Protein AF-0000000087762242 (afdb_homodimer)

Nearest PDB structures (foldseek):
  6hnb-assembly1_B  TM=9.708E-01  e=1.599E-65  Candida albicans WO-1
  6s8w-assembly1_A  TM=9.277E-01  e=1.936E-55  Aspergillus fumigatus Af293
  6hnd-assembly1_A  TM=8.837E-01  e=4.507E-43  Candida albicans SC5314
  6hnv-assembly1_B  TM=8.895E-01  e=2.159E-42  Candida albicans
  6t8p-assembly1_A  TM=8.926E-01  e=1.477E-37  Homo sapiens

Radius of gyration: 29.46 Å; Cα contacts (8 Å, |Δi|>4): 2025; chains: 2; bounding box: 65×84×78 Å

InterPro domains:
  IPR004839 Aminotransferase, class I/classII, large domain [PF00155] (101-464)
  IPR015421 Pyridoxal phosphate-dependent transferase, major domain [G3DSA:3.40.640.10] (1-477)
  IPR015424 Pyridoxal phosphate-dependent transferase [SSF53383] (8-473)
  IPR050859 Class-I pyridoxal-phosphate-dependent aminotransferase-like [PTHR42790] (6-476)

Solvent-accessible surface area (backbone atoms only — not comparable to full-atom values): 48885 Å² total; per-residue (Å²): 127,83,76,41,61,47,54,90,62,69,89,50,48,9,68,40,38,68,51,56,69,85,58,66,69,60,65,54,49,72,48,62,75,37,88,72,31,41,54,24,55,54,84,40,77,45,54,53,53,32,56,61,51,30,40,36,38,34,27,66,24,65,78,37,90,84,50,64,68,58,76,64,83,45,75,79,30,42,32,80,43,77,43,35,26,72,65,63,88,86,48,78,58,52,25,46,49,53,34,29,30,85,66,54,38,47,46,58,63,65,49,46,52,53,52,51,52,50,43,49,75,74,43,44,58,57,30,66,50,52,46,72,30,47,28,42,18,48,52,25,46,48,45,52,49,46,46,38,44,45,50,70,73,39,44,31,35,28,43,30,58,28,51,48,60,62,53,51,42,41,43,25,56,43,34,45,61,45,56,33,60,55,58,77,46,31,72,39,47,70,59,45,50,54,51,61,73,66,56,76,74,82,74,46,53,37,36,47,42,43,53,41,16,16,53,50,59,3,16,44,50,50,58,68,50,50,52,49,43,51,51,47,30,66,75,69,63,30,33,39,36,42,46,38,58,28,58,68,36,43,38,65,84,86,64,57,78,87,72,61,69,88,87,80,74,48,63,73,58,47,63,69,68,54,77,75,53,67,52,38,67,29,61,43,44,48,34,39,36,31,34,38,37,38,71,74,42,30,43,11,42,27,43,18,33,40,38,31,28,44,77,65,48,51,49,50,41,62,49,28,59,37,26,53,33,43,58,34,14,53,38,50,30,54,52,33,41,51,46,66,72,40,34,71,66,28,49,43,37,51,43,51,51,48,17,53,52,50,32,53,35,45,49,50,42,50,54,32,42,68,71,33,45,60,66,93,45,36,50,70,63,84,46,46,18,37,44,31,36,31,41,39,33,46,38,73,69,30,88,46,28,56,86,73,33,69,58,35,27,68,56,50,42,51,50,50,41,50,49,23,50,75,65,26,16,36,54,34,58,36,71,73,25,45,44,71,60,99,74,64,82,75,58,46,62,32,41,36,26,36,31,44,40,52,54,52,69,70,51,42,41,51,28,36,44,46,44,18,50,46,50,29,60,72,50,70,102,127,83,77,41,62,48,53,91,61,70,89,51,48,10,68,41,39,69,50,56,67,83,59,68,70,60,66,55,52,73,47,63,76,36,89,70,32,41,53,25,54,53,83,39,78,45,55,53,52,32,55,60,50,32,39,35,38,35,28,65,24,64,79,39,89,84,50,66,68,58,75,65,83,46,74,77,30,42,32,80,42,77,42,34,26,71,65,62,88,85,48,79,59,52,25,46,48,54,32,29,29,84,67,55,39,46,45,57,64,64,49,45,52,53,52,51,52,50,43,48,74,75,44,41,58,56,30,66,52,52,46,72,30,48,29,44,18,49,51,25,45,48,46,53,47,47,47,37,44,43,49,70,72,39,43,31,34,28,43,30,58,29,49,47,60,63,53,51,43,41,41,25,56,43,36,45,62,43,56,34,61,55,60,77,46,30,71,39,48,68,60,45,51,53,53,59,74,66,56,79,74,84,75,47,53,36,36,47,41,42,54,41,16,15,52,49,59,3,17,45,50,50,58,68,50,49,53,50,42,50,50,48,30,66,75,70,64,32,33,39,37,41,46,37,58,26,58,68,36,44,37,64,83,89,64,58,80,88,72,61,68,87,86,78,75,48,62,72,58,47,63,70,67,53,77,75,51,68,52,38,67,27,63,43,44,46,35,41,36,32,32,38,36,38,74,73,41,31,44,11,44,28,42,18,32,40,37,31,28,44,75,65,49,51,49,51,42,61,49,28,59,38,26,53,32,42,56,34,13,54,36,50,29,53,53,34,40,51,45,66,73,40,34,73,66,28,49,43,37,50,44,51,50,47,16,52,54,50,33,53,35,45,49,50,43,50,53,29,41,69,71,34,45,59,67,91,46,37,51,69,64,84,47,47,19,37,42,32,36,31,40,40,32,47,38,73,69,29,90,46,27,55,85,74,34,68,60,34,27,67,56,49,42,52,50,51,41,50,50,24,48,77,65,26,16,36,56,34,56,36,72,72,24,46,43,72,59,99,75,64,80,76,56,47,62,34,40,36,28,36,32,43,40,52,52,53,67,69,53,42,41,54,27,38,43,47,45,19,51,44,52,30,60,73,49,71,102

Foldseek 3Di:
DPFFAFAPQLVQFDPLLVPQDDDPVVVVVVCVPPPVDDDPRDPWDQLVPPPDFKDKDKAFAPLQVVFHPDDDPDPNGIDIFMAGQDDDPPDLFDHCRRLVIQDAAQADPSLQVQVVVLCCLQQNFRHDQKGKGKFLAVLRVLLLVCNGGHAAPAEAEEAQFADLSSVVSQVVRNYAYDHAYADLQGGDLVSVLVCQVPDPDDGHAEYEYAQALGVFSLHHHALVSLLSNLVVCVVNVHAYEHEYAWQLLFADDADDPVPDDDDPDALVNSSVPGGHDNSSVDSNQRYKYKYACCNLPNVVLSIIMIMTGPVSVVSSSSVSCPPVSHRRSVSSSVVSSVCVSCDPRNSSSSSVSSRVVQNVLLNLLVVLCVVQADPVFWDWDRRRIDWKTKIKGQQVLAPCCCPPVVVAQVSVLVVLQVLLVVLPAHWAWSCSRGSDDPDDDHDRITMTMDGSPPDDSVVSNVRSNSSSVSVCVRSVD/DPFFAFAPQLVQWDPLLVPQDDDPVVVVVVCVPPPVDDDPDDPWDQLVPPPDFKDKDKAFAPLQVVFHPDDDPDPNGIDIFMAGQDDDPPDLFDHCRRLVIQDAAQADPSLQVQVVVLCCLQQNFRHDQKGKGKFLAVLRVLLLVCNGRHAAPAEAEEAQFADLSSVVSQVVRNYAYDHAYADLQGGDLVSVLVCQVPDDDDGHAEYEYAQALGVFSLHHHALVSLLSNLVVCVVNVHAYEHEYAWQLLFADDADDPVPDDDDPDALVNSSVPGGHDNSSVDSNQRYKYKYACCNLPNVVLSIIMIMTGPVSVVSSSSVSCPPVSHRRSVSSSVVSSVCVSCDPRNSSSSSVSSRVVQNVLLNLLVVLCVVQADPVFWDWDRRRIDWKTKIKGQQVLAPCCCPPVVVAQVSVLVVLQVLLVVLPAHWAWSCSRGSDDPDDDHDRITMTMDGSPPDDSVVSNVRSNSSSVSVCVRSVD

Organism: Geotrichum candidum (NCBI:txid1173061)

Secondary structure (DSSP, 8-state):
---PPPP--GGG--HHHHH----HHHHHGGGTT-TTSEE-------GGG-SEEEEEEEEE-TT-TT-SSS---SGGGEEEEEEESS--TT-SS--HHHHTS---TT--HHHHHHHHHHHHHHT--SSTTEEEEEES-HHHHHHHHHHHH--TT-EEEEESB--HHHHHHHHHTT-EEEEEPEETTEE-HHHHHHHHHT--SSPP-EEEE--SS-TTT-----HHHHHHHHHHHHHHT-EEEEE-TTTT-B-PPP--GGG-------HHHHHHHSPPPHHHH-SSS-EEEEEESTTTT-GGG--EEEEEEHHHHHHHHHHHHTTT-SS-HHHHHHHHHHHHHHHHHHHHHHHHHHHHHHHHHHHHHHHHHHHHS-TTTEEE---SBSSEEEEEEEGGGSTTTTTTTTT-HHHHHHHHHHHHHHTTEE-EEGGGGB---TT----SEEEEEEESSSS-HHHHHHHHHHHHHHHHHHTT-/---PPPP--GGG--HHHHH----HHHHHGGGTT-TTSEE-------GGG-SEEEEEEEEE-TT-TT-SSS---SGGGEEEEEEESS--TT-SS--HHHHTS---TT--HHHHHHHHHHHHHHT--SSTTEEEEEES-HHHHHHHHHHHH--TT-EEEEESB--HHHHHHHHHTT-EEEEEPEETTEE-HHHHHHHHHT--SSPP-EEEE--SS-TTT-----HHHHHHHHHHHHHHT-EEEEE-TTTT-B-PPP--GGG-------HHHHHHHSPPPHHHH-SSS-EEEEEESTTTT-GGG--EEEEEEHHHHHHHHHHHHTTT-SS-HHHHHHHHHHHHHHHHHHHHHHHHHHHHHHHHHHHHHHHHHHHHS-TTTEEE---SBSSEEEEEEEGGGSTTTTTTTTT-HHHHHHHHHHHHHHTTEE-EEGGGGB---TT----SEEEEEEESSSS-HHHHHHHHHHHHHHHHHHTT-

Sequence (954 aa):
MTQLYAKDLSHHLSIEAKSRTAEQIKAAFKHFKDPNIVSLGGGLPTPDLFPFNSIEVSSLAPPFKNGIDVLPQSDEDLLKITIDKYTHPDSTDLPLSVSLQYGPSFGHPQIIQFIKEHNKIIHNPKYEDWDVILSVGNTQAWDATLRTFTNRGDTILAEQFTFSSSAECARAHGLTVAPVLTDLEGIIPEALDKQLENWEGPMPKLLYTIPTGQNPTGGTLSEERRRAVYKLAQKYDFIIVEDEPYYFLQMDEYVEKSDRTPDNLDKHSFIKTLVSSYISLDTEGRVVRLDSFSKVLAPGARLGWIVGQKNLLEKYLKQHDVTIQIASGFAQSIVNGLLQRWGQEGYLNWLLELRRTYTNKRNAALDAVEAYVPKEIAEWIPPTAGMFFWIKIDASKHADFVSKYDSDPEKLELDIYQAGIDHGVLMIPGHWFLVKEKNHPKGTSMFFRGTFASVTEDKLQVGLKLFGEVLRKQFNLMTQLYAKDLSHHLSIEAKSRTAEQIKAAFKHFKDPNIVSLGGGLPTPDLFPFNSIEVSSLAPPFKNGIDVLPQSDEDLLKITIDKYTHPDSTDLPLSVSLQYGPSFGHPQIIQFIKEHNKIIHNPKYEDWDVILSVGNTQAWDATLRTFTNRGDTILAEQFTFSSSAECARAHGLTVAPVLTDLEGIIPEALDKQLENWEGPMPKLLYTIPTGQNPTGGTLSEERRRAVYKLAQKYDFIIVEDEPYYFLQMDEYVEKSDRTPDNLDKHSFIKTLVSSYISLDTEGRVVRLDSFSKVLAPGARLGWIVGQKNLLEKYLKQHDVTIQIASGFAQSIVNGLLQRWGQEGYLNWLLELRRTYTNKRNAALDAVEAYVPKEIAEWIPPTAGMFFWIKIDASKHADFVSKYDSDPEKLELDIYQAGIDHGVLMIPGHWFLVKEKNHPKGTSMFFRGTFASVTEDKLQVGLKLFGEVLRKQFNL

Structure (mmCIF, N/CA/C/O backbone):
data_AF-0000000087762242-model_v1
#
loop_
_entity.id
_entity.type
_entity.pdbx_description
1 polymer 'aromatic-amino-acid transaminase'
#
loop_
_atom_site.group_PDB
_atom_site.id
_atom_site.type_symbol
_atom_site.label_atom_id
_atom_site.label_alt_id
_atom_site.label_comp_id
_atom_site.label_asym_id
_atom_site.label_entity_id
_atom_site.label_seq_id
_atom_site.pdbx_PDB_ins_code
_atom_site.Cartn_x
_atom_site.Cartn_y
_atom_site.Cartn_z
_atom_site.occupancy
_atom_site.B_iso_or_equiv
_atom_site.auth_seq_id
_atom_site.auth_comp_id
_atom_site.auth_asym_id
_atom_site.auth_atom_id
_atom_site.pdbx_PDB_model_num
ATOM 1 N N . MET A 1 1 ? -5.105 29.266 -27.531 1 39.66 1 MET A N 1
ATOM 2 C CA . MET A 1 1 ? -3.676 29.297 -27.25 1 39.66 1 MET A CA 1
ATOM 3 C C . MET A 1 1 ? -3.09 27.891 -27.25 1 39.66 1 MET A C 1
ATOM 5 O O . MET A 1 1 ? -3.744 26.938 -26.828 1 39.66 1 MET A O 1
ATOM 9 N N . THR A 1 2 ? -2.166 27.5 -27.969 1 48.62 2 THR A N 1
ATOM 10 C CA . THR A 1 2 ? -1.574 26.219 -28.312 1 48.62 2 THR A CA 1
ATOM 11 C C . THR A 1 2 ? -1.174 25.453 -27.047 1 48.62 2 THR A C 1
ATOM 13 O O . THR A 1 2 ? -0.433 25.969 -26.219 1 48.62 2 THR A O 1
ATOM 16 N N . GLN A 1 3 ? -2.023 24.5 -26.578 1 60.44 3 GLN A N 1
ATOM 17 C CA . GLN A 1 3 ? -1.876 23.719 -25.344 1 60.44 3 GLN A CA 1
ATOM 18 C C . GLN A 1 3 ? -0.438 23.25 -25.172 1 60.44 3 GLN A C 1
ATOM 20 O O . GLN A 1 3 ? 0.127 22.609 -26.062 1 60.44 3 GLN A O 1
ATOM 25 N N . LEU A 1 4 ? 0.467 23.922 -24.344 1 82.94 4 LEU A N 1
ATOM 26 C CA . LEU A 1 4 ? 1.866 23.656 -24.031 1 82.94 4 LEU A CA 1
ATOM 27 C C . LEU A 1 4 ? 2.025 22.281 -23.375 1 82.94 4 LEU A C 1
ATOM 29 O O . LEU A 1 4 ? 1.168 21.859 -22.609 1 82.94 4 LEU A O 1
ATOM 33 N N . TYR A 1 5 ? 2.852 21.453 -24.062 1 92 5 TYR A N 1
ATOM 34 C CA . TYR A 1 5 ? 3.26 20.188 -23.5 1 92 5 TYR A CA 1
ATOM 35 C C . TYR A 1 5 ? 4.352 20.375 -22.453 1 92 5 TYR A C 1
ATOM 37 O O . TYR A 1 5 ? 5.082 21.375 -22.484 1 92 5 TYR A O 1
ATOM 45 N N . ALA A 1 6 ? 4.355 19.516 -21.469 1 95.44 6 ALA A N 1
ATOM 46 C CA . ALA A 1 6 ? 5.379 19.547 -20.422 1 95.44 6 ALA A CA 1
ATOM 47 C C . ALA A 1 6 ? 6.773 19.359 -21.016 1 95.44 6 ALA A C 1
ATOM 49 O O . ALA A 1 6 ? 6.934 18.75 -22.062 1 95.44 6 ALA A O 1
ATOM 50 N N . LYS A 1 7 ? 7.727 19.938 -20.391 1 96.31 7 LYS A N 1
ATOM 51 C CA . LYS A 1 7 ? 9.133 19.766 -20.734 1 96.31 7 LYS A CA 1
ATOM 52 C C . LYS A 1 7 ? 9.578 18.328 -20.484 1 96.31 7 LYS A C 1
ATOM 54 O O . LYS A 1 7 ? 9.086 17.672 -19.562 1 96.31 7 LYS A O 1
ATOM 59 N N . ASP A 1 8 ? 10.453 17.781 -21.359 1 96.56 8 ASP A N 1
ATOM 60 C CA . ASP A 1 8 ? 11.062 16.484 -21.094 1 96.56 8 ASP A CA 1
ATOM 61 C C . ASP A 1 8 ? 12.023 16.562 -19.906 1 96.56 8 ASP A C 1
ATOM 63 O O . ASP A 1 8 ? 13.055 17.234 -19.984 1 96.56 8 ASP A O 1
ATOM 67 N N . LEU A 1 9 ? 11.688 15.938 -18.812 1 97.38 9 LEU A N 1
ATOM 68 C CA . LEU A 1 9 ? 12.5 15.969 -17.609 1 97.38 9 LEU A CA 1
ATOM 69 C C . LEU A 1 9 ? 13.039 14.578 -17.281 1 97.38 9 LEU A C 1
ATOM 71 O O . LEU A 1 9 ? 13.352 14.281 -16.125 1 97.38 9 LEU A O 1
ATOM 75 N N . SER A 1 10 ? 13.172 13.68 -18.281 1 95.81 10 SER A N 1
ATOM 76 C CA . SER A 1 10 ? 13.562 12.289 -18.094 1 95.81 10 SER A CA 1
ATOM 77 C C . SER A 1 10 ? 15 12.172 -17.609 1 95.81 10 SER A C 1
ATOM 79 O O . SER A 1 10 ? 15.414 11.125 -17.109 1 95.81 10 SER A O 1
ATOM 81 N N . HIS A 1 11 ? 15.836 13.227 -17.797 1 96 11 HIS A N 1
ATOM 82 C CA . HIS A 1 11 ? 17.219 13.211 -17.312 1 96 11 HIS A CA 1
ATOM 83 C C . HIS A 1 11 ? 17.266 13.18 -15.797 1 96 11 HIS A C 1
ATOM 85 O O . HIS A 1 11 ? 18.328 12.898 -15.211 1 96 11 HIS A O 1
ATOM 91 N N . HIS A 1 12 ? 16.141 13.414 -15.086 1 96.56 12 HIS A N 1
ATOM 92 C CA . HIS A 1 12 ? 16.078 13.398 -13.633 1 96.56 12 HIS A CA 1
ATOM 93 C C . HIS A 1 12 ? 15.758 12 -13.109 1 96.56 12 HIS A C 1
ATOM 95 O O . HIS A 1 12 ? 15.852 11.75 -11.906 1 96.56 12 HIS A O 1
ATOM 101 N N . LEU A 1 13 ? 15.43 11.047 -13.953 1 97.81 13 LEU A N 1
ATOM 102 C CA . LEU A 1 13 ? 14.992 9.727 -13.516 1 97.81 13 LEU A CA 1
ATOM 103 C C . LEU A 1 13 ? 16.141 8.961 -12.875 1 97.81 13 LEU A C 1
ATOM 105 O O . LEU A 1 13 ? 17.281 9.039 -13.336 1 97.81 13 LEU A O 1
ATOM 109 N N . SER A 1 14 ? 15.852 8.211 -11.867 1 98.12 14 SER A N 1
ATOM 110 C CA . SER A 1 14 ? 16.828 7.375 -11.164 1 98.12 14 SER A CA 1
ATOM 111 C C . SER A 1 14 ? 17.203 6.156 -11.992 1 98.12 14 SER A C 1
ATOM 113 O O . SER A 1 14 ? 16.547 5.836 -12.977 1 98.12 14 SER A O 1
ATOM 115 N N . ILE A 1 15 ? 18.234 5.48 -11.562 1 96.88 15 ILE A N 1
ATOM 116 C CA . ILE A 1 15 ? 18.656 4.23 -12.18 1 96.88 15 ILE A CA 1
ATOM 117 C C . ILE A 1 15 ? 17.547 3.188 -12.055 1 96.88 15 ILE A C 1
ATOM 119 O O . ILE A 1 15 ? 17.266 2.459 -13 1 96.88 15 ILE A O 1
ATOM 123 N N . GLU A 1 16 ? 16.938 3.137 -10.891 1 95.81 16 GLU A N 1
ATOM 124 C CA . GLU A 1 16 ? 15.844 2.197 -10.672 1 95.81 16 GLU A CA 1
ATOM 125 C C . GLU A 1 16 ? 14.703 2.441 -11.656 1 95.81 16 GLU A C 1
ATOM 127 O O . GLU A 1 16 ? 14.195 1.503 -12.273 1 95.81 16 GLU A O 1
ATOM 132 N N . ALA A 1 17 ? 14.273 3.705 -11.812 1 95 17 ALA A N 1
ATOM 133 C CA . ALA A 1 17 ? 13.164 4.055 -12.695 1 95 17 ALA A CA 1
ATOM 134 C C . ALA A 1 17 ? 13.492 3.699 -14.148 1 95 17 ALA A C 1
ATOM 136 O O . ALA A 1 17 ? 12.641 3.188 -14.875 1 95 17 ALA A O 1
ATOM 137 N N . LYS A 1 18 ? 14.688 3.928 -14.508 1 94.31 18 LYS A N 1
ATOM 138 C CA . LYS A 1 18 ? 15.117 3.639 -15.867 1 94.31 18 LYS A CA 1
ATOM 139 C C . LYS A 1 18 ? 15.203 2.135 -16.109 1 94.31 18 LYS A C 1
ATOM 141 O O . LYS A 1 18 ? 15.117 1.681 -17.266 1 94.31 18 LYS A O 1
ATOM 146 N N . SER A 1 19 ? 15.375 1.37 -15.055 1 91.56 19 SER A N 1
ATOM 147 C CA . SER A 1 19 ? 15.539 -0.076 -15.164 1 91.56 19 SER A CA 1
ATOM 148 C C . SER A 1 19 ? 14.195 -0.773 -15.344 1 91.56 19 SER A C 1
ATOM 150 O O . SER A 1 19 ? 14.141 -1.946 -15.719 1 91.56 19 SER A O 1
ATOM 152 N N . ARG A 1 20 ? 13.148 -0.083 -15.086 1 88.06 20 ARG A N 1
ATOM 153 C CA . ARG A 1 20 ? 11.828 -0.692 -15.18 1 88.06 20 ARG A CA 1
ATOM 154 C C . ARG A 1 20 ? 11.336 -0.724 -16.625 1 88.06 20 ARG A C 1
ATOM 156 O O . ARG A 1 20 ? 11.383 0.293 -17.312 1 88.06 20 ARG A O 1
ATOM 163 N N . THR A 1 21 ? 11.125 -1.906 -17.047 1 78.5 21 THR A N 1
ATOM 164 C CA . THR A 1 21 ? 10.633 -2.104 -18.406 1 78.5 21 THR A CA 1
ATOM 165 C C . THR A 1 21 ? 9.211 -2.664 -18.391 1 78.5 21 THR A C 1
ATOM 167 O O . THR A 1 21 ? 8.703 -3.062 -17.344 1 78.5 21 THR A O 1
ATOM 170 N N . ALA A 1 22 ? 8.609 -2.494 -19.516 1 68.81 22 ALA A N 1
ATOM 171 C CA . ALA A 1 22 ? 7.27 -3.072 -19.625 1 68.81 22 ALA A CA 1
ATOM 172 C C . ALA A 1 22 ? 7.328 -4.598 -19.594 1 68.81 22 ALA A C 1
ATOM 174 O O . ALA A 1 22 ? 8.242 -5.203 -20.156 1 68.81 22 ALA A O 1
ATOM 175 N N . GLU A 1 23 ? 6.457 -5.109 -18.734 1 66.81 23 GLU A N 1
ATOM 176 C CA . GLU A 1 23 ? 6.336 -6.562 -18.672 1 66.81 23 GLU A CA 1
ATOM 177 C C . GLU A 1 23 ? 5.711 -7.117 -19.938 1 66.81 23 GLU A C 1
ATOM 179 O O . GLU A 1 23 ? 4.719 -6.582 -20.438 1 66.81 23 GLU A O 1
ATOM 184 N N . GLN A 1 24 ? 6.355 -8.047 -20.453 1 67.19 24 GLN A N 1
ATOM 185 C CA . GLN A 1 24 ? 5.875 -8.664 -21.688 1 67.19 24 GLN A CA 1
ATOM 186 C C . GLN A 1 24 ? 4.461 -9.219 -21.516 1 67.19 24 GLN A C 1
ATOM 188 O O . GLN A 1 24 ? 3.625 -9.094 -22.406 1 67.19 24 GLN A O 1
ATOM 193 N N . ILE A 1 25 ? 4.285 -9.805 -20.359 1 74.62 25 ILE A N 1
ATOM 194 C CA . ILE A 1 25 ? 2.998 -10.453 -20.125 1 74.62 25 ILE A CA 1
ATOM 195 C C . ILE A 1 25 ? 1.88 -9.414 -20.188 1 74.62 25 ILE A C 1
ATOM 197 O O . ILE A 1 25 ? 0.76 -9.727 -20.609 1 74.62 25 ILE A O 1
ATOM 201 N N . LYS A 1 26 ? 2.182 -8.281 -19.828 1 69.06 26 LYS A N 1
ATOM 202 C CA . LYS A 1 26 ? 1.168 -7.234 -19.844 1 69.06 26 LYS A CA 1
ATOM 203 C C . LYS A 1 26 ? 0.734 -6.902 -21.266 1 69.06 26 LYS A C 1
ATOM 205 O O . LYS A 1 26 ? -0.398 -6.469 -21.484 1 69.06 26 LYS A O 1
ATOM 210 N N . ALA A 1 27 ? 1.636 -7.234 -22.156 1 68.44 27 ALA A N 1
ATOM 211 C CA . ALA A 1 27 ? 1.285 -7.047 -23.562 1 68.44 27 ALA A CA 1
ATOM 212 C C . ALA A 1 27 ? 0.138 -7.965 -23.969 1 68.44 27 ALA A C 1
ATOM 214 O O . ALA A 1 27 ? -0.629 -7.648 -24.875 1 68.44 27 ALA A O 1
ATOM 215 N N . ALA A 1 28 ? 0.074 -9.039 -23.219 1 77.88 28 ALA A N 1
ATOM 216 C CA . ALA A 1 28 ? -0.969 -10.016 -23.516 1 77.88 28 ALA A CA 1
ATOM 217 C C . ALA A 1 28 ? -2.32 -9.57 -22.969 1 77.88 28 ALA A C 1
ATOM 219 O O . ALA A 1 28 ? -3.365 -10.07 -23.391 1 77.88 28 ALA A O 1
ATOM 220 N N . PHE A 1 29 ? -2.299 -8.57 -22.141 1 72.88 29 PHE A N 1
ATOM 221 C CA . PHE A 1 29 ? -3.504 -8.164 -21.438 1 72.88 29 PHE A CA 1
ATOM 222 C C . PHE A 1 29 ? -4.504 -7.52 -22.375 1 72.88 29 PHE A C 1
ATOM 224 O O . PHE A 1 29 ? -5.715 -7.582 -22.156 1 72.88 29 PHE A O 1
ATOM 231 N N . LYS A 1 30 ? -3.953 -6.969 -23.469 1 74.94 30 LYS A N 1
ATOM 232 C CA . LYS A 1 30 ? -4.844 -6.316 -24.422 1 74.94 30 LYS A CA 1
ATOM 233 C C . LYS A 1 30 ? -5.836 -7.312 -25.016 1 74.94 30 LYS A C 1
ATOM 235 O O . LYS A 1 30 ? -6.93 -6.926 -25.438 1 74.94 30 LYS A O 1
ATOM 240 N N . HIS A 1 31 ? -5.52 -8.562 -24.891 1 79.19 31 HIS A N 1
ATOM 241 C CA . HIS A 1 31 ? -6.359 -9.594 -25.484 1 79.19 31 HIS A CA 1
ATOM 242 C C . HIS A 1 31 ? -7.332 -10.172 -24.469 1 79.19 31 HIS A C 1
ATOM 244 O O . HIS A 1 31 ? -8.266 -10.891 -24.844 1 79.19 31 HIS A O 1
ATOM 250 N N . PHE A 1 32 ? -7.141 -9.828 -23.25 1 75.81 32 PHE A N 1
ATOM 251 C CA . PHE A 1 32 ? -7.949 -10.43 -22.203 1 75.81 32 PHE A CA 1
ATOM 252 C C . PHE A 1 32 ? -9.398 -9.969 -22.297 1 75.81 32 PHE A C 1
ATOM 254 O O . PHE A 1 32 ? -10.312 -10.695 -21.906 1 75.81 32 PHE A O 1
ATOM 261 N N . LYS A 1 33 ? -9.633 -8.836 -22.969 1 75.31 33 LYS A N 1
ATOM 262 C CA . LYS A 1 33 ? -10.984 -8.273 -23 1 75.31 33 LYS A CA 1
ATOM 263 C C . LYS A 1 33 ? -11.625 -8.461 -24.375 1 75.31 33 LYS A C 1
ATOM 265 O O . LYS A 1 33 ? -12.773 -8.07 -24.594 1 75.31 33 LYS A O 1
ATOM 270 N N . ASP A 1 34 ? -10.852 -9.125 -25.266 1 85.38 34 ASP A N 1
ATOM 271 C CA . ASP A 1 34 ? -11.398 -9.375 -26.594 1 85.38 34 ASP A CA 1
ATOM 272 C C . ASP A 1 34 ? -12.453 -10.484 -26.547 1 85.38 34 ASP A C 1
ATOM 274 O O . ASP A 1 34 ? -12.133 -11.633 -26.219 1 85.38 34 ASP A O 1
ATOM 278 N N . PRO A 1 35 ? -13.719 -10.195 -26.891 1 86.31 35 PRO A N 1
ATOM 279 C CA . PRO A 1 35 ? -14.789 -11.188 -26.766 1 86.31 35 PRO A CA 1
ATOM 280 C C . PRO A 1 35 ? -14.617 -12.352 -27.75 1 86.31 35 PRO A C 1
ATOM 282 O O . PRO A 1 35 ? -15.273 -13.383 -27.594 1 86.31 35 PRO A O 1
ATOM 285 N N . ASN A 1 36 ? -13.742 -12.148 -28.656 1 90.44 36 ASN A N 1
ATOM 286 C CA . ASN A 1 36 ? -13.539 -13.18 -29.672 1 90.44 36 ASN A CA 1
ATOM 287 C C . ASN A 1 36 ? -12.438 -14.148 -29.266 1 90.44 36 ASN A C 1
ATOM 289 O O . ASN A 1 36 ? -12.188 -15.133 -29.969 1 90.44 36 ASN A O 1
ATOM 293 N N . ILE A 1 37 ? -11.883 -13.922 -28.219 1 93.19 37 ILE A N 1
ATOM 294 C CA . ILE A 1 37 ? -10.758 -14.742 -27.766 1 93.19 37 ILE A CA 1
ATOM 295 C C . ILE A 1 37 ? -11.078 -15.367 -26.422 1 93.19 37 ILE A C 1
ATOM 297 O O . ILE A 1 37 ? -11.492 -14.672 -25.484 1 93.19 37 ILE A O 1
ATOM 301 N N . VAL A 1 38 ? -10.984 -16.688 -26.344 1 93.56 38 VAL A N 1
ATOM 302 C CA . VAL A 1 38 ? -11 -17.344 -25.047 1 93.56 38 VAL A CA 1
ATOM 303 C C . VAL A 1 38 ? -9.641 -17.188 -24.359 1 93.56 38 VAL A C 1
ATOM 305 O O . VAL A 1 38 ? -8.672 -17.844 -24.734 1 93.56 38 VAL A O 1
ATOM 308 N N . SER A 1 39 ? -9.625 -16.359 -23.359 1 90.88 39 SER A N 1
ATOM 309 C CA . SER A 1 39 ? -8.367 -16.078 -22.688 1 90.88 39 SER A CA 1
ATOM 310 C C . SER A 1 39 ? -8.102 -17.062 -21.562 1 90.88 39 SER A C 1
ATOM 312 O O . SER A 1 39 ? -8.812 -17.062 -20.547 1 90.88 39 SER A O 1
ATOM 314 N N . LEU A 1 40 ? -7.074 -17.828 -21.688 1 92 40 LEU A N 1
ATOM 315 C CA . LEU A 1 40 ? -6.645 -18.766 -20.656 1 92 40 LEU A CA 1
ATOM 316 C C . LEU A 1 40 ? -5.324 -18.312 -20.031 1 92 40 LEU A C 1
ATOM 318 O O . LEU A 1 40 ? -4.598 -19.125 -19.453 1 92 40 LEU A O 1
ATOM 322 N N . GLY A 1 41 ? -5.051 -17.016 -20.172 1 87.44 41 GLY A N 1
ATOM 323 C CA . GLY A 1 41 ? -3.727 -16.562 -19.797 1 87.44 41 GLY A CA 1
ATOM 324 C C . GLY A 1 41 ? -3.695 -15.922 -18.422 1 87.44 41 GLY A C 1
ATOM 325 O O . GLY A 1 41 ? -2.633 -15.812 -17.797 1 87.44 41 GLY A O 1
ATOM 326 N N . GLY A 1 42 ? -4.754 -15.445 -17.891 1 81.88 42 GLY A N 1
ATOM 327 C CA . GLY A 1 42 ? -4.723 -14.664 -16.656 1 81.88 42 GLY A CA 1
ATOM 328 C C . GLY A 1 42 ? -5.137 -15.461 -15.438 1 81.88 42 GLY A C 1
ATOM 329 O O . GLY A 1 42 ? -6.18 -16.109 -15.438 1 81.88 42 GLY A O 1
ATOM 330 N N . GLY A 1 43 ? -4.32 -15.578 -14.469 1 84.38 43 GLY A N 1
ATOM 331 C CA . GLY A 1 43 ? -4.609 -16.25 -13.211 1 84.38 43 GLY A CA 1
ATOM 332 C C . GLY A 1 43 ? -5.453 -15.414 -12.266 1 84.38 43 GLY A C 1
ATOM 333 O O . GLY A 1 43 ? -5.031 -15.102 -11.148 1 84.38 43 GLY A O 1
ATOM 334 N N . LEU A 1 44 ? -6.695 -15.125 -12.672 1 89.75 44 LEU A N 1
ATOM 335 C CA . LEU A 1 44 ? -7.609 -14.289 -11.906 1 89.75 44 LEU A CA 1
ATOM 336 C C . LEU A 1 44 ? -8.766 -15.117 -11.352 1 89.75 44 LEU A C 1
ATOM 338 O O . LEU A 1 44 ? -9.461 -15.797 -12.102 1 89.75 44 LEU A O 1
ATOM 342 N N . PRO A 1 45 ? -8.977 -15.008 -10.055 1 92.56 45 PRO A N 1
ATOM 343 C CA . PRO A 1 45 ? -10.195 -15.648 -9.547 1 92.56 45 PRO A CA 1
ATOM 344 C C . PRO A 1 45 ? -11.469 -15.016 -10.102 1 92.56 45 PRO A C 1
ATOM 346 O O . PRO A 1 45 ? -11.523 -13.797 -10.289 1 92.56 45 PRO A O 1
ATOM 349 N N . THR A 1 46 ? -12.445 -15.852 -10.359 1 92 46 THR A N 1
ATOM 350 C CA . THR A 1 46 ? -13.711 -15.281 -10.805 1 92 46 THR A C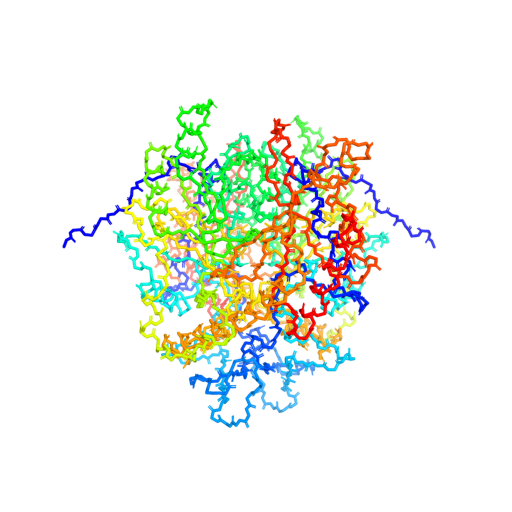A 1
ATOM 351 C C . THR A 1 46 ? -14.398 -14.531 -9.664 1 92 46 THR A C 1
ATOM 353 O O . THR A 1 46 ? -14.359 -14.969 -8.516 1 92 46 THR A O 1
ATOM 356 N N . PRO A 1 47 ? -15.07 -13.453 -9.969 1 93.31 47 PRO A N 1
ATOM 357 C CA . PRO A 1 47 ? -15.711 -12.648 -8.93 1 93.31 47 PRO A CA 1
ATOM 358 C C . PRO A 1 47 ? -16.75 -13.438 -8.133 1 93.31 47 PRO A C 1
ATOM 360 O O . PRO A 1 47 ? -17.031 -13.094 -6.98 1 93.31 47 PRO A O 1
ATOM 363 N N . ASP A 1 48 ? -17.297 -14.484 -8.727 1 92.69 48 ASP A N 1
ATOM 364 C CA . ASP A 1 48 ? -18.26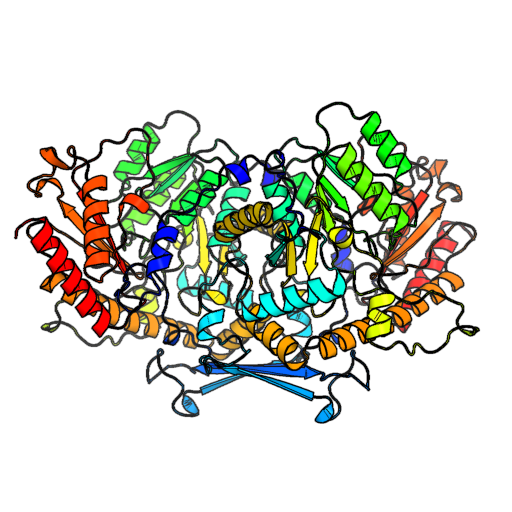6 -15.312 -8.023 1 92.69 48 ASP A CA 1
ATOM 365 C C . ASP A 1 48 ? -17.672 -15.922 -6.762 1 92.69 48 ASP A C 1
ATOM 367 O O . ASP A 1 48 ? -18.391 -16.281 -5.832 1 92.69 48 ASP A O 1
ATOM 371 N N . LEU A 1 49 ? -16.375 -16.031 -6.711 1 94.19 49 LEU A N 1
ATOM 372 C CA . LEU A 1 49 ? -15.688 -16.656 -5.586 1 94.19 49 LEU A CA 1
ATOM 373 C C . LEU A 1 49 ? -15.281 -15.617 -4.547 1 94.19 49 LEU A C 1
ATOM 375 O O . LEU A 1 49 ? -14.57 -15.93 -3.59 1 94.19 49 LEU A O 1
ATOM 379 N N . PHE A 1 50 ? -15.648 -14.344 -4.73 1 96.44 50 PHE A N 1
ATOM 380 C CA . PHE A 1 50 ? -15.5 -13.344 -3.68 1 96.44 50 PHE A CA 1
ATOM 381 C C . PHE A 1 50 ? -16.641 -13.453 -2.668 1 96.44 50 PHE A C 1
ATOM 383 O O . PHE A 1 50 ? -17.812 -13.391 -3.035 1 96.44 50 PHE A O 1
ATOM 390 N N . PRO A 1 51 ? -16.359 -13.555 -1.45 1 97 51 PRO A N 1
ATOM 391 C CA . PRO A 1 51 ? -17.438 -13.836 -0.487 1 97 51 PRO A CA 1
ATOM 392 C C . PRO A 1 51 ? -18.281 -12.602 -0.178 1 97 51 PRO A C 1
ATOM 394 O O . PRO A 1 51 ? -19.266 -12.695 0.56 1 97 51 PRO A O 1
ATOM 397 N N . PHE A 1 52 ? -18 -11.438 -0.665 1 97.38 52 PHE A N 1
ATOM 398 C CA . PHE A 1 52 ? -18.672 -10.18 -0.376 1 97.38 52 PHE A CA 1
ATOM 399 C C . PHE A 1 52 ? -19.75 -9.891 -1.415 1 97.38 52 PHE A C 1
ATOM 401 O O . PHE A 1 52 ? -19.438 -9.625 -2.58 1 97.38 52 PHE A O 1
ATOM 408 N N . ASN A 1 53 ? -21.016 -9.828 -0.984 1 96.38 53 ASN A N 1
ATOM 409 C CA . ASN A 1 53 ? -22.125 -9.656 -1.91 1 96.38 53 ASN A CA 1
ATOM 410 C C . ASN A 1 53 ? -22.516 -8.188 -2.051 1 96.38 53 ASN A C 1
ATOM 412 O O . ASN A 1 53 ? -23 -7.766 -3.105 1 96.38 53 ASN A O 1
ATOM 416 N N . SER A 1 54 ? -22.453 -7.457 -0.99 1 96.81 54 SER A N 1
ATOM 417 C CA . SER A 1 54 ? -22.734 -6.023 -1.018 1 96.81 54 SER A CA 1
ATOM 418 C C . SER A 1 54 ? -22.172 -5.324 0.214 1 96.81 54 SER A C 1
ATOM 420 O O . SER A 1 54 ? -21.891 -5.969 1.226 1 96.81 54 SER A O 1
ATOM 422 N N . ILE A 1 55 ? -21.984 -4.051 0.119 1 97.88 55 ILE A N 1
ATOM 423 C CA . ILE A 1 55 ? -21.594 -3.172 1.217 1 97.88 55 ILE A CA 1
ATOM 424 C C . ILE A 1 55 ? -22.531 -1.966 1.27 1 97.88 55 ILE A C 1
ATOM 426 O O . ILE A 1 55 ? -22.797 -1.327 0.246 1 97.88 55 ILE A O 1
ATOM 430 N N . GLU A 1 56 ? -23.047 -1.68 2.396 1 98.19 56 GLU A N 1
ATOM 431 C CA . GLU A 1 56 ? -23.812 -0.465 2.637 1 98.19 56 GLU A CA 1
ATOM 432 C C . GLU A 1 56 ? -23.078 0.483 3.576 1 98.19 56 GLU A C 1
ATOM 434 O O . GLU A 1 56 ? -22.641 0.081 4.66 1 98.19 56 GLU A O 1
ATOM 439 N N . VAL A 1 57 ? -22.953 1.719 3.174 1 97.94 57 VAL A N 1
ATOM 440 C CA . VAL A 1 57 ? -22.25 2.729 3.947 1 97.94 57 VAL A CA 1
ATOM 441 C C . VAL A 1 57 ? -23.219 3.803 4.418 1 97.94 57 VAL A C 1
ATOM 443 O O . VAL A 1 57 ? -24.016 4.312 3.633 1 97.94 57 VAL A O 1
ATOM 446 N N . SER A 1 58 ? -23.172 4.133 5.707 1 97.44 58 SER A N 1
ATOM 447 C CA . SER A 1 58 ? -23.891 5.266 6.277 1 97.44 58 SER A CA 1
ATOM 448 C C . SER A 1 58 ? -22.953 6.445 6.523 1 97.44 58 SER A C 1
ATOM 450 O O . SER A 1 58 ? -21.922 6.297 7.164 1 97.44 58 SER A O 1
ATOM 452 N N . SER A 1 59 ? -23.328 7.629 6.016 1 96.88 59 SER A N 1
ATOM 453 C CA . SER A 1 59 ? -22.516 8.836 6.148 1 96.88 59 SER A CA 1
ATOM 454 C C . SER A 1 59 ? -23.391 10.078 6.277 1 96.88 59 SER A C 1
ATOM 456 O O . SER A 1 59 ? -24.609 9.992 6.203 1 96.88 59 SER A O 1
ATOM 458 N N . LEU A 1 60 ? -22.719 11.18 6.527 1 94.5 60 LEU A N 1
ATOM 459 C CA . LEU A 1 60 ? -23.422 12.469 6.516 1 94.5 60 LEU A CA 1
ATOM 460 C C . LEU A 1 60 ? -23.75 12.891 5.09 1 94.5 60 LEU A C 1
ATOM 462 O O . LEU A 1 60 ? -22.984 12.625 4.16 1 94.5 60 LEU A O 1
ATOM 466 N N . ALA A 1 61 ? -24.844 13.609 4.977 1 95.94 61 ALA A N 1
ATOM 467 C CA . ALA A 1 61 ? -25.281 14.141 3.689 1 95.94 61 ALA A CA 1
ATOM 468 C C . ALA A 1 61 ? -25.047 15.648 3.613 1 95.94 61 ALA A C 1
ATOM 470 O O . ALA A 1 61 ? -25.234 16.359 4.602 1 95.94 61 ALA A O 1
ATOM 471 N N . PRO A 1 62 ? -24.516 16.078 2.465 1 94.12 62 PRO A N 1
ATOM 472 C CA . PRO A 1 62 ? -24.453 17.531 2.287 1 94.12 62 PRO A CA 1
ATOM 473 C C . PRO A 1 62 ? -25.828 18.203 2.41 1 94.12 62 PRO A C 1
ATOM 475 O O . PRO A 1 62 ? -26.859 17.562 2.176 1 94.12 62 PRO A O 1
ATOM 478 N N . PRO A 1 63 ? -25.984 19.516 2.727 1 92.88 63 PRO A N 1
ATOM 479 C CA . PRO A 1 63 ? -24.875 20.438 2.848 1 92.88 63 PRO A CA 1
ATOM 480 C C . PRO A 1 63 ? -24.297 20.5 4.262 1 92.88 63 PRO A C 1
ATOM 482 O O . PRO A 1 63 ? -23.609 21.469 4.617 1 92.88 63 PRO A O 1
ATOM 485 N N . PHE A 1 64 ? -24.672 19.547 5.195 1 94.12 64 PHE A N 1
ATOM 486 C CA . PHE A 1 64 ? -24.109 19.438 6.539 1 94.12 64 PHE A CA 1
ATOM 487 C C . PHE A 1 64 ? -24.578 20.594 7.41 1 94.12 64 PHE A C 1
ATOM 489 O O . PHE A 1 64 ? -23.766 21.25 8.07 1 94.12 64 PHE A O 1
ATOM 496 N N . LYS A 1 65 ? -25.812 20.875 7.406 1 88.25 65 LYS A N 1
ATOM 497 C CA . LYS A 1 65 ? -26.406 22.031 8.055 1 88.25 65 LYS A CA 1
ATOM 498 C C . LYS A 1 65 ? -26.125 22.031 9.547 1 88.25 65 LYS A C 1
ATOM 500 O O . LYS A 1 65 ? -26 23.109 10.164 1 88.25 65 LYS A O 1
ATOM 505 N N . ASN A 1 66 ? -25.953 20.859 10.094 1 88.94 66 ASN A N 1
ATOM 506 C CA . ASN A 1 66 ? -25.766 20.75 11.531 1 88.94 66 ASN A CA 1
ATOM 507 C C . ASN A 1 66 ? -24.281 20.562 11.883 1 88.94 66 ASN A C 1
ATOM 509 O O . ASN A 1 66 ? -23.953 20.188 13.016 1 88.94 66 ASN A O 1
ATOM 513 N N . GLY A 1 67 ? -23.406 20.719 10.945 1 90.25 67 GLY A N 1
ATOM 514 C CA . GLY A 1 67 ? -21.984 20.516 11.18 1 90.25 67 GLY A CA 1
ATOM 515 C C . GLY A 1 67 ? -21.484 19.172 10.695 1 90.25 67 GLY A C 1
ATOM 516 O O . GLY A 1 67 ? -22.281 18.344 10.227 1 90.25 67 GLY A O 1
ATOM 517 N N . ILE A 1 68 ? -20.188 18.906 10.836 1 93.75 68 ILE A N 1
ATOM 518 C CA . ILE A 1 68 ? -19.609 17.703 10.242 1 93.75 68 ILE A CA 1
ATOM 519 C C . ILE A 1 68 ? -18.984 16.828 11.336 1 93.75 68 ILE A C 1
ATOM 521 O O . ILE A 1 68 ? -18.484 15.742 11.055 1 93.75 68 ILE A O 1
ATOM 525 N N . ASP A 1 69 ? -18.984 17.281 12.578 1 90.69 69 ASP A N 1
ATOM 526 C CA . ASP A 1 69 ? -18.438 16.516 13.695 1 90.69 69 ASP A CA 1
ATOM 527 C C . ASP A 1 69 ? -19.547 15.906 14.547 1 90.69 69 ASP A C 1
ATOM 529 O O . ASP A 1 69 ? -19.391 15.789 15.766 1 90.69 69 ASP A O 1
ATOM 533 N N . VAL A 1 70 ? -20.734 15.648 13.953 1 87.25 70 VAL A N 1
ATOM 534 C CA . VAL A 1 70 ? -21.891 15.078 14.633 1 87.25 70 VAL A CA 1
ATOM 535 C C . VAL A 1 70 ? -22.406 13.867 13.859 1 87.25 70 VAL A C 1
ATOM 537 O O . VAL A 1 70 ? -22.094 13.703 12.68 1 87.25 70 VAL A O 1
ATOM 540 N N . LEU A 1 71 ? -23.094 13.023 14.539 1 87.69 71 LEU A N 1
ATOM 541 C CA . LEU A 1 71 ? -23.812 11.953 13.867 1 87.69 71 LEU A CA 1
ATOM 542 C C . LEU A 1 71 ? -25.094 12.477 13.203 1 87.69 71 LEU A C 1
ATOM 544 O O . LEU A 1 71 ? -25.641 13.5 13.633 1 87.69 71 LEU A O 1
ATOM 548 N N . PRO A 1 72 ? -25.5 11.719 12.148 1 89.62 72 PRO A N 1
ATOM 549 C CA . PRO A 1 72 ? -26.766 12.148 11.562 1 89.62 72 PRO A CA 1
ATOM 550 C C . PRO A 1 72 ? -27.906 12.188 12.57 1 89.62 72 PRO A C 1
ATOM 552 O O . PRO A 1 72 ? -28.078 11.242 13.344 1 89.62 72 PRO A O 1
ATOM 555 N N . GLN A 1 73 ? -28.641 13.234 12.547 1 88.94 73 GLN A N 1
ATOM 556 C CA . GLN A 1 73 ? -29.688 13.453 13.539 1 88.94 73 GLN A CA 1
ATOM 557 C C . GLN A 1 73 ? -31.078 13.195 12.945 1 88.94 73 GLN A C 1
ATOM 559 O O . GLN A 1 73 ? -32.062 13.055 13.68 1 88.94 73 GLN A O 1
ATOM 564 N N . SER A 1 74 ? -31.172 13.273 11.664 1 90.81 74 SER A N 1
ATOM 565 C CA . SER A 1 74 ? -32.406 13.016 10.938 1 90.81 74 SER A CA 1
ATOM 566 C C . SER A 1 74 ? -32.156 12.266 9.633 1 90.81 74 SER A C 1
ATOM 568 O O . SER A 1 74 ? -30.984 12.086 9.242 1 90.81 74 SER A O 1
ATOM 570 N N . ASP A 1 75 ? -33.156 11.852 8.977 1 91.31 75 ASP A N 1
ATOM 571 C CA . ASP A 1 75 ? -33.031 11.156 7.699 1 91.31 75 ASP A CA 1
ATOM 572 C C . ASP A 1 75 ? -32.438 12.07 6.629 1 91.31 75 ASP A C 1
ATOM 574 O O . ASP A 1 75 ? -31.734 11.609 5.727 1 91.31 75 ASP A O 1
ATOM 578 N N . GLU A 1 76 ? -32.719 13.312 6.816 1 90.81 76 GLU A N 1
ATOM 579 C CA . GLU A 1 76 ? -32.219 14.289 5.848 1 90.81 76 GLU A CA 1
ATOM 580 C C . GLU A 1 76 ? -30.703 14.469 5.961 1 90.81 76 GLU A C 1
ATOM 582 O O . GLU A 1 76 ? -30.047 14.828 4.984 1 90.81 76 GLU A O 1
ATOM 587 N N . ASP A 1 77 ? -30.188 14.117 7.109 1 92.62 77 ASP A N 1
ATOM 588 C CA . ASP A 1 77 ? -28.75 14.258 7.371 1 92.62 77 ASP A CA 1
ATOM 589 C C . ASP A 1 77 ? -28 12.969 7.047 1 92.62 77 ASP A C 1
ATOM 591 O O . ASP A 1 77 ? -26.781 12.93 7.121 1 92.62 77 ASP A O 1
ATOM 595 N N . LEU A 1 78 ? -28.812 12.055 6.738 1 95 78 LEU A N 1
ATOM 596 C CA . LEU A 1 78 ? -28.234 10.727 6.551 1 95 78 LEU A CA 1
ATOM 597 C C . LEU A 1 78 ? -28.125 10.391 5.07 1 95 78 LEU A C 1
ATOM 599 O O . LEU A 1 78 ? -29.078 10.594 4.309 1 95 78 LEU A O 1
ATOM 603 N N . LEU A 1 79 ? -26.953 9.969 4.684 1 96.94 79 LEU A N 1
ATOM 604 C CA . LEU A 1 79 ? -26.719 9.422 3.355 1 96.94 79 LEU A CA 1
ATOM 605 C C . LEU A 1 79 ? -26.438 7.922 3.426 1 96.94 79 LEU A C 1
ATOM 607 O O . LEU A 1 79 ? -25.578 7.477 4.191 1 96.94 79 LEU A O 1
ATOM 611 N N . LYS A 1 80 ? -27.172 7.109 2.682 1 96.5 80 LYS A N 1
ATOM 612 C CA . LYS A 1 80 ? -26.953 5.668 2.562 1 96.5 80 LYS A CA 1
ATOM 613 C C . LYS A 1 80 ? -26.438 5.305 1.172 1 96.5 80 LYS A C 1
ATOM 615 O O . LYS A 1 80 ? -27.047 5.676 0.166 1 96.5 80 LYS A O 1
ATOM 620 N N . ILE A 1 81 ? -25.359 4.621 1.121 1 96.38 81 ILE A N 1
ATOM 621 C CA . ILE A 1 81 ? -24.719 4.203 -0.126 1 96.38 81 ILE A CA 1
ATOM 622 C C . ILE A 1 81 ? -24.656 2.678 -0.189 1 96.38 81 ILE A C 1
ATOM 624 O O . ILE A 1 81 ? -24.109 2.033 0.707 1 96.38 81 ILE A O 1
ATOM 628 N N . THR A 1 82 ? -25.188 2.107 -1.187 1 96.5 82 THR A N 1
ATOM 629 C CA . THR A 1 82 ? -25.109 0.664 -1.378 1 96.5 82 THR A CA 1
ATOM 630 C C . THR A 1 82 ? -24.234 0.328 -2.584 1 96.5 82 THR A C 1
ATOM 632 O O . THR A 1 82 ? -24.453 0.84 -3.682 1 96.5 82 THR A O 1
ATOM 635 N N . ILE A 1 83 ? -23.281 -0.462 -2.385 1 97.19 83 ILE A N 1
ATOM 636 C CA . ILE A 1 83 ? -22.406 -0.972 -3.43 1 97.19 83 ILE A CA 1
ATOM 637 C C . ILE A 1 83 ? -22.609 -2.475 -3.596 1 97.19 83 ILE A C 1
ATOM 639 O O . ILE A 1 83 ? -22.266 -3.26 -2.713 1 97.19 83 ILE A O 1
ATOM 643 N N . ASP A 1 84 ? -23.047 -2.875 -4.73 1 96.5 84 ASP A N 1
ATOM 644 C CA . ASP A 1 84 ? -23.328 -4.281 -4.996 1 96.5 84 ASP A CA 1
ATOM 645 C C . ASP A 1 84 ? -22.156 -4.961 -5.688 1 96.5 84 ASP A C 1
ATOM 647 O O . ASP A 1 84 ? -21.312 -4.297 -6.301 1 96.5 84 ASP A O 1
ATOM 651 N N . LYS A 1 85 ? -22.109 -6.262 -5.551 1 96.31 85 LYS A N 1
ATOM 652 C CA . LYS A 1 85 ? -21.078 -7.039 -6.238 1 96.31 85 LYS A CA 1
ATOM 653 C C . LYS A 1 85 ? -21.172 -6.844 -7.75 1 96.31 85 LYS A C 1
ATOM 655 O O . LYS A 1 85 ? -20.141 -6.715 -8.422 1 96.31 85 LYS A O 1
ATOM 660 N N . TYR A 1 86 ? -22.359 -6.859 -8.133 1 93.81 86 TYR A N 1
ATOM 661 C CA . TYR A 1 86 ? -22.609 -6.664 -9.555 1 93.81 86 TYR A CA 1
ATOM 662 C C . TYR A 1 86 ? -23.562 -5.492 -9.789 1 93.81 86 TYR A C 1
ATOM 664 O O . TYR A 1 86 ? -24.516 -5.289 -9.031 1 93.81 86 TYR A O 1
ATOM 672 N N . THR A 1 87 ? -23.141 -4.574 -10.555 1 86.44 87 THR A N 1
ATOM 673 C CA . THR A 1 87 ? -24.016 -3.432 -10.82 1 86.44 87 THR A CA 1
ATOM 674 C C . THR A 1 87 ? -24.266 -3.289 -12.32 1 86.44 87 THR A C 1
ATOM 676 O O . THR A 1 87 ? -23.656 -3.998 -13.133 1 86.44 87 THR A O 1
ATOM 679 N N . HIS A 1 88 ? -25.234 -2.361 -12.508 1 81.88 88 HIS A N 1
ATOM 680 C CA . HIS A 1 88 ? -25.531 -2.02 -13.891 1 81.88 88 HIS A CA 1
ATOM 681 C C . HIS A 1 88 ? -24.391 -1.254 -14.531 1 81.88 88 HIS A C 1
ATOM 683 O O . HIS A 1 88 ? -23.719 -0.465 -13.867 1 81.88 88 HIS A O 1
ATOM 689 N N . PRO A 1 89 ? -24.203 -1.547 -15.758 1 73.81 89 PRO A N 1
ATOM 690 C CA . PRO A 1 89 ? -23.094 -0.941 -16.5 1 73.81 89 PRO A CA 1
ATOM 691 C C . PRO A 1 89 ? -23.094 0.583 -16.406 1 73.81 89 PRO A C 1
ATOM 693 O O . PRO A 1 89 ? -22.031 1.207 -16.453 1 73.81 89 PRO A O 1
ATOM 696 N N . ASP A 1 90 ? -24.219 1.184 -16.234 1 80.88 90 ASP A N 1
ATOM 697 C CA . ASP A 1 90 ? -24.297 2.641 -16.25 1 80.88 90 ASP A CA 1
ATOM 698 C C . ASP A 1 90 ? -24.172 3.219 -14.844 1 80.88 90 ASP A C 1
ATOM 700 O O . ASP A 1 90 ? -24.312 4.426 -14.648 1 80.88 90 ASP A O 1
ATOM 704 N N . SER A 1 91 ? -23.766 2.434 -14.016 1 87.19 91 SER A N 1
ATOM 705 C CA . SER A 1 91 ? -23.672 2.889 -12.633 1 87.19 91 SER A CA 1
ATOM 706 C C . SER A 1 91 ? -22.391 3.67 -12.391 1 87.19 91 SER A C 1
ATOM 708 O O . SER A 1 91 ? -21.344 3.346 -12.961 1 87.19 91 SER A O 1
ATOM 710 N N . THR A 1 92 ? -22.438 4.738 -11.625 1 92.31 92 THR A N 1
ATOM 711 C CA . THR A 1 92 ? -21.266 5.477 -11.203 1 92.31 92 THR A CA 1
ATOM 712 C C . THR A 1 92 ? -20.562 4.754 -10.055 1 92.31 92 THR A C 1
ATOM 714 O O . THR A 1 92 ? -19.422 5.082 -9.719 1 92.31 92 THR A O 1
ATOM 717 N N . ASP A 1 93 ? -21.234 3.795 -9.555 1 95.56 93 ASP A N 1
ATOM 718 C CA . ASP A 1 93 ? -20.625 2.986 -8.508 1 95.56 93 ASP A CA 1
ATOM 719 C C . ASP A 1 93 ? -19.547 2.061 -9.086 1 95.56 93 ASP A C 1
ATOM 721 O O . ASP A 1 93 ? -19.641 1.649 -10.242 1 95.56 93 ASP A O 1
ATOM 725 N N . LEU A 1 94 ? -18.562 1.865 -8.367 1 96.94 94 LEU A N 1
ATOM 726 C CA . LEU A 1 94 ? -17.562 0.835 -8.633 1 96.94 94 LEU A CA 1
ATOM 727 C C . LEU A 1 94 ? -17.969 -0.485 -7.977 1 96.94 94 LEU A C 1
ATOM 729 O O . LEU A 1 94 ? -17.812 -0.654 -6.766 1 96.94 94 LEU A O 1
ATOM 733 N N . PRO A 1 95 ? -18.5 -1.419 -8.758 1 97.5 95 PRO A N 1
ATOM 734 C CA . PRO A 1 95 ? -19 -2.656 -8.148 1 97.5 95 PRO A CA 1
ATOM 735 C C . PRO A 1 95 ? -17.875 -3.5 -7.535 1 97.5 95 PRO A C 1
ATOM 737 O O . PRO A 1 95 ? -16.734 -3.422 -7.977 1 97.5 95 PRO A O 1
ATOM 740 N N . LEU A 1 96 ? -18.234 -4.344 -6.535 1 97.38 96 LEU A N 1
ATOM 741 C CA . LEU A 1 96 ? -17.25 -5.137 -5.805 1 97.38 96 LEU A CA 1
ATOM 742 C C . LEU A 1 96 ? -16.594 -6.164 -6.723 1 97.38 96 LEU A C 1
ATOM 744 O O . LEU A 1 96 ? -15.43 -6.512 -6.535 1 97.38 96 LEU A O 1
ATOM 748 N N . SER A 1 97 ? -17.281 -6.707 -7.816 1 96 97 SER A N 1
ATOM 749 C CA . SER A 1 97 ? -16.719 -7.656 -8.766 1 96 97 SER A CA 1
ATOM 750 C C . SER A 1 97 ? -15.539 -7.051 -9.523 1 96 97 SER A C 1
ATOM 752 O O . SER A 1 97 ? -14.648 -7.77 -9.977 1 96 97 SER A O 1
ATOM 754 N N . VAL A 1 98 ? -15.484 -5.727 -9.586 1 95.44 98 VAL A N 1
ATOM 755 C CA . VAL A 1 98 ? -14.438 -5.016 -10.32 1 95.44 98 VAL A CA 1
ATOM 756 C C . VAL A 1 98 ? -13.375 -4.52 -9.344 1 95.44 98 VAL A C 1
ATOM 758 O O . VAL A 1 98 ? -12.18 -4.762 -9.547 1 95.44 98 VAL A O 1
ATOM 761 N N . SER A 1 99 ? -13.828 -3.881 -8.258 1 97.38 99 SER A N 1
ATOM 762 C CA . SER A 1 99 ? -12.875 -3.26 -7.344 1 97.38 99 SER A CA 1
ATOM 763 C C . SER A 1 99 ? -12.078 -4.309 -6.582 1 97.38 99 SER A C 1
ATOM 765 O O . SER A 1 99 ? -10.93 -4.07 -6.203 1 97.38 99 SER A O 1
ATOM 767 N N . LEU A 1 100 ? -12.672 -5.457 -6.316 1 97.75 100 LEU A N 1
ATOM 768 C CA . LEU A 1 100 ? -11.992 -6.484 -5.535 1 97.75 100 LEU A CA 1
ATOM 769 C C . LEU A 1 100 ? -11.219 -7.43 -6.445 1 97.75 100 LEU A C 1
ATOM 771 O O . LEU A 1 100 ? -10.664 -8.43 -5.977 1 97.75 100 LEU A O 1
ATOM 775 N N . GLN A 1 101 ? -11.148 -7.141 -7.73 1 95 101 GLN A N 1
ATOM 776 C CA . GLN A 1 101 ? -10.266 -7.809 -8.68 1 95 101 GLN A CA 1
ATOM 777 C C . GLN A 1 101 ? -8.984 -7.004 -8.898 1 95 101 GLN A C 1
ATOM 779 O O . GLN A 1 101 ? -8.875 -5.867 -8.438 1 95 101 GLN A O 1
ATOM 784 N N . TYR A 1 102 ? -8.031 -7.637 -9.578 1 90.38 102 TYR A N 1
ATOM 785 C CA . TYR A 1 102 ? -6.895 -6.859 -10.055 1 90.38 102 TYR A CA 1
ATOM 786 C C . TYR A 1 102 ? -7.355 -5.734 -10.977 1 90.38 102 TYR A C 1
ATOM 788 O O . TYR A 1 102 ? -8.289 -5.914 -11.766 1 90.38 102 TYR A O 1
ATOM 796 N N . GLY A 1 103 ? -6.867 -4.547 -10.836 1 88.12 103 GLY A N 1
ATOM 797 C CA . GLY A 1 103 ? -7.262 -3.385 -11.617 1 88.12 103 GLY A CA 1
ATOM 798 C C . GLY A 1 103 ? -6.082 -2.549 -12.078 1 88.12 103 GLY A C 1
ATOM 799 O O . GLY A 1 103 ? -4.926 -2.918 -11.852 1 88.12 103 GLY A O 1
ATOM 800 N N . PRO A 1 104 ? -6.402 -1.553 -12.75 1 91.25 104 PRO A N 1
ATOM 801 C CA . PRO A 1 104 ? -5.324 -0.671 -13.211 1 91.25 104 PRO A CA 1
ATOM 802 C C . PRO A 1 104 ? -4.598 0.014 -12.055 1 91.25 104 PRO A C 1
ATOM 804 O O . PRO A 1 104 ? -5.238 0.558 -11.148 1 91.25 104 PRO A O 1
ATOM 807 N N . SER A 1 105 ? -3.309 0.105 -12.18 1 91.88 105 SER A N 1
ATOM 808 C CA . SER A 1 105 ? -2.486 0.637 -11.102 1 91.88 105 SER A CA 1
ATOM 809 C C . SER A 1 105 ? -2.758 2.121 -10.875 1 91.88 105 SER A C 1
ATOM 811 O O . SER A 1 105 ? -2.496 2.65 -9.797 1 91.88 105 SER A O 1
ATOM 813 N N . PHE A 1 106 ? -3.252 2.822 -11.906 1 95.62 106 PHE A N 1
ATOM 814 C CA . PHE A 1 106 ? -3.52 4.246 -11.742 1 95.62 106 PHE A CA 1
ATOM 815 C C . PHE A 1 106 ? -4.824 4.465 -10.984 1 95.62 106 PHE A C 1
ATOM 817 O O . PHE A 1 106 ? -5.137 5.59 -10.586 1 95.62 106 PHE A O 1
ATOM 824 N N . GLY A 1 107 ? -5.605 3.43 -10.688 1 96.81 107 GLY A N 1
ATOM 825 C CA . GLY A 1 107 ? -6.906 3.527 -10.039 1 96.81 107 GLY A CA 1
ATOM 826 C C . GLY A 1 107 ? -8.062 3.275 -10.984 1 96.81 107 GLY A C 1
ATOM 827 O O . GLY A 1 107 ? -7.906 3.367 -12.203 1 96.81 107 GLY A O 1
ATOM 828 N N . HIS A 1 108 ? -9.227 2.902 -10.469 1 96.69 108 HIS A N 1
ATOM 829 C CA . HIS A 1 108 ? -10.391 2.656 -11.305 1 96.69 108 HIS A CA 1
ATOM 830 C C . HIS A 1 108 ? -10.938 3.957 -11.891 1 96.69 108 HIS A C 1
ATOM 832 O O . HIS A 1 108 ? -10.906 5 -11.227 1 96.69 108 HIS A O 1
ATOM 838 N N . PRO A 1 109 ? -11.43 3.947 -13.047 1 95.25 109 PRO A N 1
ATOM 839 C CA . PRO A 1 109 ? -11.812 5.16 -13.781 1 95.25 109 PRO A CA 1
ATOM 840 C C . PRO A 1 109 ? -12.836 6.008 -13.039 1 95.25 109 PRO A C 1
ATOM 842 O O . PRO A 1 109 ? -12.781 7.238 -13.094 1 95.25 109 PRO A O 1
ATOM 845 N N . GLN A 1 110 ? -13.773 5.391 -12.344 1 95.25 110 GLN A N 1
ATOM 846 C CA . GLN A 1 110 ? -14.828 6.133 -11.664 1 95.25 110 GLN A CA 1
ATOM 847 C C . GLN A 1 110 ? -14.25 7.125 -10.664 1 95.25 110 GLN A C 1
ATOM 849 O O . GLN A 1 110 ? -14.602 8.305 -10.672 1 95.25 110 GLN A O 1
ATOM 854 N N . ILE A 1 111 ? -13.328 6.695 -9.859 1 97.44 111 ILE A N 1
ATOM 855 C CA . ILE A 1 111 ? -12.766 7.559 -8.82 1 97.44 111 ILE A CA 1
ATOM 856 C C . ILE A 1 111 ? -11.742 8.508 -9.438 1 97.44 111 ILE A C 1
ATOM 858 O O . ILE A 1 111 ? -11.641 9.664 -9.031 1 97.44 111 ILE A O 1
ATOM 862 N N . ILE A 1 112 ? -10.984 8.07 -10.438 1 97.88 112 ILE A N 1
ATOM 863 C CA . ILE A 1 112 ? -9.984 8.891 -11.102 1 97.88 112 ILE A CA 1
ATOM 864 C C . ILE A 1 112 ? -10.656 10.07 -11.797 1 97.88 112 ILE A C 1
ATOM 866 O O . ILE A 1 112 ? -10.156 11.195 -11.75 1 97.88 112 ILE A O 1
ATOM 870 N N . GLN A 1 113 ? -11.773 9.797 -12.398 1 97.5 113 GLN A N 1
ATOM 871 C CA . GLN A 1 113 ? -12.484 10.859 -13.094 1 97.5 113 GLN A CA 1
ATOM 872 C C . GLN A 1 113 ? -12.945 11.938 -12.117 1 97.5 113 GLN A C 1
ATOM 874 O O . GLN A 1 113 ? -12.859 13.133 -12.414 1 97.5 113 GLN A O 1
ATOM 879 N N . PHE A 1 114 ? -13.445 11.523 -11 1 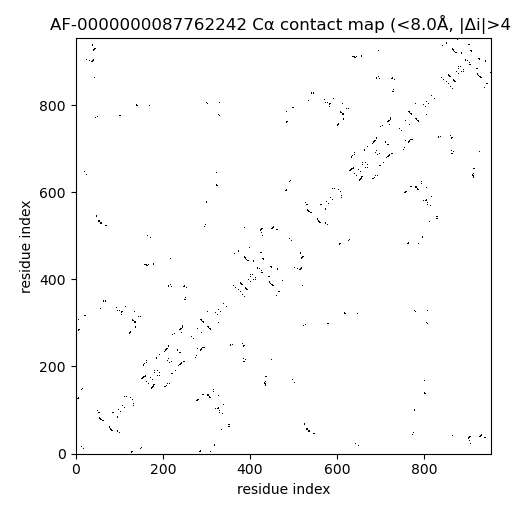98.38 114 PHE A N 1
ATOM 880 C CA . PHE A 1 114 ? -13.844 12.484 -9.977 1 98.38 114 PHE A CA 1
ATOM 881 C C . PHE A 1 114 ? -12.664 13.344 -9.547 1 98.38 114 PHE A C 1
ATOM 883 O O . PHE A 1 114 ? -12.781 14.57 -9.445 1 98.38 114 PHE A O 1
ATOM 890 N N . ILE A 1 115 ? -11.516 12.734 -9.281 1 98.56 115 ILE A N 1
ATOM 891 C CA . ILE A 1 115 ? -10.328 13.414 -8.773 1 98.56 115 ILE A CA 1
ATOM 892 C C . ILE A 1 115 ? -9.766 14.344 -9.844 1 98.56 115 ILE A C 1
ATOM 894 O O . ILE A 1 115 ? -9.336 15.461 -9.547 1 98.56 115 ILE A O 1
ATOM 898 N N . LYS A 1 116 ? -9.766 13.891 -11.086 1 98.31 116 LYS A N 1
ATOM 899 C CA . LYS A 1 116 ? -9.289 14.727 -12.188 1 98.31 116 LYS A CA 1
ATOM 900 C C . LYS A 1 116 ? -10.148 15.984 -12.32 1 98.31 116 LYS A C 1
ATOM 902 O O . LYS A 1 116 ? -9.617 17.094 -12.5 1 98.31 116 LYS A O 1
ATOM 907 N N . GLU A 1 117 ? -11.438 15.805 -12.258 1 98.38 117 GLU A N 1
ATOM 908 C CA . GLU A 1 117 ? -12.336 16.953 -12.312 1 98.38 117 GLU A CA 1
ATOM 909 C C . GLU A 1 117 ? -12.078 17.906 -11.156 1 98.38 117 GLU A C 1
ATOM 911 O O . GLU A 1 117 ? -12.031 19.125 -11.344 1 98.38 117 GLU A O 1
ATOM 916 N N . HIS A 1 118 ? -11.922 17.344 -10 1 98.38 118 HIS A N 1
ATOM 917 C CA . HIS A 1 118 ? -11.641 18.156 -8.828 1 98.38 118 HIS A CA 1
ATOM 918 C C . HIS A 1 118 ? -10.352 18.953 -9.016 1 98.38 118 HIS A C 1
ATOM 920 O O . HIS A 1 118 ? -10.289 20.141 -8.656 1 98.38 118 HIS A O 1
ATOM 926 N N . ASN A 1 119 ? -9.312 18.328 -9.531 1 98.12 119 ASN A N 1
ATOM 927 C CA . ASN A 1 119 ? -8.031 18.984 -9.758 1 98.12 119 ASN A CA 1
ATOM 928 C C . ASN A 1 119 ? -8.148 20.109 -10.781 1 98.12 119 ASN A C 1
ATOM 930 O O . ASN A 1 119 ? -7.484 21.141 -10.656 1 98.12 119 ASN A O 1
ATOM 934 N N . LYS A 1 120 ? -8.977 19.953 -11.758 1 97.5 120 LYS A N 1
ATOM 935 C CA . LYS A 1 120 ? -9.219 21 -12.742 1 97.5 120 LYS A CA 1
ATOM 936 C C . LYS A 1 120 ? -9.891 22.203 -12.094 1 97.5 120 LYS A C 1
ATOM 938 O O . LYS A 1 120 ? -9.523 23.359 -12.367 1 97.5 120 LYS A O 1
ATOM 943 N N . ILE A 1 121 ? -10.828 21.938 -11.242 1 97.31 121 ILE A N 1
ATOM 944 C CA . ILE A 1 121 ? -11.586 22.984 -10.578 1 97.31 121 ILE A CA 1
ATOM 945 C C . ILE A 1 121 ? -10.664 23.781 -9.641 1 97.31 121 ILE A C 1
ATOM 947 O O . ILE A 1 121 ? -10.703 25 -9.617 1 97.31 121 ILE A O 1
ATOM 951 N N . ILE A 1 122 ? -9.789 23.078 -8.938 1 97.88 122 ILE A N 1
ATOM 952 C CA . ILE A 1 122 ? -9.039 23.688 -7.844 1 97.88 122 ILE A CA 1
ATOM 953 C C . ILE A 1 122 ? -7.707 24.219 -8.367 1 97.88 122 ILE A C 1
ATOM 955 O O . ILE A 1 122 ? -7.289 25.328 -8 1 97.88 122 ILE A O 1
ATOM 959 N N . HIS A 1 123 ? -6.988 23.453 -9.18 1 97.56 123 HIS A N 1
ATOM 960 C CA . HIS A 1 123 ? -5.602 23.766 -9.508 1 97.56 123 HIS A CA 1
ATOM 961 C C . HIS A 1 123 ? -5.453 24.156 -10.977 1 97.56 123 HIS A C 1
ATOM 963 O O . HIS A 1 123 ? -4.641 25.016 -11.312 1 97.56 123 HIS A O 1
ATOM 969 N N . ASN A 1 124 ? -6.109 23.469 -11.891 1 95.12 124 ASN A N 1
ATOM 970 C CA . ASN A 1 124 ? -6.094 23.734 -13.328 1 95.12 124 ASN A CA 1
ATOM 971 C C . ASN A 1 124 ? -4.672 23.844 -13.859 1 95.12 124 ASN A C 1
ATOM 973 O O . ASN A 1 124 ? -4.262 24.906 -14.32 1 95.12 124 ASN A O 1
ATOM 977 N N . PRO A 1 125 ? -3.91 22.719 -13.891 1 93.94 125 PRO A N 1
ATOM 978 C CA . PRO A 1 125 ? -2.527 22.734 -14.367 1 93.94 125 PRO A CA 1
ATOM 979 C C . PRO A 1 125 ? -2.389 23.422 -15.727 1 93.94 125 PRO A C 1
ATOM 981 O O . PRO A 1 125 ? -3.328 23.422 -16.531 1 93.94 125 PRO A O 1
ATOM 984 N N . LYS A 1 126 ? -1.19 24.016 -16.156 1 96.19 126 LYS A N 1
ATOM 985 C CA . LYS A 1 126 ? -1.014 24.922 -17.281 1 96.19 126 LYS A CA 1
ATOM 986 C C . LYS A 1 126 ? -0.447 24.203 -18.5 1 96.19 126 LYS A C 1
ATOM 988 O O . LYS A 1 126 ? -0.055 24.828 -19.484 1 96.19 126 LYS A O 1
ATOM 993 N N . TYR A 1 127 ? -0.269 22.938 -18.484 1 96.06 127 TYR A N 1
ATOM 994 C CA . TYR A 1 127 ? 0.16 22.109 -19.594 1 96.06 127 TYR A CA 1
ATOM 995 C C . TYR A 1 127 ? -0.831 20.969 -19.859 1 96.06 127 TYR A C 1
ATOM 997 O O . TYR A 1 127 ? -1.503 20.516 -18.938 1 96.06 127 TYR A O 1
ATOM 1005 N N . GLU A 1 128 ? -0.951 20.484 -21 1 95.56 128 GLU A N 1
ATOM 1006 C CA . GLU A 1 128 ? -2.035 19.625 -21.469 1 95.56 128 GLU A CA 1
ATOM 1007 C C . GLU A 1 128 ? -1.867 18.203 -20.969 1 95.56 128 GLU A C 1
ATOM 1009 O O . GLU A 1 128 ? -2.848 17.547 -20.609 1 95.56 128 GLU A O 1
ATOM 1014 N N . ASP A 1 129 ? -0.665 17.719 -20.922 1 97.62 129 ASP A N 1
ATOM 1015 C CA . ASP A 1 129 ? -0.433 16.297 -20.672 1 97.62 129 ASP A CA 1
ATOM 1016 C C . ASP A 1 129 ? -0.168 16.031 -19.203 1 97.62 129 ASP A C 1
ATOM 1018 O O . ASP A 1 129 ? 0.771 15.305 -18.844 1 97.62 129 ASP A O 1
ATOM 1022 N N . TRP A 1 130 ? -0.946 16.688 -18.391 1 97.94 130 TRP A N 1
ATOM 1023 C CA . TRP A 1 130 ? -0.942 16.297 -16.984 1 97.94 130 TRP A CA 1
ATOM 1024 C C . TRP A 1 130 ? -1.896 15.141 -16.734 1 97.94 130 TRP A C 1
ATOM 1026 O O . TRP A 1 130 ? -2.77 14.859 -17.562 1 97.94 130 TRP A O 1
ATOM 1036 N N . ASP A 1 131 ? -1.703 14.383 -15.625 1 98.31 131 ASP A N 1
ATOM 1037 C CA . ASP A 1 131 ? -2.574 13.266 -15.281 1 98.31 131 ASP A CA 1
ATOM 1038 C C . ASP A 1 131 ? -2.574 13.023 -13.773 1 98.31 131 ASP A C 1
ATOM 1040 O O . ASP A 1 131 ? -1.97 13.789 -13.016 1 98.31 131 ASP A O 1
ATOM 1044 N N . VAL A 1 132 ? -3.41 12.086 -13.383 1 98.38 132 VAL A N 1
ATOM 1045 C CA . VAL A 1 132 ? -3.561 11.703 -11.984 1 98.38 132 VAL A CA 1
ATOM 1046 C C . VAL A 1 132 ? -3.432 10.188 -11.844 1 98.38 132 VAL A C 1
ATOM 1048 O O . VAL A 1 132 ? -3.955 9.438 -12.672 1 98.38 132 VAL A O 1
ATOM 1051 N N . ILE A 1 133 ? -2.662 9.734 -10.836 1 98.44 133 ILE A N 1
ATOM 1052 C CA . ILE A 1 133 ? -2.67 8.328 -10.469 1 98.44 133 ILE A CA 1
ATOM 1053 C C . ILE A 1 133 ? -2.941 8.18 -8.969 1 98.44 133 ILE A C 1
ATOM 1055 O O . ILE A 1 133 ? -2.559 9.047 -8.18 1 98.44 133 ILE A O 1
ATOM 1059 N N . LEU A 1 134 ? -3.602 7.137 -8.555 1 98.31 134 LEU A N 1
ATOM 1060 C CA . LEU A 1 134 ? -3.885 6.887 -7.141 1 98.31 134 LEU A CA 1
ATOM 1061 C C . LEU A 1 134 ? -2.635 6.41 -6.41 1 98.31 134 LEU A C 1
ATOM 1063 O O . LEU A 1 134 ? -1.713 5.875 -7.031 1 98.31 134 LEU A O 1
ATOM 1067 N N . SER A 1 135 ? -2.592 6.668 -5.18 1 98.12 135 SER A N 1
ATOM 1068 C CA . SER A 1 135 ? -1.564 6.18 -4.262 1 98.12 135 SER A CA 1
ATOM 1069 C C . SER A 1 135 ? -2.176 5.676 -2.963 1 98.12 135 SER A C 1
ATOM 1071 O O . SER A 1 135 ? -3.391 5.758 -2.768 1 98.12 135 SER A O 1
ATOM 1073 N N . VAL A 1 136 ? -1.354 5.07 -2.115 1 97.69 136 VAL A N 1
ATOM 1074 C CA . VAL A 1 136 ? -1.801 4.602 -0.808 1 97.69 136 VAL A CA 1
ATOM 1075 C C . VAL A 1 136 ? -1.42 5.621 0.263 1 97.69 136 VAL A C 1
ATOM 1077 O O . VAL A 1 136 ? -0.834 5.266 1.288 1 97.69 136 VAL A O 1
ATOM 1080 N N . GLY A 1 137 ? -1.603 6.918 -0.082 1 97.38 137 GLY A N 1
ATOM 1081 C CA . GLY A 1 137 ? -1.27 8.008 0.818 1 97.38 137 GLY A CA 1
ATOM 1082 C C . GLY A 1 137 ? 0.043 8.688 0.473 1 97.38 137 GLY A C 1
ATOM 1083 O O . GLY A 1 137 ? 0.867 8.125 -0.25 1 97.38 137 GLY A O 1
ATOM 1084 N N . ASN A 1 138 ? 0.238 9.828 1.086 1 98.12 138 ASN A N 1
ATOM 1085 C CA . ASN A 1 138 ? 1.39 10.648 0.725 1 98.12 138 ASN A CA 1
ATOM 1086 C C . ASN A 1 138 ? 2.697 10.008 1.185 1 98.12 138 ASN A C 1
ATOM 1088 O O . ASN A 1 138 ? 3.744 10.219 0.569 1 98.12 138 ASN A O 1
ATOM 1092 N N . THR A 1 139 ? 2.652 9.258 2.291 1 97.12 139 THR A N 1
ATOM 1093 C CA . THR A 1 139 ? 3.863 8.578 2.73 1 97.12 139 THR A CA 1
ATOM 1094 C C . THR A 1 139 ? 4.367 7.621 1.65 1 97.12 139 THR A C 1
ATOM 1096 O O . THR A 1 139 ? 5.551 7.641 1.303 1 97.12 139 THR A O 1
ATOM 1099 N N . GLN A 1 140 ? 3.459 6.832 1.104 1 98.25 140 GLN A N 1
ATOM 1100 C CA . GLN A 1 140 ? 3.822 5.922 0.021 1 98.25 140 GLN A CA 1
ATOM 1101 C C . GLN A 1 140 ? 4.219 6.691 -1.234 1 98.25 140 GLN A C 1
ATOM 1103 O O . GLN A 1 140 ? 5.18 6.328 -1.916 1 98.25 140 GLN A O 1
ATOM 1108 N N . ALA A 1 141 ? 3.494 7.711 -1.565 1 98.69 141 ALA A N 1
ATOM 1109 C CA . ALA A 1 141 ? 3.783 8.531 -2.74 1 98.69 141 ALA A CA 1
ATOM 1110 C C . ALA A 1 141 ? 5.172 9.156 -2.645 1 98.69 141 ALA A C 1
ATOM 1112 O O . ALA A 1 141 ? 5.871 9.281 -3.652 1 98.69 141 ALA A O 1
ATOM 1113 N N . TRP A 1 142 ? 5.559 9.57 -1.432 1 98.81 142 TRP A N 1
ATOM 1114 C CA . TRP A 1 142 ? 6.875 10.148 -1.212 1 98.81 142 TRP A CA 1
ATOM 1115 C C . TRP A 1 142 ? 7.973 9.117 -1.433 1 98.81 142 TRP A C 1
ATOM 1117 O O . TRP A 1 142 ? 8.961 9.383 -2.125 1 98.81 142 TRP A O 1
ATOM 1127 N N . ASP A 1 143 ? 7.84 7.969 -0.904 1 98.44 143 ASP A N 1
ATOM 1128 C CA . ASP A 1 143 ? 8.789 6.883 -1.153 1 98.44 143 ASP A CA 1
ATOM 1129 C C . ASP A 1 143 ? 8.906 6.59 -2.646 1 98.44 143 ASP A C 1
ATOM 1131 O O . ASP A 1 143 ? 10.008 6.422 -3.166 1 98.44 143 ASP A O 1
ATOM 1135 N N . ALA A 1 144 ? 7.75 6.477 -3.312 1 98.56 144 ALA A N 1
ATOM 1136 C CA . ALA A 1 144 ? 7.727 6.242 -4.754 1 98.56 144 ALA A CA 1
ATOM 1137 C C . ALA A 1 144 ? 8.461 7.355 -5.504 1 98.56 144 ALA A C 1
ATOM 1139 O O . ALA A 1 144 ? 9.148 7.098 -6.492 1 98.56 144 ALA A O 1
ATOM 1140 N N . THR A 1 145 ? 8.289 8.578 -5.035 1 98.88 145 THR A N 1
ATOM 1141 C CA . THR A 1 145 ? 8.93 9.727 -5.66 1 98.88 145 THR A CA 1
ATOM 1142 C C . THR A 1 145 ? 10.453 9.625 -5.535 1 98.88 145 THR A C 1
ATOM 1144 O O . THR A 1 145 ? 11.172 9.82 -6.516 1 98.88 145 THR A O 1
ATOM 1147 N N . LEU A 1 146 ? 10.93 9.32 -4.336 1 98.69 146 LEU A N 1
ATOM 1148 C CA . LEU A 1 146 ? 12.367 9.18 -4.129 1 98.69 146 LEU A CA 1
ATOM 1149 C C . LEU A 1 146 ? 12.945 8.102 -5.035 1 98.69 146 LEU A C 1
ATOM 1151 O O . LEU A 1 146 ? 13.969 8.312 -5.691 1 98.69 146 LEU A O 1
ATOM 1155 N N . ARG A 1 147 ? 12.266 7.02 -5.137 1 98.06 147 ARG A N 1
ATOM 1156 C CA . ARG A 1 147 ? 12.734 5.898 -5.945 1 98.06 147 ARG A CA 1
ATOM 1157 C C . ARG A 1 147 ? 12.711 6.25 -7.43 1 98.06 147 ARG A C 1
ATOM 1159 O O . ARG A 1 147 ? 13.523 5.754 -8.211 1 98.06 147 ARG A O 1
ATOM 1166 N N . THR A 1 148 ? 11.844 7.062 -7.859 1 98.38 148 THR A N 1
ATOM 1167 C CA . THR A 1 148 ? 11.68 7.465 -9.258 1 98.38 148 THR A CA 1
ATOM 1168 C C . THR A 1 148 ? 12.789 8.422 -9.672 1 98.38 148 THR A C 1
ATOM 1170 O O . THR A 1 148 ? 13.25 8.391 -10.812 1 98.38 148 THR A O 1
ATOM 1173 N N . PHE A 1 149 ? 13.336 9.25 -8.711 1 98.62 149 PHE A N 1
ATOM 1174 C CA . PHE A 1 149 ? 14.141 10.375 -9.172 1 98.62 149 PHE A CA 1
ATOM 1175 C C . PHE A 1 149 ? 15.547 10.312 -8.578 1 98.62 149 PHE A C 1
ATOM 1177 O O . PHE A 1 149 ? 16.453 11.008 -9.039 1 98.62 149 PHE A O 1
ATOM 1184 N N . THR A 1 150 ? 15.766 9.516 -7.52 1 98.31 150 THR A N 1
ATOM 1185 C CA . THR A 1 150 ? 17.047 9.664 -6.824 1 98.31 150 THR A CA 1
ATOM 1186 C C . THR A 1 150 ? 17.781 8.328 -6.766 1 98.31 150 THR A C 1
ATOM 1188 O O . THR A 1 150 ? 17.172 7.27 -6.93 1 98.31 150 THR A O 1
ATOM 1191 N N . ASN A 1 151 ? 19.062 8.391 -6.648 1 97.5 151 ASN A N 1
ATOM 1192 C CA . ASN A 1 151 ? 20 7.309 -6.363 1 97.5 151 ASN A CA 1
ATOM 1193 C C . ASN A 1 151 ? 20.719 7.52 -5.039 1 97.5 151 ASN A C 1
ATOM 1195 O O . ASN A 1 151 ? 20.844 8.656 -4.574 1 97.5 151 ASN A O 1
ATOM 1199 N N . ARG A 1 152 ? 21.125 6.363 -4.395 1 96.62 152 ARG A N 1
ATOM 1200 C CA . ARG A 1 152 ? 21.953 6.504 -3.209 1 96.62 152 ARG A CA 1
ATOM 1201 C C . ARG A 1 152 ? 23.141 7.434 -3.477 1 96.62 152 ARG A C 1
ATOM 1203 O O . ARG A 1 152 ? 23.812 7.312 -4.5 1 96.62 152 ARG A O 1
ATOM 1210 N N . GLY A 1 153 ? 23.344 8.438 -2.561 1 96.62 153 GLY A N 1
ATOM 1211 C CA . GLY A 1 153 ? 24.422 9.398 -2.723 1 96.62 153 GLY A CA 1
ATOM 1212 C C . GLY A 1 153 ? 23.938 10.75 -3.215 1 96.62 153 GLY A C 1
ATOM 1213 O O . GLY A 1 153 ? 24.656 11.75 -3.088 1 96.62 153 GLY A O 1
ATOM 1214 N N . ASP A 1 154 ? 22.719 10.828 -3.77 1 97.88 154 ASP A N 1
ATOM 1215 C CA . ASP A 1 154 ? 22.172 12.094 -4.246 1 97.88 154 ASP A CA 1
ATOM 1216 C C . ASP A 1 154 ? 21.797 13.008 -3.08 1 97.88 154 ASP A C 1
ATOM 1218 O O . ASP A 1 154 ? 21.703 12.562 -1.937 1 97.88 154 ASP A O 1
ATOM 1222 N N . THR A 1 155 ? 21.656 14.32 -3.365 1 97.44 155 THR A N 1
ATOM 1223 C CA . THR A 1 155 ? 21.188 15.312 -2.41 1 97.44 155 THR A CA 1
ATOM 1224 C C . THR A 1 155 ? 19.812 15.844 -2.811 1 97.44 155 THR A C 1
ATOM 1226 O O . THR A 1 155 ? 19.547 16.047 -3.994 1 97.44 155 THR A O 1
ATOM 1229 N N . ILE A 1 156 ? 18.953 16 -1.842 1 98.38 156 ILE A N 1
ATOM 1230 C CA . ILE A 1 156 ? 17.672 16.688 -2.051 1 98.38 156 ILE A CA 1
ATOM 1231 C C . ILE A 1 156 ? 17.547 17.859 -1.078 1 98.38 156 ILE A C 1
ATOM 1233 O O . ILE A 1 156 ? 18.297 17.938 -0.097 1 98.38 156 ILE A O 1
ATOM 1237 N N . LEU A 1 157 ? 16.656 18.797 -1.416 1 98.44 157 LEU A N 1
ATOM 1238 C CA . LEU A 1 157 ? 16.359 19.938 -0.555 1 98.44 157 LEU A CA 1
ATOM 1239 C C . LEU A 1 157 ? 15.086 19.703 0.238 1 98.44 157 LEU A C 1
ATOM 1241 O O . LEU A 1 157 ? 14.141 19.078 -0.264 1 98.44 157 LEU A O 1
ATOM 1245 N N . ALA A 1 158 ? 15.039 20.156 1.462 1 98.12 158 ALA A N 1
ATOM 1246 C CA . ALA A 1 158 ? 13.828 20.25 2.275 1 98.12 158 ALA A CA 1
ATOM 1247 C C . ALA A 1 158 ? 13.898 21.453 3.221 1 98.12 158 ALA A C 1
ATOM 1249 O O . ALA A 1 158 ? 14.977 21.953 3.518 1 98.12 158 ALA A O 1
ATOM 1250 N N . GLU A 1 159 ? 12.766 21.906 3.645 1 97.31 159 GLU A N 1
ATOM 1251 C CA . GLU A 1 159 ? 12.75 22.969 4.645 1 97.31 159 GLU A CA 1
ATOM 1252 C C . GLU A 1 159 ? 13.586 22.594 5.867 1 97.31 159 GLU A C 1
ATOM 1254 O O . GLU A 1 159 ? 13.617 21.422 6.266 1 97.31 159 GLU A O 1
ATOM 1259 N N . GLN A 1 160 ? 14.203 23.578 6.523 1 94.06 160 GLN A N 1
ATOM 1260 C CA . GLN A 1 160 ? 15.086 23.359 7.66 1 94.06 160 GLN A CA 1
ATOM 1261 C C . GLN A 1 160 ? 14.391 22.562 8.758 1 94.06 160 GLN A C 1
ATOM 1263 O O . GLN A 1 160 ? 15.016 21.734 9.422 1 94.06 160 GLN A O 1
ATOM 1268 N N . PHE A 1 161 ? 13.133 22.891 9.023 1 94.88 161 PHE A N 1
ATOM 1269 C CA . PHE A 1 161 ? 12.234 22.047 9.812 1 94.88 161 PHE A CA 1
ATOM 1270 C C . PHE A 1 161 ? 11.211 21.359 8.922 1 94.88 161 PHE A C 1
ATOM 1272 O O . PHE A 1 161 ? 10.453 22.031 8.211 1 94.88 161 PHE A O 1
ATOM 1279 N N . THR A 1 162 ? 11.266 20.047 8.883 1 95.69 162 THR A N 1
ATOM 1280 C CA . THR A 1 162 ? 10.359 19.359 7.973 1 95.69 162 THR A CA 1
ATOM 1281 C C . THR A 1 162 ? 9.727 18.141 8.656 1 95.69 162 THR A C 1
ATOM 1283 O O . THR A 1 162 ? 10.023 17.844 9.812 1 95.69 162 THR A O 1
ATOM 1286 N N . PHE A 1 163 ? 8.781 17.562 8.008 1 95.06 163 PHE A N 1
ATOM 1287 C CA . PHE A 1 163 ? 8.133 16.359 8.508 1 95.06 163 PHE A CA 1
ATOM 1288 C C . PHE A 1 163 ? 9.164 15.25 8.727 1 95.06 163 PHE A C 1
ATOM 1290 O O . PHE A 1 163 ? 9.797 14.781 7.781 1 95.06 163 PHE A O 1
ATOM 1297 N N . SER A 1 164 ? 9.289 14.789 9.875 1 90.75 164 SER A N 1
ATOM 1298 C CA . SER A 1 164 ? 10.398 13.938 10.289 1 90.75 164 SER A CA 1
ATOM 1299 C C . SER A 1 164 ? 10.406 12.625 9.516 1 90.75 164 SER A C 1
ATOM 1301 O O . SER A 1 164 ? 11.469 12.141 9.109 1 90.75 164 SER A O 1
ATOM 1303 N N . SER A 1 165 ? 9.25 12.023 9.258 1 91.19 165 SER A N 1
ATOM 1304 C CA . SER A 1 165 ? 9.18 10.742 8.578 1 91.19 165 SER A CA 1
ATOM 1305 C C . SER A 1 165 ? 9.648 10.852 7.129 1 91.19 165 SER A C 1
ATOM 1307 O O . SER A 1 165 ? 10.211 9.906 6.578 1 91.19 165 SER A O 1
ATOM 1309 N N . SER A 1 166 ? 9.375 11.984 6.496 1 95.25 166 SER A N 1
ATOM 1310 C CA . SER A 1 166 ? 9.852 12.172 5.129 1 95.25 166 SER A CA 1
ATOM 1311 C C . SER A 1 166 ? 11.375 12.211 5.078 1 95.25 166 SER A C 1
ATOM 1313 O O . SER A 1 166 ? 11.984 11.648 4.16 1 95.25 166 SER A O 1
ATOM 1315 N N . ALA A 1 167 ? 12.008 12.867 6.066 1 93.31 167 ALA A N 1
ATOM 1316 C CA . ALA A 1 167 ? 13.469 12.906 6.141 1 93.31 167 ALA A CA 1
ATOM 1317 C C . ALA A 1 167 ? 14.039 11.523 6.43 1 93.31 167 ALA A C 1
ATOM 1319 O O . ALA A 1 167 ? 15.07 11.141 5.875 1 93.31 167 ALA A O 1
ATOM 1320 N N . GLU A 1 168 ? 13.383 10.836 7.316 1 90.88 168 GLU A N 1
ATOM 1321 C CA . GLU A 1 168 ? 13.812 9.484 7.633 1 90.88 168 GLU A CA 1
ATOM 1322 C C . GLU A 1 168 ? 13.766 8.586 6.402 1 90.88 168 GLU A C 1
ATOM 1324 O O . GLU A 1 168 ? 14.672 7.785 6.168 1 90.88 168 GLU A O 1
ATOM 1329 N N . CYS A 1 169 ? 12.727 8.688 5.652 1 94.88 169 CYS A N 1
ATOM 1330 C CA . CYS A 1 169 ? 12.602 7.918 4.418 1 94.88 169 CYS A CA 1
ATOM 1331 C C . CYS A 1 169 ? 13.742 8.227 3.465 1 94.88 169 CYS A C 1
ATOM 1333 O O . CYS A 1 169 ? 14.352 7.316 2.9 1 94.88 169 CYS A O 1
ATOM 1335 N N . ALA A 1 170 ? 14.07 9.477 3.314 1 96 170 ALA A N 1
ATOM 1336 C CA . ALA A 1 170 ? 15.148 9.898 2.42 1 96 170 ALA A CA 1
ATOM 1337 C C . ALA A 1 170 ? 16.5 9.352 2.887 1 96 170 ALA A C 1
ATOM 1339 O O . ALA A 1 170 ? 17.297 8.875 2.078 1 96 170 ALA A O 1
ATOM 1340 N N . ARG A 1 171 ? 16.75 9.406 4.168 1 93.12 171 ARG A N 1
ATOM 1341 C CA . ARG A 1 171 ? 18.016 8.93 4.719 1 93.12 171 ARG A CA 1
ATOM 1342 C C . ARG A 1 171 ? 18.172 7.43 4.504 1 93.12 171 ARG A C 1
ATOM 1344 O O . ARG A 1 171 ? 19.281 6.953 4.215 1 93.12 171 ARG A O 1
ATOM 1351 N N . ALA A 1 172 ? 17.109 6.754 4.648 1 93.38 172 ALA A N 1
ATOM 1352 C CA . ALA A 1 172 ? 17.156 5.309 4.445 1 93.38 172 ALA A CA 1
ATOM 1353 C C . ALA A 1 172 ? 17.516 4.973 2.996 1 93.38 172 ALA A C 1
ATOM 1355 O O . ALA A 1 172 ? 18.141 3.949 2.727 1 93.38 172 ALA A O 1
ATOM 1356 N N . HIS A 1 173 ? 17.141 5.816 2.078 1 96.19 173 HIS A N 1
ATOM 1357 C CA . HIS A 1 173 ? 17.484 5.656 0.669 1 96.19 173 HIS A CA 1
ATOM 1358 C C . HIS A 1 173 ? 18.938 6.062 0.402 1 96.19 173 HIS A C 1
ATOM 1360 O O . HIS A 1 173 ? 19.422 5.945 -0.726 1 96.19 173 HIS A O 1
ATOM 1366 N N . GLY A 1 174 ? 19.656 6.574 1.475 1 96.25 174 GLY A N 1
ATOM 1367 C CA . GLY A 1 174 ? 21.047 6.977 1.342 1 96.25 174 GLY A CA 1
ATOM 1368 C C . GLY A 1 174 ? 21.219 8.383 0.796 1 96.25 174 GLY A C 1
ATOM 1369 O O . GLY A 1 174 ? 22.25 8.711 0.204 1 96.25 174 GLY A O 1
ATOM 1370 N N . LEU A 1 175 ? 20.203 9.219 0.981 1 97 175 LEU A N 1
ATOM 1371 C CA . LEU A 1 175 ? 20.234 10.586 0.456 1 97 175 LEU A CA 1
ATOM 1372 C C . LEU A 1 175 ? 20.719 11.562 1.52 1 97 175 LEU A C 1
ATOM 1374 O O . LEU A 1 175 ? 20.5 11.352 2.713 1 97 175 LEU A O 1
ATOM 1378 N N . THR A 1 176 ? 21.391 12.578 1.062 1 95.81 176 THR A N 1
ATOM 1379 C CA . THR A 1 176 ? 21.641 13.75 1.896 1 95.81 176 THR A CA 1
ATOM 1380 C C . THR A 1 176 ? 20.5 14.75 1.777 1 95.81 176 THR A C 1
ATOM 1382 O O . THR A 1 176 ? 20.094 15.117 0.669 1 95.81 176 THR A O 1
ATOM 1385 N N . VAL A 1 177 ? 19.938 15.156 2.863 1 96.5 177 VAL A N 1
ATOM 1386 C CA . VAL A 1 177 ? 18.906 16.188 2.873 1 96.5 177 VAL A CA 1
ATOM 1387 C C . VAL A 1 177 ? 19.516 17.531 3.27 1 96.5 177 VAL A C 1
ATOM 1389 O O . VAL A 1 177 ? 19.938 17.719 4.41 1 96.5 177 VAL A O 1
ATOM 1392 N N . ALA A 1 178 ? 19.594 18.438 2.35 1 96.62 178 ALA A N 1
ATOM 1393 C CA . ALA A 1 178 ? 20.109 19.766 2.604 1 96.62 178 ALA A CA 1
ATOM 1394 C C . ALA A 1 178 ? 19.016 20.719 3.059 1 96.62 178 ALA A C 1
ATOM 1396 O O . ALA A 1 178 ? 17.984 20.844 2.396 1 96.62 178 ALA A O 1
ATOM 1397 N N . PRO A 1 179 ? 19.188 21.406 4.141 1 96.38 179 PRO A N 1
ATOM 1398 C CA . PRO A 1 179 ? 18.141 22.297 4.668 1 96.38 179 PRO A CA 1
ATOM 1399 C C . PRO A 1 179 ? 18.016 23.609 3.879 1 96.38 179 PRO A C 1
ATOM 1401 O O . PRO A 1 179 ? 19.031 24.188 3.494 1 96.38 179 PRO A O 1
ATOM 1404 N N . VAL A 1 180 ? 16.828 23.938 3.607 1 96.94 180 VAL A N 1
ATOM 1405 C CA . VAL A 1 180 ? 16.5 25.234 3.045 1 96.94 180 VAL A CA 1
ATOM 1406 C C . VAL A 1 180 ? 16.031 26.172 4.152 1 96.94 180 VAL A C 1
ATOM 1408 O O . VAL A 1 180 ? 15.133 25.828 4.926 1 96.94 180 VAL A O 1
ATOM 1411 N N . LEU A 1 181 ? 16.547 27.344 4.207 1 94.75 181 LEU A N 1
ATOM 1412 C CA . LEU A 1 181 ? 16.219 28.297 5.266 1 94.75 181 LEU A CA 1
ATOM 1413 C C . LEU A 1 181 ? 14.766 28.734 5.176 1 94.75 181 LEU A C 1
ATOM 1415 O O . LEU A 1 181 ? 14.258 28.984 4.082 1 94.75 181 LEU A O 1
ATOM 1419 N N . THR A 1 182 ? 14.18 28.734 6.336 1 93.31 182 THR A N 1
ATOM 1420 C CA . THR A 1 182 ? 12.781 29.141 6.43 1 93.31 182 THR A CA 1
ATOM 1421 C C . THR A 1 182 ? 12.602 30.203 7.512 1 93.31 182 THR A C 1
ATOM 1423 O O . THR A 1 182 ? 13.43 30.312 8.414 1 93.31 182 THR A O 1
ATOM 1426 N N . ASP A 1 183 ? 11.648 31.016 7.371 1 89.88 183 ASP A N 1
ATOM 1427 C CA . ASP A 1 183 ? 11.102 31.797 8.477 1 89.88 183 ASP A CA 1
ATOM 1428 C C . ASP A 1 183 ? 9.711 31.312 8.859 1 89.88 183 ASP A C 1
ATOM 1430 O O . ASP A 1 183 ? 9.344 30.172 8.578 1 89.88 183 ASP A O 1
ATOM 1434 N N . LEU A 1 184 ? 8.938 32.062 9.555 1 85.44 184 LEU A N 1
ATOM 1435 C CA . LEU A 1 184 ? 7.641 31.625 10.062 1 85.44 184 LEU A CA 1
ATOM 1436 C C . LEU A 1 184 ? 6.633 31.469 8.93 1 85.44 184 LEU A C 1
ATOM 1438 O O . LEU A 1 184 ? 5.582 30.844 9.102 1 85.44 184 LEU A O 1
ATOM 1442 N N . GLU A 1 185 ? 6.961 32 7.766 1 89.5 185 GLU A N 1
ATOM 1443 C CA . GLU A 1 185 ? 6.047 31.906 6.633 1 89.5 185 GLU A CA 1
ATOM 1444 C C . GLU A 1 185 ? 6.496 30.844 5.637 1 89.5 185 GLU A C 1
ATOM 1446 O O . GLU A 1 185 ? 5.828 30.609 4.629 1 89.5 185 GLU A O 1
ATOM 1451 N N . GLY A 1 186 ? 7.645 30.266 5.852 1 93.38 186 GLY A N 1
ATOM 1452 C CA . GLY A 1 186 ? 8.125 29.188 5 1 93.38 186 GLY A CA 1
ATOM 1453 C C . GLY A 1 186 ? 9.445 29.5 4.324 1 93.38 186 GLY A C 1
ATOM 1454 O O . GLY A 1 186 ? 10.266 30.234 4.875 1 93.38 186 GLY A O 1
ATOM 1455 N N . ILE A 1 187 ? 9.742 28.984 3.209 1 97.75 187 ILE A N 1
ATOM 1456 C CA . ILE A 1 187 ? 11 29.047 2.477 1 97.75 187 ILE A CA 1
ATOM 1457 C C . ILE A 1 187 ? 11.32 30.5 2.133 1 97.75 187 ILE A C 1
ATOM 1459 O O . ILE A 1 187 ? 10.445 31.25 1.699 1 97.75 187 ILE A O 1
ATOM 1463 N N . ILE A 1 188 ? 12.539 30.906 2.385 1 97.88 188 ILE A N 1
ATOM 1464 C CA . ILE A 1 188 ? 13.039 32.219 1.96 1 97.88 188 ILE A CA 1
ATOM 1465 C C . ILE A 1 188 ? 13.703 32.094 0.587 1 97.88 188 ILE A C 1
ATOM 1467 O O . ILE A 1 188 ? 14.828 31.594 0.474 1 97.88 188 ILE A O 1
ATOM 1471 N N . PRO A 1 189 ? 13.031 32.562 -0.458 1 98.5 189 PRO A N 1
ATOM 1472 C CA . PRO A 1 189 ? 13.523 32.344 -1.818 1 98.5 189 PRO A CA 1
ATOM 1473 C C . PRO A 1 189 ? 14.914 32.906 -2.051 1 98.5 189 PRO A C 1
ATOM 1475 O O . PRO A 1 189 ? 15.742 32.281 -2.709 1 98.5 189 PRO A O 1
ATOM 1478 N N . GLU A 1 190 ? 15.211 34.094 -1.446 1 98.44 190 GLU A N 1
ATOM 1479 C CA . GLU A 1 190 ? 16.516 34.719 -1.632 1 98.44 190 GLU A CA 1
ATOM 1480 C C . GLU A 1 190 ? 17.625 33.875 -1.022 1 98.44 190 GLU A C 1
ATOM 1482 O O . GLU A 1 190 ? 18.703 33.75 -1.603 1 98.44 190 GLU A O 1
ATOM 1487 N N . ALA A 1 191 ? 17.344 33.344 0.077 1 97.88 191 ALA A N 1
ATOM 1488 C CA . ALA A 1 191 ? 18.328 32.469 0.729 1 97.88 191 ALA A CA 1
ATOM 1489 C C . ALA A 1 191 ? 18.547 31.188 -0.077 1 97.88 191 ALA A C 1
ATOM 1491 O O . ALA A 1 191 ? 19.672 30.703 -0.18 1 97.88 191 ALA A O 1
ATOM 1492 N N . LEU A 1 192 ? 17.484 30.656 -0.654 1 98.5 192 LEU A N 1
ATOM 1493 C CA . LEU A 1 192 ? 17.594 29.484 -1.498 1 98.5 192 LEU A CA 1
ATOM 1494 C C . LEU A 1 192 ? 18.422 29.766 -2.748 1 98.5 192 LEU A C 1
ATOM 1496 O O . LEU A 1 192 ? 19.266 28.969 -3.145 1 98.5 192 LEU A O 1
ATOM 1500 N N . ASP A 1 193 ? 18.188 30.906 -3.35 1 98.69 193 ASP A N 1
ATOM 1501 C CA . ASP A 1 193 ? 18.953 31.297 -4.527 1 98.69 193 ASP A CA 1
ATOM 1502 C C . ASP A 1 193 ? 20.438 31.359 -4.211 1 98.69 193 ASP A C 1
ATOM 1504 O O . ASP A 1 193 ? 21.266 30.812 -4.957 1 98.69 193 ASP A O 1
ATOM 1508 N N . LYS A 1 194 ? 20.766 31.984 -3.092 1 98.38 194 LYS A N 1
ATOM 1509 C CA . LYS A 1 194 ? 22.156 32.094 -2.672 1 98.38 194 LYS A CA 1
ATOM 1510 C C . LYS A 1 194 ? 22.766 30.734 -2.408 1 98.38 194 LYS A C 1
ATOM 1512 O O . LYS A 1 194 ? 23.906 30.469 -2.773 1 98.38 194 LYS A O 1
ATOM 1517 N N . GLN A 1 195 ? 22.031 29.891 -1.759 1 97.5 195 GLN A N 1
ATOM 1518 C CA . GLN A 1 195 ? 22.469 28.531 -1.466 1 97.5 195 GLN A CA 1
ATOM 1519 C C . GLN A 1 195 ? 22.797 27.766 -2.746 1 97.5 195 GLN A C 1
ATOM 1521 O O . GLN A 1 195 ? 23.828 27.109 -2.836 1 97.5 195 GLN A O 1
ATOM 1526 N N . LEU A 1 196 ? 21.953 27.891 -3.742 1 98.38 196 LEU A N 1
ATOM 1527 C CA . LEU A 1 196 ? 22.109 27.141 -4.988 1 98.38 196 LEU A CA 1
ATOM 1528 C C . LEU A 1 196 ? 23.203 27.766 -5.855 1 98.38 196 LEU A C 1
ATOM 1530 O O . LEU A 1 196 ? 23.906 27.047 -6.562 1 98.38 196 LEU A O 1
ATOM 1534 N N . GLU A 1 197 ? 23.312 29.062 -5.816 1 97.94 197 GLU A N 1
ATOM 1535 C CA . GLU A 1 197 ? 24.375 29.75 -6.547 1 97.94 197 GLU A CA 1
ATOM 1536 C C . GLU A 1 197 ? 25.75 29.297 -6.07 1 97.94 197 GLU A C 1
ATOM 1538 O O . GLU A 1 197 ? 26.688 29.188 -6.867 1 97.94 197 GLU A O 1
ATOM 1543 N N . ASN A 1 198 ? 25.875 28.953 -4.871 1 97.56 198 ASN A N 1
ATOM 1544 C CA . ASN A 1 198 ? 27.156 28.594 -4.27 1 97.56 198 ASN A CA 1
ATOM 1545 C C . ASN A 1 198 ? 27.281 27.094 -4.082 1 97.56 198 ASN A C 1
ATOM 1547 O O . ASN A 1 198 ? 28.156 26.625 -3.355 1 97.56 198 ASN A O 1
ATOM 1551 N N . TRP A 1 199 ? 26.422 26.391 -4.691 1 97 199 TRP A N 1
ATOM 1552 C CA . TRP A 1 199 ? 26.391 24.953 -4.496 1 97 199 TRP A CA 1
ATOM 1553 C C . TRP A 1 199 ? 27.641 24.297 -5.094 1 97 199 TRP A C 1
ATOM 1555 O O . TRP A 1 199 ? 28.047 24.625 -6.215 1 97 199 TRP A O 1
ATOM 1565 N N . GLU A 1 200 ? 28.266 23.422 -4.344 1 95.88 200 GLU A N 1
ATOM 1566 C CA . GLU A 1 200 ? 29.406 22.641 -4.828 1 95.88 200 GLU A CA 1
ATOM 1567 C C . GLU A 1 200 ? 29.016 21.188 -5.074 1 95.88 200 GLU A C 1
ATOM 1569 O O . GLU A 1 200 ? 28.359 20.562 -4.234 1 95.88 200 GLU A O 1
ATOM 1574 N N . GLY A 1 201 ? 29.375 20.672 -6.168 1 95.06 201 GLY A N 1
ATOM 1575 C CA . GLY A 1 201 ? 29.031 19.297 -6.504 1 95.06 201 GLY A CA 1
ATOM 1576 C C . GLY A 1 201 ? 27.766 19.188 -7.32 1 95.06 201 GLY A C 1
ATOM 1577 O O . GLY A 1 201 ? 27.312 20.156 -7.91 1 95.06 201 GLY A O 1
ATOM 1578 N N . PRO A 1 202 ? 27.234 17.984 -7.41 1 96.06 202 PRO A N 1
ATOM 1579 C CA . PRO A 1 202 ? 26 17.797 -8.172 1 96.06 202 PRO A CA 1
ATOM 1580 C C . PRO A 1 202 ? 24.812 18.531 -7.555 1 96.06 202 PRO A C 1
ATOM 1582 O O . PRO A 1 202 ? 24.625 18.484 -6.336 1 96.06 202 PRO A O 1
ATOM 1585 N N . MET A 1 203 ? 24.094 19.203 -8.352 1 97.25 203 MET A N 1
ATOM 1586 C CA . MET A 1 203 ? 22.922 19.969 -7.906 1 97.25 203 MET A CA 1
ATOM 1587 C C . MET A 1 203 ? 21.875 19.047 -7.289 1 97.25 203 MET A C 1
ATOM 1589 O O . MET A 1 203 ? 21.703 17.906 -7.727 1 97.25 203 MET A O 1
ATOM 1593 N N . PRO A 1 204 ? 21.125 19.531 -6.254 1 97.69 204 PRO A N 1
ATOM 1594 C CA . PRO A 1 204 ? 20 18.75 -5.727 1 97.69 204 PRO A CA 1
ATOM 1595 C C . PRO A 1 204 ? 18.938 18.469 -6.773 1 97.69 204 PRO A C 1
ATOM 1597 O O . PRO A 1 204 ? 18.625 19.328 -7.598 1 97.69 204 PRO A O 1
ATOM 1600 N N . LYS A 1 205 ? 18.328 17.359 -6.699 1 96.12 205 LYS A N 1
ATOM 1601 C CA . LYS A 1 205 ? 17.391 16.906 -7.73 1 96.12 205 LYS A CA 1
ATOM 1602 C C . LYS A 1 205 ? 15.969 17.328 -7.402 1 96.12 205 LYS A C 1
ATOM 1604 O O . LYS A 1 205 ? 15.141 17.5 -8.305 1 96.12 205 LYS A O 1
ATOM 1609 N N . LEU A 1 206 ? 15.68 17.344 -6.148 1 98.69 206 LEU A N 1
ATOM 1610 C CA . LEU A 1 206 ? 14.312 17.562 -5.68 1 98.69 206 LEU A CA 1
ATOM 1611 C C . LEU A 1 206 ? 14.289 18.625 -4.586 1 98.69 206 LEU A C 1
ATOM 1613 O O . LEU A 1 206 ? 15.242 18.766 -3.822 1 98.69 206 LEU A O 1
ATOM 1617 N N . LEU A 1 207 ? 13.258 19.375 -4.535 1 98.88 207 LEU A N 1
ATOM 1618 C CA . LEU A 1 207 ? 12.828 20.109 -3.354 1 98.88 207 LEU A CA 1
ATOM 1619 C C . LEU A 1 207 ? 11.555 19.516 -2.768 1 98.88 207 LEU A C 1
ATOM 1621 O O . LEU A 1 207 ? 10.5 19.547 -3.402 1 98.88 207 LEU A O 1
ATOM 1625 N N . TYR A 1 208 ? 11.672 18.906 -1.641 1 98.81 208 TYR A N 1
ATOM 1626 C CA . TYR A 1 208 ? 10.5 18.5 -0.869 1 98.81 208 TYR A CA 1
ATOM 1627 C C . TYR A 1 208 ? 9.969 19.656 -0.028 1 98.81 208 TYR A C 1
ATOM 1629 O O . TYR A 1 208 ? 10.703 20.219 0.79 1 98.81 208 TYR A O 1
ATOM 1637 N N . THR A 1 209 ? 8.672 20.016 -0.178 1 98.69 209 THR A N 1
ATOM 1638 C CA . THR A 1 209 ? 8.109 21.125 0.577 1 98.69 209 THR A CA 1
ATOM 1639 C C . THR A 1 209 ? 6.656 20.844 0.947 1 98.69 209 THR A C 1
ATOM 1641 O O . THR A 1 209 ? 5.938 20.188 0.2 1 98.69 209 THR A O 1
ATOM 1644 N N . ILE A 1 210 ? 6.262 21.234 2.1 1 98.31 210 ILE A N 1
ATOM 1645 C CA . ILE A 1 210 ? 4.875 21.312 2.551 1 98.31 210 ILE A CA 1
ATOM 1646 C C . ILE A 1 210 ? 4.426 22.766 2.572 1 98.31 210 ILE A C 1
ATOM 1648 O O . ILE A 1 210 ? 4.438 23.422 3.625 1 98.31 210 ILE A O 1
ATOM 1652 N N . PRO A 1 211 ? 3.936 23.25 1.473 1 98.12 211 PRO A N 1
ATOM 1653 C CA . PRO A 1 211 ? 3.852 24.703 1.322 1 98.12 211 PRO A CA 1
ATOM 1654 C C . PRO A 1 211 ? 2.627 25.297 2.014 1 98.12 211 PRO A C 1
ATOM 1656 O O . PRO A 1 211 ? 2.529 26.516 2.162 1 98.12 211 PRO A O 1
ATOM 1659 N N . THR A 1 212 ? 1.637 24.5 2.395 1 98 212 THR A N 1
ATOM 1660 C CA . THR A 1 212 ? 0.427 24.984 3.053 1 98 212 THR A CA 1
ATOM 1661 C C . THR A 1 212 ? 0.234 24.297 4.402 1 98 212 THR A C 1
ATOM 1663 O O . THR A 1 212 ? 0.035 23.078 4.461 1 98 212 THR A O 1
ATOM 1666 N N . GLY A 1 213 ? 0.258 25.109 5.492 1 96.44 213 GLY A N 1
ATOM 1667 C CA . GLY A 1 213 ? 0.138 24.5 6.805 1 96.44 213 GLY A CA 1
ATOM 1668 C C . GLY A 1 213 ? 1.274 23.547 7.125 1 96.44 213 GLY A C 1
ATOM 1669 O O . GLY A 1 213 ? 1.041 22.406 7.555 1 96.44 213 GLY A O 1
ATOM 1670 N N . GLN A 1 214 ? 2.41 24.031 7 1 97 214 GLN A N 1
ATOM 1671 C CA . GLN A 1 214 ? 3.633 23.25 7.02 1 97 214 GLN A CA 1
ATOM 1672 C C . GLN A 1 214 ? 3.785 22.5 8.344 1 97 214 GLN A C 1
ATOM 1674 O O . GLN A 1 214 ? 3.529 23.062 9.406 1 97 214 GLN A O 1
ATOM 1679 N N . ASN A 1 215 ? 4.004 21.203 8.312 1 95.56 215 ASN A N 1
ATOM 1680 C CA . ASN A 1 215 ? 4.422 20.406 9.461 1 95.56 215 ASN A CA 1
ATOM 1681 C C . ASN A 1 215 ? 5.941 20.391 9.602 1 95.56 215 ASN A C 1
ATOM 1683 O O . ASN A 1 215 ? 6.645 19.828 8.758 1 95.56 215 ASN A O 1
ATOM 1687 N N . PRO A 1 216 ? 6.473 21.016 10.586 1 95.12 216 PRO A N 1
ATOM 1688 C CA . PRO A 1 216 ? 5.855 21.266 11.891 1 95.12 216 PRO A CA 1
ATOM 1689 C C . PRO A 1 216 ? 5.484 22.734 12.109 1 95.12 216 PRO A C 1
ATOM 1691 O O . PRO A 1 216 ? 4.812 23.062 13.086 1 95.12 216 PRO A O 1
ATOM 1694 N N . THR A 1 217 ? 5.793 23.672 11.266 1 94.62 217 THR A N 1
ATOM 1695 C CA . THR A 1 217 ? 5.879 25.094 11.625 1 94.62 217 THR A CA 1
ATOM 1696 C C . THR A 1 217 ? 4.512 25.75 11.531 1 94.62 217 THR A C 1
ATOM 1698 O O . THR A 1 217 ? 4.309 26.844 12.07 1 94.62 217 THR A O 1
ATOM 1701 N N . GLY A 1 218 ? 3.617 25.094 10.766 1 94.06 218 GLY A N 1
ATOM 1702 C CA . GLY A 1 218 ? 2.312 25.703 10.562 1 94.06 218 GLY A CA 1
ATOM 1703 C C . GLY A 1 218 ? 2.328 26.828 9.539 1 94.06 218 GLY A C 1
ATOM 1704 O O . GLY A 1 218 ? 1.279 27.375 9.203 1 94.06 218 GLY A O 1
ATOM 1705 N N . GLY A 1 219 ? 3.434 27.094 8.984 1 93.75 219 GLY A N 1
ATOM 1706 C CA . GLY A 1 219 ? 3.58 28.172 8.023 1 93.75 219 GLY A CA 1
ATOM 1707 C C . GLY A 1 219 ? 2.965 27.859 6.672 1 93.75 219 GLY A C 1
ATOM 1708 O O . GLY A 1 219 ? 2.881 26.703 6.277 1 93.75 219 GLY A O 1
ATOM 1709 N N . THR A 1 220 ? 2.502 28.891 5.938 1 96.69 220 THR A N 1
ATOM 1710 C CA . THR A 1 220 ? 1.986 28.797 4.574 1 96.69 220 THR A CA 1
ATOM 1711 C C . THR A 1 220 ? 2.732 29.766 3.654 1 96.69 220 THR A C 1
ATOM 1713 O O . THR A 1 220 ? 2.812 30.969 3.934 1 96.69 220 THR A O 1
ATOM 1716 N N . LEU A 1 221 ? 3.266 29.234 2.639 1 97.31 221 LEU A N 1
ATOM 1717 C CA . LEU A 1 221 ? 3.959 30.078 1.662 1 97.31 221 LEU A CA 1
ATOM 1718 C C . LEU A 1 221 ? 2.969 30.938 0.889 1 97.31 221 LEU A C 1
ATOM 1720 O O . LEU A 1 221 ? 1.94 30.438 0.42 1 97.31 221 LEU A O 1
ATOM 1724 N N . SER A 1 222 ? 3.312 32.219 0.768 1 96.75 222 SER A N 1
ATOM 1725 C CA . SER A 1 222 ? 2.496 33.125 -0.06 1 96.75 222 SER A CA 1
ATOM 1726 C C . SER A 1 222 ? 2.652 32.781 -1.541 1 96.75 222 SER A C 1
ATOM 1728 O O . SER A 1 222 ? 3.596 32.094 -1.932 1 96.75 222 SER A O 1
ATOM 1730 N N . GLU A 1 223 ? 1.726 33.219 -2.342 1 97.31 223 GLU A N 1
ATOM 1731 C CA . GLU A 1 223 ? 1.815 33.031 -3.785 1 97.31 223 GLU A CA 1
ATOM 1732 C C . GLU A 1 223 ? 3.107 33.625 -4.344 1 97.31 223 GLU A C 1
ATOM 1734 O O . GLU A 1 223 ? 3.732 33.062 -5.23 1 97.31 223 GLU A O 1
ATOM 1739 N N . GLU A 1 224 ? 3.473 34.812 -3.836 1 98 224 GLU A N 1
ATOM 1740 C CA . GLU A 1 224 ? 4.688 35.469 -4.289 1 98 224 GLU A CA 1
ATOM 1741 C C . GLU A 1 224 ? 5.922 34.625 -4.035 1 98 224 GLU A C 1
ATOM 1743 O O . GLU A 1 224 ? 6.762 34.438 -4.922 1 98 224 GLU A O 1
ATOM 1748 N N . ARG A 1 225 ? 6.02 34.062 -2.873 1 98.12 225 ARG A N 1
ATOM 1749 C CA . ARG A 1 225 ? 7.16 33.219 -2.543 1 98.12 225 ARG A CA 1
ATOM 1750 C C . ARG A 1 225 ? 7.137 31.938 -3.365 1 98.12 225 ARG A C 1
ATOM 1752 O O . ARG A 1 225 ? 8.188 31.438 -3.783 1 98.12 225 ARG A O 1
ATOM 1759 N N . ARG A 1 226 ? 5.934 31.359 -3.613 1 98.62 226 ARG A N 1
ATOM 1760 C CA . ARG A 1 226 ? 5.816 30.172 -4.441 1 98.62 226 ARG A CA 1
ATOM 1761 C C . ARG A 1 226 ? 6.328 30.438 -5.855 1 98.62 226 ARG A C 1
ATOM 1763 O O . ARG A 1 226 ? 7.059 29.609 -6.418 1 98.62 226 ARG A O 1
ATOM 1770 N N . ARG A 1 227 ? 5.965 31.547 -6.41 1 98.62 227 ARG A N 1
ATOM 1771 C CA . ARG A 1 227 ? 6.426 31.922 -7.746 1 98.62 227 ARG A CA 1
ATOM 1772 C C . ARG A 1 227 ? 7.941 32.062 -7.781 1 98.62 227 ARG A C 1
ATOM 1774 O O . ARG A 1 227 ? 8.594 31.641 -8.734 1 98.62 227 ARG A O 1
ATOM 1781 N N . ALA A 1 228 ? 8.469 32.688 -6.734 1 98.81 228 ALA A N 1
ATOM 1782 C CA . ALA A 1 228 ? 9.914 32.906 -6.66 1 98.81 228 ALA A CA 1
ATOM 1783 C C . ALA A 1 228 ? 10.648 31.562 -6.59 1 98.81 228 ALA A C 1
ATOM 1785 O O . ALA A 1 228 ? 11.656 31.359 -7.277 1 98.81 228 ALA A O 1
ATOM 1786 N N . VAL A 1 229 ? 10.172 30.625 -5.781 1 98.81 229 VAL A N 1
ATOM 1787 C CA . VAL A 1 229 ? 10.789 29.312 -5.637 1 98.81 229 VAL A CA 1
ATOM 1788 C C . VAL A 1 229 ? 10.664 28.531 -6.945 1 98.81 229 VAL A C 1
ATOM 1790 O O . VAL A 1 229 ? 11.602 27.844 -7.355 1 98.81 229 VAL A O 1
ATOM 1793 N N . TYR A 1 230 ? 9.492 28.609 -7.617 1 98.81 230 TYR A N 1
ATOM 1794 C CA . TYR A 1 230 ? 9.289 27.938 -8.891 1 98.81 230 TYR A CA 1
ATOM 1795 C C . TYR A 1 230 ? 10.289 28.422 -9.93 1 98.81 230 TYR A C 1
ATOM 1797 O O . TYR A 1 230 ? 10.836 27.625 -10.695 1 98.81 230 TYR A O 1
ATOM 1805 N N . LYS A 1 231 ? 10.539 29.75 -9.93 1 98.81 231 LYS A N 1
ATOM 1806 C CA . LYS A 1 231 ? 11.523 30.312 -10.852 1 98.81 231 LYS A CA 1
ATOM 1807 C C . LYS A 1 231 ? 12.922 29.766 -10.578 1 98.81 231 LYS A C 1
ATOM 1809 O O . LYS A 1 231 ? 13.703 29.547 -11.508 1 98.81 231 LYS A O 1
ATOM 1814 N N . LEU A 1 232 ? 13.25 29.578 -9.328 1 98.88 232 LEU A N 1
ATOM 1815 C CA . LEU A 1 232 ? 14.531 28.984 -8.969 1 98.88 232 LEU A CA 1
ATOM 1816 C C . LEU A 1 232 ? 14.609 27.531 -9.445 1 98.88 232 LEU A C 1
ATOM 1818 O O . LEU A 1 232 ? 15.672 27.062 -9.859 1 98.88 232 LEU A O 1
ATOM 1822 N N . ALA A 1 233 ? 13.469 26.781 -9.359 1 98.81 233 ALA A N 1
ATOM 1823 C CA . ALA A 1 233 ? 13.438 25.422 -9.867 1 98.81 233 ALA A CA 1
ATOM 1824 C C . ALA A 1 233 ? 13.734 25.375 -11.367 1 98.81 233 ALA A C 1
ATOM 1826 O O . ALA A 1 233 ? 14.422 24.469 -11.844 1 98.81 233 ALA A O 1
ATOM 1827 N N . GLN A 1 234 ? 13.234 26.359 -12.102 1 98.25 234 GLN A N 1
ATOM 1828 C CA . GLN A 1 234 ? 13.516 26.469 -13.531 1 98.25 234 GLN A CA 1
ATOM 1829 C C . GLN A 1 234 ? 14.984 26.812 -13.773 1 98.25 234 GLN A C 1
ATOM 1831 O O . GLN A 1 234 ? 15.633 26.219 -14.633 1 98.25 234 GLN A O 1
ATOM 1836 N N . LYS A 1 235 ? 15.477 27.766 -13 1 98.56 235 LYS A N 1
ATOM 1837 C CA . LYS A 1 235 ? 16.828 28.281 -13.172 1 98.56 235 LYS A CA 1
ATOM 1838 C C . LYS A 1 235 ? 17.859 27.188 -12.875 1 98.56 235 LYS A C 1
ATOM 1840 O O . LYS A 1 235 ? 18.844 27.047 -13.617 1 98.56 235 LYS A O 1
ATOM 1845 N N . TYR A 1 236 ? 17.625 26.391 -11.836 1 98.5 236 TYR A N 1
ATOM 1846 C CA . TYR A 1 236 ? 18.656 25.469 -11.367 1 98.5 236 TYR A CA 1
ATOM 1847 C C . TYR A 1 236 ? 18.266 24.031 -11.711 1 98.5 236 TYR A C 1
ATOM 1849 O O . TYR A 1 236 ? 18.984 23.094 -11.344 1 98.5 236 TYR A O 1
ATOM 1857 N N . ASP A 1 237 ? 17.125 23.781 -12.297 1 98.25 237 ASP A N 1
ATOM 1858 C CA . ASP A 1 237 ? 16.672 22.531 -12.898 1 98.25 237 ASP A CA 1
ATOM 1859 C C . ASP A 1 237 ? 16.453 21.453 -11.836 1 98.25 237 ASP A C 1
ATOM 1861 O O . ASP A 1 237 ? 17.016 20.359 -11.93 1 98.25 237 ASP A O 1
ATOM 1865 N N . PHE A 1 238 ? 15.633 21.688 -10.891 1 98.56 238 PHE A N 1
ATOM 1866 C CA . PHE A 1 238 ? 15.203 20.672 -9.945 1 98.56 238 PHE A CA 1
ATOM 1867 C C . PHE A 1 238 ? 13.688 20.516 -9.977 1 98.56 238 PHE A C 1
ATOM 1869 O O . PHE A 1 238 ? 12.977 21.359 -10.531 1 98.56 238 PHE A O 1
ATOM 1876 N N . ILE A 1 239 ? 13.172 19.406 -9.516 1 98.81 239 ILE A N 1
ATOM 1877 C CA . ILE A 1 239 ? 11.75 19.078 -9.438 1 98.81 239 ILE A CA 1
ATOM 1878 C C . ILE A 1 239 ? 11.195 19.484 -8.078 1 98.81 239 ILE A C 1
ATOM 1880 O O . ILE A 1 239 ? 11.844 19.266 -7.047 1 98.81 239 ILE A O 1
ATOM 1884 N N . ILE A 1 240 ? 10.055 20.141 -8.062 1 98.94 240 ILE A N 1
ATOM 1885 C CA . ILE A 1 240 ? 9.375 20.484 -6.812 1 98.94 240 ILE A CA 1
ATOM 1886 C C . ILE A 1 240 ? 8.391 19.375 -6.453 1 98.94 240 ILE A C 1
ATOM 1888 O O . ILE A 1 240 ? 7.5 19.047 -7.242 1 98.94 240 ILE A O 1
ATOM 1892 N N . VAL A 1 241 ? 8.555 18.734 -5.336 1 98.94 241 VAL A N 1
ATOM 1893 C CA . VAL A 1 241 ? 7.566 17.828 -4.758 1 98.94 241 VAL A CA 1
ATOM 1894 C C . VAL A 1 241 ? 6.707 18.578 -3.746 1 98.94 241 VAL A C 1
ATOM 1896 O O . VAL A 1 241 ? 7.164 18.891 -2.645 1 98.94 241 VAL A O 1
ATOM 1899 N N . GLU A 1 242 ? 5.508 18.844 -4.152 1 98.56 242 GLU A N 1
ATOM 1900 C CA . GLU A 1 242 ? 4.535 19.578 -3.35 1 98.56 242 GLU A CA 1
ATOM 1901 C C . GLU A 1 242 ? 3.684 18.625 -2.512 1 98.56 242 GLU A C 1
ATOM 1903 O O . GLU A 1 242 ? 2.688 18.094 -2.998 1 98.56 242 GLU A O 1
ATOM 1908 N N . ASP A 1 243 ? 4.016 18.391 -1.233 1 98.69 243 ASP A N 1
ATOM 1909 C CA . ASP A 1 243 ? 3.299 17.516 -0.313 1 98.69 243 ASP A CA 1
ATOM 1910 C C . ASP A 1 243 ? 2.162 18.25 0.385 1 98.69 243 ASP A C 1
ATOM 1912 O O . ASP A 1 243 ? 2.402 19.078 1.27 1 98.69 243 ASP A O 1
ATOM 1916 N N . GLU A 1 244 ? 0.912 17.891 0.027 1 98.38 244 GLU A N 1
ATOM 1917 C CA . GLU A 1 244 ? -0.184 18.766 0.417 1 98.38 244 GLU A CA 1
ATOM 1918 C C . GLU A 1 244 ? -1.308 18 1.092 1 98.38 244 GLU A C 1
ATOM 1920 O O . GLU A 1 244 ? -2.447 18 0.621 1 98.38 244 GLU A O 1
ATOM 1925 N N . PRO A 1 245 ? -1.024 17.359 2.271 1 96.94 245 PRO A N 1
ATOM 1926 C CA . PRO A 1 245 ? -2.125 16.719 2.998 1 96.94 245 PRO A CA 1
ATOM 1927 C C . PRO A 1 245 ? -3.035 17.734 3.693 1 96.94 245 PRO A C 1
ATOM 1929 O O . PRO A 1 245 ? -4.172 17.406 4.047 1 96.94 245 PRO A O 1
ATOM 1932 N N . TYR A 1 246 ? -2.588 19.047 3.846 1 97.75 246 TYR A N 1
ATOM 1933 C CA . TYR A 1 246 ? -3.303 20.047 4.645 1 97.75 246 TYR A CA 1
ATOM 1934 C C . TYR A 1 246 ? -3.914 21.125 3.76 1 97.75 246 TYR A C 1
ATOM 1936 O O . TYR A 1 246 ? -4.477 22.094 4.258 1 97.75 246 TYR A O 1
ATOM 1944 N N . TYR A 1 247 ? -3.848 21 2.473 1 98.31 247 TYR A N 1
ATOM 1945 C CA . TYR A 1 247 ? -4.156 22.078 1.545 1 98.31 247 TYR A CA 1
ATOM 1946 C C . TYR A 1 247 ? -5.555 22.641 1.798 1 98.31 247 TYR A C 1
ATOM 1948 O O . TYR A 1 247 ? -5.762 23.859 1.776 1 98.31 247 TYR A O 1
ATOM 1956 N N . PHE A 1 248 ? -6.473 21.828 2.125 1 97.75 248 PHE A N 1
ATOM 1957 C CA . PHE A 1 248 ? -7.863 22.25 2.221 1 97.75 248 PHE A CA 1
ATOM 1958 C C . PHE A 1 248 ? -8.203 22.656 3.65 1 97.75 248 PHE A C 1
ATOM 1960 O O . PHE A 1 248 ? -9.328 23.094 3.926 1 97.75 248 PHE A O 1
ATOM 1967 N N . LEU A 1 249 ? -7.242 22.516 4.531 1 97.5 249 LEU A N 1
ATOM 1968 C CA . LEU A 1 249 ? -7.449 22.953 5.906 1 97.5 249 LEU A CA 1
ATOM 1969 C C . LEU A 1 249 ? -7.004 24.406 6.086 1 97.5 249 LEU A C 1
ATOM 1971 O O . LEU A 1 249 ? -6.277 24.719 7.027 1 97.5 249 LEU A O 1
ATOM 1975 N N . GLN A 1 250 ? -7.246 25.203 5.109 1 97.06 250 GLN A N 1
ATOM 1976 C CA . GLN A 1 250 ? -6.98 26.641 5.191 1 97.06 250 GLN A CA 1
ATOM 1977 C C . GLN A 1 250 ? -8.055 27.359 6.008 1 97.06 250 GLN A C 1
ATOM 1979 O O . GLN A 1 250 ? -9.25 27.062 5.871 1 97.06 250 GLN A O 1
ATOM 1984 N N . MET A 1 251 ? -7.664 28.281 6.836 1 95.44 251 MET A N 1
ATOM 1985 C CA . MET A 1 251 ? -8.531 28.859 7.855 1 95.44 251 MET A CA 1
ATOM 1986 C C . MET A 1 251 ? -8.641 30.359 7.684 1 95.44 251 MET A C 1
ATOM 1988 O O . MET A 1 251 ? -7.836 30.969 6.984 1 95.44 251 MET A O 1
ATOM 1992 N N . ASP A 1 252 ? -9.578 30.906 8.375 1 91.31 252 ASP A N 1
ATOM 1993 C CA . ASP A 1 252 ? -9.758 32.344 8.391 1 91.31 252 ASP A CA 1
ATOM 1994 C C . ASP A 1 252 ? -8.625 33.031 9.156 1 91.31 252 ASP A C 1
ATOM 1996 O O . ASP A 1 252 ? -7.953 32.406 9.977 1 91.31 252 ASP A O 1
ATOM 2000 N N . GLU A 1 253 ? -8.516 34.281 8.867 1 92.12 253 GLU A N 1
ATOM 2001 C CA . GLU A 1 253 ? -7.523 35.062 9.609 1 92.12 253 GLU A CA 1
ATOM 2002 C C . GLU A 1 253 ? -7.82 35.062 11.102 1 92.12 253 GLU A C 1
ATOM 2004 O O . GLU A 1 253 ? -8.977 35.156 11.516 1 92.12 253 GLU A O 1
ATOM 2009 N N . TYR A 1 254 ? -6.836 34.875 11.859 1 95.19 254 TYR A N 1
ATOM 2010 C CA . TYR A 1 254 ? -6.988 34.906 13.312 1 95.19 254 TYR A CA 1
ATOM 2011 C C . TYR A 1 254 ? -7.156 36.344 13.789 1 95.19 254 TYR A C 1
ATOM 2013 O O . TYR A 1 254 ? -6.332 37.219 13.484 1 95.19 254 TYR A O 1
ATOM 2021 N N . VAL A 1 255 ? -8.227 36.625 14.5 1 93.56 255 VAL A N 1
ATOM 2022 C CA . VAL A 1 255 ? -8.492 37.906 15.109 1 93.56 255 VAL A CA 1
ATOM 2023 C C . VAL A 1 255 ? -8.961 37.719 16.547 1 93.56 255 VAL A C 1
ATOM 2025 O O . VAL A 1 255 ? -9.352 36.625 16.938 1 93.56 255 VAL A O 1
ATOM 2028 N N . GLU A 1 256 ? -8.875 38.781 17.234 1 89.19 256 GLU A N 1
ATOM 2029 C CA . GLU A 1 256 ? -9.344 38.688 18.609 1 89.19 256 GLU A CA 1
ATOM 2030 C C . GLU A 1 256 ? -10.812 38.281 18.688 1 89.19 256 GLU A C 1
ATOM 2032 O O . GLU A 1 256 ? -11.578 38.531 17.75 1 89.19 256 GLU A O 1
ATOM 2037 N N . LYS A 1 257 ? -11.211 37.594 19.781 1 86.5 257 LYS A N 1
ATOM 2038 C CA . LYS A 1 257 ? -12.547 37.031 19.969 1 86.5 257 LYS A CA 1
ATOM 2039 C C . LYS A 1 257 ? -13.625 38.094 19.719 1 86.5 257 LYS A C 1
ATOM 2041 O O . LYS A 1 257 ? -14.695 37.781 19.203 1 86.5 257 LYS A O 1
ATOM 2046 N N . SER A 1 258 ? -13.336 39.25 20.219 1 88.56 258 SER A N 1
ATOM 2047 C CA . SER A 1 258 ? -14.32 40.312 20.141 1 88.56 258 SER A CA 1
ATOM 2048 C C . SER A 1 258 ? -14.531 40.781 18.703 1 88.56 258 SER A C 1
ATOM 2050 O O . SER A 1 258 ? -15.57 41.344 18.375 1 88.56 258 SER A O 1
ATOM 2052 N N . ASP A 1 259 ? -13.648 40.531 17.844 1 90.69 259 ASP A N 1
ATOM 2053 C CA . ASP A 1 259 ? -13.672 41.062 16.484 1 90.69 259 ASP A CA 1
ATOM 2054 C C . ASP A 1 259 ? -14.102 39.969 15.5 1 90.69 259 ASP A C 1
ATOM 2056 O O . ASP A 1 259 ? -14.195 40.188 14.297 1 90.69 259 ASP A O 1
ATOM 2060 N N . ARG A 1 260 ? -14.32 38.781 16.062 1 91.38 260 ARG A N 1
ATOM 2061 C CA . ARG A 1 260 ? -14.641 37.656 15.203 1 91.38 260 ARG A CA 1
ATOM 2062 C C . ARG A 1 260 ? -16.078 37.75 14.695 1 91.38 260 ARG A C 1
ATOM 2064 O O . ARG A 1 260 ? -16.984 38.094 15.438 1 91.38 260 ARG A O 1
ATOM 2071 N N . THR A 1 261 ? -16.188 37.531 13.352 1 85.56 261 THR A N 1
ATOM 2072 C CA . THR A 1 261 ? -17.5 37.5 12.719 1 85.56 261 THR A CA 1
ATOM 2073 C C . THR A 1 261 ? -17.781 36.094 12.148 1 85.56 261 THR A C 1
ATOM 2075 O O . THR A 1 261 ? -16.859 35.375 11.781 1 85.56 261 THR A O 1
ATOM 2078 N N . PRO A 1 262 ? -19.078 35.812 12.133 1 79.69 262 PRO A N 1
ATOM 2079 C CA . PRO A 1 262 ? -19.406 34.5 11.562 1 79.69 262 PRO A CA 1
ATOM 2080 C C . PRO A 1 262 ? -18.969 34.375 10.102 1 79.69 262 PRO A C 1
ATOM 2082 O O . PRO A 1 262 ? -19.062 35.344 9.336 1 79.69 262 PRO A O 1
ATOM 2085 N N . ASP A 1 263 ? -18.453 33.219 9.797 1 79.75 263 ASP A N 1
ATOM 2086 C CA . ASP A 1 263 ? -18.062 32.938 8.422 1 79.75 263 ASP A CA 1
ATOM 2087 C C . ASP A 1 263 ? -19.281 32.625 7.559 1 79.75 263 ASP A C 1
ATOM 2089 O O . ASP A 1 263 ? -20.016 31.672 7.855 1 79.75 263 ASP A O 1
ATOM 2093 N N . ASN A 1 264 ? -19.5 33.344 6.484 1 82 264 ASN A N 1
ATOM 2094 C CA . ASN A 1 264 ? -20.625 33.125 5.586 1 82 264 ASN A CA 1
ATOM 2095 C C . ASN A 1 264 ? -20.156 32.812 4.172 1 82 264 ASN A C 1
ATOM 2097 O O . ASN A 1 264 ? -20.875 33.094 3.201 1 82 264 ASN A O 1
ATOM 2101 N N . LEU A 1 265 ? -19.078 32.281 4.109 1 87.19 265 LEU A N 1
ATOM 2102 C CA . LEU A 1 265 ? -18.5 31.969 2.809 1 87.19 265 LEU A CA 1
ATOM 2103 C C . LEU A 1 265 ? -19.297 30.859 2.121 1 87.19 265 LEU A C 1
ATOM 2105 O O . LEU A 1 265 ? -19.672 29.875 2.756 1 87.19 265 LEU A O 1
ATOM 2109 N N . ASP A 1 266 ? -19.594 31.062 0.875 1 87.94 266 ASP A N 1
ATOM 2110 C CA . ASP A 1 266 ? -20.141 29.984 0.073 1 87.94 266 ASP A CA 1
ATOM 2111 C C . ASP A 1 266 ? -19.047 29.219 -0.649 1 87.94 266 ASP A C 1
ATOM 2113 O O . ASP A 1 266 ? -17.875 29.609 -0.617 1 87.94 266 ASP A O 1
ATOM 2117 N N . LYS A 1 267 ? -19.406 28.172 -1.297 1 83.94 267 LYS A N 1
ATOM 2118 C CA . LYS A 1 267 ? -18.438 27.266 -1.914 1 83.94 267 LYS A CA 1
ATOM 2119 C C . LYS A 1 267 ? -17.625 27.969 -2.996 1 83.94 267 LYS A C 1
ATOM 2121 O O . LYS A 1 267 ? -16.438 27.703 -3.162 1 83.94 267 LYS A O 1
ATOM 2126 N N . HIS A 1 268 ? -18.234 28.781 -3.793 1 87.75 268 HIS A N 1
ATOM 2127 C CA . HIS A 1 268 ? -17.531 29.484 -4.863 1 87.75 268 HIS A CA 1
ATOM 2128 C C . HIS A 1 268 ? -16.516 30.453 -4.301 1 87.75 268 HIS A C 1
ATOM 2130 O O . HIS A 1 268 ? -15.398 30.562 -4.824 1 87.75 268 HIS A O 1
ATOM 2136 N N . SER A 1 269 ? -16.938 31.141 -3.318 1 91.56 269 SER A N 1
ATOM 2137 C CA . SER A 1 269 ? -16.031 32.062 -2.652 1 91.56 269 SER A CA 1
ATOM 2138 C C . SER A 1 269 ? -14.93 31.312 -1.916 1 91.56 269 SER A C 1
ATOM 2140 O O . SER A 1 269 ? -13.789 31.797 -1.83 1 91.56 269 SER A O 1
ATOM 2142 N N . PHE A 1 270 ? -15.266 30.203 -1.416 1 93.44 270 PHE A N 1
ATOM 2143 C CA . PHE A 1 270 ? -14.305 29.359 -0.727 1 93.44 270 PHE A CA 1
ATOM 2144 C C . PHE A 1 270 ? -13.125 29.016 -1.638 1 93.44 270 PHE A C 1
ATOM 2146 O O . PHE A 1 270 ? -11.969 29.188 -1.254 1 93.44 270 PHE A O 1
ATOM 2153 N N . ILE A 1 271 ? -13.406 28.594 -2.895 1 95.25 271 ILE A N 1
ATOM 2154 C CA . ILE A 1 271 ? -12.375 28.219 -3.852 1 95.25 271 ILE A CA 1
ATOM 2155 C C . ILE A 1 271 ? -11.438 29.391 -4.098 1 95.25 271 ILE A C 1
ATOM 2157 O O . ILE A 1 271 ? -10.219 29.219 -4.191 1 95.25 271 ILE A O 1
ATOM 2161 N N . LYS A 1 272 ? -11.961 30.609 -4.082 1 94.25 272 LYS A N 1
ATOM 2162 C CA . LYS A 1 272 ? -11.195 31.812 -4.387 1 94.25 272 LYS A CA 1
ATOM 2163 C C . LYS A 1 272 ? -10.273 32.188 -3.227 1 94.25 272 LYS A C 1
ATOM 2165 O O . LYS A 1 272 ? -9.297 32.906 -3.41 1 94.25 272 LYS A O 1
ATOM 2170 N N . THR A 1 273 ? -10.586 31.703 -2.061 1 94.88 273 THR A N 1
ATOM 2171 C CA . THR A 1 273 ? -9.781 32.031 -0.892 1 94.88 273 THR A CA 1
ATOM 2172 C C . THR A 1 273 ? -8.562 31.141 -0.79 1 94.88 273 THR A C 1
ATOM 2174 O O . THR A 1 273 ? -7.621 31.438 -0.05 1 94.88 273 THR A O 1
ATOM 2177 N N . LEU A 1 274 ? -8.562 30.016 -1.486 1 96.75 274 LEU A N 1
ATOM 2178 C CA . LEU A 1 274 ? -7.461 29.062 -1.399 1 96.75 274 LEU A CA 1
ATOM 2179 C C . LEU A 1 274 ? -6.188 29.641 -2.004 1 96.75 274 LEU A C 1
ATOM 2181 O O . LEU A 1 274 ? -6.238 30.312 -3.037 1 96.75 274 LEU A O 1
ATOM 2185 N N . VAL A 1 275 ? -5.078 29.453 -1.321 1 96.5 275 VAL A N 1
ATOM 2186 C CA . VAL A 1 275 ? -3.789 29.906 -1.838 1 96.5 275 VAL A CA 1
ATOM 2187 C C . VAL A 1 275 ? -3.436 29.125 -3.1 1 96.5 275 VAL A C 1
ATOM 2189 O O . VAL A 1 275 ? -3.805 27.953 -3.234 1 96.5 275 VAL A O 1
ATOM 2192 N N . SER A 1 276 ? -2.717 29.734 -4.035 1 96.31 276 SER A N 1
ATOM 2193 C CA . SER A 1 276 ? -2.283 29.062 -5.25 1 96.31 276 SER A CA 1
ATOM 2194 C C . SER A 1 276 ? -1.353 27.891 -4.93 1 96.31 276 SER A C 1
ATOM 2196 O O . SER A 1 276 ? -0.546 27.969 -4 1 96.31 276 SER A O 1
ATOM 2198 N N . SER A 1 277 ? -1.496 26.844 -5.703 1 98.31 277 SER A N 1
ATOM 2199 C CA . SER A 1 277 ? -0.597 25.703 -5.551 1 98.31 277 SER A CA 1
ATOM 2200 C C . SER A 1 277 ? 0.578 25.797 -6.516 1 98.31 277 SER A C 1
ATOM 2202 O O . SER A 1 277 ? 0.535 26.562 -7.484 1 98.31 277 SER A O 1
ATOM 2204 N N . TYR A 1 278 ? 1.725 25.094 -6.262 1 98.75 278 TYR A N 1
ATOM 2205 C CA . TYR A 1 278 ? 2.816 25 -7.223 1 98.75 278 TYR A CA 1
ATOM 2206 C C . TYR A 1 278 ? 2.34 24.406 -8.539 1 98.75 278 TYR A C 1
ATOM 2208 O O . TYR A 1 278 ? 2.742 24.844 -9.617 1 98.75 278 TYR A O 1
ATOM 2216 N N . ILE A 1 279 ? 1.472 23.359 -8.477 1 98.56 279 ILE A N 1
ATOM 2217 C CA . ILE A 1 279 ? 1.012 22.656 -9.672 1 98.56 279 ILE A CA 1
ATOM 2218 C C . ILE A 1 279 ? 0.191 23.625 -10.539 1 98.56 279 ILE A C 1
ATOM 2220 O O . ILE A 1 279 ? 0.203 23.516 -11.766 1 98.56 279 ILE A O 1
ATOM 2224 N N . SER A 1 280 ? -0.504 24.594 -9.945 1 97.69 280 SER A N 1
ATOM 2225 C CA . SER A 1 280 ? -1.274 25.578 -10.695 1 97.69 280 SER A CA 1
ATOM 2226 C C . SER A 1 280 ? -0.36 26.578 -11.383 1 97.69 280 SER A C 1
ATOM 2228 O O . SER A 1 280 ? -0.759 27.219 -12.359 1 97.69 280 SER A O 1
ATOM 2230 N N . LEU A 1 281 ? 0.902 26.766 -10.883 1 97.56 281 LEU A N 1
ATOM 2231 C CA . LEU A 1 281 ? 1.876 27.703 -11.438 1 97.56 281 LEU A CA 1
ATOM 2232 C C . LEU A 1 281 ? 2.744 27.016 -12.492 1 97.56 281 LEU A C 1
ATOM 2234 O O . LEU A 1 281 ? 3.422 27.688 -13.273 1 97.56 281 LEU A O 1
ATOM 2238 N N . ASP A 1 282 ? 2.73 25.719 -12.516 1 98 282 ASP A N 1
ATOM 2239 C CA . ASP A 1 282 ? 3.691 24.906 -13.25 1 98 282 ASP A CA 1
ATOM 2240 C C . ASP A 1 282 ? 3.434 24.969 -14.75 1 98 282 ASP A C 1
ATOM 2242 O O . ASP A 1 282 ? 2.4 24.484 -15.234 1 98 282 ASP A O 1
ATOM 2246 N N . THR A 1 283 ? 4.375 25.516 -15.477 1 97 283 THR A N 1
ATOM 2247 C CA . THR A 1 283 ? 4.242 25.625 -16.922 1 97 283 THR A CA 1
ATOM 2248 C C . THR A 1 283 ? 5.129 24.609 -17.625 1 97 283 THR A C 1
ATOM 2250 O O . THR A 1 283 ? 4.996 24.391 -18.828 1 97 283 THR A O 1
ATOM 2253 N N . GLU A 1 284 ? 6 23.906 -16.891 1 97.56 284 GLU A N 1
ATOM 2254 C CA . GLU A 1 284 ? 6.992 23.031 -17.531 1 97.56 284 GLU A CA 1
ATOM 2255 C C . GLU A 1 284 ? 6.762 21.578 -17.156 1 97.56 284 GLU A C 1
ATOM 2257 O O . GLU A 1 284 ? 7.426 20.688 -17.688 1 97.56 284 GLU A O 1
ATOM 2262 N N . GLY A 1 285 ? 5.902 21.297 -16.266 1 98 285 GLY A N 1
ATOM 2263 C CA . GLY A 1 285 ? 5.684 19.938 -15.805 1 98 285 GLY A CA 1
ATOM 2264 C C . GLY A 1 285 ? 6.742 19.469 -14.828 1 98 285 GLY A C 1
ATOM 2265 O O . GLY A 1 285 ? 7.117 18.281 -14.828 1 98 285 GLY A O 1
ATOM 2266 N N . ARG A 1 286 ? 7.305 20.422 -13.984 1 98.25 286 ARG A N 1
ATOM 2267 C CA . ARG A 1 286 ? 8.391 20.031 -13.086 1 98.25 286 ARG A CA 1
ATOM 2268 C C . ARG A 1 286 ? 7.898 19.953 -11.641 1 98.25 286 ARG A C 1
ATOM 2270 O O . ARG A 1 286 ? 8.695 19.781 -10.719 1 98.25 286 ARG A O 1
ATOM 2277 N N . VAL A 1 287 ? 6.551 20.031 -11.414 1 98.88 287 VAL A N 1
ATOM 2278 C CA . VAL A 1 287 ? 5.953 19.859 -10.094 1 98.88 287 VAL A CA 1
ATOM 2279 C C . VAL A 1 287 ? 5.262 18.5 -10 1 98.88 287 VAL A C 1
ATOM 2281 O O . VAL A 1 287 ? 4.504 18.125 -10.898 1 98.88 287 VAL A O 1
ATOM 2284 N N . VAL A 1 288 ? 5.559 17.734 -9.008 1 98.88 288 VAL A N 1
ATOM 2285 C CA . VAL A 1 288 ? 4.82 16.547 -8.594 1 98.88 288 VAL A CA 1
ATOM 2286 C C . VAL A 1 288 ? 4.035 16.844 -7.316 1 98.88 288 VAL A C 1
ATOM 2288 O O . VAL A 1 288 ? 4.625 17.109 -6.266 1 98.88 288 VAL A O 1
ATOM 2291 N N . ARG A 1 289 ? 2.754 16.812 -7.422 1 98.88 289 ARG A N 1
ATOM 2292 C CA . ARG A 1 289 ? 1.916 17.109 -6.27 1 98.88 289 ARG A CA 1
ATOM 2293 C C . ARG A 1 289 ? 1.39 15.844 -5.617 1 98.88 289 ARG A C 1
ATOM 2295 O O . ARG A 1 289 ? 0.909 14.938 -6.309 1 98.88 289 ARG A O 1
ATOM 2302 N N . LEU A 1 290 ? 1.513 15.758 -4.34 1 98.88 290 LEU A N 1
ATOM 2303 C CA . LEU A 1 290 ? 0.994 14.656 -3.535 1 98.88 290 LEU A CA 1
ATOM 2304 C C . LEU A 1 290 ? -0.206 15.102 -2.707 1 98.88 290 LEU A C 1
ATOM 2306 O O . LEU A 1 290 ? -0.079 15.969 -1.842 1 98.88 290 LEU A O 1
ATOM 2310 N N . ASP A 1 291 ? -1.373 14.547 -3.012 1 98.56 291 ASP A N 1
ATOM 2311 C CA . ASP A 1 291 ? -2.6 14.805 -2.262 1 98.56 291 ASP A CA 1
ATOM 2312 C C . ASP A 1 291 ? -3.115 13.523 -1.604 1 98.56 291 ASP A C 1
ATOM 2314 O O . ASP A 1 291 ? -2.682 12.422 -1.95 1 98.56 291 ASP A O 1
ATOM 2318 N N . SER A 1 292 ? -3.994 13.711 -0.616 1 97.44 292 SER A N 1
ATOM 2319 C CA . SER A 1 292 ? -4.508 12.562 0.118 1 97.44 292 SER A CA 1
ATOM 2320 C C . SER A 1 292 ? -5.855 12.867 0.759 1 97.44 292 SER A C 1
ATOM 2322 O O . SER A 1 292 ? -6.156 14.023 1.061 1 97.44 292 SER A O 1
ATOM 2324 N N . PHE A 1 293 ? -6.676 11.875 0.971 1 98.31 293 PHE A N 1
ATOM 2325 C CA . PHE A 1 293 ? -7.918 11.984 1.724 1 98.31 293 PHE A CA 1
ATOM 2326 C C . PHE A 1 293 ? -7.66 11.852 3.219 1 98.31 293 PHE A C 1
ATOM 2328 O O . PHE A 1 293 ? -8.594 11.906 4.023 1 98.31 293 PHE A O 1
ATOM 2335 N N . SER A 1 294 ? -6.445 11.766 3.682 1 97.25 294 SER A N 1
ATOM 2336 C CA . SER A 1 294 ? -6.086 11.43 5.055 1 97.25 294 SER A CA 1
ATOM 2337 C C . SER A 1 294 ? -6.586 12.492 6.031 1 97.25 294 SER A C 1
ATOM 2339 O O . SER A 1 294 ? -7.016 12.164 7.141 1 97.25 294 SER A O 1
ATOM 2341 N N . LYS A 1 295 ? -6.488 13.766 5.59 1 97.31 295 LYS A N 1
ATOM 2342 C CA . LYS A 1 295 ? -6.809 14.836 6.527 1 97.31 295 LYS A CA 1
ATOM 2343 C C . LYS A 1 295 ? -8.172 15.453 6.215 1 97.31 295 LYS A C 1
ATOM 2345 O O . LYS A 1 295 ? -8.68 16.266 6.984 1 97.31 295 LYS A O 1
ATOM 2350 N N . VAL A 1 296 ? -8.773 14.984 5.121 1 97.75 296 VAL A N 1
ATOM 2351 C CA . VAL A 1 296 ? -10.047 15.594 4.75 1 97.75 296 VAL A CA 1
ATOM 2352 C C . VAL A 1 296 ? -11.164 14.562 4.887 1 97.75 296 VAL A C 1
ATOM 2354 O O . VAL A 1 296 ? -12.336 14.93 4.996 1 97.75 296 VAL A O 1
ATOM 2357 N N . LEU A 1 297 ? -10.875 13.258 4.82 1 97.94 297 LEU A N 1
ATOM 2358 C CA . LEU A 1 297 ? -11.859 12.203 5.07 1 97.94 297 LEU A CA 1
ATOM 2359 C C . LEU A 1 297 ? -11.43 11.328 6.246 1 97.94 297 LEU A C 1
ATOM 2361 O O . LEU A 1 297 ? -12.055 11.352 7.305 1 97.94 297 LEU A O 1
ATOM 2365 N N . ALA A 1 298 ? -10.32 10.555 6.059 1 97.81 298 ALA A N 1
ATOM 2366 C CA . ALA A 1 298 ? -9.812 9.695 7.125 1 97.81 298 ALA A CA 1
ATOM 2367 C C . ALA A 1 298 ? -8.438 9.133 6.77 1 97.81 298 ALA A C 1
ATOM 2369 O O . ALA A 1 298 ? -8.242 8.602 5.676 1 97.81 298 ALA A O 1
ATOM 2370 N N . PRO A 1 299 ? -7.508 9.227 7.73 1 96.69 299 PRO A N 1
ATOM 2371 C CA . PRO A 1 299 ? -6.152 8.75 7.453 1 96.69 299 PRO A CA 1
ATOM 2372 C C . PRO A 1 299 ? -6.105 7.266 7.117 1 96.69 299 PRO A C 1
ATOM 2374 O O . PRO A 1 299 ? -5.359 6.852 6.223 1 96.69 299 PRO A O 1
ATOM 2377 N N . GLY A 1 300 ? -6.918 6.438 7.727 1 97.31 300 GLY A N 1
ATOM 2378 C CA . GLY A 1 300 ? -6.879 4.992 7.578 1 97.31 300 GLY A CA 1
ATOM 2379 C C . GLY A 1 300 ? -7.457 4.508 6.262 1 97.31 300 GLY A C 1
ATOM 2380 O O . GLY A 1 300 ? -7.332 3.332 5.918 1 97.31 300 GLY A O 1
ATOM 2381 N N . ALA A 1 301 ? -8.094 5.406 5.504 1 97.62 301 ALA A N 1
ATOM 2382 C CA . ALA A 1 301 ? -8.562 5.012 4.18 1 97.62 301 ALA A CA 1
ATOM 2383 C C . ALA A 1 301 ? -7.398 4.617 3.275 1 97.62 301 ALA A C 1
ATOM 2385 O O . ALA A 1 301 ? -7.562 3.803 2.363 1 97.62 301 ALA A O 1
ATOM 2386 N N . ARG A 1 302 ? -6.203 5.223 3.551 1 97.81 302 ARG A N 1
ATOM 2387 C CA . ARG A 1 302 ? -4.98 4.992 2.783 1 97.81 302 ARG A CA 1
ATOM 2388 C C . ARG A 1 302 ? -5.223 5.219 1.294 1 97.81 302 ARG A C 1
ATOM 2390 O O . ARG A 1 302 ? -4.863 4.375 0.467 1 97.81 302 ARG A O 1
ATOM 2397 N N . LEU A 1 303 ? -5.832 6.34 0.972 1 98.19 303 LEU A N 1
ATOM 2398 C CA . LEU A 1 303 ? -6.133 6.723 -0.402 1 98.19 303 LEU A CA 1
ATOM 2399 C C . LEU A 1 303 ? -5.66 8.148 -0.684 1 98.19 303 LEU A C 1
ATOM 2401 O O . LEU A 1 303 ? -6.086 9.094 -0.015 1 98.19 303 LEU A O 1
ATOM 2405 N N . GLY A 1 304 ? -4.727 8.281 -1.543 1 98.25 304 GLY A N 1
ATOM 2406 C CA . GLY A 1 304 ? -4.219 9.547 -2.049 1 98.25 304 GLY A CA 1
ATOM 2407 C C . GLY A 1 304 ? -3.977 9.539 -3.545 1 98.25 304 GLY A C 1
ATOM 2408 O O . GLY A 1 304 ? -4.395 8.609 -4.242 1 98.25 304 GLY A O 1
ATOM 2409 N N . TRP A 1 305 ? -3.398 10.594 -4.07 1 98.81 305 TRP A N 1
ATOM 2410 C CA . TRP A 1 305 ? -3.119 10.617 -5.504 1 98.81 305 TRP A CA 1
ATOM 2411 C C . TRP A 1 305 ? -1.953 11.547 -5.816 1 98.81 305 TRP A C 1
ATOM 2413 O O . TRP A 1 305 ? -1.592 12.398 -4.996 1 98.81 305 TRP A O 1
ATOM 2423 N N . ILE A 1 306 ? -1.314 11.289 -6.91 1 98.88 306 ILE A N 1
ATOM 2424 C CA . ILE A 1 306 ? -0.192 12.055 -7.438 1 98.88 306 ILE A CA 1
ATOM 2425 C C . ILE A 1 306 ? -0.613 12.766 -8.719 1 98.88 306 ILE A C 1
ATOM 2427 O O . ILE A 1 306 ? -1.225 12.164 -9.602 1 98.88 306 ILE A O 1
ATOM 2431 N N . VAL A 1 307 ? -0.382 14.039 -8.805 1 98.81 307 VAL A N 1
ATOM 2432 C CA . VAL A 1 307 ? -0.61 14.82 -10.016 1 98.81 307 VAL A CA 1
ATOM 2433 C C . VAL A 1 307 ? 0.728 15.242 -10.617 1 98.81 307 VAL A C 1
ATOM 2435 O O . VAL A 1 307 ? 1.643 15.648 -9.891 1 98.81 307 VAL A O 1
ATOM 2438 N N . GLY A 1 308 ? 0.934 15.156 -11.867 1 98.62 308 GLY A N 1
ATOM 2439 C CA . GLY A 1 308 ? 2.133 15.555 -12.594 1 98.62 308 GLY A CA 1
ATOM 2440 C C . GLY A 1 308 ? 2.045 15.289 -14.086 1 98.62 308 GLY A C 1
ATOM 2441 O O . GLY A 1 308 ? 0.979 14.945 -14.594 1 98.62 308 GLY A O 1
ATOM 2442 N N . GLN A 1 309 ? 3.137 15.523 -14.805 1 98.31 309 GLN A N 1
ATOM 2443 C CA . GLN A 1 309 ? 3.133 15.258 -16.234 1 98.31 309 GLN A CA 1
ATOM 2444 C C . GLN A 1 309 ? 3.053 13.758 -16.516 1 98.31 309 GLN A C 1
ATOM 2446 O O . GLN A 1 309 ? 3.621 12.953 -15.781 1 98.31 309 GLN A O 1
ATOM 2451 N N . LYS A 1 310 ? 2.41 13.359 -17.531 1 97.69 310 LYS A N 1
ATOM 2452 C CA . LYS A 1 310 ? 2.088 11.977 -17.875 1 97.69 310 LYS A CA 1
ATOM 2453 C C . LYS A 1 310 ? 3.352 11.133 -18 1 97.69 310 LYS A C 1
ATOM 2455 O O . LYS A 1 310 ? 3.381 9.984 -17.562 1 97.69 310 LYS A O 1
ATOM 2460 N N . ASN A 1 311 ? 4.383 11.664 -18.562 1 96.44 311 ASN A N 1
ATOM 2461 C CA . ASN A 1 311 ? 5.609 10.914 -18.812 1 96.44 311 ASN A CA 1
ATOM 2462 C C . ASN A 1 311 ? 6.277 10.484 -17.516 1 96.44 311 ASN A C 1
ATOM 2464 O O . ASN A 1 311 ? 6.773 9.359 -17.406 1 96.44 311 ASN A O 1
ATOM 2468 N N . LEU A 1 312 ? 6.297 11.375 -16.562 1 97.5 312 LEU A N 1
ATOM 2469 C CA . LEU A 1 312 ? 6.875 11.031 -15.266 1 97.5 312 LEU A CA 1
ATOM 2470 C C . LEU A 1 312 ? 5.98 10.047 -14.516 1 97.5 312 LEU A C 1
ATOM 2472 O O . LEU A 1 312 ? 6.477 9.125 -13.875 1 97.5 312 LEU A O 1
ATOM 2476 N N . LEU A 1 313 ? 4.652 10.234 -14.625 1 98.06 313 LEU A N 1
ATOM 2477 C CA . LEU A 1 313 ? 3.709 9.375 -13.922 1 98.06 313 LEU A CA 1
ATOM 2478 C C . LEU A 1 313 ? 3.771 7.949 -14.453 1 98.06 313 LEU A C 1
ATOM 2480 O O . LEU A 1 313 ? 3.516 6.996 -13.711 1 98.06 313 LEU A O 1
ATOM 2484 N N . GLU A 1 314 ? 4.137 7.75 -15.688 1 96.25 314 GLU A N 1
ATOM 2485 C CA . GLU A 1 314 ? 4.289 6.414 -16.25 1 96.25 314 GLU A CA 1
ATOM 2486 C C . GLU A 1 314 ? 5.328 5.605 -15.477 1 96.25 314 GLU A C 1
ATOM 2488 O O . GLU A 1 314 ? 5.184 4.391 -15.312 1 96.25 314 GLU A O 1
ATOM 2493 N N . LYS A 1 315 ? 6.348 6.281 -14.992 1 96.69 315 LYS A N 1
ATOM 2494 C CA . LYS A 1 315 ? 7.379 5.613 -14.203 1 96.69 315 LYS A CA 1
ATOM 2495 C C . LYS A 1 315 ? 6.848 5.199 -12.836 1 96.69 315 LYS A C 1
ATOM 2497 O O . LYS A 1 315 ? 7.199 4.137 -12.32 1 96.69 315 LYS A O 1
ATOM 2502 N N . TYR A 1 316 ? 5.98 6.055 -12.305 1 97.44 316 TYR A N 1
ATOM 2503 C CA . TYR A 1 316 ? 5.316 5.684 -11.055 1 97.44 316 TYR A CA 1
ATOM 2504 C C . TYR A 1 316 ? 4.465 4.434 -11.25 1 97.44 316 TYR A C 1
ATOM 2506 O O . TYR A 1 316 ? 4.441 3.553 -10.383 1 97.44 316 TYR A O 1
ATOM 2514 N N . LEU A 1 317 ? 3.762 4.398 -12.359 1 95.75 317 LEU A N 1
ATOM 2515 C CA . LEU A 1 317 ? 2.852 3.289 -12.617 1 95.75 317 LEU A CA 1
ATOM 2516 C C . LEU A 1 317 ? 3.617 1.976 -12.734 1 95.75 317 LEU A C 1
ATOM 2518 O O . LEU A 1 317 ? 3.178 0.949 -12.211 1 95.75 317 LEU A O 1
ATOM 2522 N N . LYS A 1 318 ? 4.707 1.995 -13.414 1 94.12 318 LYS A N 1
ATOM 2523 C CA . LYS A 1 318 ? 5.543 0.802 -13.523 1 94.12 318 LYS A CA 1
ATOM 2524 C C . LYS A 1 318 ? 6.035 0.348 -12.156 1 94.12 318 LYS A C 1
ATOM 2526 O O . LYS A 1 318 ? 6.141 -0.852 -11.891 1 94.12 318 LYS A O 1
ATOM 2531 N N . GLN A 1 319 ? 6.355 1.289 -11.305 1 95.56 319 GLN A N 1
ATOM 2532 C CA . GLN A 1 319 ? 6.762 0.974 -9.938 1 95.56 319 GLN A CA 1
ATOM 2533 C C . GLN A 1 319 ? 5.605 0.378 -9.141 1 95.56 319 GLN A C 1
ATOM 2535 O O . GLN A 1 319 ? 5.773 -0.625 -8.445 1 95.56 319 GLN A O 1
ATOM 2540 N N . HIS A 1 320 ? 4.414 1.018 -9.227 1 95.56 320 HIS A N 1
ATOM 2541 C CA . HIS A 1 320 ? 3.236 0.542 -8.508 1 95.56 320 HIS A CA 1
ATOM 2542 C C . HIS A 1 320 ? 2.902 -0.896 -8.891 1 95.56 320 HIS A C 1
ATOM 2544 O O . HIS A 1 320 ? 2.545 -1.705 -8.031 1 95.56 320 HIS A O 1
ATOM 2550 N N . ASP A 1 321 ? 3.096 -1.242 -10.102 1 92.5 321 ASP A N 1
ATOM 2551 C CA . ASP A 1 321 ? 2.744 -2.561 -10.617 1 92.5 321 ASP A CA 1
ATOM 2552 C C . ASP A 1 321 ? 3.484 -3.662 -9.867 1 92.5 321 ASP A C 1
ATOM 2554 O O . ASP A 1 321 ? 2.971 -4.773 -9.719 1 92.5 321 ASP A O 1
ATOM 2558 N N . VAL A 1 322 ? 4.645 -3.361 -9.336 1 93.06 322 VAL A N 1
ATOM 2559 C CA . VAL A 1 322 ? 5.465 -4.414 -8.742 1 93.06 322 VAL A CA 1
ATOM 2560 C C . VAL A 1 322 ? 5.691 -4.121 -7.262 1 93.06 322 VAL A C 1
ATOM 2562 O O . VAL A 1 322 ? 6.582 -4.703 -6.637 1 93.06 322 VAL A O 1
ATOM 2565 N N . THR A 1 323 ? 4.973 -3.176 -6.684 1 94.75 323 THR A N 1
ATOM 2566 C CA . THR A 1 323 ? 5.062 -2.852 -5.266 1 94.75 323 THR A CA 1
ATOM 2567 C C . THR A 1 323 ? 3.684 -2.879 -4.613 1 94.75 323 THR A C 1
ATOM 2569 O O . THR A 1 323 ? 3.199 -3.939 -4.215 1 94.75 323 THR A O 1
ATOM 2572 N N . ILE A 1 324 ? 2.881 -1.815 -4.883 1 95.5 324 ILE A N 1
ATOM 2573 C CA . ILE A 1 324 ? 1.591 -1.767 -4.203 1 95.5 324 ILE A CA 1
ATOM 2574 C C . ILE A 1 324 ? 0.496 -2.275 -5.137 1 95.5 324 ILE A C 1
ATOM 2576 O O . ILE A 1 324 ? -0.63 -2.529 -4.703 1 95.5 324 ILE A O 1
ATOM 2580 N N . GLN A 1 325 ? 0.786 -2.463 -6.387 1 94.12 325 GLN A N 1
ATOM 2581 C CA . GLN A 1 325 ? -0.172 -2.812 -7.43 1 94.12 325 GLN A CA 1
ATOM 2582 C C . GLN A 1 325 ? -1.25 -1.74 -7.566 1 94.12 325 GLN A C 1
ATOM 2584 O O . GLN A 1 325 ? -1.146 -0.854 -8.414 1 94.12 325 GLN A O 1
ATOM 2589 N N . ILE A 1 326 ? -2.137 -1.685 -6.637 1 93.38 326 ILE A N 1
ATOM 2590 C CA . ILE A 1 326 ? -3.236 -0.724 -6.641 1 93.38 326 ILE A CA 1
ATOM 2591 C C . ILE A 1 326 ? -3.715 -0.479 -5.215 1 93.38 326 ILE A C 1
ATOM 2593 O O . ILE A 1 326 ? -3.516 -1.319 -4.332 1 93.38 326 ILE A O 1
ATOM 2597 N N . ALA A 1 327 ? -4.305 0.689 -4.965 1 96.56 327 ALA A N 1
ATOM 2598 C CA . ALA A 1 327 ? -4.93 0.953 -3.672 1 96.56 327 ALA A CA 1
ATOM 2599 C C . ALA A 1 327 ? -6.086 -0.012 -3.412 1 96.56 327 ALA A C 1
ATOM 2601 O O . ALA A 1 327 ? -6.691 -0.529 -4.352 1 96.56 327 ALA A O 1
ATOM 2602 N N . SER A 1 328 ? -6.422 -0.251 -2.156 1 98.12 328 SER A N 1
ATOM 2603 C CA . SER A 1 328 ? -7.449 -1.2 -1.744 1 98.12 328 SER A CA 1
ATOM 2604 C C . SER A 1 328 ? -8.75 -0.979 -2.516 1 98.12 328 SER A C 1
ATOM 2606 O O . SER A 1 328 ? -9.258 0.142 -2.574 1 98.12 328 SER A O 1
ATOM 2608 N N . GLY A 1 329 ? -9.266 -2.096 -3.072 1 98.5 329 GLY A N 1
ATOM 2609 C CA . GLY A 1 329 ? -10.523 -2.027 -3.795 1 98.5 329 GLY A CA 1
ATOM 2610 C C . GLY A 1 329 ? -11.695 -1.625 -2.916 1 98.5 329 GLY A C 1
ATOM 2611 O O . GLY A 1 329 ? -12.602 -0.919 -3.363 1 98.5 329 GLY A O 1
ATOM 2612 N N . PHE A 1 330 ? -11.727 -2.045 -1.598 1 98.62 330 PHE A N 1
ATOM 2613 C CA . PHE A 1 330 ? -12.75 -1.613 -0.656 1 98.62 330 PHE A CA 1
ATOM 2614 C C . PHE A 1 330 ? -12.742 -0.097 -0.504 1 98.62 330 PHE A C 1
ATOM 2616 O O . PHE A 1 330 ? -13.789 0.544 -0.571 1 98.62 330 PHE A O 1
ATOM 2623 N N . ALA A 1 331 ? -11.539 0.465 -0.297 1 98.62 331 ALA A N 1
ATOM 2624 C CA . ALA A 1 331 ? -11.398 1.906 -0.107 1 98.62 331 ALA A CA 1
ATOM 2625 C C . ALA A 1 331 ? -11.875 2.67 -1.342 1 98.62 331 ALA A C 1
ATOM 2627 O O . ALA A 1 331 ? -12.586 3.67 -1.226 1 98.62 331 ALA A O 1
ATOM 2628 N N . GLN A 1 332 ? -11.484 2.172 -2.529 1 98.62 332 GLN A N 1
ATOM 2629 C CA . GLN A 1 332 ? -11.875 2.848 -3.762 1 98.62 332 GLN A CA 1
ATOM 2630 C C . GLN A 1 332 ? -13.391 2.826 -3.945 1 98.62 332 GLN A C 1
ATOM 2632 O O . GLN A 1 332 ? -13.992 3.848 -4.277 1 98.62 332 GLN A O 1
ATOM 2637 N N . SER A 1 333 ? -14.039 1.655 -3.715 1 98.44 333 SER A N 1
ATOM 2638 C CA . SER A 1 333 ? -15.484 1.526 -3.889 1 98.44 333 SER A CA 1
ATOM 2639 C C . SER A 1 333 ? -16.234 2.404 -2.898 1 98.44 333 SER A C 1
ATOM 2641 O O . SER A 1 333 ? -17.188 3.105 -3.275 1 98.44 333 SER A O 1
ATOM 2643 N N . ILE A 1 334 ? -15.828 2.414 -1.658 1 98.69 334 ILE A N 1
ATOM 2644 C CA . ILE A 1 334 ? -16.531 3.111 -0.586 1 98.69 334 ILE A CA 1
ATOM 2645 C C . ILE A 1 334 ? -16.359 4.617 -0.754 1 98.69 334 ILE A C 1
ATOM 2647 O O . ILE A 1 334 ? -17.344 5.367 -0.73 1 98.69 334 ILE A O 1
ATOM 2651 N N . VAL A 1 335 ? -15.117 5.121 -0.969 1 98.75 335 VAL A N 1
ATOM 2652 C CA . VAL A 1 335 ? -14.852 6.547 -1.112 1 98.75 335 VAL A CA 1
ATOM 2653 C C . VAL A 1 335 ? -15.477 7.062 -2.406 1 98.75 335 VAL A C 1
ATOM 2655 O O . VAL A 1 335 ? -16.062 8.148 -2.43 1 98.75 335 VAL A O 1
ATOM 2658 N N . ASN A 1 336 ? -15.352 6.258 -3.5 1 98.56 336 ASN A N 1
ATOM 2659 C CA . ASN A 1 336 ? -16.031 6.641 -4.734 1 98.56 336 ASN A CA 1
ATOM 2660 C C . ASN A 1 336 ? -17.531 6.773 -4.527 1 98.56 336 ASN A C 1
ATOM 2662 O O . ASN A 1 336 ? -18.156 7.727 -5.004 1 98.56 336 ASN A O 1
ATOM 2666 N N . GLY A 1 337 ? -18.141 5.762 -3.896 1 98.25 337 GLY A N 1
ATOM 2667 C CA . GLY A 1 337 ? -19.578 5.82 -3.621 1 98.25 337 GLY A CA 1
ATOM 2668 C C . GLY A 1 337 ? -19.984 7.086 -2.896 1 98.25 337 GLY A C 1
ATOM 2669 O O . GLY A 1 337 ? -20.984 7.711 -3.254 1 98.25 337 GLY A O 1
ATOM 2670 N N . LEU A 1 338 ? -19.203 7.465 -1.891 1 98.44 338 LEU A N 1
ATOM 2671 C CA . LEU A 1 338 ? -19.453 8.68 -1.125 1 98.44 338 LEU A CA 1
ATOM 2672 C C . LEU A 1 338 ? -19.344 9.914 -2.018 1 98.44 338 LEU A C 1
ATOM 2674 O O . LEU A 1 338 ? -20.266 10.742 -2.041 1 98.44 338 LEU A O 1
ATOM 2678 N N . LEU A 1 339 ? -18.281 10.055 -2.76 1 98.5 339 LEU A N 1
ATOM 2679 C CA . LEU A 1 339 ? -17.984 11.234 -3.566 1 98.5 339 LEU A CA 1
ATOM 2680 C C . LEU A 1 339 ? -19.016 11.398 -4.684 1 98.5 339 LEU A C 1
ATOM 2682 O O . LEU A 1 339 ? -19.422 12.516 -4.992 1 98.5 339 LEU A O 1
ATOM 2686 N N . GLN A 1 340 ? -19.406 10.273 -5.277 1 97.81 340 GLN A N 1
ATOM 2687 C CA . GLN A 1 340 ? -20.375 10.336 -6.379 1 97.81 340 GLN A CA 1
ATOM 2688 C C . GLN A 1 340 ? -21.734 10.805 -5.895 1 97.81 340 GLN A C 1
ATOM 2690 O O . GLN A 1 340 ? -22.453 11.5 -6.617 1 97.81 340 GLN A O 1
ATOM 2695 N N . ARG A 1 341 ? -22.125 10.438 -4.699 1 97.56 341 ARG A N 1
ATOM 2696 C CA . ARG A 1 341 ? -23.391 10.898 -4.145 1 97.56 341 ARG A CA 1
ATOM 2697 C C . ARG A 1 341 ? -23.312 12.367 -3.73 1 97.56 341 ARG A C 1
ATOM 2699 O O . ARG A 1 341 ? -24.297 13.102 -3.832 1 97.56 341 ARG A O 1
ATOM 2706 N N . TRP A 1 342 ? -22.141 12.75 -3.152 1 97.62 342 TRP A N 1
ATOM 2707 C CA . TRP A 1 342 ? -21.938 14.141 -2.777 1 97.62 342 TRP A CA 1
ATOM 2708 C C . TRP A 1 342 ? -21.844 15.031 -4.016 1 97.62 342 TRP A C 1
ATOM 2710 O O . TRP A 1 342 ? -22.359 16.156 -4.027 1 97.62 342 TRP A O 1
ATOM 2720 N N . GLY A 1 343 ? -21.234 14.477 -5.105 1 97.38 343 GLY A N 1
ATOM 2721 C CA . GLY A 1 343 ? -20.828 15.312 -6.219 1 97.38 343 GLY A CA 1
ATOM 2722 C C . GLY A 1 343 ? -19.75 16.312 -5.848 1 97.38 343 GLY A C 1
ATOM 2723 O O . GLY A 1 343 ? -19.344 16.391 -4.684 1 97.38 343 GLY A O 1
ATOM 2724 N N . GLN A 1 344 ? -19.281 17.062 -6.832 1 97.38 344 GLN A N 1
ATOM 2725 C CA . GLN A 1 344 ? -18.266 18.062 -6.574 1 97.38 344 GLN A CA 1
ATOM 2726 C C . GLN A 1 344 ? -18.766 19.109 -5.582 1 97.38 344 GLN A C 1
ATOM 2728 O O . GLN A 1 344 ? -18.031 19.547 -4.699 1 97.38 344 GLN A O 1
ATOM 2733 N N . GLU A 1 345 ? -20.016 19.5 -5.719 1 96.75 345 GLU A N 1
ATOM 2734 C CA . GLU A 1 345 ? -20.594 20.516 -4.852 1 96.75 345 GLU A CA 1
ATOM 2735 C C . GLU A 1 345 ? -20.641 20.062 -3.4 1 96.75 345 GLU A C 1
ATOM 2737 O O . GLU A 1 345 ? -20.281 20.812 -2.49 1 96.75 345 GLU A O 1
ATOM 2742 N N . GLY A 1 346 ? -21.188 18.844 -3.201 1 96.81 346 GLY A N 1
ATOM 2743 C CA . GLY A 1 346 ? -21.234 18.297 -1.855 1 96.81 346 GLY A CA 1
ATOM 2744 C C . GLY A 1 346 ? -19.859 18.141 -1.226 1 96.81 346 GLY A C 1
ATOM 2745 O O . GLY A 1 346 ? -19.688 18.391 -0.031 1 96.81 346 GLY A O 1
ATOM 2746 N N . TYR A 1 347 ? -18.875 17.734 -1.992 1 97.88 347 TYR A N 1
ATOM 2747 C CA . TYR A 1 347 ? -17.5 17.594 -1.495 1 97.88 347 TYR A CA 1
ATOM 2748 C C . TYR A 1 347 ? -16.938 18.953 -1.104 1 97.88 347 TYR A C 1
ATOM 2750 O O . TYR A 1 347 ? -16.281 19.078 -0.062 1 97.88 347 TYR A O 1
ATOM 2758 N N . LEU A 1 348 ? -17.203 19.969 -1.902 1 97.25 348 LEU A N 1
ATOM 2759 C CA . LEU A 1 348 ? -16.766 21.328 -1.583 1 97.25 348 LEU A CA 1
ATOM 2760 C C . LEU A 1 348 ? -17.422 21.828 -0.309 1 97.25 348 LEU A C 1
ATOM 2762 O O . LEU A 1 348 ? -16.797 22.531 0.49 1 97.25 348 LEU A O 1
ATOM 2766 N N . ASN A 1 349 ? -18.688 21.484 -0.1 1 96.31 349 ASN A N 1
ATOM 2767 C CA . ASN A 1 349 ? -19.344 21.828 1.15 1 96.31 349 ASN A CA 1
ATOM 2768 C C . ASN A 1 349 ? -18.672 21.172 2.35 1 96.31 349 ASN A C 1
ATOM 2770 O O . ASN A 1 349 ? -18.531 21.797 3.406 1 96.31 349 ASN A O 1
ATOM 2774 N N . TRP A 1 350 ? -18.297 19.938 2.184 1 97.25 350 TRP A N 1
ATOM 2775 C CA . TRP A 1 350 ? -17.578 19.234 3.238 1 97.25 350 TRP A CA 1
ATOM 2776 C C . TRP A 1 350 ? -16.281 19.938 3.576 1 97.25 350 TRP A C 1
ATOM 2778 O O . TRP A 1 350 ? -15.969 20.172 4.75 1 97.25 350 TRP A O 1
ATOM 2788 N N . LEU A 1 351 ? -15.516 20.312 2.576 1 97.38 351 LEU A N 1
ATOM 2789 C CA . LEU A 1 351 ? -14.242 21 2.764 1 97.38 351 LEU A CA 1
ATOM 2790 C C . LEU A 1 351 ? -14.453 22.359 3.436 1 97.38 351 LEU A C 1
ATOM 2792 O O . LEU A 1 351 ? -13.641 22.766 4.27 1 97.38 351 LEU A O 1
ATOM 2796 N N . LEU A 1 352 ? -15.5 23.031 3.078 1 96.12 352 LEU A N 1
ATOM 2797 C CA . LEU A 1 352 ? -15.836 24.312 3.693 1 96.12 352 LEU A CA 1
ATOM 2798 C C . LEU A 1 352 ? -16.125 24.141 5.18 1 96.12 352 LEU A C 1
ATOM 2800 O O . LEU A 1 352 ? -15.688 24.953 6 1 96.12 352 LEU A O 1
ATOM 2804 N N . GLU A 1 353 ? -16.859 23.125 5.516 1 95.44 353 GLU A N 1
ATOM 2805 C CA . GLU A 1 353 ? -17.156 22.875 6.922 1 95.44 353 GLU A CA 1
ATOM 2806 C C . GLU A 1 353 ? -15.898 22.484 7.691 1 95.44 353 GLU A C 1
ATOM 2808 O O . GLU A 1 353 ? -15.758 22.812 8.875 1 95.44 353 GLU A O 1
ATOM 2813 N N . LEU A 1 354 ? -15.023 21.734 7.047 1 96.25 354 LEU A N 1
ATOM 2814 C CA . LEU A 1 354 ? -13.734 21.438 7.668 1 96.25 354 LEU A CA 1
ATOM 2815 C C . LEU A 1 354 ? -12.984 22.719 7.992 1 96.25 354 LEU A C 1
ATOM 2817 O O . LEU A 1 354 ? -12.398 22.859 9.07 1 96.25 354 LEU A O 1
ATOM 2821 N N . ARG A 1 355 ? -12.961 23.656 7.031 1 95.44 355 ARG A N 1
ATOM 2822 C CA . ARG A 1 355 ? -12.352 24.969 7.258 1 95.44 355 ARG A CA 1
ATOM 2823 C C . ARG A 1 355 ? -12.922 25.625 8.508 1 95.44 355 ARG A C 1
ATOM 2825 O O . ARG A 1 355 ? -12.172 26.125 9.352 1 95.44 355 ARG A O 1
ATOM 2832 N N . ARG A 1 356 ? -14.211 25.609 8.648 1 94.25 356 ARG A N 1
ATOM 2833 C CA . ARG A 1 356 ? -14.867 26.25 9.789 1 94.25 356 ARG A CA 1
ATOM 2834 C C . ARG A 1 356 ? -14.492 25.562 11.094 1 94.25 356 ARG A C 1
ATOM 2836 O O . ARG A 1 356 ? -14.18 26.219 12.086 1 94.25 356 ARG A O 1
ATOM 2843 N N . THR A 1 357 ? -14.508 24.25 11.023 1 93.81 357 THR A N 1
ATOM 2844 C CA . THR A 1 357 ? -14.195 23.469 12.219 1 93.81 357 THR A CA 1
ATOM 2845 C C . THR A 1 357 ? -12.758 23.719 12.672 1 93.81 357 THR A C 1
ATOM 2847 O O . THR A 1 357 ? -12.516 23.984 13.852 1 93.81 357 THR A O 1
ATOM 2850 N N . TYR A 1 358 ? -11.812 23.719 11.789 1 95.06 358 TYR A N 1
ATOM 2851 C CA . TYR A 1 358 ? -10.414 23.891 12.148 1 95.06 358 TYR A CA 1
ATOM 2852 C C . TYR A 1 358 ? -10.117 25.344 12.492 1 95.06 358 TYR A C 1
ATOM 2854 O O . TYR A 1 358 ? -9.219 25.641 13.289 1 95.06 358 TYR A O 1
ATOM 2862 N N . THR A 1 359 ? -10.859 26.312 11.891 1 95.56 359 THR A N 1
ATOM 2863 C CA . THR A 1 359 ? -10.75 27.703 12.305 1 95.56 359 THR A CA 1
ATOM 2864 C C . THR A 1 359 ? -11.078 27.859 13.789 1 95.56 359 THR A C 1
ATOM 2866 O O . THR A 1 359 ? -10.352 28.531 14.523 1 95.56 359 THR A O 1
ATOM 2869 N N . ASN A 1 360 ? -12.141 27.25 14.195 1 93.81 360 ASN A N 1
ATOM 2870 C CA . ASN A 1 360 ? -12.555 27.328 15.586 1 93.81 360 ASN A CA 1
ATOM 2871 C C . ASN A 1 360 ? -11.531 26.688 16.516 1 93.81 360 ASN A C 1
ATOM 2873 O O . ASN A 1 360 ? -11.203 27.234 17.562 1 93.81 360 ASN A O 1
ATOM 2877 N N . LYS A 1 361 ? -11.047 25.547 16.141 1 94.38 361 LYS A N 1
ATOM 2878 C CA . LYS A 1 361 ? -10.047 24.844 16.938 1 94.38 361 LYS A CA 1
ATOM 2879 C C . LYS A 1 361 ? -8.766 25.672 17.047 1 94.38 361 LYS A C 1
ATOM 2881 O O . LYS A 1 361 ? -8.195 25.797 18.125 1 94.38 361 LYS A O 1
ATOM 2886 N N . ARG A 1 362 ? -8.312 26.172 15.93 1 96.25 362 ARG A N 1
ATOM 2887 C CA . ARG A 1 362 ? -7.121 27.016 15.891 1 96.25 362 ARG A CA 1
ATOM 2888 C C . ARG A 1 362 ? -7.297 28.266 16.75 1 96.25 362 ARG A C 1
ATOM 2890 O O . ARG A 1 362 ? -6.395 28.641 17.484 1 96.25 362 ARG A O 1
ATOM 2897 N N . ASN A 1 363 ? -8.453 28.906 16.641 1 96.25 363 ASN A N 1
ATOM 2898 C CA . ASN A 1 363 ? -8.727 30.094 17.453 1 96.25 363 ASN A CA 1
ATOM 2899 C C . ASN A 1 363 ? -8.656 29.781 18.953 1 96.25 363 ASN A C 1
ATOM 2901 O O . ASN A 1 363 ? -8.078 30.562 19.719 1 96.25 363 ASN A O 1
ATOM 2905 N N . ALA A 1 364 ? -9.203 28.688 19.312 1 94.75 364 ALA A N 1
ATOM 2906 C CA . ALA A 1 364 ? -9.156 28.281 20.719 1 94.75 364 ALA A CA 1
ATOM 2907 C C . ALA A 1 364 ? -7.715 28.078 21.188 1 94.75 364 ALA A C 1
ATOM 2909 O O . ALA A 1 364 ? -7.352 28.5 22.281 1 94.75 364 ALA A O 1
ATOM 2910 N N . ALA A 1 365 ? -6.957 27.438 20.391 1 95.62 365 ALA A N 1
ATOM 2911 C CA . ALA A 1 365 ? -5.555 27.203 20.719 1 95.62 365 ALA A CA 1
ATOM 2912 C C . ALA A 1 365 ? -4.789 28.516 20.859 1 95.62 365 ALA A C 1
ATOM 2914 O O . ALA A 1 365 ? -4.043 28.703 21.812 1 95.62 365 ALA A O 1
ATOM 2915 N N . LEU A 1 366 ? -4.992 29.406 19.906 1 96.25 366 LEU A N 1
ATOM 2916 C CA . LEU A 1 366 ? -4.238 30.656 19.891 1 96.25 366 LEU A CA 1
ATOM 2917 C C . LEU A 1 366 ? -4.688 31.578 21.016 1 96.25 366 LEU A C 1
ATOM 2919 O O . LEU A 1 366 ? -3.877 32.344 21.578 1 96.25 366 LEU A O 1
ATOM 2923 N N . ASP A 1 367 ? -5.977 31.531 21.328 1 96.5 367 ASP A N 1
ATOM 2924 C CA . ASP A 1 367 ? -6.445 32.281 22.5 1 96.5 367 ASP A CA 1
ATOM 2925 C C . ASP A 1 367 ? -5.715 31.828 23.766 1 96.5 367 ASP A C 1
ATOM 2927 O O . ASP A 1 367 ? -5.328 32.656 24.594 1 96.5 367 ASP A O 1
ATOM 2931 N N . ALA A 1 368 ? -5.602 30.5 23.891 1 96.75 368 ALA A N 1
ATOM 2932 C CA . ALA A 1 368 ? -4.902 29.953 25.047 1 96.75 368 ALA A CA 1
ATOM 2933 C C . ALA A 1 368 ? -3.416 30.297 25.016 1 96.75 368 ALA A C 1
ATOM 2935 O O . ALA A 1 368 ? -2.826 30.641 26.047 1 96.75 368 ALA A O 1
ATOM 2936 N N . VAL A 1 369 ? -2.781 30.234 23.891 1 96.94 369 VAL A N 1
ATOM 2937 C CA . VAL A 1 369 ? -1.377 30.594 23.734 1 96.94 369 VAL A CA 1
ATOM 2938 C C . VAL A 1 369 ? -1.178 32.062 24.141 1 96.94 369 VAL A C 1
ATOM 2940 O O . VAL A 1 369 ? -0.257 32.375 24.891 1 96.94 369 VAL A O 1
ATOM 2943 N N . GLU A 1 370 ? -2.039 32.938 23.688 1 96.19 370 GLU A N 1
ATOM 2944 C CA . GLU A 1 370 ? -1.981 34.344 24 1 96.19 370 GLU A CA 1
ATOM 2945 C C . GLU A 1 370 ? -2.129 34.594 25.5 1 96.19 370 GLU A C 1
ATOM 2947 O O . GLU A 1 370 ? -1.485 35.469 26.062 1 96.19 370 GLU A O 1
ATOM 2952 N N . ALA A 1 371 ? -2.904 33.781 26.078 1 96.44 371 ALA A N 1
ATOM 2953 C CA . ALA A 1 371 ? -3.23 33.969 27.484 1 96.44 371 ALA A CA 1
ATOM 2954 C C . ALA A 1 371 ? -2.119 33.438 28.375 1 96.44 371 ALA A C 1
ATOM 2956 O O . ALA A 1 371 ? -1.838 34 29.438 1 96.44 371 ALA A O 1
ATOM 2957 N N . TYR A 1 372 ? -1.505 32.312 27.938 1 97.69 372 TYR A N 1
ATOM 2958 C CA . TYR A 1 372 ? -0.753 31.562 28.953 1 97.69 372 TYR A CA 1
ATOM 2959 C C . TYR A 1 372 ? 0.729 31.516 28.609 1 97.69 372 TYR A C 1
ATOM 2961 O O . TYR A 1 372 ? 1.574 31.328 29.484 1 97.69 372 TYR A O 1
ATOM 2969 N N . VAL A 1 373 ? 1.131 31.578 27.406 1 97.81 373 VAL A N 1
ATOM 2970 C CA . VAL A 1 373 ? 2.533 31.484 27.016 1 97.81 373 VAL A CA 1
ATOM 2971 C C . VAL A 1 373 ? 3.219 32.844 27.234 1 97.81 373 VAL A C 1
ATOM 2973 O O . VAL A 1 373 ? 2.756 33.844 26.734 1 97.81 373 VAL A O 1
ATOM 2976 N N . PRO A 1 374 ? 4.281 32.812 27.984 1 98.25 374 PRO A N 1
ATOM 2977 C CA . PRO A 1 374 ? 4.914 34.094 28.312 1 98.25 374 PRO A CA 1
ATOM 2978 C C . PRO A 1 374 ? 5.57 34.781 27.109 1 98.25 374 PRO A C 1
ATOM 2980 O O . PRO A 1 374 ? 6.562 34.281 26.594 1 98.25 374 PRO A O 1
ATOM 2983 N N . LYS A 1 375 ? 5.211 35.938 26.75 1 96.81 375 LYS A N 1
ATOM 2984 C CA . LYS A 1 375 ? 5.672 36.688 25.578 1 96.81 375 LYS A CA 1
ATOM 2985 C C . LYS A 1 375 ? 7.066 37.281 25.812 1 96.81 375 LYS A C 1
ATOM 2987 O O . LYS A 1 375 ? 7.738 37.688 24.859 1 96.81 375 LYS A O 1
ATOM 2992 N N . GLU A 1 376 ? 7.516 37.25 27.062 1 97.12 376 GLU A N 1
ATOM 2993 C CA . GLU A 1 376 ? 8.852 37.75 27.391 1 97.12 376 GLU A CA 1
ATOM 2994 C C . GLU A 1 376 ? 9.922 36.844 26.75 1 97.12 376 GLU A C 1
ATOM 2996 O O . GLU A 1 376 ? 11.039 37.312 26.484 1 97.12 376 GLU A O 1
ATOM 3001 N N . ILE A 1 377 ? 9.555 35.625 26.484 1 97.81 377 ILE A N 1
ATOM 3002 C CA . ILE A 1 377 ? 10.594 34.719 26.047 1 97.81 377 ILE A CA 1
ATOM 3003 C C . ILE A 1 377 ? 10.156 34.031 24.75 1 97.81 377 ILE A C 1
ATOM 3005 O O . ILE A 1 377 ? 10.953 33.375 24.094 1 97.81 377 ILE A O 1
ATOM 3009 N N . ALA A 1 378 ? 8.852 34.188 24.375 1 97.5 378 ALA A N 1
ATOM 3010 C CA . ALA A 1 378 ? 8.328 33.344 23.312 1 97.5 378 ALA A CA 1
ATOM 3011 C C . ALA A 1 378 ? 7.629 34.188 22.25 1 97.5 378 ALA A C 1
ATOM 3013 O O . ALA A 1 378 ? 7.098 35.25 22.547 1 97.5 378 ALA A O 1
ATOM 3014 N N . GLU A 1 379 ? 7.66 33.75 21.047 1 95.56 379 GLU A N 1
ATOM 3015 C CA . GLU A 1 379 ? 6.922 34.312 19.922 1 95.56 379 GLU A CA 1
ATOM 3016 C C . GLU A 1 379 ? 6.316 33.25 19.047 1 95.56 379 GLU A C 1
ATOM 3018 O O . GLU A 1 379 ? 6.793 32.094 19.031 1 95.56 379 GLU A O 1
ATOM 3023 N N . TRP A 1 380 ? 5.23 33.531 18.359 1 94.62 380 TRP A N 1
ATOM 3024 C CA . TRP A 1 380 ? 4.52 32.625 17.469 1 94.62 380 TRP A CA 1
ATOM 3025 C C . TRP A 1 380 ? 3.754 33.406 16.391 1 94.62 380 TRP A C 1
ATOM 3027 O O . TRP A 1 380 ? 3.605 34.625 16.5 1 94.62 380 TRP A O 1
ATOM 3037 N N . ILE A 1 381 ? 3.396 32.719 15.289 1 91.12 381 ILE A N 1
ATOM 3038 C CA . ILE A 1 381 ? 2.48 33.281 14.297 1 91.12 381 ILE A CA 1
ATOM 3039 C C . ILE A 1 381 ? 1.232 32.406 14.203 1 91.12 381 ILE A C 1
ATOM 3041 O O . ILE A 1 381 ? 1.317 31.172 14.312 1 91.12 381 ILE A O 1
ATOM 3045 N N . PRO A 1 382 ? 0.133 33.062 14.062 1 95.19 382 PRO A N 1
ATOM 3046 C CA . PRO A 1 382 ? -1.071 32.25 13.867 1 95.19 382 PRO A CA 1
ATOM 3047 C C . PRO A 1 382 ? -1.021 31.422 12.578 1 95.19 382 PRO A C 1
ATOM 3049 O O . PRO A 1 382 ? -0.913 31.984 11.484 1 95.19 382 PRO A O 1
ATOM 3052 N N . PRO A 1 383 ? -1.077 30.141 12.711 1 95.56 383 PRO A N 1
ATOM 3053 C CA . PRO A 1 383 ? -1.133 29.359 11.469 1 95.56 383 PRO A CA 1
ATOM 3054 C C . PRO A 1 383 ? -2.371 29.672 10.633 1 95.56 383 PRO A C 1
ATOM 3056 O O . PRO A 1 383 ? -3.453 29.891 11.18 1 95.56 383 PRO A O 1
ATOM 3059 N N . THR A 1 384 ? -2.246 29.672 9.32 1 95.88 384 THR A N 1
ATOM 3060 C CA . THR A 1 384 ? -3.357 29.969 8.422 1 95.88 384 THR A CA 1
ATOM 3061 C C . THR A 1 384 ? -3.906 28.688 7.801 1 95.88 384 THR A C 1
ATOM 3063 O O . THR A 1 384 ? -4.961 28.703 7.164 1 95.88 384 THR A O 1
ATOM 3066 N N . ALA A 1 385 ? -3.264 27.578 7.977 1 97.19 385 ALA A N 1
ATOM 3067 C CA . ALA A 1 385 ? -3.666 26.266 7.488 1 97.19 385 ALA A CA 1
ATOM 3068 C C . ALA A 1 385 ? -3.045 25.156 8.328 1 97.19 385 ALA A C 1
ATOM 3070 O O . ALA A 1 385 ? -2.119 25.391 9.102 1 97.19 385 ALA A O 1
ATOM 3071 N N . GLY A 1 386 ? -3.615 24 8.203 1 96.5 386 GLY A N 1
ATOM 3072 C CA . GLY A 1 386 ? -3.006 22.828 8.797 1 96.5 386 GLY A CA 1
ATOM 3073 C C . GLY A 1 386 ? -3.58 22.469 10.156 1 96.5 386 GLY A C 1
ATOM 3074 O O . GLY A 1 386 ? -4.773 22.672 10.398 1 96.5 386 GLY A O 1
ATOM 3075 N N . MET A 1 387 ? -2.721 21.844 10.961 1 96.81 387 MET A N 1
ATOM 3076 C CA . MET A 1 387 ? -3.215 21.266 12.211 1 96.81 387 MET A CA 1
ATOM 3077 C C . MET A 1 387 ? -2.309 21.641 13.375 1 96.81 387 MET A C 1
ATOM 3079 O O . MET A 1 387 ? -2.504 21.156 14.5 1 96.81 387 MET A O 1
ATOM 3083 N N . PHE A 1 388 ? -1.276 22.547 13.117 1 96.62 388 PHE A N 1
ATOM 3084 C CA . PHE A 1 388 ? -0.217 22.703 14.109 1 96.62 388 PHE A CA 1
ATOM 3085 C C . PHE A 1 388 ? 0.023 24.188 14.414 1 96.62 388 PHE A C 1
ATOM 3087 O O . PHE A 1 388 ? -0.274 25.047 13.586 1 96.62 388 PHE A O 1
ATOM 3094 N N . PHE A 1 389 ? 0.474 24.422 15.602 1 95.75 389 PHE A N 1
ATOM 3095 C CA . PHE A 1 389 ? 1.051 25.719 15.953 1 95.75 389 PHE A CA 1
ATOM 3096 C C . PHE A 1 389 ? 2.482 25.547 16.453 1 95.75 389 PHE A C 1
ATOM 3098 O O . PHE A 1 389 ? 2.879 24.453 16.875 1 95.75 389 PHE A O 1
ATOM 3105 N N . TRP A 1 390 ? 3.213 26.562 16.312 1 95.94 390 TRP A N 1
ATOM 3106 C CA . TRP A 1 390 ? 4.664 26.578 16.453 1 95.94 390 TRP A CA 1
ATOM 3107 C C . TRP A 1 390 ? 5.105 27.734 17.344 1 95.94 390 TRP A C 1
ATOM 3109 O O . TRP A 1 390 ? 4.836 28.906 17.047 1 95.94 390 TRP A O 1
ATOM 3119 N N . ILE A 1 391 ? 5.777 27.375 18.469 1 96.75 391 ILE A N 1
ATOM 3120 C CA . ILE A 1 391 ? 6.215 28.406 19.422 1 96.75 391 ILE A CA 1
ATOM 3121 C C . ILE A 1 391 ? 7.738 28.5 19.406 1 96.75 391 ILE A C 1
ATOM 3123 O O . ILE A 1 391 ? 8.43 27.516 19.656 1 96.75 391 ILE A O 1
ATOM 3127 N N . LYS A 1 392 ? 8.234 29.625 19.109 1 95.81 392 LYS A N 1
ATOM 3128 C CA . LYS A 1 392 ? 9.664 29.922 19.203 1 95.81 392 LYS A CA 1
ATOM 3129 C C . LYS A 1 392 ? 10.008 30.516 20.578 1 95.81 392 LYS A C 1
ATOM 3131 O O . LYS A 1 392 ? 9.359 31.453 21.031 1 95.81 392 LYS A O 1
ATOM 3136 N N . ILE A 1 393 ? 11.008 29.969 21.172 1 97.44 393 ILE A N 1
ATOM 3137 C CA . ILE A 1 393 ? 11.422 30.422 22.5 1 97.44 393 ILE A CA 1
ATOM 3138 C C . ILE A 1 393 ? 12.898 30.797 22.484 1 97.44 393 ILE A C 1
ATOM 3140 O O . ILE A 1 393 ? 13.719 30.094 21.891 1 97.44 393 ILE A O 1
ATOM 3144 N N . ASP A 1 394 ? 13.211 31.875 23.172 1 97.44 394 ASP A N 1
ATOM 3145 C CA . ASP A 1 394 ? 14.594 32.344 23.281 1 97.44 394 ASP A CA 1
ATOM 3146 C C . ASP A 1 394 ? 15.305 31.656 24.453 1 97.44 394 ASP A C 1
ATOM 3148 O O . ASP A 1 394 ? 15.203 32.125 25.594 1 97.44 394 ASP A O 1
ATOM 3152 N N . ALA A 1 395 ? 16.125 30.719 24.141 1 97.12 395 ALA A N 1
ATOM 3153 C CA . ALA A 1 395 ? 16.797 29.938 25.172 1 97.12 395 ALA A CA 1
ATOM 3154 C C . ALA A 1 395 ? 17.797 30.797 25.938 1 97.12 395 ALA A C 1
ATOM 3156 O O . ALA A 1 395 ? 18.094 30.5 27.109 1 97.12 395 ALA A O 1
ATOM 3157 N N . SER A 1 396 ? 18.312 31.859 25.344 1 97 396 SER A N 1
ATOM 3158 C CA . SER A 1 396 ? 19.328 32.688 25.984 1 97 396 SER A CA 1
ATOM 3159 C C . SER A 1 396 ? 18.766 33.406 27.203 1 97 396 SER A C 1
ATOM 3161 O O . SER A 1 396 ? 19.531 33.906 28.047 1 97 396 SER A O 1
ATOM 3163 N N . LYS A 1 397 ? 17.5 33.438 27.297 1 97.5 397 LYS A N 1
ATOM 3164 C CA . LYS A 1 397 ? 16.844 34.094 28.422 1 97.5 397 LYS A CA 1
ATOM 3165 C C . LYS A 1 397 ? 16.766 33.188 29.641 1 97.5 397 LYS A C 1
ATOM 3167 O O . LYS A 1 397 ? 16.375 33.656 30.719 1 97.5 397 LYS A O 1
ATOM 3172 N N . HIS A 1 398 ? 17.109 31.984 29.5 1 97.62 398 HIS A N 1
ATOM 3173 C CA . HIS A 1 398 ? 17.188 31.078 30.641 1 97.62 398 HIS A CA 1
ATOM 3174 C C . HIS A 1 398 ? 18.422 31.359 31.484 1 97.62 398 HIS A C 1
ATOM 3176 O O . HIS A 1 398 ? 19.531 31.469 30.953 1 97.62 398 HIS A O 1
ATOM 3182 N N . ALA A 1 399 ? 18.281 31.297 32.75 1 97.19 399 ALA A N 1
ATOM 3183 C CA . ALA A 1 399 ? 19.344 31.688 33.656 1 97.19 399 ALA A CA 1
ATOM 3184 C C . ALA A 1 399 ? 20.547 30.75 33.594 1 97.19 399 ALA A C 1
ATOM 3186 O O . ALA A 1 399 ? 21.688 31.172 33.719 1 97.19 399 ALA A O 1
ATOM 3187 N N . ASP A 1 400 ? 20.297 29.531 33.312 1 96.75 400 ASP A N 1
ATOM 3188 C CA . ASP A 1 400 ? 21.359 28.516 33.312 1 96.75 400 ASP A CA 1
ATOM 3189 C C . ASP A 1 400 ? 21.703 28.078 31.891 1 96.75 400 ASP A C 1
ATOM 3191 O O . ASP A 1 400 ? 22.203 26.969 31.688 1 96.75 400 ASP A O 1
ATOM 3195 N N . PHE A 1 401 ? 21.344 28.859 30.891 1 96.94 401 PHE A N 1
ATOM 3196 C CA . PHE A 1 401 ? 21.547 28.469 29.5 1 96.94 401 PHE A CA 1
ATOM 3197 C C . PHE A 1 401 ? 23 28.141 29.234 1 96.94 401 PHE A C 1
ATOM 3199 O O . PHE A 1 401 ? 23.312 27.141 28.594 1 96.94 401 PHE A O 1
ATOM 3206 N N . VAL A 1 402 ? 23.938 28.953 29.766 1 96 402 VAL A N 1
ATOM 3207 C CA . VAL A 1 402 ? 25.375 28.75 29.562 1 96 402 VAL A CA 1
ATOM 3208 C C . VAL A 1 402 ? 25.891 27.719 30.562 1 96 402 VAL A C 1
ATOM 3210 O O . VAL A 1 402 ? 26.5 26.719 30.156 1 96 402 VAL A O 1
ATOM 3213 N N . SER A 1 403 ? 25.625 27.844 31.891 1 97.06 403 SER A N 1
ATOM 3214 C CA . SER A 1 403 ? 26.25 27.062 32.969 1 97.06 403 SER A CA 1
ATOM 3215 C C . SER A 1 403 ? 25.766 25.625 32.938 1 97.06 403 SER A C 1
ATOM 3217 O O . SER A 1 403 ? 26.578 24.688 33.062 1 97.06 403 SER A O 1
ATOM 3219 N N . LYS A 1 404 ? 24.469 25.453 32.688 1 96.56 404 LYS A N 1
ATOM 3220 C CA . LYS A 1 404 ? 23.875 24.109 32.812 1 96.56 404 LYS A CA 1
ATOM 3221 C C . LYS A 1 404 ? 23.719 23.453 31.438 1 96.56 404 LYS A C 1
ATOM 3223 O O . LYS A 1 404 ? 23.891 22.234 31.312 1 96.56 404 LYS A O 1
ATOM 3228 N N . TYR A 1 405 ? 23.406 24.234 30.453 1 96.75 405 TYR A N 1
ATOM 3229 C CA . TYR A 1 405 ? 23.031 23.641 29.172 1 96.75 405 TYR A CA 1
ATOM 3230 C C . TYR A 1 405 ? 24.094 23.891 28.109 1 96.75 405 TYR A C 1
ATOM 3232 O O . TYR A 1 405 ? 23.875 23.641 26.922 1 96.75 405 TYR A O 1
ATOM 3240 N N . ASP A 1 406 ? 25.297 24.422 28.438 1 95.62 406 ASP A N 1
ATOM 3241 C CA . ASP A 1 406 ? 26.453 24.625 27.562 1 95.62 406 ASP A CA 1
ATOM 3242 C C . ASP A 1 406 ? 26.078 25.453 26.344 1 95.62 406 ASP A C 1
ATOM 3244 O O . ASP A 1 406 ? 26.5 25.141 25.234 1 95.62 406 ASP A O 1
ATOM 3248 N N . SER A 1 407 ? 25.094 26.375 26.516 1 95.19 407 SER A N 1
ATOM 3249 C CA . SER A 1 407 ? 24.625 27.25 25.438 1 95.19 407 SER A CA 1
ATOM 3250 C C . SER A 1 407 ? 24.047 26.438 24.281 1 95.19 407 SER A C 1
ATOM 3252 O O . SER A 1 407 ? 24.188 26.812 23.109 1 95.19 407 SER A O 1
ATOM 3254 N N . ASP A 1 408 ? 23.484 25.219 24.578 1 94.81 408 ASP A N 1
ATOM 3255 C CA . ASP A 1 408 ? 22.844 24.359 23.609 1 94.81 408 ASP A CA 1
ATOM 3256 C C . ASP A 1 408 ? 21.328 24.375 23.781 1 94.81 408 ASP A C 1
ATOM 3258 O O . ASP A 1 408 ? 20.797 23.766 24.703 1 94.81 408 ASP A O 1
ATOM 3262 N N . PRO A 1 409 ? 20.672 24.984 22.891 1 95.81 409 PRO A N 1
ATOM 3263 C CA . PRO A 1 409 ? 19.219 25.078 23.047 1 95.81 409 PRO A CA 1
ATOM 3264 C C . PRO A 1 409 ? 18.531 23.719 23.031 1 95.81 409 PRO A C 1
ATOM 3266 O O . PRO A 1 409 ? 17.469 23.547 23.641 1 95.81 409 PRO A O 1
ATOM 3269 N N . GLU A 1 410 ? 19.078 22.703 22.391 1 94.44 410 GLU A N 1
ATOM 3270 C CA . GLU A 1 410 ? 18.469 21.391 22.312 1 94.44 410 GLU A CA 1
ATOM 3271 C C . GLU A 1 410 ? 18.422 20.703 23.672 1 94.44 410 GLU A C 1
ATOM 3273 O O . GLU A 1 410 ? 17.453 20 23.984 1 94.44 410 GLU A O 1
ATOM 3278 N N . LYS A 1 411 ? 19.422 20.938 24.484 1 95.88 411 LYS A N 1
ATOM 3279 C CA . LYS A 1 411 ? 19.438 20.375 25.828 1 95.88 411 LYS A CA 1
ATOM 3280 C C . LYS A 1 411 ? 18.312 20.969 26.688 1 95.88 411 LYS A C 1
ATOM 3282 O O . LYS A 1 411 ? 17.625 20.25 27.406 1 95.88 411 LYS A O 1
ATOM 3287 N N . LEU A 1 412 ? 18.234 22.281 26.625 1 97.38 412 LEU A N 1
ATOM 3288 C CA . LEU A 1 412 ? 17.172 22.953 27.359 1 97.38 412 LEU A CA 1
ATOM 3289 C C . LEU A 1 412 ? 15.805 22.531 26.844 1 97.38 412 LEU A C 1
ATOM 3291 O O . LEU A 1 412 ? 14.875 22.344 27.641 1 97.38 412 LEU A O 1
ATOM 3295 N N . GLU A 1 413 ? 15.68 22.438 25.531 1 96.5 413 GLU A N 1
ATOM 3296 C CA . GLU A 1 413 ? 14.438 22 24.922 1 96.5 413 GLU A CA 1
ATOM 3297 C C . GLU A 1 413 ? 14 20.641 25.453 1 96.5 413 GLU A C 1
ATOM 3299 O O . GLU A 1 413 ? 12.82 20.453 25.766 1 96.5 413 GLU A O 1
ATOM 3304 N N . LEU A 1 414 ? 14.914 19.656 25.609 1 95.94 414 LEU A N 1
ATOM 3305 C CA . LEU A 1 414 ? 14.617 18.328 26.109 1 95.94 414 LEU A CA 1
ATOM 3306 C C . LEU A 1 414 ? 14.219 18.375 27.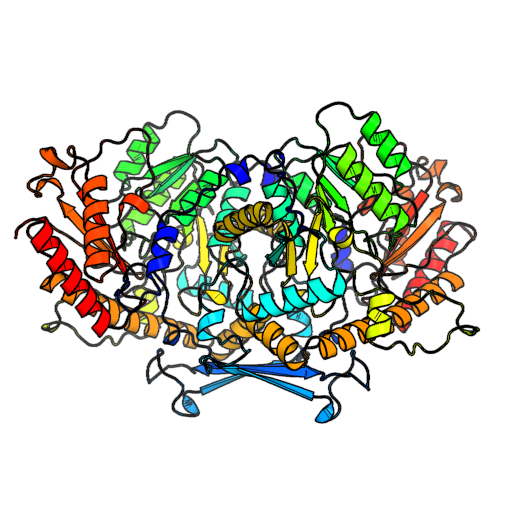594 1 95.94 414 LEU A C 1
ATOM 3308 O O . LEU A 1 414 ? 13.359 17.609 28.031 1 95.94 414 LEU A O 1
ATOM 3312 N N . ASP A 1 415 ? 14.859 19.25 28.312 1 97.75 415 ASP A N 1
ATOM 3313 C CA . ASP A 1 415 ? 14.5 19.422 29.719 1 97.75 415 ASP A CA 1
ATOM 3314 C C . ASP A 1 415 ? 13.078 19.953 29.859 1 97.75 415 ASP A C 1
ATOM 3316 O O . ASP A 1 415 ? 12.328 19.516 30.734 1 97.75 415 ASP A O 1
ATOM 3320 N N . ILE A 1 416 ? 12.766 20.922 29.047 1 97.94 416 ILE A N 1
ATOM 3321 C CA . ILE A 1 416 ? 11.422 21.484 29.062 1 97.94 416 ILE A CA 1
ATOM 3322 C C . ILE A 1 416 ? 10.406 20.438 28.625 1 97.94 416 ILE A C 1
ATOM 3324 O O . ILE A 1 416 ? 9.305 20.359 29.172 1 97.94 416 ILE A O 1
ATOM 3328 N N . TYR A 1 417 ? 10.75 19.672 27.609 1 96.62 417 TYR A N 1
ATOM 3329 C CA . TYR A 1 417 ? 9.922 18.562 27.156 1 96.62 417 TYR A CA 1
ATOM 3330 C C . TYR A 1 417 ? 9.609 17.609 28.297 1 96.62 417 TYR A C 1
ATOM 3332 O O . TYR A 1 417 ? 8.445 17.281 28.547 1 96.62 417 TYR A O 1
ATOM 3340 N N . GLN A 1 418 ? 10.625 17.203 29.062 1 96.69 418 GLN A N 1
ATOM 3341 C CA . GLN A 1 418 ? 10.453 16.297 30.188 1 96.69 418 GLN A CA 1
ATOM 3342 C C . GLN A 1 418 ? 9.648 16.953 31.312 1 96.69 418 GLN A C 1
ATOM 3344 O O . GLN A 1 418 ? 8.781 16.312 31.922 1 96.69 418 GLN A O 1
ATOM 3349 N N . ALA A 1 419 ? 9.938 18.188 31.578 1 97.94 419 ALA A N 1
ATOM 3350 C CA . ALA A 1 419 ? 9.188 18.922 32.594 1 97.94 419 ALA A CA 1
ATOM 3351 C C . ALA A 1 419 ? 7.703 18.984 32.219 1 97.94 419 ALA A C 1
ATOM 3353 O O . ALA A 1 419 ? 6.84 18.938 33.094 1 97.94 419 ALA A O 1
ATOM 3354 N N . GLY A 1 420 ? 7.414 19.219 30.938 1 97.38 420 GLY A N 1
ATOM 3355 C CA . GLY A 1 420 ? 6.039 19.203 30.469 1 97.38 420 GLY A CA 1
ATOM 3356 C C . GLY A 1 420 ? 5.336 17.875 30.734 1 97.38 420 GLY A C 1
ATOM 3357 O O . GLY A 1 420 ? 4.23 17.859 31.266 1 97.38 420 GLY A O 1
ATOM 3358 N N . ILE A 1 421 ? 5.977 16.781 30.359 1 95.81 421 ILE A N 1
ATOM 3359 C CA . ILE A 1 421 ? 5.426 15.453 30.578 1 95.81 421 ILE A CA 1
ATOM 3360 C C . ILE A 1 421 ? 5.133 15.25 32.062 1 95.81 421 ILE A C 1
ATOM 3362 O O . ILE A 1 421 ? 4.039 14.82 32.438 1 95.81 421 ILE A O 1
ATOM 3366 N N . ASP A 1 422 ? 6.121 15.625 32.875 1 96.75 422 ASP A N 1
ATOM 3367 C CA . ASP A 1 422 ? 5.98 15.469 34.312 1 96.75 422 ASP A CA 1
ATOM 3368 C C . ASP A 1 422 ? 4.824 16.312 34.844 1 96.75 422 ASP A C 1
ATOM 3370 O O . ASP A 1 422 ? 4.188 15.938 35.844 1 96.75 422 ASP A O 1
ATOM 3374 N N . HIS A 1 423 ? 4.578 17.391 34.188 1 97.38 423 HIS A N 1
ATOM 3375 C CA . HIS A 1 423 ? 3.545 18.312 34.656 1 97.38 423 HIS A CA 1
ATOM 3376 C C . HIS A 1 423 ? 2.217 18.031 33.938 1 97.38 423 HIS A C 1
ATOM 3378 O O . HIS A 1 423 ? 1.255 18.781 34.125 1 97.38 423 HIS A O 1
ATOM 3384 N N . GLY A 1 424 ? 2.182 17.047 33 1 96.31 424 GLY A N 1
ATOM 3385 C CA . GLY A 1 424 ? 0.921 16.562 32.469 1 96.31 424 GLY A CA 1
ATOM 3386 C C . GLY A 1 424 ? 0.614 17.109 31.094 1 96.31 424 GLY A C 1
ATOM 3387 O O . GLY A 1 424 ? -0.541 17.109 30.656 1 96.31 424 GLY A O 1
ATOM 3388 N N . VAL A 1 425 ? 1.544 17.625 30.375 1 96.94 425 VAL A N 1
ATOM 3389 C CA . VAL A 1 425 ? 1.312 18.125 29.031 1 96.94 425 VAL A CA 1
ATOM 3390 C C . VAL A 1 425 ? 2.451 17.688 28.109 1 96.94 425 VAL A C 1
ATOM 3392 O O . VAL A 1 425 ? 3.613 17.672 28.516 1 96.94 425 VAL A O 1
ATOM 3395 N N . LEU A 1 426 ? 2.062 17.281 26.891 1 95.44 426 LEU A N 1
ATOM 3396 C CA . LEU A 1 426 ? 3.047 16.844 25.906 1 95.44 426 LEU A CA 1
ATOM 3397 C C . LEU A 1 426 ? 3.096 17.797 24.719 1 95.44 426 LEU A C 1
ATOM 3399 O O . LEU A 1 426 ? 2.102 17.953 24 1 95.44 426 LEU A O 1
ATOM 3403 N N . MET A 1 427 ? 4.176 18.5 24.594 1 95.38 427 MET A N 1
ATOM 3404 C CA . MET A 1 427 ? 4.562 19.281 23.422 1 95.38 427 MET A CA 1
ATOM 3405 C C . MET A 1 427 ? 5.793 18.672 22.75 1 95.38 427 MET A C 1
ATOM 3407 O O . MET A 1 427 ? 6.637 18.078 23.422 1 95.38 427 MET A O 1
ATOM 3411 N N . ILE A 1 428 ? 5.918 18.828 21.438 1 95.25 428 ILE A N 1
ATOM 3412 C CA . ILE A 1 428 ? 6.984 18.141 20.734 1 95.25 428 ILE A CA 1
ATOM 3413 C C . ILE A 1 428 ? 8.148 19.094 20.484 1 95.25 428 ILE A C 1
ATOM 3415 O O . ILE A 1 428 ? 7.957 20.172 19.922 1 95.25 428 ILE A O 1
ATOM 3419 N N . PRO A 1 429 ? 9.367 18.688 20.859 1 94.88 429 PRO A N 1
ATOM 3420 C CA . PRO A 1 429 ? 10.539 19.531 20.609 1 94.88 429 PRO A CA 1
ATOM 3421 C C . PRO A 1 429 ? 10.766 19.797 19.125 1 94.88 429 PRO A C 1
ATOM 3423 O O . PRO A 1 429 ? 10.68 18.875 18.312 1 94.88 429 PRO A O 1
ATOM 3426 N N . GLY A 1 430 ? 11.055 21.031 18.828 1 93.69 430 GLY A N 1
ATOM 3427 C CA . GLY A 1 430 ? 11.234 21.438 17.453 1 93.69 430 GLY A CA 1
ATOM 3428 C C . GLY A 1 430 ? 12.422 20.766 16.781 1 93.69 430 GLY A C 1
ATOM 3429 O O . GLY A 1 430 ? 12.383 20.453 15.594 1 93.69 430 GLY A O 1
ATOM 3430 N N . HIS A 1 431 ? 13.477 20.5 17.578 1 92.38 431 HIS A N 1
ATOM 3431 C CA . HIS A 1 431 ? 14.711 20 16.969 1 92.38 431 HIS A CA 1
ATOM 3432 C C . HIS A 1 431 ? 14.547 18.562 16.5 1 92.38 431 HIS A C 1
ATOM 3434 O O . HIS A 1 431 ? 15.375 18.062 15.734 1 92.38 431 HIS A O 1
ATOM 3440 N N . TRP A 1 432 ? 13.445 17.922 16.859 1 91.44 432 TRP A N 1
ATOM 3441 C CA . TRP A 1 432 ? 13.172 16.594 16.344 1 91.44 432 TRP A CA 1
ATOM 3442 C C . TRP A 1 432 ? 12.805 16.641 14.859 1 91.44 432 TRP A C 1
ATOM 3444 O O . TRP A 1 432 ? 12.828 15.617 14.172 1 91.44 432 TRP A O 1
ATOM 3454 N N . PHE A 1 433 ? 12.477 17.828 14.359 1 93.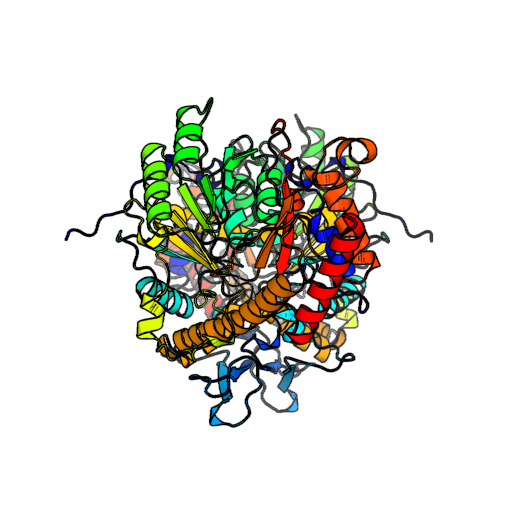44 433 PHE A N 1
ATOM 3455 C CA . PHE A 1 433 ? 12.086 18.016 12.969 1 93.44 433 PHE A CA 1
ATOM 3456 C C . PHE A 1 433 ? 13.219 18.641 12.164 1 93.44 433 PHE A C 1
ATOM 3458 O O . PHE A 1 433 ? 13.07 18.891 10.961 1 93.44 433 PHE A O 1
ATOM 3465 N N . LEU A 1 434 ? 14.273 18.938 12.82 1 91.25 434 LEU A N 1
ATOM 3466 C CA . LEU A 1 434 ? 15.391 19.641 12.195 1 91.25 434 LEU A CA 1
ATOM 3467 C C . LEU A 1 434 ? 16.109 18.734 11.203 1 91.25 434 LEU A C 1
ATOM 3469 O O . LEU A 1 434 ? 16.391 17.562 11.508 1 91.25 434 LEU A O 1
ATOM 3473 N N . VAL A 1 435 ? 16.312 19.234 9.984 1 89.69 435 VAL A N 1
ATOM 3474 C CA . VAL A 1 435 ? 17.188 18.609 9.008 1 89.69 435 VAL A CA 1
ATOM 3475 C C . VAL A 1 435 ? 18.641 19 9.281 1 89.69 435 VAL A C 1
ATOM 3477 O O . VAL A 1 435 ? 19 20.172 9.211 1 89.69 435 VAL A O 1
ATOM 3480 N N . LYS A 1 436 ? 19.328 18.234 10 1 72 436 LYS A N 1
ATOM 3481 C CA . LYS A 1 436 ? 20.625 18.578 10.555 1 72 436 LYS A CA 1
ATOM 3482 C C . LYS A 1 436 ? 21.703 18.609 9.469 1 72 436 LYS A C 1
ATOM 3484 O O . LYS A 1 436 ? 21.734 17.719 8.609 1 72 436 LYS A O 1
ATOM 3489 N N . GLU A 1 437 ? 22.172 19.781 9.391 1 64.38 437 GLU A N 1
ATOM 3490 C CA . GLU A 1 437 ? 23.469 19.828 8.727 1 64.38 437 GLU A CA 1
ATOM 3491 C C . GLU A 1 437 ? 24.609 19.641 9.734 1 64.38 437 GLU A C 1
ATOM 3493 O O . GLU A 1 437 ? 24.469 19.969 10.914 1 64.38 437 GLU A O 1
ATOM 3498 N N . LYS A 1 438 ? 25.578 18.734 9.562 1 54.53 438 LYS A N 1
ATOM 3499 C CA . LYS A 1 438 ? 26.719 18.406 10.398 1 54.53 438 LYS A CA 1
ATOM 3500 C C . LYS A 1 438 ? 27.234 19.641 11.148 1 54.53 438 LYS A C 1
ATOM 3502 O O . LYS A 1 438 ? 27.672 19.531 12.297 1 54.53 438 LYS A O 1
ATOM 3507 N N . ASN A 1 439 ? 27.156 20.766 10.492 1 52.16 439 ASN A N 1
ATOM 3508 C CA . ASN A 1 439 ? 27.984 21.812 11.07 1 52.16 439 ASN A CA 1
ATOM 3509 C C . ASN A 1 439 ? 27.188 23.094 11.273 1 52.16 439 ASN A C 1
ATOM 3511 O O . ASN A 1 439 ? 27.766 24.188 11.312 1 52.16 439 ASN A O 1
ATOM 3515 N N . HIS A 1 440 ? 25.906 22.984 11.484 1 57.47 440 HIS A N 1
ATOM 3516 C CA . HIS A 1 440 ? 25.312 24.312 11.539 1 57.47 440 HIS A CA 1
ATOM 3517 C C . HIS A 1 440 ? 25.312 24.859 12.969 1 57.47 440 HIS A C 1
ATOM 3519 O O . HIS A 1 440 ? 25.016 24.125 13.914 1 57.47 440 HIS A O 1
ATOM 3525 N N . PRO A 1 441 ? 25.906 26.062 13.164 1 58.81 441 PRO A N 1
ATOM 3526 C CA . PRO A 1 441 ? 25.891 26.672 14.5 1 58.81 441 PRO A CA 1
ATOM 3527 C C . PRO A 1 441 ? 24.484 26.656 15.125 1 58.81 441 PRO A C 1
ATOM 3529 O O . PRO A 1 441 ? 23.5 26.984 14.453 1 58.81 441 PRO A O 1
ATOM 3532 N N . LYS A 1 442 ? 24.625 26.234 16.234 1 69 442 LYS A N 1
ATOM 3533 C CA . LYS A 1 442 ? 23.375 26.219 16.969 1 69 442 LYS A CA 1
ATOM 3534 C C . LYS A 1 442 ? 23.016 27.625 17.469 1 69 442 LYS A C 1
ATOM 3536 O O . LYS A 1 442 ? 23.844 28.312 18.047 1 69 442 LYS A O 1
ATOM 3541 N N . GLY A 1 443 ? 22.047 28.172 17.031 1 83.5 443 GLY A N 1
ATOM 3542 C CA . GLY A 1 443 ? 21.531 29.422 17.578 1 83.5 443 GLY A CA 1
ATOM 3543 C C . GLY A 1 443 ? 20.984 29.281 18.984 1 83.5 443 GLY A C 1
ATOM 3544 O O . GLY A 1 443 ? 21.406 28.391 19.734 1 83.5 443 GLY A O 1
ATOM 3545 N N . THR A 1 444 ? 20.234 30.359 19.453 1 93.12 444 THR A N 1
ATOM 3546 C CA . THR A 1 444 ? 19.672 30.359 20.797 1 93.12 444 THR A CA 1
ATOM 3547 C C . THR A 1 444 ? 18.188 30.062 20.766 1 93.12 444 THR A C 1
ATOM 3549 O O . THR A 1 444 ? 17.516 30.031 21.797 1 93.12 444 THR A O 1
ATOM 3552 N N . SER A 1 445 ? 17.688 29.797 19.594 1 92.69 445 SER A N 1
ATOM 3553 C CA . SER A 1 445 ? 16.25 29.578 19.484 1 92.69 445 SER A CA 1
ATOM 3554 C C . SER A 1 445 ? 15.906 28.109 19.703 1 92.69 445 SER A C 1
ATOM 3556 O O . SER A 1 445 ? 16.641 27.219 19.266 1 92.69 445 SER A O 1
ATOM 3558 N N . MET A 1 446 ? 14.945 27.844 20.422 1 95 446 MET A N 1
ATOM 3559 C CA . MET A 1 446 ? 14.328 26.531 20.5 1 95 446 MET A CA 1
ATOM 3560 C C . MET A 1 446 ? 12.852 26.609 20.109 1 95 446 MET A C 1
ATOM 3562 O O . MET A 1 446 ? 12.281 27.688 20.031 1 95 446 MET A O 1
ATOM 3566 N N . PHE A 1 447 ? 12.297 25.469 19.797 1 94.81 447 PHE A N 1
ATOM 3567 C CA . PHE A 1 447 ? 10.945 25.453 19.25 1 94.81 447 PHE A CA 1
ATOM 3568 C C . PHE A 1 447 ? 10.141 24.312 19.859 1 94.81 447 PHE A C 1
ATOM 3570 O O . PHE A 1 447 ? 10.695 23.266 20.203 1 94.81 447 PHE A O 1
ATOM 3577 N N . PHE A 1 448 ? 8.867 24.531 19.953 1 96.81 448 PHE A N 1
ATOM 3578 C CA . PHE A 1 448 ? 7.93 23.469 20.312 1 96.81 448 PHE A CA 1
ATOM 3579 C C . PHE A 1 448 ? 6.738 23.469 19.359 1 96.81 448 PHE A C 1
ATOM 3581 O O . PHE A 1 448 ? 6.195 24.531 19.047 1 96.81 448 PHE A O 1
ATOM 3588 N N . ARG A 1 449 ? 6.336 22.328 18.922 1 96.44 449 ARG A N 1
ATOM 3589 C CA . ARG A 1 449 ? 5.145 22.156 18.094 1 96.44 449 ARG A CA 1
ATOM 3590 C C . ARG A 1 449 ? 3.99 21.578 18.906 1 96.44 449 ARG A C 1
ATOM 3592 O O . ARG A 1 449 ? 4.16 20.594 19.625 1 96.44 449 ARG A O 1
ATOM 3599 N N . GLY A 1 450 ? 2.893 22.203 18.828 1 95.75 450 GLY A N 1
ATOM 3600 C CA . GLY A 1 450 ? 1.637 21.656 19.312 1 95.75 450 GLY A CA 1
ATOM 3601 C C . GLY A 1 450 ? 0.594 21.5 18.219 1 95.75 450 GLY A C 1
ATOM 3602 O O . GLY A 1 450 ? 0.789 21.969 17.094 1 95.75 450 GLY A O 1
ATOM 3603 N N . THR A 1 451 ? -0.507 20.734 18.531 1 96 451 THR A N 1
ATOM 3604 C CA . THR A 1 451 ? -1.599 20.562 17.578 1 96 451 THR A CA 1
ATOM 3605 C C . THR A 1 451 ? -2.926 21 18.188 1 96 451 THR A C 1
ATOM 3607 O O . THR A 1 451 ? -3.092 20.969 19.406 1 96 451 THR A O 1
ATOM 3610 N N . PHE A 1 452 ? -3.826 21.5 17.406 1 96 452 PHE A N 1
ATOM 3611 C CA . PHE A 1 452 ? -5.188 21.781 17.844 1 96 452 PHE A CA 1
ATOM 3612 C C . PHE A 1 452 ? -6.168 20.781 17.234 1 96 452 PHE A C 1
ATOM 3614 O O . PHE A 1 452 ? -7.379 20.891 17.438 1 96 452 PHE A O 1
ATOM 3621 N N . ALA A 1 453 ? -5.648 19.781 16.562 1 93.56 453 ALA A N 1
ATOM 3622 C CA . ALA A 1 453 ? -6.496 18.859 15.812 1 93.56 453 ALA A CA 1
ATOM 3623 C C . ALA A 1 453 ? -6.98 17.719 16.703 1 93.56 453 ALA A C 1
ATOM 3625 O O . ALA A 1 453 ? -8.109 17.25 16.547 1 93.56 453 ALA A O 1
ATOM 3626 N N . SER A 1 454 ? -6.238 17.266 17.641 1 88.44 454 SER A N 1
ATOM 3627 C CA . SER A 1 454 ? -6.41 15.938 18.219 1 88.44 454 SER A CA 1
ATOM 3628 C C . SER A 1 454 ? -7.203 16 19.516 1 88.44 454 SER A C 1
ATOM 3630 O O . SER A 1 454 ? -7.543 14.969 20.094 1 88.44 454 SER A O 1
ATOM 3632 N N . VAL A 1 455 ? -7.438 17.172 20.094 1 87.38 455 VAL A N 1
ATOM 3633 C CA . VAL A 1 455 ? -8.078 17.266 21.406 1 87.38 455 VAL A CA 1
ATOM 3634 C C . VAL A 1 455 ? -9.242 18.25 21.328 1 87.38 455 VAL A C 1
ATOM 3636 O O . VAL A 1 455 ? -9.336 19.047 20.406 1 87.38 455 VAL A O 1
ATOM 3639 N N . THR A 1 456 ? -10.008 18.188 22.312 1 87.94 456 THR A N 1
ATOM 3640 C CA . THR A 1 456 ? -11.125 19.109 22.422 1 87.94 456 THR A CA 1
ATOM 3641 C C . THR A 1 456 ? -10.641 20.484 22.891 1 87.94 456 THR A C 1
ATOM 3643 O O . THR A 1 456 ? -9.508 20.625 23.344 1 87.94 456 THR A O 1
ATOM 3646 N N . GLU A 1 457 ? -11.484 21.422 22.734 1 90 457 GLU A N 1
ATOM 3647 C CA . GLU A 1 457 ? -11.148 22.781 23.094 1 90 457 GLU A CA 1
ATOM 3648 C C . GLU A 1 457 ? -10.789 22.891 24.578 1 90 457 GLU A C 1
ATOM 3650 O O . GLU A 1 457 ? -9.859 23.609 24.953 1 90 457 GLU A O 1
ATOM 3655 N N . ASP A 1 458 ? -11.539 22.219 25.359 1 91.62 458 ASP A N 1
ATOM 3656 C CA . ASP A 1 458 ? -11.289 22.266 26.797 1 91.62 458 ASP A CA 1
ATOM 3657 C C . ASP A 1 458 ? -9.914 21.703 27.125 1 91.62 458 ASP A C 1
ATOM 3659 O O . ASP A 1 458 ? -9.188 22.266 27.953 1 91.62 458 ASP A O 1
ATOM 3663 N N . LYS A 1 459 ? -9.57 20.656 26.516 1 91.5 459 LYS A N 1
ATOM 3664 C CA . LYS A 1 459 ? -8.266 20.031 26.734 1 91.5 459 LYS A CA 1
ATOM 3665 C C . LYS A 1 459 ? -7.145 20.906 26.188 1 91.5 459 LYS A C 1
ATOM 3667 O O . LYS A 1 459 ? -6.047 20.953 26.766 1 91.5 459 LYS A O 1
ATOM 3672 N N . LEU A 1 460 ? -7.406 21.625 25.172 1 92.88 460 LEU A N 1
ATOM 3673 C CA . LEU A 1 460 ? -6.441 22.562 24.594 1 92.88 460 LEU A CA 1
ATOM 3674 C C . LEU A 1 460 ? -6.109 23.656 25.594 1 92.88 460 LEU A C 1
ATOM 3676 O O . LEU A 1 460 ? -4.938 24 25.781 1 92.88 460 LEU A O 1
ATOM 3680 N N . GLN A 1 461 ? -7.129 24.156 26.219 1 95.25 461 GLN A N 1
ATOM 3681 C CA . GLN A 1 461 ? -6.949 25.203 27.219 1 95.25 461 GLN A CA 1
ATOM 3682 C C . GLN A 1 461 ? -6.125 24.719 28.391 1 95.25 461 GLN A C 1
ATOM 3684 O O . GLN A 1 461 ? -5.176 25.375 28.812 1 95.25 461 GLN A O 1
ATOM 3689 N N . VAL A 1 462 ? -6.484 23.562 28.828 1 96.31 462 VAL A N 1
ATOM 3690 C CA . VAL A 1 462 ? -5.789 22.984 29.969 1 96.31 462 VAL A CA 1
ATOM 3691 C C . VAL A 1 462 ? -4.332 22.719 29.609 1 96.31 462 VAL A C 1
ATOM 3693 O O . VAL A 1 462 ? -3.422 23.062 30.375 1 96.31 462 VAL A O 1
ATOM 3696 N N . GLY A 1 463 ? -4.125 22.094 28.5 1 96.69 463 GLY A N 1
ATOM 3697 C CA . GLY A 1 463 ? -2.781 21.75 28.078 1 96.69 463 GLY A CA 1
ATOM 3698 C C . GLY A 1 463 ? -1.873 22.953 27.922 1 96.69 463 GLY A C 1
ATOM 3699 O O . GLY A 1 463 ? -0.728 22.938 28.375 1 96.69 463 GLY A O 1
ATOM 3700 N N . LEU A 1 464 ? -2.355 24 27.328 1 97.69 464 LEU A N 1
ATOM 3701 C CA . LEU A 1 464 ? -1.539 25.172 27.062 1 97.69 464 LEU A CA 1
ATOM 3702 C C . LEU A 1 464 ? -1.315 25.984 28.344 1 97.69 464 LEU A C 1
ATOM 3704 O O . LEU A 1 464 ? -0.269 26.609 28.516 1 97.69 464 LEU A O 1
ATOM 3708 N N . LYS A 1 465 ? -2.289 25.906 29.25 1 98.12 465 LYS A N 1
ATOM 3709 C CA . LYS A 1 465 ? -2.068 26.484 30.578 1 98.12 465 LYS A CA 1
ATOM 3710 C C . LYS A 1 465 ? -0.927 25.781 31.297 1 98.12 465 LYS A C 1
ATOM 3712 O O . LYS A 1 465 ? -0.036 26.438 31.844 1 98.12 465 LYS A O 1
ATOM 3717 N N . LEU A 1 466 ? -0.981 24.484 31.312 1 98.31 466 LEU A N 1
ATOM 3718 C CA . LEU A 1 466 ? 0.066 23.703 31.953 1 98.31 466 LEU A CA 1
ATOM 3719 C C . LEU A 1 466 ? 1.425 23.984 31.328 1 98.31 466 LEU A C 1
ATOM 3721 O O . LEU A 1 466 ? 2.424 24.125 32.031 1 98.31 466 LEU A O 1
ATOM 3725 N N . PHE A 1 467 ? 1.476 24.094 30.062 1 98.25 467 PHE A N 1
ATOM 3726 C CA . PHE A 1 467 ? 2.732 24.375 29.375 1 98.25 467 PHE A CA 1
ATOM 3727 C C . PHE A 1 467 ? 3.26 25.766 29.75 1 98.25 467 PHE A C 1
ATOM 3729 O O . PHE A 1 467 ? 4.461 25.938 29.969 1 98.25 467 PHE A O 1
ATOM 3736 N N . GLY A 1 468 ? 2.338 26.719 29.766 1 98.31 468 GLY A N 1
ATOM 3737 C CA . GLY A 1 468 ? 2.723 28.031 30.234 1 98.31 468 GLY A CA 1
ATOM 3738 C C . GLY A 1 468 ? 3.33 28.031 31.625 1 98.31 468 GLY A C 1
ATOM 3739 O O . GLY A 1 468 ? 4.316 28.719 31.891 1 98.31 468 GLY A O 1
ATOM 3740 N N . GLU A 1 469 ? 2.762 27.25 32.5 1 98.44 469 GLU A N 1
ATOM 3741 C CA . GLU A 1 469 ? 3.283 27.109 33.875 1 98.44 469 GLU A CA 1
ATOM 3742 C C . GLU A 1 469 ? 4.691 26.531 33.875 1 98.44 469 GLU A C 1
ATOM 3744 O O . GLU A 1 469 ? 5.559 26.969 34.625 1 98.44 469 GLU A O 1
ATOM 3749 N N . VAL A 1 470 ? 4.863 25.547 33.062 1 98.5 470 VAL A N 1
ATOM 3750 C CA . VAL A 1 470 ? 6.172 24.922 32.938 1 98.5 470 VAL A CA 1
ATOM 3751 C C . VAL A 1 470 ? 7.203 25.953 32.469 1 98.5 470 VAL A C 1
ATOM 3753 O O . VAL A 1 470 ? 8.305 26.031 33.031 1 98.5 470 VAL A O 1
ATOM 3756 N N . LEU A 1 471 ? 6.848 26.75 31.469 1 98.5 471 LEU A N 1
ATOM 3757 C CA . LEU A 1 471 ? 7.766 27.75 30.953 1 98.5 471 LEU A CA 1
ATOM 3758 C C . LEU A 1 471 ? 8.078 28.797 32 1 98.5 471 LEU A C 1
ATOM 3760 O O . LEU A 1 471 ? 9.234 29.188 32.188 1 98.5 471 LEU A O 1
ATOM 3764 N N . ARG A 1 472 ? 7.086 29.25 32.75 1 98.19 472 ARG A N 1
ATOM 3765 C CA . ARG A 1 472 ? 7.285 30.266 33.781 1 98.19 472 ARG A CA 1
ATOM 3766 C C . ARG A 1 472 ? 8.195 29.734 34.875 1 98.19 472 ARG A C 1
ATOM 3768 O O . ARG A 1 472 ? 9.062 30.469 35.375 1 98.19 472 ARG A O 1
ATOM 3775 N N . LYS A 1 473 ? 7.996 28.531 35.188 1 97.94 473 LYS A N 1
ATOM 3776 C CA . LYS A 1 473 ? 8.844 27.922 36.219 1 97.94 473 LYS A CA 1
ATOM 3777 C C . LYS A 1 473 ? 10.281 27.781 35.719 1 97.94 473 LYS A C 1
ATOM 3779 O O . LYS A 1 473 ? 11.227 28.125 36.438 1 97.94 473 LYS A O 1
ATOM 3784 N N . GLN A 1 474 ? 10.453 27.219 34.531 1 97.25 474 GLN A N 1
ATOM 3785 C CA . GLN A 1 474 ? 11.773 26.969 33.969 1 97.25 474 GLN A CA 1
ATOM 3786 C C . GLN A 1 474 ? 12.562 28.25 33.812 1 97.25 474 GLN A C 1
ATOM 3788 O O . GLN A 1 474 ? 13.781 28.266 33.969 1 97.25 474 GLN A O 1
ATOM 3793 N N . PHE A 1 475 ? 11.883 29.344 33.531 1 97.81 475 PHE A N 1
ATOM 3794 C CA . PHE A 1 475 ? 12.562 30.609 33.219 1 97.81 475 PHE A CA 1
ATOM 3795 C C . PHE A 1 475 ? 12.469 31.562 34.406 1 97.81 475 PHE A C 1
ATOM 3797 O O . PHE A 1 475 ? 12.898 32.719 34.312 1 97.81 475 PHE A O 1
ATOM 3804 N N . ASN A 1 476 ? 11.883 31.141 35.5 1 96.75 476 ASN A N 1
ATOM 3805 C CA . ASN A 1 476 ? 11.734 31.922 36.719 1 96.75 476 ASN A CA 1
ATOM 3806 C C . ASN A 1 476 ? 10.977 33.219 36.438 1 96.75 476 ASN A C 1
ATOM 3808 O O . ASN A 1 476 ? 11.469 34.312 36.75 1 96.75 476 ASN A O 1
ATOM 3812 N N . LEU A 1 477 ? 9.898 33.125 35.844 1 96 477 LEU A N 1
ATOM 3813 C CA . LEU A 1 477 ? 9.055 34.25 35.5 1 96 477 LEU A CA 1
ATOM 3814 C C . LEU A 1 477 ? 7.898 34.375 36.5 1 96 477 LEU A C 1
ATOM 3816 O O . LEU A 1 477 ? 7.465 33.375 37.094 1 96 477 LEU A O 1
ATOM 3820 N N . MET B 1 1 ? 10.203 -28.984 26.25 1 40.22 1 MET B N 1
ATOM 3821 C CA . MET B 1 1 ? 11.391 -28.812 25.422 1 40.22 1 MET B CA 1
ATOM 3822 C C . MET B 1 1 ? 11.742 -27.344 25.266 1 40.22 1 MET B C 1
ATOM 3824 O O . MET B 1 1 ? 10.852 -26.5 25.141 1 40.22 1 MET B O 1
ATOM 3828 N N . THR B 1 2 ? 12.797 -26.844 25.609 1 48.97 2 THR B N 1
ATOM 3829 C CA . THR B 1 2 ? 13.289 -25.469 25.734 1 48.97 2 THR B CA 1
ATOM 3830 C C . THR B 1 2 ? 13.062 -24.688 24.438 1 48.97 2 THR B C 1
ATOM 3832 O O . THR B 1 2 ? 13.484 -25.125 23.375 1 48.97 2 THR B O 1
ATOM 3835 N N . GLN B 1 3 ? 11.992 -23.859 24.344 1 60.81 3 GLN B N 1
ATOM 3836 C CA . GLN B 1 3 ? 11.547 -23.109 23.188 1 60.81 3 GLN B CA 1
ATOM 3837 C C . GLN B 1 3 ? 12.719 -22.422 22.484 1 60.81 3 GLN B C 1
ATOM 3839 O O . GLN B 1 3 ? 13.492 -21.703 23.125 1 60.81 3 GLN B O 1
ATOM 3844 N N . LEU B 1 4 ? 13.305 -22.984 21.344 1 82.81 4 LEU B N 1
ATOM 3845 C CA . LEU B 1 4 ? 14.422 -22.531 20.531 1 82.81 4 LEU B CA 1
ATOM 3846 C C . LEU B 1 4 ? 14.125 -21.156 19.922 1 82.81 4 LEU B C 1
ATOM 3848 O O . LEU B 1 4 ? 12.977 -20.875 19.562 1 82.81 4 LEU B O 1
ATOM 3852 N N . TYR B 1 5 ? 15.031 -20.203 20.25 1 91.75 5 TYR B N 1
ATOM 3853 C CA . TYR B 1 5 ? 14.992 -18.891 19.609 1 91.75 5 TYR B CA 1
ATOM 3854 C C . TYR B 1 5 ? 15.609 -18.953 18.203 1 91.75 5 TYR B C 1
ATOM 3856 O O . TYR B 1 5 ? 16.438 -19.828 17.922 1 91.75 5 TYR B O 1
ATOM 3864 N N . ALA B 1 6 ? 15.094 -18.141 17.328 1 95.25 6 ALA B N 1
ATOM 3865 C CA . ALA B 1 6 ? 15.625 -18.047 15.969 1 95.25 6 ALA B CA 1
ATOM 3866 C C . ALA B 1 6 ? 17.094 -17.656 15.977 1 95.25 6 ALA B C 1
ATOM 3868 O O . ALA B 1 6 ? 17.562 -16.984 16.906 1 95.25 6 ALA B O 1
ATOM 3869 N N . LYS B 1 7 ? 17.812 -18.109 15.008 1 96.31 7 LYS B N 1
ATOM 3870 C CA . LYS B 1 7 ? 19.203 -17.719 14.797 1 96.31 7 LYS B CA 1
ATOM 3871 C C . LYS B 1 7 ? 19.297 -16.234 14.422 1 96.31 7 LYS B C 1
ATOM 3873 O O . LYS B 1 7 ? 18.391 -15.688 13.781 1 96.31 7 LYS B O 1
ATOM 3878 N N . ASP B 1 8 ? 20.344 -15.547 14.914 1 96.56 8 ASP B N 1
ATOM 3879 C CA . ASP B 1 8 ? 20.609 -14.188 14.469 1 96.56 8 ASP B CA 1
ATOM 3880 C C . ASP B 1 8 ? 21.031 -14.156 13 1 96.56 8 ASP B C 1
ATOM 3882 O O . ASP B 1 8 ? 22.094 -14.672 12.648 1 96.56 8 ASP B O 1
ATOM 3886 N N . LEU B 1 9 ? 20.234 -13.617 12.148 1 97.38 9 LEU B N 1
ATOM 3887 C CA . LEU B 1 9 ? 20.5 -13.555 10.719 1 97.38 9 LEU B CA 1
ATOM 3888 C C . LEU B 1 9 ? 20.672 -12.117 10.25 1 97.38 9 LEU B C 1
ATOM 3890 O O . LEU B 1 9 ? 20.469 -11.812 9.07 1 97.38 9 LEU B O 1
ATOM 3894 N N . SER B 1 10 ? 21.047 -11.18 11.148 1 95.81 10 SER B N 1
ATOM 3895 C CA . SER B 1 10 ? 21.125 -9.75 10.875 1 95.81 10 SER B CA 1
ATOM 3896 C C . SER B 1 10 ? 22.234 -9.445 9.875 1 95.81 10 SER B C 1
ATOM 3898 O O . SER B 1 10 ? 22.266 -8.359 9.281 1 95.81 10 SER B O 1
ATOM 3900 N N . HIS B 1 11 ? 23.219 -10.367 9.672 1 96 11 HIS B N 1
ATOM 3901 C CA . HIS B 1 11 ? 24.281 -10.164 8.703 1 96 11 HIS B CA 1
ATOM 3902 C C . HIS B 1 11 ? 23.75 -10.172 7.277 1 96 11 HIS B C 1
ATOM 3904 O O . HIS B 1 11 ? 24.438 -9.758 6.344 1 96 11 HIS B O 1
ATOM 3910 N N . HIS B 1 12 ? 22.469 -10.586 7.062 1 96.62 12 HIS B N 1
ATOM 3911 C CA . HIS B 1 12 ? 21.844 -10.625 5.738 1 96.62 12 HIS B CA 1
ATOM 3912 C C . HIS B 1 12 ? 21.156 -9.305 5.422 1 96.62 12 HIS B C 1
ATOM 3914 O O . HIS B 1 12 ? 20.719 -9.078 4.289 1 96.62 12 HIS B O 1
ATOM 3920 N N . LEU B 1 13 ? 21.031 -8.383 6.367 1 97.81 13 LEU B N 1
ATOM 3921 C CA . LEU B 1 13 ? 20.281 -7.156 6.176 1 97.81 13 LEU B CA 1
ATOM 3922 C C . LEU B 1 13 ? 20.953 -6.246 5.16 1 97.81 13 LEU B C 1
ATOM 3924 O O . LEU B 1 13 ? 22.188 -6.148 5.137 1 97.81 13 LEU B O 1
ATOM 3928 N N . SER B 1 14 ? 20.188 -5.574 4.352 1 98.12 14 SER B N 1
ATOM 3929 C CA . SER B 1 14 ? 20.688 -4.625 3.355 1 98.12 14 SER B CA 1
ATOM 3930 C C . SER B 1 14 ? 21.172 -3.338 4.012 1 98.12 14 SER B C 1
ATOM 3932 O O . SER B 1 14 ? 20.906 -3.092 5.188 1 98.12 14 SER B O 1
ATOM 3934 N N . ILE B 1 15 ? 21.844 -2.531 3.242 1 96.88 15 ILE B N 1
ATOM 3935 C CA . ILE B 1 15 ? 22.297 -1.215 3.689 1 96.88 15 ILE B CA 1
ATOM 3936 C C . ILE B 1 15 ? 21.078 -0.349 4.031 1 96.88 15 ILE B C 1
ATOM 3938 O O . ILE B 1 15 ? 21.078 0.356 5.043 1 96.88 15 ILE B O 1
ATOM 3942 N N . GLU B 1 16 ? 20.078 -0.422 3.193 1 95.88 16 GLU B N 1
ATOM 3943 C CA . GLU B 1 16 ? 18.859 0.342 3.443 1 95.88 16 GLU B CA 1
ATOM 3944 C C . GLU B 1 16 ? 18.234 -0.041 4.781 1 95.88 16 GLU B C 1
ATOM 3946 O O . GLU B 1 16 ? 17.875 0.831 5.578 1 95.88 16 GLU B O 1
ATOM 3951 N N . ALA B 1 17 ? 18.078 -1.349 5.055 1 95.06 17 ALA B N 1
ATOM 3952 C CA . ALA B 1 17 ? 17.469 -1.833 6.289 1 95.06 17 ALA B CA 1
ATOM 3953 C C . ALA B 1 17 ? 18.266 -1.395 7.508 1 95.06 17 ALA B C 1
ATOM 3955 O O . ALA B 1 17 ? 17.703 -0.996 8.523 1 95.06 17 ALA B O 1
ATOM 3956 N N . LYS B 1 18 ? 19.531 -1.435 7.371 1 94.25 18 LYS B N 1
ATOM 3957 C CA . LYS B 1 18 ? 20.406 -1.051 8.477 1 94.25 18 LYS B CA 1
ATOM 3958 C C . LYS B 1 18 ? 20.359 0.455 8.719 1 94.25 18 LYS B C 1
ATOM 3960 O O . LYS B 1 18 ? 20.656 0.919 9.82 1 94.25 18 LYS B O 1
ATOM 3965 N N . SER B 1 19 ? 20 1.208 7.695 1 91.62 19 SER B N 1
ATOM 3966 C CA . SER B 1 19 ? 19.984 2.664 7.785 1 91.62 19 SER B CA 1
ATOM 3967 C C . SER B 1 19 ? 18.719 3.162 8.484 1 91.62 19 SER B C 1
ATOM 3969 O O . SER B 1 19 ? 18.641 4.324 8.891 1 91.62 19 SER B O 1
ATOM 3971 N N . ARG B 1 20 ? 17.766 2.312 8.617 1 88.12 20 ARG B N 1
ATOM 3972 C CA . ARG B 1 20 ? 16.5 2.723 9.227 1 88.12 20 ARG B CA 1
ATOM 3973 C C . ARG B 1 20 ? 16.609 2.723 10.75 1 88.12 20 ARG B C 1
ATOM 3975 O O . ARG B 1 20 ? 17.062 1.743 11.344 1 88.12 20 ARG B O 1
ATOM 3982 N N . THR B 1 21 ? 16.406 3.869 11.266 1 78.5 21 THR B N 1
ATOM 3983 C CA . THR B 1 21 ? 16.469 4.035 12.711 1 78.5 21 THR B CA 1
ATOM 3984 C C . THR B 1 21 ? 15.086 4.383 13.266 1 78.5 21 THR B C 1
ATOM 3986 O O . THR B 1 21 ? 14.156 4.676 12.5 1 78.5 21 THR B O 1
ATOM 3989 N N . ALA B 1 22 ? 14.992 4.16 14.531 1 69.12 22 ALA B N 1
ATOM 3990 C CA . ALA B 1 22 ? 13.727 4.547 15.156 1 69.12 22 ALA B CA 1
ATOM 3991 C C . ALA B 1 22 ? 13.555 6.062 15.148 1 69.12 22 ALA B C 1
ATOM 3993 O O . ALA B 1 22 ? 14.516 6.809 15.328 1 69.12 22 ALA B O 1
ATOM 3994 N N . GLU B 1 23 ? 12.367 6.418 14.719 1 66.75 23 GLU B N 1
ATOM 3995 C CA . GLU B 1 23 ? 12.031 7.836 14.75 1 66.75 23 GLU B CA 1
ATOM 3996 C C . GLU B 1 23 ? 11.875 8.336 16.188 1 66.75 23 GLU B C 1
ATOM 3998 O O . GLU B 1 23 ? 11.242 7.676 17.016 1 66.75 23 GLU B O 1
ATOM 4003 N N . GLN B 1 24 ? 12.523 9.367 16.422 1 66.75 24 GLN B N 1
ATOM 4004 C CA . GLN B 1 24 ? 12.477 9.938 17.766 1 66.75 24 GLN B CA 1
ATOM 4005 C C . GLN B 1 24 ? 11.047 10.273 18.172 1 66.75 24 GLN B C 1
ATOM 4007 O O . GLN B 1 24 ? 10.656 10.062 19.328 1 66.75 24 GLN B O 1
ATOM 4012 N N . ILE B 1 25 ? 10.336 10.805 17.203 1 74.62 25 ILE B N 1
ATOM 4013 C CA . ILE B 1 25 ? 8.984 11.242 17.516 1 74.62 25 ILE B CA 1
ATOM 4014 C C . ILE B 1 25 ? 8.156 10.055 17.984 1 74.62 25 ILE B C 1
ATOM 4016 O O . ILE B 1 25 ? 7.25 10.211 18.812 1 74.62 25 ILE B O 1
ATOM 4020 N N . LYS B 1 26 ? 8.469 8.969 17.516 1 68.94 26 LYS B N 1
ATOM 4021 C CA . LYS B 1 26 ? 7.711 7.785 17.891 1 68.94 26 LYS B CA 1
ATOM 4022 C C . LYS B 1 26 ? 7.914 7.449 19.359 1 68.94 26 LYS B C 1
ATOM 4024 O O . LYS B 1 26 ? 7.035 6.863 20 1 68.94 26 LYS B O 1
ATOM 4029 N N . ALA B 1 27 ? 9.023 7.941 19.828 1 68.44 27 ALA B N 1
ATOM 4030 C CA . ALA B 1 27 ? 9.273 7.762 21.266 1 68.44 27 ALA B CA 1
ATOM 4031 C C . ALA B 1 27 ? 8.242 8.516 22.094 1 68.44 27 ALA B C 1
ATOM 4033 O O . ALA B 1 27 ? 7.949 8.133 23.234 1 68.44 27 ALA B O 1
ATOM 4034 N N . ALA B 1 28 ? 7.742 9.539 21.453 1 77.94 28 ALA B N 1
ATOM 4035 C CA . ALA B 1 28 ? 6.766 10.367 22.172 1 77.94 28 ALA B CA 1
ATOM 4036 C C . ALA B 1 28 ? 5.391 9.703 22.172 1 77.94 28 ALA B C 1
ATOM 4038 O O . ALA B 1 28 ? 4.523 10.062 22.969 1 77.94 28 ALA B O 1
ATOM 4039 N N . PHE B 1 29 ? 5.238 8.68 21.375 1 73.06 29 PHE B N 1
ATOM 4040 C CA . PHE B 1 29 ? 3.928 8.078 21.172 1 73.06 29 PHE B CA 1
ATOM 4041 C C . PHE B 1 29 ? 3.473 7.336 22.422 1 73.06 29 PHE B C 1
ATOM 4043 O O . PHE B 1 29 ? 2.273 7.227 22.688 1 73.06 29 PHE B O 1
ATOM 4050 N N . LYS B 1 30 ? 4.461 6.906 23.188 1 75 30 LYS B N 1
ATOM 4051 C CA . LYS B 1 30 ? 4.113 6.168 24.406 1 75 30 LYS B CA 1
ATOM 4052 C C . LYS B 1 30 ? 3.295 7.035 25.359 1 75 30 LYS B C 1
ATOM 4054 O O . LYS B 1 30 ? 2.516 6.516 26.156 1 75 30 LYS B O 1
ATOM 4059 N N . HIS B 1 31 ? 3.365 8.305 25.156 1 79.06 31 HIS B N 1
ATOM 4060 C CA . HIS B 1 31 ? 2.689 9.227 26.062 1 79.06 31 HIS B CA 1
ATOM 4061 C C . HIS B 1 31 ? 1.323 9.633 25.516 1 79.06 31 HIS B C 1
ATOM 4063 O O . HIS B 1 31 ? 0.508 10.211 26.25 1 79.06 31 HIS B O 1
ATOM 4069 N N . PHE B 1 32 ? 1.078 9.273 24.297 1 75.81 32 PHE B N 1
ATOM 4070 C CA . PHE B 1 32 ? -0.155 9.719 23.672 1 75.81 32 PHE B CA 1
ATOM 4071 C C . PHE B 1 32 ? -1.367 9.055 24.297 1 75.81 32 PHE B C 1
ATOM 4073 O O . PHE B 1 32 ? -2.463 9.617 24.312 1 75.81 32 PHE B O 1
ATOM 4080 N N . LYS B 1 33 ? -1.15 7.93 24.984 1 75.31 33 LYS B N 1
ATOM 4081 C CA . LYS B 1 33 ? -2.277 7.172 25.516 1 75.31 33 LYS B CA 1
ATOM 4082 C C . LYS B 1 33 ? -2.367 7.309 27.031 1 75.31 33 LYS B C 1
ATOM 4084 O O . LYS B 1 33 ? -3.279 6.762 27.672 1 75.31 33 LYS B O 1
ATOM 4089 N N . ASP B 1 34 ? -1.419 8.102 27.578 1 85.5 34 ASP B N 1
ATOM 4090 C CA . ASP B 1 34 ? -1.444 8.312 29.031 1 85.5 34 ASP B CA 1
ATOM 4091 C C . ASP B 1 34 ? -2.576 9.258 29.422 1 85.5 34 ASP B C 1
ATOM 4093 O O . ASP B 1 34 ? -2.582 10.43 29.031 1 85.5 34 ASP B O 1
ATOM 4097 N N . PRO B 1 35 ? -3.547 8.797 30.219 1 86.25 35 PRO B N 1
ATOM 4098 C CA . PRO B 1 35 ? -4.711 9.625 30.562 1 86.25 35 PRO B CA 1
ATOM 4099 C C . PRO B 1 35 ? -4.348 10.82 31.422 1 86.25 35 PRO B C 1
ATOM 4101 O O . PRO B 1 35 ? -5.148 11.75 31.562 1 86.25 35 PRO B O 1
ATOM 4104 N N . ASN B 1 36 ? -3.166 10.781 31.922 1 90.56 36 ASN B N 1
ATOM 4105 C CA . ASN B 1 36 ? -2.744 11.859 32.812 1 90.56 36 ASN B CA 1
ATOM 4106 C C . ASN B 1 36 ? -2.029 12.969 32.031 1 90.56 36 ASN B C 1
ATOM 4108 O O . ASN B 1 36 ? -1.666 14 32.625 1 90.56 36 ASN B O 1
ATOM 4112 N N . ILE B 1 37 ? -1.904 12.797 30.828 1 93.31 37 ILE B N 1
ATOM 4113 C CA . ILE B 1 37 ? -1.169 13.75 30.016 1 93.31 37 ILE B CA 1
ATOM 4114 C C . ILE B 1 37 ? -2.074 14.289 28.906 1 93.31 37 ILE B C 1
ATOM 4116 O O . ILE B 1 37 ? -2.705 13.516 28.188 1 93.31 37 ILE B O 1
ATOM 4120 N N . VAL B 1 38 ? -2.201 15.602 28.859 1 93.69 38 VAL B N 1
ATOM 4121 C CA . VAL B 1 38 ? -2.818 16.219 27.688 1 93.69 38 VAL B CA 1
ATOM 4122 C C . VAL B 1 38 ? -1.828 16.219 26.516 1 93.69 38 VAL B C 1
ATOM 4124 O O . VAL B 1 38 ? -0.886 17.016 26.5 1 93.69 38 VAL B O 1
ATOM 4127 N N . SER B 1 39 ? -2.086 15.375 25.562 1 91 39 SER B N 1
ATOM 4128 C CA . SER B 1 39 ? -1.159 15.25 24.438 1 91 39 SER B CA 1
ATOM 4129 C C . SER B 1 39 ? -1.5 16.234 23.328 1 91 39 SER B C 1
ATOM 4131 O O . SER B 1 39 ? -2.535 16.109 22.672 1 91 39 SER B O 1
ATOM 4133 N N . LEU B 1 40 ? -0.624 17.141 23.078 1 92.06 40 LEU B N 1
ATOM 4134 C CA . LEU B 1 40 ? -0.771 18.109 21.984 1 92.06 40 LEU B CA 1
ATOM 4135 C C . LEU B 1 40 ? 0.256 17.844 20.891 1 92.06 40 LEU B C 1
ATOM 4137 O O . LEU B 1 40 ? 0.577 18.734 20.109 1 92.06 40 LEU B O 1
ATOM 4141 N N . GLY B 1 41 ? 0.748 16.609 20.875 1 87.56 41 GLY B N 1
ATOM 4142 C CA . GLY B 1 41 ? 1.871 16.344 20 1 87.56 41 GLY B CA 1
ATOM 4143 C C . GLY B 1 41 ? 1.465 15.664 18.703 1 87.56 41 GLY B C 1
ATOM 4144 O O . GLY B 1 41 ? 2.217 15.672 17.719 1 87.56 41 GLY B O 1
ATOM 4145 N N . GLY B 1 42 ? 0.355 15.023 18.609 1 82.12 42 GLY B N 1
ATOM 4146 C CA . GLY B 1 42 ? 0.024 14.203 17.453 1 82.12 42 GLY B CA 1
ATOM 4147 C C . GLY B 1 42 ? -0.932 14.891 16.484 1 82.12 42 GLY B C 1
ATOM 4148 O O . GLY B 1 42 ? -1.981 15.391 16.906 1 82.12 42 GLY B O 1
ATOM 4149 N N . GLY B 1 43 ? -0.572 15.094 15.289 1 84.38 43 GLY B N 1
ATOM 4150 C CA . GLY B 1 43 ? -1.407 15.672 14.25 1 84.38 43 GLY B CA 1
ATOM 4151 C C . GLY B 1 43 ? -2.428 14.703 13.695 1 84.38 43 GLY B C 1
ATOM 4152 O O . GLY B 1 43 ? -2.428 14.414 12.492 1 84.38 43 GLY B O 1
ATOM 4153 N N . LEU B 1 44 ? -3.363 14.25 14.547 1 89.75 44 LEU B N 1
ATOM 4154 C CA . LEU B 1 44 ? -4.379 13.273 14.172 1 89.75 44 LEU B CA 1
ATOM 4155 C C . LEU B 1 44 ? -5.762 13.914 14.141 1 89.75 44 LEU B C 1
ATOM 4157 O O . LEU B 1 44 ? -6.203 14.5 15.125 1 89.75 44 LEU B O 1
ATOM 4161 N N . PRO B 1 45 ? -6.445 13.742 13.023 1 92.62 45 PRO B N 1
ATOM 4162 C CA . PRO B 1 45 ? -7.84 14.195 13.055 1 92.62 45 PRO B CA 1
ATOM 4163 C C . PRO B 1 45 ? -8.695 13.391 14.039 1 92.62 45 PRO B C 1
ATOM 4165 O O . PRO B 1 45 ? -8.5 12.18 14.188 1 92.62 45 PRO B O 1
ATOM 4168 N N . THR B 1 46 ? -9.602 14.078 14.688 1 92 46 THR B N 1
ATOM 4169 C CA . THR B 1 46 ? -10.5 13.344 15.57 1 92 46 THR B CA 1
ATOM 4170 C C . THR B 1 46 ? -11.461 12.477 14.766 1 92 46 THR B C 1
ATOM 4172 O O . THR B 1 46 ? -11.938 12.883 13.703 1 92 46 THR B O 1
ATOM 4175 N N . PRO B 1 47 ? -11.812 11.32 15.266 1 93.38 47 PRO B N 1
ATOM 4176 C CA . PRO B 1 47 ? -12.68 10.398 14.523 1 93.38 47 PRO B CA 1
ATOM 4177 C C . PRO B 1 47 ? -14.047 11 14.219 1 93.38 47 PRO B C 1
ATOM 4179 O O . PRO B 1 47 ? -14.703 10.594 13.258 1 93.38 47 PRO B O 1
ATOM 4182 N N . ASP B 1 48 ? -14.469 11.977 15.008 1 92.88 48 ASP B N 1
ATOM 4183 C CA . ASP B 1 48 ? -15.742 12.641 14.758 1 92.88 48 ASP B CA 1
ATOM 4184 C C . ASP B 1 48 ? -15.766 13.289 13.375 1 92.88 48 ASP B C 1
ATOM 4186 O O . ASP B 1 48 ? -16.828 13.516 12.812 1 92.88 48 ASP B O 1
ATOM 4190 N N . LEU B 1 49 ? -14.625 13.578 12.828 1 94.31 49 LEU B N 1
ATOM 4191 C CA . LEU B 1 49 ? -14.531 14.266 11.547 1 94.31 49 LEU B CA 1
ATOM 4192 C C . LEU B 1 49 ? -14.398 13.266 10.398 1 94.31 49 LEU B C 1
ATOM 4194 O O . LEU B 1 49 ? -14.156 13.648 9.258 1 94.31 49 LEU B O 1
ATOM 4198 N N . PHE B 1 50 ? -14.484 11.961 10.68 1 96.56 50 PHE B N 1
ATOM 4199 C CA . PHE B 1 50 ? -14.617 10.961 9.625 1 96.56 50 PHE B CA 1
ATOM 4200 C C . PHE B 1 50 ? -16.062 10.875 9.141 1 96.56 50 PHE B C 1
ATOM 4202 O O . PHE B 1 50 ? -16.984 10.648 9.93 1 96.56 50 PHE B O 1
ATOM 4209 N N . PRO B 1 51 ? -16.297 10.984 7.914 1 97.06 51 PRO B N 1
ATOM 4210 C CA . PRO B 1 51 ? -17.688 11.078 7.449 1 97.06 51 PRO B CA 1
ATOM 4211 C C . PRO B 1 51 ? -18.406 9.727 7.461 1 97.06 51 PRO B C 1
ATOM 4213 O O . PRO B 1 51 ? -19.609 9.656 7.188 1 97.06 51 PRO B O 1
ATOM 4216 N N . PHE B 1 52 ? -17.781 8.633 7.754 1 97.44 52 PHE B N 1
ATOM 4217 C CA . PHE B 1 52 ? -18.328 7.277 7.715 1 97.44 52 PHE B CA 1
ATOM 4218 C C . PHE B 1 52 ? -18.859 6.867 9.078 1 97.44 52 PHE B C 1
ATOM 4220 O O . PHE B 1 52 ? -18.094 6.688 10.023 1 97.44 52 PHE B O 1
ATOM 4227 N N . ASN B 1 53 ? -20.172 6.613 9.18 1 96.44 53 ASN B N 1
ATOM 4228 C CA . ASN B 1 53 ? -20.797 6.316 10.461 1 96.44 53 ASN B CA 1
ATOM 4229 C C . ASN B 1 53 ? -20.891 4.812 10.703 1 96.44 53 ASN B C 1
ATOM 4231 O O . ASN B 1 53 ? -20.859 4.355 11.844 1 96.44 53 ASN B O 1
ATOM 4235 N N . SER B 1 54 ? -21.156 4.066 9.68 1 96.94 54 SER B N 1
ATOM 4236 C CA . SER B 1 54 ? -21.203 2.609 9.781 1 96.94 54 SER B CA 1
ATOM 4237 C C . SER B 1 54 ? -21.062 1.961 8.406 1 96.94 54 SER B C 1
ATOM 4239 O O . SER B 1 54 ? -21.297 2.607 7.383 1 96.94 54 SER B O 1
ATOM 4241 N N . ILE B 1 55 ? -20.672 0.73 8.375 1 97.94 55 ILE B N 1
ATOM 4242 C CA . ILE B 1 55 ? -20.609 -0.115 7.188 1 97.94 55 ILE B CA 1
ATOM 4243 C C . ILE B 1 55 ? -21.297 -1.447 7.469 1 97.94 55 ILE B C 1
ATOM 4245 O O . ILE B 1 55 ? -21.047 -2.084 8.492 1 97.94 55 ILE B O 1
ATOM 4249 N N . GLU B 1 56 ? -22.172 -1.836 6.625 1 98.19 56 GLU B N 1
ATOM 4250 C CA . GLU B 1 56 ? -22.781 -3.158 6.672 1 98.19 56 GLU B CA 1
ATOM 4251 C C . GLU B 1 56 ? -22.344 -4.016 5.488 1 98.19 56 GLU B C 1
ATOM 4253 O O . GLU B 1 56 ? -22.438 -3.588 4.336 1 98.19 56 GLU B O 1
ATOM 4258 N N . VAL B 1 57 ? -21.891 -5.211 5.777 1 97.94 57 VAL B N 1
ATOM 4259 C CA . VAL B 1 57 ? -21.406 -6.129 4.754 1 97.94 57 VAL B CA 1
ATOM 4260 C C . VAL B 1 57 ? -22.328 -7.348 4.668 1 97.94 57 VAL B C 1
ATOM 4262 O O . VAL B 1 57 ? -22.672 -7.938 5.691 1 97.94 57 VAL B O 1
ATOM 4265 N N . SER B 1 58 ? -22.719 -7.695 3.455 1 97.38 58 SER B N 1
ATOM 4266 C CA . SER B 1 58 ? -23.438 -8.938 3.18 1 97.38 58 SER B CA 1
ATOM 4267 C C . SER B 1 58 ? -22.516 -9.984 2.559 1 97.38 58 SER B C 1
ATOM 4269 O O . SER B 1 58 ? -21.828 -9.703 1.573 1 97.38 58 SER B O 1
ATOM 4271 N N . SER B 1 59 ? -22.484 -11.195 3.133 1 96.88 59 SER B N 1
ATOM 4272 C CA . SER B 1 59 ? -21.625 -12.273 2.662 1 96.88 59 SER B CA 1
ATOM 4273 C C . SER B 1 59 ? -22.297 -13.633 2.844 1 96.88 59 SER B C 1
ATOM 4275 O O . SER B 1 59 ? -23.406 -13.719 3.385 1 96.88 59 SER B O 1
ATOM 4277 N N . LEU B 1 60 ? -21.625 -14.633 2.326 1 94.5 60 LEU B N 1
ATOM 4278 C CA . LEU B 1 60 ? -22.078 -16 2.566 1 94.5 60 LEU B CA 1
ATOM 4279 C C . LEU B 1 60 ? -21.766 -16.438 4 1 94.5 60 LEU B C 1
ATOM 4281 O O . LEU B 1 60 ? -20.75 -16.031 4.562 1 94.5 60 LEU B O 1
ATOM 4285 N N . ALA B 1 61 ? -22.625 -17.297 4.508 1 95.81 61 ALA B N 1
ATOM 4286 C CA . ALA B 1 61 ? -22.438 -17.859 5.848 1 95.81 61 ALA B CA 1
ATOM 4287 C C . ALA B 1 61 ? -21.984 -19.312 5.785 1 95.81 61 ALA B C 1
ATOM 4289 O O . ALA B 1 61 ? -22.422 -20.062 4.922 1 95.81 61 ALA B O 1
ATOM 4290 N N . PRO B 1 62 ? -21 -19.625 6.625 1 94.06 62 PRO B N 1
ATOM 4291 C CA . PRO B 1 62 ? -20.656 -21.047 6.723 1 94.06 62 PRO B CA 1
ATOM 4292 C C . PRO B 1 62 ? -21.859 -21.906 7.125 1 94.06 62 PRO B C 1
ATOM 4294 O O . PRO B 1 62 ? -22.797 -21.422 7.754 1 94.06 62 PRO B O 1
ATOM 4297 N N . PRO B 1 63 ? -21.922 -23.234 6.852 1 92.88 63 PRO B N 1
ATOM 4298 C CA . PRO B 1 63 ? -20.812 -24 6.281 1 92.88 63 PRO B CA 1
ATOM 4299 C C . PRO B 1 63 ? -20.828 -24.016 4.754 1 92.88 63 PRO B C 1
ATOM 4301 O O . PRO B 1 63 ? -20.203 -24.891 4.133 1 92.88 63 PRO B O 1
ATOM 4304 N N . PHE B 1 64 ? -21.656 -23.156 4.066 1 94.06 64 PHE B N 1
ATOM 4305 C CA . PHE B 1 64 ? -21.688 -23 2.615 1 94.06 64 PHE B CA 1
ATOM 4306 C C . PHE B 1 64 ? -22.281 -24.25 1.961 1 94.06 64 PHE B C 1
ATOM 4308 O O . PHE B 1 64 ? -21.703 -24.797 1.017 1 94.06 64 PHE B O 1
ATOM 4315 N N . LYS B 1 65 ? -23.375 -24.688 2.434 1 88.19 65 LYS B N 1
ATOM 4316 C CA . LYS B 1 65 ? -24 -25.953 2.037 1 88.19 65 LYS B CA 1
ATOM 4317 C C . LYS B 1 65 ? -24.328 -25.953 0.546 1 88.19 65 LYS B C 1
ATOM 4319 O O . LYS B 1 65 ? -24.312 -27 -0.093 1 88.19 65 LYS B O 1
ATOM 4324 N N . ASN B 1 66 ? -24.562 -24.781 0.015 1 88.88 66 ASN B N 1
ATOM 4325 C CA . ASN B 1 66 ? -24.953 -24.688 -1.385 1 88.88 66 ASN B CA 1
ATOM 4326 C C . ASN B 1 66 ? -23.781 -24.281 -2.277 1 88.88 66 ASN B C 1
ATOM 4328 O O . ASN B 1 66 ? -23.984 -23.906 -3.432 1 88.88 66 ASN B O 1
ATOM 4332 N N . GLY B 1 67 ? -22.594 -24.297 -1.754 1 90.06 67 GLY B N 1
ATOM 4333 C CA . GLY B 1 67 ? -21.422 -23.906 -2.516 1 90.06 67 GLY B CA 1
ATOM 4334 C C . GLY B 1 67 ? -20.969 -22.484 -2.225 1 90.06 67 GLY B C 1
ATOM 4335 O O . GLY B 1 67 ? -21.609 -21.766 -1.454 1 90.06 67 GLY B O 1
ATOM 4336 N N . ILE B 1 68 ? -19.875 -22.031 -2.857 1 93.69 68 ILE B N 1
ATOM 4337 C CA . ILE B 1 68 ? -19.297 -20.734 -2.496 1 93.69 68 ILE B CA 1
ATOM 4338 C C . ILE B 1 68 ? -19.297 -19.828 -3.717 1 93.69 68 ILE B C 1
ATOM 4340 O O . ILE B 1 68 ? -18.875 -18.656 -3.623 1 93.69 68 ILE B O 1
ATOM 4344 N N . ASP B 1 69 ? -19.719 -20.312 -4.887 1 90.56 69 ASP B N 1
ATOM 4345 C CA . ASP B 1 69 ? -19.75 -19.5 -6.102 1 90.56 69 ASP B CA 1
ATOM 4346 C C . ASP B 1 69 ? -21.188 -19.078 -6.434 1 90.56 69 ASP B C 1
ATOM 4348 O O . ASP B 1 69 ? -21.547 -18.969 -7.609 1 90.56 69 ASP B O 1
ATOM 4352 N N . VAL B 1 70 ? -22.062 -18.984 -5.414 1 87.12 70 VAL B N 1
ATOM 4353 C CA . VAL B 1 70 ? -23.469 -18.609 -5.566 1 87.12 70 VAL B CA 1
ATOM 4354 C C . VAL B 1 70 ? -23.812 -17.469 -4.621 1 87.12 70 VAL B C 1
ATOM 4356 O O . VAL B 1 70 ? -23.094 -17.219 -3.646 1 87.12 70 VAL B O 1
ATOM 4359 N N . LEU B 1 71 ? -24.828 -16.766 -4.961 1 87.56 71 LEU B N 1
ATOM 4360 C CA . LEU B 1 71 ? -25.375 -15.781 -4.027 1 87.56 71 LEU B CA 1
ATOM 4361 C C . LEU B 1 71 ? -26.188 -16.469 -2.941 1 87.56 71 LEU B C 1
ATOM 4363 O O . LEU B 1 71 ? -26.703 -17.562 -3.148 1 87.56 71 LEU B O 1
ATOM 4367 N N . PRO B 1 72 ? -26.266 -15.734 -1.783 1 89.5 72 PRO B N 1
ATOM 4368 C CA . PRO B 1 72 ? -27.125 -16.328 -0.756 1 89.5 72 PRO B CA 1
ATOM 4369 C C . PRO B 1 72 ? -28.562 -16.562 -1.246 1 89.5 72 PRO B C 1
ATOM 4371 O O . PRO B 1 72 ? -29.156 -15.672 -1.862 1 89.5 72 PRO B O 1
ATOM 4374 N N . GLN B 1 73 ? -29.062 -17.703 -0.962 1 88.81 73 GLN B N 1
ATOM 4375 C CA . GLN B 1 73 ? -30.375 -18.109 -1.474 1 88.81 73 GLN B CA 1
ATOM 4376 C C . GLN B 1 73 ? -31.438 -18.031 -0.38 1 88.81 73 GLN B C 1
ATOM 4378 O O . GLN B 1 73 ? -32.625 -18.062 -0.669 1 88.81 73 GLN B O 1
ATOM 4383 N N . SER B 1 74 ? -31.016 -18.094 0.841 1 90.75 74 SER B N 1
ATOM 4384 C CA . SER B 1 74 ? -31.891 -18 2.004 1 90.75 74 SER B CA 1
ATOM 4385 C C . SER B 1 74 ? -31.25 -17.172 3.117 1 90.75 74 SER B C 1
ATOM 4387 O O . SER B 1 74 ? -30.078 -16.812 3.025 1 90.75 74 SER B O 1
ATOM 4389 N N . ASP B 1 75 ? -31.969 -16.891 4.121 1 91.25 75 ASP B N 1
ATOM 4390 C CA . ASP B 1 75 ? -31.469 -16.141 5.266 1 91.25 75 ASP B CA 1
ATOM 4391 C C . ASP B 1 75 ? -30.375 -16.922 5.992 1 91.25 75 ASP B C 1
ATOM 4393 O O . ASP B 1 75 ? -29.453 -16.328 6.562 1 91.25 75 ASP B O 1
ATOM 4397 N N . GLU B 1 76 ? -30.516 -18.188 5.898 1 90.75 76 GLU B N 1
ATOM 4398 C CA . GLU B 1 76 ? -29.547 -19.047 6.574 1 90.75 76 GLU B CA 1
ATOM 4399 C C . GLU B 1 76 ? -28.203 -19.016 5.875 1 90.75 76 GLU B C 1
ATOM 4401 O O . GLU B 1 76 ? -27.156 -19.25 6.504 1 90.75 76 GLU B O 1
ATOM 4406 N N . ASP B 1 77 ? -28.234 -18.641 4.617 1 92.56 77 ASP B N 1
ATOM 4407 C CA . ASP B 1 77 ? -27.016 -18.578 3.814 1 92.56 77 ASP B CA 1
ATOM 4408 C C . ASP B 1 77 ? -26.391 -17.188 3.857 1 92.56 77 ASP B C 1
ATOM 4410 O O . ASP B 1 77 ? -25.312 -16.969 3.305 1 92.56 77 ASP B O 1
ATOM 4414 N N . LEU B 1 78 ? -27.141 -16.406 4.48 1 94.94 78 LEU B N 1
ATOM 4415 C CA . LEU B 1 78 ? -26.734 -15 4.469 1 94.94 78 LEU B CA 1
ATOM 4416 C C . LEU B 1 78 ? -26.109 -14.602 5.797 1 94.94 78 LEU B C 1
ATOM 4418 O O . LEU B 1 78 ? -26.641 -14.914 6.863 1 94.94 78 LEU B O 1
ATOM 4422 N N . LEU B 1 79 ? -24.953 -13.992 5.703 1 96.94 79 LEU B N 1
ATOM 4423 C CA . LEU B 1 79 ? -24.297 -13.375 6.852 1 96.94 79 LEU B CA 1
ATOM 4424 C C . LEU B 1 79 ? -24.281 -11.852 6.719 1 96.94 79 LEU B C 1
ATOM 4426 O O . LEU B 1 79 ? -23.859 -11.32 5.691 1 96.94 79 LEU B O 1
ATOM 4430 N N . LYS B 1 80 ? -24.766 -11.125 7.719 1 96.5 80 LYS B N 1
ATOM 4431 C CA . LYS B 1 80 ? -24.719 -9.672 7.781 1 96.5 80 LYS B CA 1
ATOM 4432 C C . LYS B 1 80 ? -23.766 -9.195 8.875 1 96.5 80 LYS B C 1
ATOM 4434 O O . LYS B 1 80 ? -23.875 -9.625 10.023 1 96.5 80 LYS B O 1
ATOM 4439 N N . ILE B 1 81 ? -22.859 -8.359 8.516 1 96.31 81 ILE B N 1
ATOM 4440 C CA . ILE B 1 81 ? -21.859 -7.824 9.43 1 96.31 81 ILE B CA 1
ATOM 4441 C C . ILE B 1 81 ? -22 -6.305 9.508 1 96.31 81 ILE B C 1
ATOM 4443 O O . ILE B 1 81 ? -21.922 -5.617 8.484 1 96.31 81 ILE B O 1
ATOM 4447 N N . THR B 1 82 ? -22.172 -5.793 10.641 1 96.5 82 THR B N 1
ATOM 4448 C CA . THR B 1 82 ? -22.234 -4.348 10.828 1 96.5 82 THR B CA 1
ATOM 4449 C C . THR B 1 82 ? -21.016 -3.854 11.609 1 96.5 82 THR B C 1
ATOM 4451 O O . THR B 1 82 ? -20.719 -4.359 12.695 1 96.5 82 THR B O 1
ATOM 4454 N N . ILE B 1 83 ? -20.344 -2.939 11.078 1 97.19 83 ILE B N 1
ATOM 4455 C CA . ILE B 1 83 ? -19.203 -2.275 11.711 1 97.19 83 ILE B CA 1
ATOM 4456 C C . ILE B 1 83 ? -19.562 -0.815 11.992 1 97.19 83 ILE B C 1
ATOM 4458 O O . ILE B 1 83 ? -19.703 -0.016 11.062 1 97.19 83 ILE B O 1
ATOM 4462 N N . ASP B 1 84 ? -19.562 -0.446 13.219 1 96.5 84 ASP B N 1
ATOM 4463 C CA . ASP B 1 84 ? -19.938 0.91 13.617 1 96.5 84 ASP B CA 1
ATOM 4464 C C . ASP B 1 84 ? -18.688 1.776 13.812 1 96.5 84 ASP B C 1
ATOM 4466 O O . ASP B 1 84 ? -17.594 1.258 14.039 1 96.5 84 ASP B O 1
ATOM 4470 N N . LYS B 1 85 ? -18.875 3.068 13.703 1 96.31 85 LYS B N 1
ATOM 4471 C CA . LYS B 1 85 ? -17.797 4.008 13.961 1 96.31 85 LYS B CA 1
ATOM 4472 C C . LYS B 1 85 ? -17.266 3.852 15.383 1 96.31 85 LYS B C 1
ATOM 4474 O O . LYS B 1 85 ? -16.047 3.887 15.609 1 96.31 85 LYS B O 1
ATOM 4479 N N . TYR B 1 86 ? -18.203 3.713 16.203 1 93.81 86 TYR B N 1
ATOM 4480 C CA . TYR B 1 86 ? -17.859 3.531 17.609 1 93.81 86 TYR B CA 1
ATOM 4481 C C . TYR B 1 86 ? -18.453 2.246 18.156 1 93.81 86 TYR B C 1
ATOM 4483 O O . TYR B 1 86 ? -19.594 1.89 17.828 1 93.81 86 TYR B O 1
ATOM 4491 N N . THR B 1 87 ? -17.656 1.421 18.672 1 86.5 87 THR B N 1
ATOM 4492 C CA . THR B 1 87 ? -18.172 0.177 19.234 1 86.5 87 THR B CA 1
ATOM 4493 C C . THR B 1 87 ? -17.812 0.044 20.703 1 86.5 87 THR B C 1
ATOM 4495 O O . THR B 1 87 ? -17.047 0.855 21.234 1 86.5 87 THR B O 1
ATOM 4498 N N . HIS B 1 88 ? -18.5 -1.008 21.219 1 81.94 88 HIS B N 1
ATOM 4499 C CA . HIS B 1 88 ? -18.188 -1.351 22.609 1 81.94 88 HIS B CA 1
ATOM 4500 C C . HIS B 1 88 ? -16.781 -1.929 22.734 1 81.94 88 HIS B C 1
ATOM 4502 O O . HIS B 1 88 ? -16.312 -2.633 21.844 1 81.94 88 HIS B O 1
ATOM 4508 N N . PRO B 1 89 ? -16.188 -1.591 23.797 1 73.5 89 PRO B N 1
ATOM 4509 C CA . PRO B 1 89 ? -14.805 -2.01 24.031 1 73.5 89 PRO B CA 1
ATOM 4510 C C . PRO B 1 89 ? -14.617 -3.521 23.906 1 73.5 89 PRO B C 1
ATOM 4512 O O . PRO B 1 89 ? -13.547 -3.984 23.516 1 73.5 89 PRO B O 1
ATOM 4515 N N . ASP B 1 90 ? -15.617 -4.27 24.156 1 80.75 90 ASP B N 1
ATOM 4516 C CA . ASP B 1 90 ? -15.477 -5.719 24.172 1 80.75 90 ASP B CA 1
ATOM 4517 C C . ASP B 1 90 ? -15.82 -6.316 22.797 1 80.75 90 ASP B C 1
ATOM 4519 O O . ASP B 1 90 ? -15.852 -7.539 22.641 1 80.75 90 ASP B O 1
ATOM 4523 N N . SER B 1 91 ? -15.891 -5.5 21.906 1 87.06 91 SER B N 1
ATOM 4524 C CA . SER B 1 91 ? -16.266 -5.977 20.578 1 87.06 91 SER B CA 1
ATOM 4525 C C . SER B 1 91 ? -15.078 -6.578 19.844 1 87.06 91 SER B C 1
ATOM 4527 O O . SER B 1 91 ? -13.953 -6.09 19.984 1 87.06 91 SER B O 1
ATOM 4529 N N . THR B 1 92 ? -15.266 -7.668 19.125 1 92.38 92 THR B N 1
ATOM 4530 C CA . THR B 1 92 ? -14.242 -8.242 18.266 1 92.38 92 THR B CA 1
ATOM 4531 C C . THR B 1 92 ? -14.148 -7.469 16.953 1 92.38 92 THR B C 1
ATOM 4533 O O . THR B 1 92 ? -13.188 -7.637 16.203 1 92.38 92 THR B O 1
ATOM 4536 N N . ASP B 1 93 ? -15.102 -6.637 16.766 1 95.56 93 ASP B N 1
ATOM 4537 C CA . ASP B 1 93 ? -15.062 -5.785 15.586 1 95.56 93 ASP B CA 1
ATOM 4538 C C . ASP B 1 93 ? -14 -4.695 15.734 1 95.56 93 ASP B C 1
ATOM 4540 O O . ASP B 1 93 ? -13.695 -4.262 16.844 1 95.56 93 ASP B O 1
ATOM 4544 N N . LEU B 1 94 ? -13.406 -4.383 14.695 1 96.94 94 LEU B N 1
ATOM 4545 C CA . LEU B 1 94 ? -12.539 -3.213 14.578 1 96.94 94 LEU B CA 1
ATOM 4546 C C . LEU B 1 94 ? -13.344 -1.982 14.172 1 96.94 94 LEU B C 1
ATOM 4548 O O . LEU B 1 94 ? -13.703 -1.83 13.008 1 96.94 94 LEU B O 1
ATOM 4552 N N . PRO B 1 95 ? -13.664 -1.115 15.125 1 97.5 95 PRO B N 1
ATOM 4553 C CA . PRO B 1 95 ? -14.531 0.02 14.797 1 97.5 95 PRO B CA 1
ATOM 4554 C C . PRO B 1 95 ? -13.875 0.997 13.82 1 97.5 95 PRO B C 1
ATOM 4556 O O . PRO B 1 95 ? -12.641 1.1 13.773 1 97.5 95 PRO B O 1
ATOM 4559 N N . LEU B 1 96 ? -14.703 1.748 13.07 1 97.38 96 LEU B N 1
ATOM 4560 C CA . LEU B 1 96 ? -14.211 2.652 12.039 1 97.38 96 LEU B CA 1
ATOM 4561 C C . LEU B 1 96 ? -13.406 3.789 12.656 1 97.38 96 LEU B C 1
ATOM 4563 O O . LEU B 1 96 ? -12.461 4.293 12.039 1 97.38 96 LEU B O 1
ATOM 4567 N N . SER B 1 97 ? -13.68 4.262 13.938 1 96.06 97 SER B N 1
ATOM 4568 C CA . SER B 1 97 ? -12.93 5.312 14.625 1 96.06 97 SER B CA 1
ATOM 4569 C C . SER B 1 97 ? -11.477 4.906 14.844 1 96.06 97 SER B C 1
ATOM 4571 O O . SER B 1 97 ? -10.594 5.762 14.945 1 96.06 97 SER B O 1
ATOM 4573 N N . VAL B 1 98 ? -11.211 3.609 14.844 1 95.5 98 VAL B N 1
ATOM 4574 C CA . VAL B 1 98 ? -9.875 3.078 15.086 1 95.5 98 VAL B CA 1
ATOM 4575 C C . VAL B 1 98 ? -9.211 2.715 13.766 1 95.5 98 VAL B C 1
ATOM 4577 O O . VAL B 1 98 ? -8.078 3.129 13.492 1 95.5 98 VAL B O 1
ATOM 4580 N N . SER B 1 99 ? -9.953 1.984 12.914 1 97.38 99 SER B N 1
ATOM 4581 C CA . SER B 1 99 ? -9.359 1.479 11.68 1 97.38 99 SER B CA 1
ATOM 4582 C C . SER B 1 99 ? -9.078 2.611 10.695 1 97.38 99 SER B C 1
ATOM 4584 O O . SER B 1 99 ? -8.148 2.523 9.891 1 97.38 99 SER B O 1
ATOM 4586 N N . LEU B 1 100 ? -9.891 3.654 10.734 1 97.75 100 LEU B N 1
ATOM 4587 C CA . LEU B 1 100 ? -9.727 4.746 9.781 1 97.75 100 LEU B CA 1
ATOM 4588 C C . LEU B 1 100 ? -8.805 5.82 10.344 1 97.75 100 LEU B C 1
ATOM 4590 O O . LEU B 1 100 ? -8.617 6.871 9.727 1 97.75 100 LEU B O 1
ATOM 4594 N N . GLN B 1 101 ? -8.195 5.578 11.492 1 95.06 101 GLN B N 1
ATOM 4595 C CA . GLN B 1 101 ? -7.117 6.395 12.039 1 95.06 101 GLN B CA 1
ATOM 4596 C C . GLN B 1 101 ? -5.754 5.793 11.719 1 95.06 101 GLN B C 1
ATOM 4598 O O . GLN B 1 101 ? -5.668 4.672 11.211 1 95.06 101 GLN B O 1
ATOM 4603 N N . TYR B 1 102 ? -4.715 6.57 12 1 90.44 102 TYR B N 1
ATOM 4604 C CA . TYR B 1 102 ? -3.385 5.973 11.984 1 90.44 102 TYR B CA 1
ATOM 4605 C C . TYR B 1 102 ? -3.291 4.82 12.977 1 90.44 102 TYR B C 1
ATOM 4607 O O . TYR B 1 102 ? -3.861 4.887 14.062 1 90.44 102 TYR B O 1
ATOM 4615 N N . GLY B 1 103 ? -2.719 3.725 12.617 1 88.19 103 GLY B N 1
ATOM 4616 C CA . GLY B 1 103 ? -2.605 2.543 13.453 1 88.19 103 GLY B CA 1
ATOM 4617 C C . GLY B 1 103 ? -1.233 1.897 13.391 1 88.19 103 GLY B C 1
ATOM 4618 O O . GLY B 1 103 ? -0.324 2.422 12.742 1 88.19 103 GLY B O 1
ATOM 4619 N N . PRO B 1 104 ? -1.123 0.882 14.109 1 91.12 104 PRO B N 1
ATOM 4620 C CA . PRO B 1 104 ? 0.161 0.178 14.086 1 91.12 104 PRO B CA 1
ATOM 4621 C C . PRO B 1 104 ? 0.471 -0.428 12.719 1 91.12 104 PRO B C 1
ATOM 4623 O O . PRO B 1 104 ? -0.386 -1.085 12.117 1 91.12 104 PRO B O 1
ATOM 4626 N N . SER B 1 105 ? 1.708 -0.326 12.328 1 91.69 105 SER B N 1
ATOM 4627 C CA . SER B 1 105 ? 2.111 -0.762 10.992 1 91.69 105 SER B CA 1
ATOM 4628 C C . SER B 1 105 ? 1.99 -2.275 10.844 1 91.69 105 SER B C 1
ATOM 4630 O O . SER B 1 105 ? 1.875 -2.789 9.734 1 91.69 105 SER B O 1
ATOM 4632 N N . PHE B 1 106 ? 2.045 -3.006 11.969 1 95.56 106 PHE B N 1
ATOM 4633 C CA . PHE B 1 106 ? 1.941 -4.457 11.875 1 95.56 106 PHE B CA 1
ATOM 4634 C C . PHE B 1 106 ? 0.491 -4.887 11.68 1 95.56 106 PHE B C 1
ATOM 4636 O O . PHE B 1 106 ? 0.216 -6.055 11.398 1 95.56 106 PHE B O 1
ATOM 4643 N N . GLY B 1 107 ? -0.488 -3.988 11.742 1 96.81 107 GLY B N 1
ATOM 4644 C CA . GLY B 1 107 ? -1.906 -4.293 11.648 1 96.81 107 GLY B CA 1
ATOM 4645 C C . GLY B 1 107 ? -2.625 -4.188 12.984 1 96.81 107 GLY B C 1
ATOM 4646 O O . GLY B 1 107 ? -1.991 -4.223 14.039 1 96.81 107 GLY B O 1
ATOM 4647 N N . HIS B 1 108 ? -3.928 -3.996 12.969 1 96.69 108 HIS B N 1
ATOM 4648 C CA . HIS B 1 108 ? -4.695 -3.898 14.203 1 96.69 108 HIS B CA 1
ATOM 4649 C C . HIS B 1 108 ? -4.777 -5.246 14.914 1 96.69 108 HIS B C 1
ATOM 4651 O O . HIS B 1 108 ? -4.859 -6.289 14.266 1 96.69 108 HIS B O 1
ATOM 4657 N N . PRO B 1 109 ? -4.785 -5.27 16.188 1 95.25 109 PRO B N 1
ATOM 4658 C CA . PRO B 1 109 ? -4.664 -6.5 16.969 1 95.25 109 PRO B CA 1
ATOM 4659 C C . PRO B 1 109 ? -5.766 -7.512 16.656 1 95.25 109 PRO B C 1
ATOM 4661 O O . PRO B 1 109 ? -5.52 -8.719 16.656 1 95.25 109 PRO B O 1
ATOM 4664 N N . GLN B 1 110 ? -6.98 -7.059 16.391 1 95.19 110 GLN B N 1
ATOM 4665 C CA . GLN B 1 110 ? -8.094 -7.969 16.156 1 95.19 110 GLN B CA 1
ATOM 4666 C C . GLN B 1 110 ? -7.809 -8.891 14.984 1 95.19 110 GLN B C 1
ATOM 4668 O O . GLN B 1 110 ? -7.953 -10.109 15.094 1 95.19 110 GLN B O 1
ATOM 4673 N N . ILE B 1 111 ? -7.352 -8.359 13.898 1 97.44 111 ILE B N 1
ATOM 4674 C CA . ILE B 1 111 ? -7.125 -9.164 12.703 1 97.44 111 ILE B CA 1
ATOM 4675 C C . ILE B 1 111 ? -5.812 -9.938 12.836 1 97.44 111 ILE B C 1
ATOM 4677 O O . ILE B 1 111 ? -5.711 -11.078 12.391 1 97.44 111 ILE B O 1
ATOM 4681 N N . ILE B 1 112 ? -4.805 -9.359 13.469 1 97.81 112 ILE B N 1
ATOM 4682 C CA . ILE B 1 112 ? -3.51 -10.008 13.672 1 97.81 112 ILE B CA 1
ATOM 4683 C C . ILE B 1 112 ? -3.684 -11.25 14.539 1 97.81 112 ILE B C 1
ATOM 4685 O O . ILE B 1 112 ? -3.078 -12.289 14.266 1 97.81 112 ILE B O 1
ATOM 4689 N N . GLN B 1 113 ? -4.504 -11.117 15.531 1 97.5 113 GLN B N 1
ATOM 4690 C CA . GLN B 1 113 ? -4.727 -12.258 16.422 1 97.5 113 GLN B CA 1
ATOM 4691 C C . GLN B 1 113 ? -5.371 -13.422 15.664 1 97.5 113 GLN B C 1
ATOM 4693 O O . GLN B 1 113 ? -4.996 -14.578 15.867 1 97.5 113 GLN B O 1
ATOM 4698 N N . PHE B 1 114 ? -6.316 -13.125 14.844 1 98.38 114 PHE B N 1
ATOM 4699 C CA . PHE B 1 114 ? -6.941 -14.164 14.031 1 98.38 114 PHE B CA 1
ATOM 4700 C C . PHE B 1 114 ? -5.91 -14.852 13.148 1 98.38 114 PHE B C 1
ATOM 4702 O O . PHE B 1 114 ? -5.875 -16.078 13.07 1 98.38 114 PHE B O 1
ATOM 4709 N N . ILE B 1 115 ? -5.051 -14.094 12.477 1 98.56 115 ILE B N 1
ATOM 4710 C CA . ILE B 1 115 ? -4.074 -14.609 11.523 1 98.56 115 ILE B CA 1
ATOM 4711 C C . ILE B 1 115 ? -3.01 -15.414 12.266 1 98.56 115 ILE B C 1
ATOM 4713 O O . ILE B 1 115 ? -2.572 -16.469 11.789 1 98.56 115 ILE B O 1
ATOM 4717 N N . LYS B 1 116 ? -2.596 -14.922 13.438 1 98.31 116 LYS B N 1
ATOM 4718 C CA . LYS B 1 116 ? -1.615 -15.648 14.234 1 98.31 116 LYS B CA 1
ATOM 4719 C C . LYS B 1 116 ? -2.156 -17.016 14.656 1 98.31 116 LYS B C 1
ATOM 4721 O O . LYS B 1 116 ? -1.445 -18.016 14.578 1 98.31 116 LYS B O 1
ATOM 4726 N N . GLU B 1 117 ? -3.385 -17.016 15.102 1 98.38 117 GLU B N 1
ATOM 4727 C CA . GLU B 1 117 ? -4.012 -18.281 15.469 1 98.38 117 GLU B CA 1
ATOM 4728 C C . GLU B 1 117 ? -4.094 -19.234 14.273 1 98.38 117 GLU B C 1
ATOM 4730 O O . GLU B 1 117 ? -3.797 -20.422 14.391 1 98.38 117 GLU B O 1
ATOM 4735 N N . HIS B 1 118 ? -4.488 -18.688 13.156 1 98.31 118 HIS B N 1
ATOM 4736 C CA . HIS B 1 118 ? -4.562 -19.484 11.945 1 98.31 118 HIS B CA 1
ATOM 4737 C C . HIS B 1 118 ? -3.205 -20.078 11.594 1 98.31 118 HIS B C 1
ATOM 4739 O O . HIS B 1 118 ? -3.115 -21.25 11.203 1 98.31 118 HIS B O 1
ATOM 4745 N N . ASN B 1 119 ? -2.141 -19.297 11.672 1 98.06 119 ASN B N 1
ATOM 4746 C CA . ASN B 1 119 ? -0.791 -19.75 11.367 1 98.06 119 ASN B CA 1
ATOM 4747 C C . ASN B 1 119 ? -0.344 -20.859 12.32 1 98.06 119 ASN B C 1
ATOM 4749 O O . ASN B 1 119 ? 0.36 -21.781 11.914 1 98.06 119 ASN B O 1
ATOM 4753 N N . LYS B 1 120 ? -0.741 -20.781 13.562 1 97.5 120 LYS B N 1
ATOM 4754 C CA . LYS B 1 120 ? -0.424 -21.828 14.523 1 97.5 120 LYS B CA 1
ATOM 4755 C C . LYS B 1 120 ? -1.116 -23.141 14.156 1 97.5 120 LYS B C 1
ATOM 4757 O O . LYS B 1 120 ? -0.509 -24.203 14.227 1 97.5 120 LYS B O 1
ATOM 4762 N N . ILE B 1 121 ? -2.342 -23.031 13.75 1 97.25 121 ILE B N 1
ATOM 4763 C CA . ILE B 1 121 ? -3.137 -24.203 13.406 1 97.25 121 ILE B CA 1
ATOM 4764 C C . ILE B 1 121 ? -2.549 -24.875 12.164 1 97.25 121 ILE B C 1
ATOM 4766 O O . ILE B 1 121 ? -2.414 -26.094 12.117 1 97.25 121 ILE B O 1
ATOM 4770 N N . ILE B 1 122 ? -2.131 -24.078 11.188 1 97.81 122 ILE B N 1
ATOM 4771 C CA . ILE B 1 122 ? -1.784 -24.609 9.867 1 97.81 122 ILE B CA 1
ATOM 4772 C C . ILE B 1 122 ? -0.294 -24.938 9.82 1 97.81 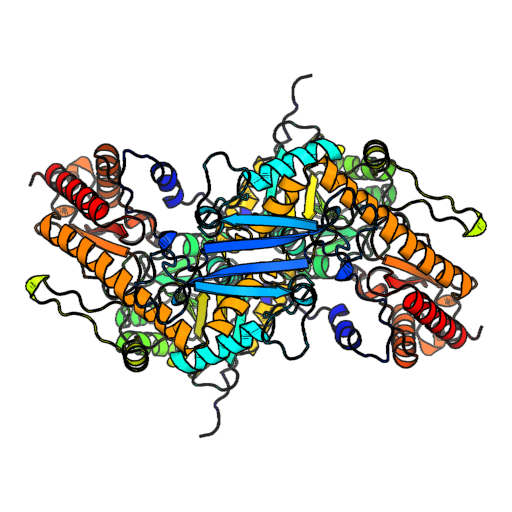122 ILE B C 1
ATOM 4774 O O . ILE B 1 122 ? 0.102 -25.969 9.289 1 97.81 122 ILE B O 1
ATOM 4778 N N . HIS B 1 123 ? 0.569 -24.047 10.312 1 97.5 123 HIS B N 1
ATOM 4779 C CA . HIS B 1 123 ? 2.002 -24.156 10.062 1 97.5 123 HIS B CA 1
ATOM 4780 C C . HIS B 1 123 ? 2.762 -24.469 11.352 1 97.5 123 HIS B C 1
ATOM 4782 O O . HIS B 1 123 ? 3.76 -25.188 11.32 1 97.5 123 HIS B O 1
ATOM 4788 N N . ASN B 1 124 ? 2.416 -23.859 12.469 1 95.06 124 ASN B N 1
ATOM 4789 C CA . ASN B 1 124 ? 3.025 -24.062 13.773 1 95.06 124 ASN B CA 1
ATOM 4790 C C . ASN B 1 124 ? 4.547 -23.953 13.711 1 95.06 124 ASN B C 1
ATOM 4792 O O . ASN B 1 124 ? 5.254 -24.938 13.945 1 95.06 124 ASN B O 1
ATOM 4796 N N . PRO B 1 125 ? 5.094 -22.734 13.477 1 93.75 125 PRO B N 1
ATOM 4797 C CA . PRO B 1 125 ? 6.543 -22.531 13.383 1 93.75 125 PRO B CA 1
ATOM 4798 C C . PRO B 1 125 ? 7.297 -23.156 14.555 1 93.75 125 PRO B C 1
ATOM 4800 O O . PRO B 1 125 ? 6.75 -23.266 15.656 1 93.75 125 PRO B O 1
ATOM 4803 N N . LYS B 1 126 ? 8.641 -23.547 14.477 1 96.19 126 LYS B N 1
ATOM 4804 C CA . LYS B 1 126 ? 9.375 -24.391 15.414 1 96.19 126 LYS B CA 1
ATOM 4805 C C . LYS B 1 126 ? 10.258 -23.547 16.328 1 96.19 126 LYS B C 1
ATOM 4807 O O . LYS B 1 126 ? 11.094 -24.078 17.062 1 96.19 126 LYS B O 1
ATOM 4812 N N . TYR B 1 127 ? 10.211 -22.266 16.281 1 95.94 127 TYR B N 1
ATOM 4813 C CA . TYR B 1 127 ? 10.922 -21.344 17.172 1 95.94 127 TYR B CA 1
ATOM 4814 C C . TYR B 1 127 ? 9.953 -20.359 17.828 1 95.94 127 TYR B C 1
ATOM 4816 O O . TYR B 1 127 ? 8.914 -20.031 17.25 1 95.94 127 TYR B O 1
ATOM 4824 N N . GLU B 1 128 ? 10.219 -19.875 18.953 1 95.44 128 GLU B N 1
ATOM 4825 C CA . GLU B 1 128 ? 9.289 -19.172 19.828 1 95.44 128 GLU B CA 1
ATOM 4826 C C . GLU B 1 128 ? 9.039 -17.75 19.328 1 95.44 128 GLU B C 1
ATOM 4828 O O . GLU B 1 128 ? 7.918 -17.25 19.406 1 95.44 128 GLU B O 1
ATOM 4833 N N . ASP B 1 129 ? 10.055 -17.094 18.828 1 97.62 129 ASP B N 1
ATOM 4834 C CA . ASP B 1 129 ? 9.969 -15.656 18.547 1 97.62 129 ASP B CA 1
ATOM 4835 C C . ASP B 1 129 ? 9.602 -15.398 17.094 1 97.62 129 ASP B C 1
ATOM 4837 O O . ASP B 1 129 ? 10.211 -14.562 16.438 1 97.62 129 ASP B O 1
ATOM 4841 N N . TRP B 1 130 ? 8.672 -16.203 16.625 1 97.94 130 TRP B N 1
ATOM 4842 C CA . TRP B 1 130 ? 8.07 -15.852 15.344 1 97.94 130 TRP B CA 1
ATOM 4843 C C . TRP B 1 130 ? 6.941 -14.852 15.523 1 97.94 130 TRP B C 1
ATOM 4845 O O . TRP B 1 130 ? 6.426 -14.672 16.625 1 97.94 130 TRP B O 1
ATOM 4855 N N . ASP B 1 131 ? 6.578 -14.102 14.453 1 98.25 131 ASP B N 1
ATOM 4856 C CA . ASP B 1 131 ? 5.488 -13.133 14.5 1 98.25 131 ASP B CA 1
ATOM 4857 C C . ASP B 1 131 ? 4.867 -12.938 13.125 1 98.25 131 ASP B C 1
ATOM 4859 O O . ASP B 1 131 ? 5.23 -13.625 12.172 1 98.25 131 ASP B O 1
ATOM 4863 N N . VAL B 1 132 ? 3.82 -12.133 13.117 1 98.38 132 VAL B N 1
ATOM 4864 C CA . VAL B 1 132 ? 3.084 -11.82 11.898 1 98.38 132 VAL B CA 1
ATOM 4865 C C . VAL B 1 132 ? 2.928 -10.312 11.766 1 98.38 132 VAL B C 1
ATOM 4867 O O . VAL B 1 132 ? 2.664 -9.617 12.75 1 98.38 132 VAL B O 1
ATOM 4870 N N . ILE B 1 133 ? 3.168 -9.781 10.547 1 98.44 133 ILE B N 1
ATOM 4871 C CA . ILE B 1 133 ? 2.812 -8.398 10.258 1 98.44 133 ILE B CA 1
ATOM 4872 C C . ILE B 1 133 ? 1.962 -8.344 8.984 1 98.44 133 ILE B C 1
ATOM 4874 O O . ILE B 1 133 ? 2.133 -9.164 8.078 1 98.44 133 ILE B O 1
ATOM 4878 N N . LEU B 1 134 ? 1.043 -7.418 8.891 1 98.38 134 LEU B N 1
ATOM 4879 C CA . LEU B 1 134 ? 0.2 -7.258 7.711 1 98.38 134 LEU B CA 1
ATOM 4880 C C . LEU B 1 134 ? 0.984 -6.625 6.562 1 98.38 134 LEU B C 1
ATOM 4882 O O . LEU B 1 134 ? 1.987 -5.945 6.793 1 98.38 134 LEU B O 1
ATOM 4886 N N . SER B 1 135 ? 0.585 -6.914 5.402 1 98.12 135 SER B N 1
ATOM 4887 C CA . SER B 1 135 ? 1.092 -6.312 4.172 1 98.12 135 SER B CA 1
ATOM 4888 C C . SER B 1 135 ? -0.047 -5.941 3.227 1 98.12 135 SER B C 1
ATOM 4890 O O . SER B 1 135 ? -1.215 -6.207 3.52 1 98.12 135 SER B O 1
ATOM 4892 N N . VAL B 1 136 ? 0.275 -5.242 2.148 1 97.62 136 VAL B N 1
ATOM 4893 C CA . VAL B 1 136 ? -0.719 -4.887 1.139 1 97.62 136 VAL B CA 1
ATOM 4894 C C . VAL B 1 136 ? -0.647 -5.871 -0.025 1 97.62 136 VAL B C 1
ATOM 4896 O O . VAL B 1 136 ? -0.633 -5.465 -1.189 1 97.62 136 VAL B O 1
ATOM 4899 N N . GLY B 1 137 ? -0.439 -7.164 0.321 1 97.31 137 GLY B N 1
ATOM 4900 C CA . GLY B 1 137 ? -0.329 -8.227 -0.667 1 97.31 137 GLY B CA 1
ATOM 4901 C C . GLY B 1 137 ? 1.098 -8.695 -0.88 1 97.31 137 GLY B C 1
ATOM 4902 O O . GLY B 1 137 ? 2.047 -8 -0.514 1 97.31 137 GLY B O 1
ATOM 4903 N N . ASN B 1 138 ? 1.204 -9.805 -1.553 1 98.12 138 ASN B N 1
ATOM 4904 C CA . ASN B 1 138 ? 2.512 -10.438 -1.694 1 98.12 138 ASN B CA 1
ATOM 4905 C C . ASN B 1 138 ? 3.428 -9.633 -2.611 1 98.12 138 ASN B C 1
ATOM 4907 O O . ASN B 1 138 ? 4.652 -9.672 -2.461 1 98.12 138 ASN B O 1
ATOM 4911 N N . THR B 1 139 ? 2.848 -8.938 -3.586 1 97.12 139 THR B N 1
ATOM 4912 C CA . THR B 1 139 ? 3.676 -8.094 -4.441 1 97.12 139 THR B CA 1
ATOM 4913 C C . THR B 1 139 ? 4.418 -7.047 -3.617 1 97.12 139 THR B C 1
ATOM 4915 O O . THR B 1 139 ? 5.633 -6.887 -3.756 1 97.12 139 THR B O 1
ATOM 4918 N N . GLN B 1 140 ? 3.693 -6.383 -2.734 1 98.25 140 GLN B N 1
ATOM 4919 C CA . GLN B 1 140 ? 4.312 -5.398 -1.854 1 98.25 140 GLN B CA 1
ATOM 4920 C C . GLN B 1 140 ? 5.273 -6.066 -0.871 1 98.25 140 GLN B C 1
ATOM 4922 O O . GLN B 1 140 ? 6.359 -5.547 -0.605 1 98.25 140 GLN B O 1
ATOM 4927 N N . ALA B 1 141 ? 4.887 -7.164 -0.32 1 98.69 141 ALA B N 1
ATOM 4928 C CA . ALA B 1 141 ? 5.723 -7.898 0.626 1 98.69 141 ALA B CA 1
ATOM 4929 C C . ALA B 1 141 ? 7.043 -8.32 -0.018 1 98.69 141 ALA B C 1
ATOM 4931 O O . ALA B 1 141 ? 8.086 -8.312 0.634 1 98.69 141 ALA B O 1
ATOM 4932 N N . TRP B 1 142 ? 6.98 -8.711 -1.293 1 98.81 142 TRP B N 1
ATOM 4933 C CA . TRP B 1 142 ? 8.18 -9.102 -2.025 1 98.81 142 TRP B CA 1
ATOM 4934 C C . TRP B 1 142 ? 9.117 -7.914 -2.217 1 98.81 142 TRP B C 1
ATOM 4936 O O . TRP B 1 142 ? 10.32 -8.016 -1.971 1 98.81 142 TRP B O 1
ATOM 4946 N N . ASP B 1 143 ? 8.625 -6.812 -2.621 1 98.44 143 ASP B N 1
ATOM 4947 C CA . ASP B 1 143 ? 9.422 -5.598 -2.725 1 98.44 143 ASP B CA 1
ATOM 4948 C C . ASP B 1 143 ? 10.07 -5.246 -1.387 1 98.44 143 ASP B C 1
ATOM 4950 O O . ASP B 1 143 ? 11.25 -4.906 -1.333 1 98.44 143 ASP B O 1
ATOM 4954 N N . ALA B 1 144 ? 9.266 -5.285 -0.324 1 98.56 144 ALA B N 1
ATOM 4955 C CA . ALA B 1 144 ? 9.766 -5.012 1.019 1 98.56 144 ALA B CA 1
ATOM 4956 C C . ALA B 1 144 ? 10.883 -5.984 1.392 1 98.56 144 ALA B C 1
ATOM 4958 O O . ALA B 1 144 ? 11.859 -5.602 2.041 1 98.56 144 ALA B O 1
ATOM 4959 N N . THR B 1 145 ? 10.727 -7.23 0.995 1 98.88 145 THR B N 1
ATOM 4960 C CA . THR B 1 145 ? 11.719 -8.258 1.283 1 98.88 145 THR B CA 1
ATOM 4961 C C . THR B 1 145 ? 13.039 -7.941 0.584 1 98.88 145 THR B C 1
ATOM 4963 O O . THR B 1 145 ? 14.102 -8.008 1.201 1 98.88 145 THR B O 1
ATOM 4966 N N . LEU B 1 146 ? 12.969 -7.605 -0.701 1 98.69 146 LEU B N 1
ATOM 4967 C CA . LEU B 1 146 ? 14.172 -7.262 -1.444 1 98.69 146 LEU B CA 1
ATOM 4968 C C . LEU B 1 146 ? 14.891 -6.082 -0.8 1 98.69 146 LEU B C 1
ATOM 4970 O O . LEU B 1 146 ? 16.109 -6.125 -0.601 1 98.69 146 LEU B O 1
ATOM 4974 N N . ARG B 1 147 ? 14.156 -5.105 -0.416 1 98.06 147 ARG B N 1
ATOM 4975 C CA . ARG B 1 147 ? 14.734 -3.908 0.183 1 98.06 147 ARG B CA 1
ATOM 4976 C C . ARG B 1 147 ? 15.336 -4.215 1.55 1 98.06 147 ARG B C 1
ATOM 4978 O O . ARG B 1 147 ? 16.312 -3.582 1.962 1 98.06 147 ARG B O 1
ATOM 4985 N N . THR B 1 148 ? 14.828 -5.141 2.258 1 98.38 148 THR B N 1
ATOM 4986 C CA . THR B 1 148 ? 15.289 -5.516 3.592 1 98.38 148 THR B CA 1
ATOM 4987 C C . THR B 1 148 ? 16.594 -6.297 3.516 1 98.38 148 THR B C 1
ATOM 4989 O O . THR B 1 148 ? 17.453 -6.164 4.391 1 98.38 148 THR B O 1
ATOM 4992 N N . PHE B 1 149 ? 16.844 -7.059 2.396 1 98.62 149 PHE B N 1
ATOM 4993 C CA . PHE B 1 149 ? 17.922 -8.047 2.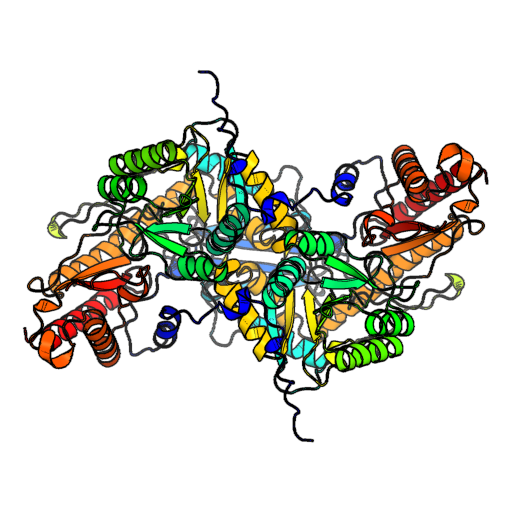473 1 98.62 149 PHE B CA 1
ATOM 4994 C C . PHE B 1 149 ? 18.953 -7.797 1.383 1 98.62 149 PHE B C 1
ATOM 4996 O O . PHE B 1 149 ? 20.062 -8.336 1.438 1 98.62 149 PHE B O 1
ATOM 5003 N N . THR B 1 150 ? 18.625 -7.004 0.348 1 98.31 150 THR B N 1
ATOM 5004 C CA . THR B 1 150 ? 19.531 -6.984 -0.792 1 98.31 150 THR B CA 1
ATOM 5005 C C . THR B 1 150 ? 20 -5.559 -1.094 1 98.31 150 THR B C 1
ATOM 5007 O O . THR B 1 150 ? 19.344 -4.594 -0.68 1 98.31 150 THR B O 1
ATOM 5010 N N . ASN B 1 151 ? 21.125 -5.445 -1.704 1 97.5 151 ASN B N 1
ATOM 5011 C CA . ASN B 1 151 ? 21.703 -4.246 -2.297 1 97.5 151 ASN B CA 1
ATOM 5012 C C . ASN B 1 151 ? 21.875 -4.391 -3.805 1 97.5 151 ASN B C 1
ATOM 5014 O O . ASN B 1 151 ? 21.984 -5.508 -4.316 1 97.5 151 ASN B O 1
ATOM 5018 N N . ARG B 1 152 ? 21.828 -3.203 -4.516 1 96.56 152 ARG B N 1
ATOM 5019 C CA . ARG B 1 152 ? 22.141 -3.254 -5.941 1 96.56 152 ARG B CA 1
ATOM 5020 C C . ARG B 1 152 ? 23.453 -4 -6.18 1 96.56 152 ARG B C 1
ATOM 5022 O O . ARG B 1 152 ? 24.438 -3.756 -5.5 1 96.56 152 ARG B O 1
ATOM 5029 N N . GLY B 1 153 ? 23.438 -4.98 -7.133 1 96.62 153 GLY B N 1
ATOM 5030 C CA . GLY B 1 153 ? 24.609 -5.777 -7.434 1 96.62 153 GLY B CA 1
ATOM 5031 C C . GLY B 1 153 ? 24.562 -7.168 -6.828 1 96.62 153 GLY B C 1
ATOM 5032 O O . GLY B 1 153 ? 25.297 -8.062 -7.25 1 96.62 153 GLY B O 1
ATOM 5033 N N . ASP B 1 154 ? 23.672 -7.41 -5.836 1 97.88 154 ASP B N 1
ATOM 5034 C CA . ASP B 1 154 ? 23.547 -8.727 -5.223 1 97.88 154 ASP B CA 1
ATOM 5035 C C . ASP B 1 154 ? 22.891 -9.719 -6.18 1 97.88 154 ASP B C 1
ATOM 5037 O O . ASP B 1 154 ? 22.312 -9.32 -7.188 1 97.88 154 ASP B O 1
ATOM 5041 N N . THR B 1 155 ? 23.062 -11.023 -5.895 1 97.5 155 THR B N 1
ATOM 5042 C CA . THR B 1 155 ? 22.406 -12.109 -6.621 1 97.5 155 THR B CA 1
ATOM 5043 C C . THR B 1 155 ? 21.391 -12.82 -5.734 1 97.5 155 THR B C 1
ATOM 5045 O O . THR B 1 155 ? 21.641 -13.031 -4.547 1 97.5 155 THR B O 1
ATOM 5048 N N . ILE B 1 156 ? 20.25 -13.125 -6.305 1 98.31 156 ILE B N 1
ATOM 5049 C CA . ILE B 1 156 ? 19.266 -13.977 -5.637 1 98.31 156 ILE B CA 1
ATOM 5050 C C . ILE B 1 156 ? 18.953 -15.18 -6.52 1 98.31 156 ILE B C 1
ATOM 5052 O O . ILE B 1 156 ? 19.266 -15.188 -7.711 1 98.31 156 ILE B O 1
ATOM 5056 N N . LEU B 1 157 ? 18.406 -16.234 -5.887 1 98.44 157 LEU B N 1
ATOM 5057 C CA . LEU B 1 157 ? 17.969 -17.422 -6.598 1 98.44 157 LEU B CA 1
ATOM 5058 C C . LEU B 1 157 ? 16.469 -17.406 -6.824 1 98.44 157 LEU B C 1
ATOM 5060 O O . LEU B 1 157 ? 15.711 -16.922 -5.977 1 98.44 157 LEU B O 1
ATOM 5064 N N . ALA B 1 158 ? 16 -17.906 -7.953 1 98.12 158 ALA B N 1
ATOM 5065 C CA . ALA B 1 158 ? 14.602 -18.203 -8.234 1 98.12 158 ALA B CA 1
ATOM 5066 C C . ALA B 1 158 ? 14.469 -19.391 -9.172 1 98.12 158 ALA B C 1
ATOM 5068 O O . ALA B 1 158 ? 15.414 -19.75 -9.883 1 98.12 158 ALA B O 1
ATOM 5069 N N . GLU B 1 159 ? 13.352 -20.031 -9.133 1 97.25 159 GLU B N 1
ATOM 5070 C CA . GLU B 1 159 ? 13.109 -21.109 -10.078 1 97.25 159 GLU B CA 1
ATOM 5071 C C . GLU B 1 159 ? 13.336 -20.656 -11.516 1 97.25 159 GLU B C 1
ATOM 5073 O O . GLU B 1 159 ? 13.039 -19.5 -11.867 1 97.25 159 GLU B O 1
ATOM 5078 N N . GLN B 1 160 ? 13.781 -21.547 -12.391 1 94.06 160 GLN B N 1
ATOM 5079 C CA . GLN B 1 160 ? 14.117 -21.234 -13.773 1 94.06 160 GLN B CA 1
ATOM 5080 C C . GLN B 1 160 ? 12.938 -20.578 -14.492 1 94.06 160 GLN B C 1
ATOM 5082 O O . GLN B 1 160 ? 13.125 -19.703 -15.328 1 94.06 160 GLN B O 1
ATOM 5087 N N . PHE B 1 161 ? 11.734 -21.109 -14.258 1 94.88 161 PHE B N 1
ATOM 5088 C CA . PHE B 1 161 ? 10.492 -20.438 -14.609 1 94.88 161 PHE B CA 1
ATOM 5089 C C . PHE B 1 161 ? 9.812 -19.859 -13.367 1 94.88 161 PHE B C 1
ATOM 5091 O O . PHE B 1 161 ? 9.492 -20.609 -12.438 1 94.88 161 PHE B O 1
ATOM 5098 N N . THR B 1 162 ? 9.688 -18.547 -13.32 1 95.69 162 THR B N 1
ATOM 5099 C CA . THR B 1 162 ? 9.117 -17.969 -12.109 1 95.69 162 THR B CA 1
ATOM 5100 C C . THR B 1 162 ? 8.102 -16.891 -12.453 1 95.69 162 THR B C 1
ATOM 5102 O O . THR B 1 162 ? 7.883 -16.578 -13.633 1 95.69 162 THR B O 1
ATOM 5105 N N . PHE B 1 163 ? 7.398 -16.438 -11.477 1 95 163 PHE B N 1
ATOM 5106 C CA . PHE B 1 163 ? 6.445 -15.344 -11.648 1 95 163 PHE B CA 1
ATOM 5107 C C . PHE B 1 163 ? 7.133 -14.109 -12.219 1 95 163 PHE B C 1
ATOM 5109 O O . PHE B 1 163 ? 8.008 -13.523 -11.578 1 95 163 PHE B O 1
ATOM 5116 N N . SER B 1 164 ? 6.742 -13.672 -13.312 1 90.81 164 SER B N 1
ATOM 5117 C CA . SER B 1 164 ? 7.465 -12.672 -14.102 1 90.81 164 SER B CA 1
ATOM 5118 C C . SER B 1 164 ? 7.582 -11.352 -13.352 1 90.81 164 SER B C 1
ATOM 5120 O O . SER B 1 164 ? 8.633 -10.711 -13.375 1 90.81 164 SER B O 1
ATOM 5122 N N . SER B 1 165 ? 6.539 -10.922 -12.641 1 91.19 165 SER B N 1
ATOM 5123 C CA . SER B 1 165 ? 6.547 -9.641 -11.945 1 91.19 165 SER B CA 1
ATOM 5124 C C . SER B 1 165 ? 7.555 -9.641 -10.805 1 91.19 165 SER B C 1
ATOM 5126 O O . SER B 1 165 ? 8.148 -8.609 -10.484 1 91.19 165 SER B O 1
ATOM 5128 N N . SER B 1 166 ? 7.727 -10.789 -10.141 1 95.19 166 SER B N 1
ATOM 5129 C CA . SER B 1 166 ? 8.719 -10.867 -9.078 1 95.19 166 SER B CA 1
ATOM 5130 C C . SER B 1 166 ? 10.133 -10.68 -9.625 1 95.19 166 SER B C 1
ATOM 5132 O O . SER B 1 166 ? 10.961 -10.016 -9 1 95.19 166 SER B O 1
ATOM 5134 N N . ALA B 1 167 ? 10.414 -11.273 -10.797 1 93.31 167 ALA B N 1
ATOM 5135 C CA . ALA B 1 167 ? 11.719 -11.102 -11.43 1 93.31 167 ALA B CA 1
ATOM 5136 C C . ALA B 1 167 ? 11.922 -9.656 -11.883 1 93.31 167 ALA B C 1
ATOM 5138 O O . ALA B 1 167 ? 13.023 -9.117 -11.758 1 93.31 167 ALA B O 1
ATOM 5139 N N . GLU B 1 168 ? 10.883 -9.102 -12.422 1 90.88 168 GLU B N 1
ATOM 5140 C CA . GLU B 1 168 ? 10.953 -7.703 -12.844 1 90.88 168 GLU B CA 1
ATOM 5141 C C . GLU B 1 168 ? 11.258 -6.785 -11.656 1 90.88 168 GLU B C 1
ATOM 5143 O O . GLU B 1 168 ? 12.062 -5.855 -11.773 1 90.88 168 GLU B O 1
ATOM 5148 N N . CYS B 1 169 ? 10.617 -7.02 -10.57 1 94.88 169 CYS B N 1
ATOM 5149 C CA . CYS B 1 169 ? 10.867 -6.242 -9.359 1 94.88 169 CYS B CA 1
ATOM 5150 C C . CYS B 1 169 ? 12.328 -6.355 -8.938 1 94.88 169 CYS B C 1
ATOM 5152 O O . CYS B 1 169 ? 12.969 -5.348 -8.625 1 94.88 169 CYS B O 1
ATOM 5154 N N . ALA B 1 170 ? 12.867 -7.535 -8.969 1 96 170 ALA B N 1
ATOM 5155 C CA . ALA B 1 170 ? 14.25 -7.766 -8.578 1 96 170 ALA B CA 1
ATOM 5156 C C . ALA B 1 170 ? 15.219 -7.047 -9.516 1 96 170 ALA B C 1
ATOM 5158 O O . ALA B 1 170 ? 16.188 -6.426 -9.062 1 96 170 ALA B O 1
ATOM 5159 N N . ARG B 1 171 ? 14.961 -7.098 -10.797 1 93.12 171 ARG B N 1
ATOM 5160 C CA . ARG B 1 171 ? 15.828 -6.457 -11.773 1 93.12 171 ARG B CA 1
ATOM 5161 C C . ARG B 1 171 ? 15.836 -4.945 -11.602 1 93.12 171 ARG B C 1
ATOM 5163 O O . ARG B 1 171 ? 16.875 -4.301 -11.75 1 93.12 171 ARG B O 1
ATOM 5170 N N . ALA B 1 172 ? 14.711 -4.438 -11.305 1 93.31 172 ALA B N 1
ATOM 5171 C CA . ALA B 1 172 ? 14.625 -2.994 -11.086 1 93.31 172 ALA B CA 1
ATOM 5172 C C . ALA B 1 172 ? 15.461 -2.566 -9.883 1 93.31 172 ALA B C 1
ATOM 5174 O O . ALA B 1 172 ? 15.992 -1.456 -9.859 1 93.31 172 ALA B O 1
ATOM 5175 N N . HIS B 1 173 ? 15.609 -3.432 -8.922 1 96.12 173 HIS B N 1
ATOM 5176 C CA . HIS B 1 173 ? 16.453 -3.184 -7.754 1 96.12 173 HIS B CA 1
ATOM 5177 C C . HIS B 1 173 ? 17.922 -3.369 -8.086 1 96.12 173 HIS B C 1
ATOM 5179 O O . HIS B 1 173 ? 18.781 -3.154 -7.23 1 96.12 173 HIS B O 1
ATOM 5185 N N . GLY B 1 174 ? 18.234 -3.791 -9.359 1 96.19 174 GLY B N 1
ATOM 5186 C CA . GLY B 1 174 ? 19.609 -3.984 -9.797 1 96.19 174 GLY B CA 1
ATOM 5187 C C . GLY B 1 174 ? 20.188 -5.336 -9.398 1 96.19 174 GLY B C 1
ATOM 5188 O O . GLY B 1 174 ? 21.391 -5.488 -9.258 1 96.19 174 GLY B O 1
ATOM 5189 N N . LEU B 1 175 ? 19.312 -6.316 -9.203 1 97 175 LEU B N 1
ATOM 5190 C CA . LEU B 1 175 ? 19.75 -7.641 -8.766 1 97 175 LEU B CA 1
ATOM 5191 C C . LEU B 1 175 ? 19.922 -8.57 -9.961 1 97 175 LEU B C 1
ATOM 5193 O O . LEU B 1 175 ? 19.219 -8.43 -10.977 1 97 175 LEU B O 1
ATOM 5197 N N . THR B 1 176 ? 20.844 -9.477 -9.828 1 95.81 176 THR B N 1
ATOM 5198 C CA . THR B 1 176 ? 20.922 -10.625 -10.719 1 95.81 176 THR B CA 1
ATOM 5199 C C . THR B 1 176 ? 20.062 -11.773 -10.195 1 95.81 176 THR B C 1
ATOM 5201 O O . THR B 1 176 ? 20.188 -12.156 -9.031 1 95.81 176 THR B O 1
ATOM 5204 N N . VAL B 1 177 ? 19.203 -12.297 -11 1 96.5 177 VAL B N 1
ATOM 5205 C CA . VAL B 1 177 ? 18.406 -13.469 -10.641 1 96.5 177 VAL B CA 1
ATOM 5206 C C . VAL B 1 177 ? 19 -14.719 -11.281 1 96.5 177 VAL B C 1
ATOM 5208 O O . VAL B 1 177 ? 18.969 -14.867 -12.5 1 96.5 177 VAL B O 1
ATOM 5211 N N . ALA B 1 178 ? 19.547 -15.57 -10.484 1 96.56 178 ALA B N 1
ATOM 5212 C CA . ALA B 1 178 ? 20.125 -16.828 -10.961 1 96.56 178 ALA B CA 1
ATOM 5213 C C . ALA B 1 178 ? 19.094 -17.938 -10.977 1 96.56 178 ALA B C 1
ATOM 5215 O O . ALA B 1 178 ? 18.422 -18.188 -9.969 1 96.56 178 ALA B O 1
ATOM 5216 N N . PRO B 1 179 ? 18.922 -18.625 -12.062 1 96.38 179 PRO B N 1
ATOM 5217 C CA . PRO B 1 179 ? 17.906 -19.672 -12.172 1 96.38 179 PRO B CA 1
ATOM 5218 C C . PRO B 1 179 ? 18.297 -20.953 -11.438 1 96.38 179 PRO B C 1
ATOM 5220 O O . PRO B 1 179 ? 19.453 -21.375 -11.492 1 96.38 179 PRO B O 1
ATOM 5223 N N . VAL B 1 180 ? 17.359 -21.438 -10.727 1 96.94 180 VAL B N 1
ATOM 5224 C CA . VAL B 1 180 ? 17.469 -22.766 -10.125 1 96.94 180 VAL B CA 1
ATOM 5225 C C . VAL B 1 180 ? 16.734 -23.781 -10.984 1 96.94 180 VAL B C 1
ATOM 5227 O O . VAL B 1 180 ? 15.57 -23.594 -11.344 1 96.94 180 VAL B O 1
ATOM 5230 N N . LEU B 1 181 ? 17.359 -24.875 -11.266 1 94.75 181 LEU B N 1
ATOM 5231 C CA . LEU B 1 181 ? 16.797 -25.891 -12.148 1 94.75 181 LEU B CA 1
ATOM 5232 C C . LEU B 1 181 ? 15.57 -26.531 -11.516 1 94.75 181 LEU B C 1
ATOM 5234 O O . LEU B 1 181 ? 15.562 -26.828 -10.312 1 94.75 181 LEU B O 1
ATOM 5238 N N . THR B 1 182 ? 14.578 -26.656 -12.352 1 93.31 182 THR B N 1
ATOM 5239 C CA . THR B 1 182 ? 13.328 -27.281 -11.914 1 93.31 182 THR B CA 1
ATOM 5240 C C . THR B 1 182 ? 12.906 -28.391 -12.867 1 93.31 182 THR B C 1
ATOM 5242 O O . THR B 1 182 ? 13.328 -28.406 -14.023 1 93.31 182 THR B O 1
ATOM 5245 N N . ASP B 1 183 ? 12.203 -29.328 -12.383 1 89.81 183 ASP B N 1
ATOM 5246 C CA . ASP B 1 183 ? 11.398 -30.219 -13.203 1 89.81 183 ASP B CA 1
ATOM 5247 C C . ASP B 1 183 ? 9.906 -29.953 -13.008 1 89.81 183 ASP B C 1
ATOM 5249 O O . ASP B 1 183 ? 9.516 -28.859 -12.57 1 89.81 183 ASP B O 1
ATOM 5253 N N . LEU B 1 184 ? 9.047 -30.812 -13.375 1 85.19 184 LEU B N 1
ATOM 5254 C CA . LEU B 1 184 ? 7.609 -30.578 -13.328 1 85.19 184 LEU B CA 1
ATOM 5255 C C . LEU B 1 184 ? 7.109 -30.547 -11.891 1 85.19 184 LEU B C 1
ATOM 5257 O O . LEU B 1 184 ? 6 -30.078 -11.625 1 85.19 184 LEU B O 1
ATOM 5261 N N . GLU B 1 185 ? 7.93 -30.969 -10.953 1 89.25 185 GLU B N 1
ATOM 5262 C CA . GLU B 1 185 ? 7.523 -30.984 -9.555 1 89.25 185 GLU B CA 1
ATOM 5263 C C . GLU B 1 185 ? 8.164 -29.844 -8.781 1 89.25 185 GLU B C 1
ATOM 5265 O O . GLU B 1 185 ? 7.914 -29.672 -7.586 1 89.25 185 GLU B O 1
ATOM 5270 N N . GLY B 1 186 ? 9.047 -29.109 -9.414 1 93.31 186 GLY B N 1
ATOM 5271 C CA . GLY B 1 186 ? 9.648 -27.938 -8.781 1 93.31 186 GLY B CA 1
ATOM 5272 C C . GLY B 1 186 ? 11.164 -28.047 -8.68 1 93.31 186 GLY B C 1
ATOM 5273 O O . GLY B 1 186 ? 11.805 -28.656 -9.531 1 93.31 186 GLY B O 1
ATOM 5274 N N . ILE B 1 187 ? 11.789 -27.453 -7.754 1 97.69 187 ILE B N 1
ATOM 5275 C CA . ILE B 1 187 ? 13.234 -27.312 -7.566 1 97.69 187 ILE B CA 1
ATOM 5276 C C . ILE B 1 187 ? 13.867 -28.688 -7.418 1 97.69 187 ILE B C 1
ATOM 5278 O O . ILE B 1 187 ? 13.344 -29.547 -6.703 1 97.69 187 ILE B O 1
ATOM 5282 N N . ILE B 1 188 ? 14.93 -28.938 -8.133 1 97.88 188 ILE B N 1
ATOM 5283 C CA . ILE B 1 188 ? 15.75 -30.125 -7.977 1 97.88 188 ILE B CA 1
ATOM 5284 C C . ILE B 1 188 ? 16.859 -29.875 -6.961 1 97.88 188 ILE B C 1
ATOM 5286 O O . ILE B 1 188 ? 17.859 -29.219 -7.281 1 97.88 188 ILE B O 1
ATOM 5290 N N . PRO B 1 189 ? 16.719 -30.422 -5.754 1 98.5 189 PRO B N 1
ATOM 5291 C CA . PRO B 1 189 ? 17.656 -30.078 -4.684 1 98.5 189 PRO B CA 1
ATOM 5292 C C . PRO B 1 189 ? 19.109 -30.438 -5.027 1 98.5 189 PRO B C 1
ATOM 5294 O O . PRO B 1 189 ? 20.031 -29.672 -4.723 1 98.5 189 PRO B O 1
ATOM 5297 N N . GLU B 1 190 ? 19.297 -31.578 -5.73 1 98.44 190 GLU B N 1
ATOM 5298 C CA . GLU B 1 190 ? 20.656 -32 -6.082 1 98.44 190 GLU B CA 1
ATOM 5299 C C . GLU B 1 190 ? 21.312 -31.016 -7.055 1 98.44 190 GLU B C 1
ATOM 5301 O O . GLU B 1 190 ? 22.5 -30.719 -6.934 1 98.44 190 GLU B O 1
ATOM 5306 N N . ALA B 1 191 ? 20.562 -30.562 -7.949 1 97.88 191 ALA B N 1
ATOM 5307 C CA . ALA B 1 191 ? 21.062 -29.578 -8.906 1 97.88 191 ALA B CA 1
ATOM 5308 C C . ALA B 1 191 ? 21.391 -28.266 -8.211 1 97.88 191 ALA B C 1
ATOM 5310 O O . ALA B 1 191 ? 22.391 -27.609 -8.539 1 97.88 191 ALA B O 1
ATOM 5311 N N . LEU B 1 192 ? 20.578 -27.875 -7.254 1 98.5 192 LEU B N 1
ATOM 5312 C CA . LEU B 1 192 ? 20.828 -26.656 -6.48 1 98.5 192 LEU B CA 1
ATOM 5313 C C . LEU B 1 192 ? 22.109 -26.797 -5.66 1 98.5 192 LEU B C 1
ATOM 5315 O O . LEU B 1 192 ? 22.906 -25.859 -5.594 1 98.5 192 LEU B O 1
ATOM 5319 N N . ASP B 1 193 ? 22.297 -27.938 -5.051 1 98.69 193 ASP B N 1
ATOM 5320 C CA . ASP B 1 193 ? 23.5 -28.172 -4.277 1 98.69 193 ASP B CA 1
ATOM 5321 C C . ASP B 1 193 ? 24.75 -28.031 -5.152 1 98.69 193 ASP B C 1
ATOM 5323 O O . ASP B 1 193 ? 25.703 -27.359 -4.77 1 98.69 193 ASP B O 1
ATOM 5327 N N . LYS B 1 194 ? 24.688 -28.641 -6.328 1 98.38 194 LYS B N 1
ATOM 5328 C CA . LYS B 1 194 ? 25.812 -28.562 -7.262 1 98.38 194 LYS B CA 1
ATOM 5329 C C . LYS B 1 194 ? 26.062 -27.125 -7.699 1 98.38 194 LYS B C 1
ATOM 5331 O O . LYS B 1 194 ? 27.219 -26.688 -7.801 1 98.38 194 LYS B O 1
ATOM 5336 N N . GLN B 1 195 ? 25.031 -26.422 -7.988 1 97.5 195 GLN B N 1
ATOM 5337 C CA . GLN B 1 195 ? 25.109 -25.016 -8.391 1 97.5 195 GLN B CA 1
ATOM 5338 C C . GLN B 1 195 ? 25.797 -24.172 -7.312 1 97.5 195 GLN B C 1
ATOM 5340 O O . GLN B 1 195 ? 26.688 -23.375 -7.617 1 97.5 195 GLN B O 1
ATOM 5345 N N . LEU B 1 196 ? 25.438 -24.391 -6.062 1 98.38 196 LEU B N 1
ATOM 5346 C CA . LEU B 1 196 ? 25.953 -23.594 -4.957 1 98.38 196 LEU B CA 1
ATOM 5347 C C . LEU B 1 196 ? 27.375 -24.031 -4.602 1 98.38 196 LEU B C 1
ATOM 5349 O O . LEU B 1 196 ? 28.203 -23.188 -4.207 1 98.38 196 LEU B O 1
ATOM 5353 N N . GLU B 1 197 ? 27.656 -25.281 -4.715 1 97.94 197 GLU B N 1
ATOM 5354 C CA . GLU B 1 197 ? 29 -25.797 -4.477 1 97.94 197 GLU B CA 1
ATOM 5355 C C . GLU B 1 197 ? 30 -25.156 -5.438 1 97.94 197 GLU B C 1
ATOM 5357 O O . GLU B 1 197 ? 31.156 -24.906 -5.062 1 97.94 197 GLU B O 1
ATOM 5362 N N . ASN B 1 198 ? 29.594 -24.844 -6.582 1 97.56 198 ASN B N 1
ATOM 5363 C CA . ASN B 1 198 ? 30.484 -24.328 -7.621 1 97.56 198 ASN B CA 1
ATOM 5364 C C . ASN B 1 198 ? 30.297 -22.828 -7.801 1 97.56 198 ASN B C 1
ATOM 5366 O O . ASN B 1 198 ? 30.766 -22.25 -8.789 1 97.56 198 ASN B O 1
ATOM 5370 N N . TRP B 1 199 ? 29.641 -22.234 -6.891 1 97 199 TRP B N 1
ATOM 5371 C CA . TRP B 1 199 ? 29.344 -20.812 -7.016 1 97 199 TRP B CA 1
ATOM 5372 C C . TRP B 1 199 ? 30.609 -19.984 -6.934 1 97 199 TRP B C 1
ATOM 5374 O O . TRP B 1 199 ? 31.453 -20.203 -6.059 1 97 199 TRP B O 1
ATOM 53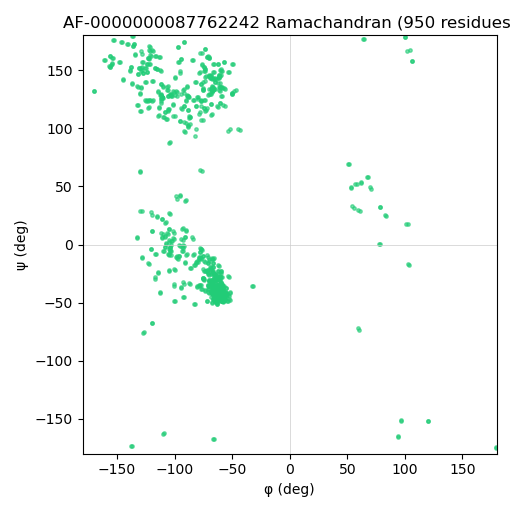84 N N . GLU B 1 200 ? 30.766 -19.047 -7.848 1 95.81 200 GLU B N 1
ATOM 5385 C CA . GLU B 1 200 ? 31.875 -18.094 -7.82 1 95.81 200 GLU B CA 1
ATOM 5386 C C . GLU B 1 200 ? 31.406 -16.703 -7.391 1 95.81 200 GLU B C 1
ATOM 5388 O O . GLU B 1 200 ? 30.391 -16.203 -7.883 1 95.81 200 GLU B O 1
ATOM 5393 N N . GLY B 1 201 ? 32.094 -16.125 -6.508 1 95 201 GLY B N 1
ATOM 5394 C CA . GLY B 1 201 ? 31.719 -14.805 -6.023 1 95 201 GLY B CA 1
ATOM 5395 C C . GLY B 1 201 ? 30.859 -14.844 -4.77 1 95 201 GLY B C 1
ATOM 5396 O O . GLY B 1 201 ? 30.828 -15.859 -4.074 1 95 201 GLY B O 1
ATOM 5397 N N . PRO B 1 202 ? 30.234 -13.727 -4.457 1 95.94 202 PRO B N 1
ATOM 5398 C CA . PRO B 1 202 ? 29.391 -13.703 -3.266 1 95.94 202 PRO B CA 1
ATOM 5399 C C . PRO B 1 202 ? 28.172 -14.609 -3.396 1 95.94 202 PRO B C 1
ATOM 5401 O O . PRO B 1 202 ? 27.516 -14.633 -4.441 1 95.94 202 PRO B O 1
ATOM 5404 N N . MET B 1 203 ? 27.922 -15.359 -2.398 1 97.19 203 MET B N 1
ATOM 5405 C CA . MET B 1 203 ? 26.797 -16.297 -2.383 1 97.19 203 MET B CA 1
ATOM 5406 C C . MET B 1 203 ? 25.469 -15.562 -2.514 1 97.19 203 MET B C 1
ATOM 5408 O O . MET B 1 203 ? 25.312 -14.445 -2.012 1 97.19 203 MET B O 1
ATOM 5412 N N . PRO B 1 204 ? 24.453 -16.172 -3.197 1 97.69 204 PRO B N 1
ATOM 5413 C CA . PRO B 1 204 ? 23.109 -15.57 -3.227 1 97.69 204 PRO B CA 1
ATOM 5414 C C . PRO B 1 204 ? 22.5 -15.43 -1.834 1 97.69 204 PRO B C 1
ATOM 5416 O O . PRO B 1 204 ? 22.672 -16.312 -0.987 1 97.69 204 PRO B O 1
ATOM 5419 N N . LYS B 1 205 ? 21.766 -14.414 -1.628 1 96.06 205 LYS B N 1
ATOM 5420 C CA . LYS B 1 205 ? 21.266 -14.086 -0.3 1 96.06 205 LYS B CA 1
ATOM 5421 C C . LYS B 1 205 ? 19.891 -14.703 -0.063 1 96.06 205 LYS B C 1
ATOM 5423 O O . LYS B 1 205 ? 19.516 -14.977 1.079 1 96.06 205 LYS B O 1
ATOM 5428 N N . LEU B 1 206 ? 19.141 -14.805 -1.104 1 98.69 206 LEU B N 1
ATOM 5429 C CA . LEU B 1 206 ? 17.75 -15.234 -1.014 1 98.69 206 LEU B CA 1
ATOM 5430 C C . LEU B 1 206 ? 17.453 -16.328 -2.041 1 98.69 206 LEU B C 1
ATOM 5432 O O . LEU B 1 206 ? 18.047 -16.344 -3.121 1 98.69 206 LEU B O 1
ATOM 5436 N N . LEU B 1 207 ? 16.609 -17.203 -1.708 1 98.88 207 LEU B N 1
ATOM 5437 C CA . LEU B 1 207 ? 15.867 -18.031 -2.65 1 98.88 207 LEU B CA 1
ATOM 5438 C C . LEU B 1 207 ? 14.391 -17.641 -2.68 1 98.88 207 LEU B C 1
ATOM 5440 O O . LEU B 1 207 ? 13.68 -17.812 -1.685 1 98.88 207 LEU B O 1
ATOM 5444 N N . TYR B 1 208 ? 13.969 -17.062 -3.748 1 98.81 208 TYR B N 1
ATOM 5445 C CA . TYR B 1 208 ? 12.547 -16.844 -3.992 1 98.81 208 TYR B CA 1
ATOM 5446 C C . TYR B 1 208 ? 11.906 -18.094 -4.598 1 98.81 208 TYR B C 1
ATOM 5448 O O . TYR B 1 208 ? 12.336 -18.562 -5.648 1 98.81 208 TYR B O 1
ATOM 5456 N N . THR B 1 209 ? 10.836 -18.625 -3.963 1 98.62 209 THR B N 1
ATOM 5457 C CA . THR B 1 209 ? 10.195 -19.844 -4.477 1 98.62 209 THR B CA 1
ATOM 5458 C C . THR B 1 209 ? 8.688 -19.781 -4.242 1 98.62 209 THR B C 1
ATOM 5460 O O . THR B 1 209 ? 8.227 -19.219 -3.252 1 98.62 209 THR B O 1
ATOM 5463 N N . ILE B 1 210 ? 7.938 -20.25 -5.164 1 98.31 210 ILE B N 1
ATOM 5464 C CA . ILE B 1 210 ? 6.516 -20.547 -5.043 1 98.31 210 ILE B CA 1
ATOM 5465 C C . ILE B 1 210 ? 6.309 -22.062 -4.93 1 98.31 210 ILE B C 1
ATOM 5467 O O . ILE B 1 210 ? 6.012 -22.734 -5.926 1 98.31 210 ILE B O 1
ATOM 5471 N N . PRO B 1 211 ? 6.348 -22.562 -3.744 1 98.12 211 PRO B N 1
ATOM 5472 C CA . PRO B 1 211 ? 6.539 -24.016 -3.611 1 98.12 211 PRO B CA 1
ATOM 5473 C C . PRO B 1 211 ? 5.246 -24.797 -3.793 1 98.12 211 PRO B C 1
ATOM 5475 O O . PRO B 1 211 ? 5.273 -26.016 -3.92 1 98.12 211 PRO B O 1
ATOM 5478 N N . THR B 1 212 ? 4.086 -24.172 -3.734 1 97.94 212 THR B N 1
ATOM 5479 C CA . THR B 1 212 ? 2.797 -24.844 -3.885 1 97.94 212 THR B CA 1
ATOM 5480 C C . THR B 1 212 ? 2 -24.234 -5.035 1 97.94 212 THR B C 1
ATOM 5482 O O . THR B 1 212 ? 1.623 -23.062 -4.98 1 97.94 212 THR B O 1
ATOM 5485 N N . GLY B 1 213 ? 1.707 -25.062 -6.066 1 96.44 213 GLY B N 1
ATOM 5486 C CA . GLY B 1 213 ? 1.001 -24.516 -7.215 1 96.44 213 GLY B CA 1
ATOM 5487 C C . GLY B 1 213 ? 1.775 -23.422 -7.926 1 96.44 213 GLY B C 1
ATOM 5488 O O . GLY B 1 213 ? 1.233 -22.344 -8.203 1 96.44 213 GLY B O 1
ATOM 5489 N N . GLN B 1 214 ? 2.936 -23.734 -8.25 1 96.94 214 GLN B N 1
ATOM 5490 C CA . GLN B 1 214 ? 3.93 -22.781 -8.719 1 96.94 214 GLN B CA 1
ATOM 5491 C C . GLN B 1 214 ? 3.447 -22.062 -9.977 1 96.94 214 GLN B C 1
ATOM 5493 O O . GLN B 1 214 ? 2.891 -22.688 -10.883 1 96.94 214 GLN B O 1
ATOM 5498 N N . ASN B 1 215 ? 3.463 -20.75 -10.016 1 95.5 215 ASN B N 1
ATOM 5499 C CA . ASN B 1 215 ? 3.281 -19.922 -11.203 1 95.5 215 ASN B CA 1
ATOM 5500 C C . ASN B 1 215 ? 4.605 -19.688 -11.93 1 95.5 215 ASN B C 1
ATOM 5502 O O . ASN B 1 215 ? 5.488 -19 -11.398 1 95.5 215 ASN B O 1
ATOM 5506 N N . PRO B 1 216 ? 4.805 -20.266 -13.047 1 95.06 216 PRO B N 1
ATOM 5507 C CA . PRO B 1 216 ? 3.77 -20.641 -14.016 1 95.06 216 PRO B CA 1
ATOM 5508 C C . PRO B 1 216 ? 3.562 -22.141 -14.117 1 95.06 216 PRO B C 1
ATOM 5510 O O . PRO B 1 216 ? 2.617 -22.609 -14.766 1 95.06 216 PRO B O 1
ATOM 5513 N N . THR B 1 217 ? 4.301 -23 -13.492 1 94.56 217 THR B N 1
ATOM 5514 C CA . THR B 1 217 ? 4.445 -24.406 -13.898 1 94.56 217 THR B CA 1
ATOM 5515 C C . THR B 1 217 ? 3.338 -25.266 -13.297 1 94.56 217 THR B C 1
ATOM 5517 O O . THR B 1 217 ? 3.104 -26.391 -13.742 1 94.56 217 THR B O 1
ATOM 5520 N N . GLY B 1 218 ? 2.73 -24.719 -12.227 1 93.88 218 GLY B N 1
ATOM 5521 C CA . GLY B 1 218 ? 1.708 -25.5 -11.555 1 93.88 218 GLY B CA 1
ATOM 5522 C C . GLY B 1 218 ? 2.281 -26.578 -10.648 1 93.88 218 GLY B C 1
ATOM 5523 O O . GLY B 1 218 ? 1.537 -27.266 -9.945 1 93.88 218 GLY B O 1
ATOM 5524 N N . GLY B 1 219 ? 3.537 -26.672 -10.57 1 93.5 219 GLY B N 1
ATOM 5525 C CA . GLY B 1 219 ? 4.199 -27.703 -9.773 1 93.5 219 GLY B CA 1
ATOM 5526 C C . GLY B 1 219 ? 4.113 -27.438 -8.281 1 93.5 219 GLY B C 1
ATOM 5527 O O . GLY B 1 219 ? 4.02 -26.281 -7.848 1 93.5 219 GLY B O 1
ATOM 5528 N N . THR B 1 220 ? 4.117 -28.5 -7.457 1 96.62 220 THR B N 1
ATOM 5529 C CA . THR B 1 220 ? 4.164 -28.453 -6 1 96.62 220 THR B CA 1
ATOM 5530 C C . THR B 1 220 ? 5.34 -29.266 -5.469 1 96.62 220 THR B C 1
ATOM 5532 O O . THR B 1 220 ? 5.48 -30.438 -5.789 1 96.62 220 THR B O 1
ATOM 5535 N N . LEU B 1 221 ? 6.152 -28.625 -4.73 1 97.25 221 LEU B N 1
ATOM 5536 C CA . LEU B 1 221 ? 7.281 -29.312 -4.125 1 97.25 221 LEU B CA 1
ATOM 5537 C C . LEU B 1 221 ? 6.809 -30.297 -3.055 1 97.25 221 LEU B C 1
ATOM 5539 O O . LEU B 1 221 ? 5.977 -29.938 -2.213 1 97.25 221 LEU B O 1
ATOM 5543 N N . SER B 1 222 ? 7.363 -31.516 -3.111 1 96.75 222 SER B N 1
ATOM 5544 C CA . SER B 1 222 ? 7.07 -32.469 -2.057 1 96.75 222 SER B CA 1
ATOM 5545 C C . SER B 1 222 ? 7.738 -32.094 -0.745 1 96.75 222 SER B C 1
ATOM 5547 O O . SER B 1 222 ? 8.641 -31.25 -0.73 1 96.75 222 SER B O 1
ATOM 5549 N N . GLU B 1 223 ? 7.262 -32.656 0.342 1 97.31 223 GLU B N 1
ATOM 5550 C CA . GLU B 1 223 ? 7.875 -32.406 1.644 1 97.31 223 GLU B CA 1
ATOM 5551 C C . GLU B 1 223 ? 9.352 -32.781 1.642 1 97.31 223 GLU B C 1
ATOM 5553 O O . GLU B 1 223 ? 10.18 -32.094 2.229 1 97.31 223 GLU B O 1
ATOM 5558 N N . GLU B 1 224 ? 9.664 -33.906 0.999 1 97.94 224 GLU B N 1
ATOM 5559 C CA . GLU B 1 224 ? 11.039 -34.375 0.927 1 97.94 224 GLU B CA 1
ATOM 5560 C C . GLU B 1 224 ? 11.945 -33.344 0.241 1 97.94 224 GLU B C 1
ATOM 5562 O O . GLU B 1 224 ? 13.023 -33.031 0.737 1 97.94 224 GLU B O 1
ATOM 5567 N N . ARG B 1 225 ? 11.5 -32.844 -0.855 1 98.12 225 ARG B N 1
ATOM 5568 C CA . ARG B 1 225 ? 12.281 -31.828 -1.577 1 98.12 225 ARG B CA 1
ATOM 5569 C C . ARG B 1 225 ? 12.398 -30.547 -0.775 1 98.12 225 ARG B C 1
ATOM 5571 O O . ARG B 1 225 ? 13.445 -29.891 -0.78 1 98.12 225 ARG B O 1
ATOM 5578 N N . ARG B 1 226 ? 11.312 -30.156 -0.064 1 98.62 226 ARG B N 1
ATOM 5579 C CA . ARG B 1 226 ? 11.359 -28.969 0.779 1 98.62 226 ARG B CA 1
ATOM 5580 C C . ARG B 1 226 ? 12.406 -29.109 1.875 1 98.62 226 ARG B C 1
ATOM 5582 O O . ARG B 1 226 ? 13.18 -28.172 2.131 1 98.62 226 ARG B O 1
ATOM 5589 N N . ARG B 1 227 ? 12.461 -30.25 2.496 1 98.62 227 ARG B N 1
ATOM 5590 C CA . ARG B 1 227 ? 13.445 -30.516 3.535 1 98.62 227 ARG B CA 1
ATOM 5591 C C . ARG B 1 227 ? 14.867 -30.438 2.973 1 98.62 227 ARG B C 1
ATOM 5593 O O . ARG B 1 227 ? 15.766 -29.875 3.613 1 98.62 227 ARG B O 1
ATOM 5600 N N . ALA B 1 228 ? 15.031 -31 1.788 1 98.81 228 ALA B N 1
ATOM 5601 C CA . ALA B 1 228 ? 16.344 -31 1.155 1 98.81 228 ALA B CA 1
ATOM 5602 C C . ALA B 1 228 ? 16.797 -29.578 0.841 1 98.81 228 ALA B C 1
ATOM 5604 O O . ALA B 1 228 ? 17.938 -29.203 1.096 1 98.81 228 ALA B O 1
ATOM 5605 N N . VAL B 1 229 ? 15.914 -28.75 0.309 1 98.81 229 VAL B N 1
ATOM 5606 C CA . VAL B 1 229 ? 16.234 -27.359 -0.025 1 98.81 229 VAL B CA 1
ATOM 5607 C C . VAL B 1 229 ? 16.516 -26.578 1.253 1 98.81 229 VAL B C 1
ATOM 5609 O O . VAL B 1 229 ? 17.422 -25.734 1.289 1 98.81 229 VAL B O 1
ATOM 5612 N N . TYR B 1 230 ? 15.711 -26.797 2.326 1 98.81 230 TYR B N 1
ATOM 5613 C CA . TYR B 1 230 ? 15.922 -26.125 3.6 1 98.81 230 TYR B CA 1
ATOM 5614 C C . TYR B 1 230 ? 17.312 -26.438 4.156 1 98.81 230 TYR B C 1
ATOM 5616 O O . TYR B 1 230 ? 17.984 -25.547 4.672 1 98.81 230 TYR B O 1
ATOM 5624 N N . LYS B 1 231 ? 17.734 -27.703 4.016 1 98.81 231 LYS B N 1
ATOM 5625 C CA . LYS B 1 231 ? 19.062 -28.094 4.465 1 98.81 231 LYS B CA 1
ATOM 5626 C C . LYS B 1 231 ? 20.141 -27.359 3.686 1 98.81 231 LYS B C 1
ATOM 5628 O O . LYS B 1 231 ? 21.188 -27 4.242 1 98.81 231 LYS B O 1
ATOM 5633 N N . LEU B 1 232 ? 19.938 -27.156 2.416 1 98.88 232 LEU B N 1
ATOM 5634 C CA . LEU B 1 232 ? 20.891 -26.406 1.605 1 98.88 232 LEU B CA 1
ATOM 5635 C C . LEU B 1 232 ? 20.922 -24.938 2.051 1 98.88 232 LEU B C 1
ATOM 5637 O O . LEU B 1 232 ? 21.984 -24.312 2.035 1 98.88 232 LEU B O 1
ATOM 5641 N N . ALA B 1 233 ? 19.75 -24.375 2.434 1 98.81 233 ALA B N 1
ATOM 5642 C CA . ALA B 1 233 ? 19.719 -23.016 2.955 1 98.81 233 ALA B CA 1
ATOM 5643 C C . ALA B 1 233 ? 20.562 -22.891 4.215 1 98.81 233 ALA B C 1
ATOM 5645 O O . ALA B 1 233 ? 21.25 -21.875 4.414 1 98.81 233 ALA B O 1
ATOM 5646 N N . GLN B 1 234 ? 20.531 -23.891 5.074 1 98.25 234 GLN B N 1
ATOM 5647 C CA . GLN B 1 234 ? 21.359 -23.922 6.273 1 98.25 234 GLN B CA 1
ATOM 5648 C C . GLN B 1 234 ? 22.844 -24.047 5.918 1 98.25 234 GLN B C 1
ATOM 5650 O O . GLN B 1 234 ? 23.672 -23.328 6.473 1 98.25 234 GLN B O 1
ATOM 5655 N N . LYS B 1 235 ? 23.125 -24.938 4.98 1 98.5 235 LYS B N 1
ATOM 5656 C CA . LYS B 1 235 ? 24.5 -25.25 4.59 1 98.5 235 LYS B CA 1
ATOM 5657 C C . LYS B 1 235 ? 25.172 -24.031 3.957 1 98.5 235 LYS B C 1
ATOM 5659 O O . LYS B 1 235 ? 26.312 -23.719 4.27 1 98.5 235 LYS B O 1
ATOM 5664 N N . TYR B 1 236 ? 24.438 -23.312 3.111 1 98.5 236 TYR B N 1
ATOM 5665 C CA . TYR B 1 236 ? 25.062 -22.25 2.314 1 98.5 236 TYR B CA 1
ATOM 5666 C C . TYR B 1 236 ? 24.641 -20.875 2.82 1 98.5 236 TYR B C 1
ATOM 5668 O O . TYR B 1 236 ? 25.016 -19.859 2.24 1 98.5 236 TYR B O 1
ATOM 5676 N N . ASP B 1 237 ? 23.797 -20.781 3.816 1 98.25 237 ASP B N 1
ATOM 5677 C CA . ASP B 1 237 ? 23.438 -19.594 4.586 1 98.25 237 ASP B CA 1
ATOM 5678 C C . ASP B 1 237 ? 22.672 -18.594 3.723 1 98.25 237 ASP B C 1
ATOM 5680 O O . ASP B 1 237 ? 23.047 -17.422 3.623 1 98.25 237 ASP B O 1
ATOM 5684 N N . PHE B 1 238 ? 21.578 -18.969 3.16 1 98.56 238 PHE B N 1
ATOM 5685 C CA . PHE B 1 238 ? 20.672 -18.047 2.492 1 98.56 238 PHE B CA 1
ATOM 5686 C C . PHE B 1 238 ? 19.281 -18.109 3.109 1 98.56 238 PHE B C 1
ATOM 5688 O O . PHE B 1 238 ? 18.969 -19.031 3.869 1 98.56 238 PHE B O 1
ATOM 5695 N N . ILE B 1 239 ? 18.469 -17.109 2.912 1 98.81 239 ILE B N 1
ATOM 5696 C CA . ILE B 1 239 ? 17.109 -16.984 3.404 1 98.81 239 ILE B CA 1
ATOM 5697 C C . ILE B 1 239 ? 16.125 -17.516 2.35 1 98.81 239 ILE B C 1
ATOM 5699 O O . ILE B 1 239 ? 16.281 -17.234 1.158 1 98.81 239 ILE B O 1
ATOM 5703 N N . ILE B 1 240 ? 15.18 -18.328 2.758 1 98.94 240 ILE B N 1
ATOM 5704 C CA . ILE B 1 240 ? 14.125 -18.797 1.862 1 98.94 240 ILE B CA 1
ATOM 5705 C C . ILE B 1 240 ? 12.922 -17.859 1.948 1 98.94 240 ILE B C 1
ATOM 5707 O O . ILE B 1 240 ? 12.375 -17.641 3.029 1 98.94 240 ILE B O 1
ATOM 5711 N N . VAL B 1 241 ? 12.547 -17.234 0.872 1 98.94 241 VAL B N 1
ATOM 5712 C CA . VAL B 1 241 ? 11.289 -16.5 0.752 1 98.94 241 VAL B CA 1
ATOM 5713 C C . VAL B 1 241 ? 10.227 -17.391 0.13 1 98.94 241 VAL B C 1
ATOM 5715 O O . VAL B 1 241 ? 10.258 -17.672 -1.072 1 98.94 241 VAL B O 1
ATOM 5718 N N . GLU B 1 242 ? 9.328 -17.812 0.958 1 98.5 242 GLU B N 1
ATOM 5719 C CA . GLU B 1 242 ? 8.234 -18.703 0.566 1 98.5 242 GLU B CA 1
ATOM 5720 C C . GLU B 1 242 ? 6.996 -17.906 0.155 1 98.5 242 GLU B C 1
ATOM 5722 O O . GLU B 1 242 ? 6.199 -17.5 1.006 1 98.5 242 GLU B O 1
ATOM 5727 N N . ASP B 1 243 ? 6.762 -17.672 -1.142 1 98.69 243 ASP B N 1
ATOM 5728 C CA . ASP B 1 243 ? 5.629 -16.938 -1.686 1 98.69 243 ASP B CA 1
ATOM 5729 C C . ASP B 1 243 ? 4.43 -17.859 -1.905 1 98.69 243 ASP B C 1
ATOM 5731 O O . ASP B 1 243 ? 4.422 -18.656 -2.836 1 98.69 243 ASP B O 1
ATOM 5735 N N . GLU B 1 244 ? 3.379 -17.672 -1.077 1 98.38 244 GLU B N 1
ATOM 5736 C CA . GLU B 1 244 ? 2.357 -18.703 -1.034 1 98.38 244 GLU B CA 1
ATOM 5737 C C . GLU B 1 244 ? 0.959 -18.109 -1.194 1 98.38 244 GLU B C 1
ATOM 5739 O O . GLU B 1 244 ? 0.108 -18.281 -0.317 1 98.38 244 GLU B O 1
ATOM 5744 N N . PRO B 1 245 ? 0.669 -17.484 -2.365 1 96.94 245 PRO B N 1
ATOM 5745 C CA . PRO B 1 245 ? -0.708 -17.031 -2.584 1 96.94 245 PRO B CA 1
ATOM 5746 C C . PRO B 1 245 ? -1.659 -18.188 -2.906 1 96.94 245 PRO B C 1
ATOM 5748 O O . PRO B 1 245 ? -2.879 -18.031 -2.789 1 96.94 245 PRO B O 1
ATOM 5751 N N . TYR B 1 246 ? -1.124 -19.438 -3.262 1 97.75 246 TYR B N 1
ATOM 5752 C CA . TYR B 1 246 ? -1.94 -20.531 -3.75 1 97.75 246 TYR B CA 1
ATOM 5753 C C . TYR B 1 246 ? -1.995 -21.672 -2.729 1 97.75 246 TYR B C 1
ATOM 5755 O O . TYR B 1 246 ? -2.559 -22.734 -3 1 97.75 246 TYR B O 1
ATOM 5763 N N . TYR B 1 247 ? -1.452 -21.5 -1.567 1 98.31 247 TYR B N 1
ATOM 5764 C CA . TYR B 1 247 ? -1.218 -22.594 -0.626 1 98.31 247 TYR B CA 1
ATOM 5765 C C . TYR B 1 247 ? -2.51 -23.344 -0.333 1 98.31 247 TYR B C 1
ATOM 5767 O O . TYR B 1 247 ? -2.516 -24.578 -0.268 1 98.31 247 TYR B O 1
ATOM 5775 N N . PHE B 1 248 ? -3.584 -22.688 -0.248 1 97.75 248 PHE B N 1
ATOM 5776 C CA . PHE B 1 248 ? -4.824 -23.312 0.19 1 97.75 248 PHE B CA 1
ATOM 5777 C C . PHE B 1 248 ? -5.637 -23.812 -1.005 1 97.75 248 PHE B C 1
ATOM 5779 O O . PHE B 1 248 ? -6.695 -24.406 -0.837 1 97.75 248 PHE B O 1
ATOM 5786 N N . LEU B 1 249 ? -5.121 -23.547 -2.186 1 97.5 249 LEU B N 1
ATOM 5787 C CA . LEU B 1 249 ? -5.781 -24.062 -3.387 1 97.5 249 LEU B CA 1
ATOM 5788 C C . LEU B 1 249 ? -5.234 -25.438 -3.766 1 97.5 249 LEU B C 1
ATOM 5790 O O . LEU B 1 249 ? -4.891 -25.672 -4.926 1 97.5 249 LEU B O 1
ATOM 5794 N N . GLN B 1 250 ? -4.961 -26.234 -2.797 1 97 250 GLN B N 1
ATOM 5795 C CA . GLN B 1 250 ? -4.539 -27.609 -3.018 1 97 250 GLN B CA 1
ATOM 5796 C C . GLN B 1 250 ? -5.727 -28.5 -3.371 1 97 250 GLN B C 1
ATOM 5798 O O . GLN B 1 250 ? -6.797 -28.375 -2.771 1 97 250 GLN B O 1
ATOM 5803 N N . MET B 1 251 ? -5.559 -29.375 -4.32 1 95.38 251 MET B N 1
ATOM 5804 C CA . MET B 1 251 ? -6.66 -30.109 -4.941 1 95.38 251 MET B CA 1
ATOM 5805 C C . MET B 1 251 ? -6.469 -31.609 -4.781 1 95.38 251 MET B C 1
ATOM 5807 O O . MET B 1 251 ? -5.371 -32.062 -4.469 1 95.38 251 MET B O 1
ATOM 5811 N N . ASP B 1 252 ? -7.512 -32.281 -5.059 1 91.12 252 ASP B N 1
ATOM 5812 C CA . ASP B 1 252 ? -7.465 -33.75 -5.047 1 91.12 252 ASP B CA 1
ATOM 5813 C C . ASP B 1 252 ? -6.641 -34.281 -6.219 1 91.12 252 ASP B C 1
ATOM 5815 O O . ASP B 1 252 ? -6.438 -33.594 -7.211 1 91.12 252 ASP B O 1
ATOM 5819 N N . GLU B 1 253 ? -6.25 -35.5 -6.035 1 92.06 253 GLU B N 1
ATOM 5820 C CA . GLU B 1 253 ? -5.527 -36.156 -7.129 1 92.06 253 GLU B CA 1
ATOM 5821 C C . GLU B 1 253 ? -6.387 -36.219 -8.391 1 92.06 253 GLU B C 1
ATOM 5823 O O . GLU B 1 253 ? -7.586 -36.5 -8.312 1 92.06 253 GLU B O 1
ATOM 5828 N N . TYR B 1 254 ? -5.812 -35.906 -9.469 1 95.19 254 TYR B N 1
ATOM 5829 C CA . TYR B 1 254 ? -6.508 -36.031 -10.742 1 95.19 254 TYR B CA 1
ATOM 5830 C C . TYR B 1 254 ? -6.641 -37.5 -11.156 1 95.19 254 TYR B C 1
ATOM 5832 O O . TYR B 1 254 ? -5.648 -38.219 -11.227 1 95.19 254 TYR B O 1
ATOM 5840 N N . VAL B 1 255 ? -7.852 -37.938 -11.398 1 93.5 255 VAL B N 1
ATOM 5841 C CA . VAL B 1 255 ? -8.141 -39.281 -11.891 1 93.5 255 VAL B CA 1
ATOM 5842 C C . VAL B 1 255 ? -9.156 -39.188 -13.031 1 93.5 255 VAL B C 1
ATOM 5844 O O . VAL B 1 255 ? -9.82 -38.188 -13.211 1 93.5 255 VAL B O 1
ATOM 5847 N N . GLU B 1 256 ? -9.203 -40.25 -13.711 1 89.06 256 GLU B N 1
ATOM 5848 C CA . GLU B 1 256 ? -10.172 -40.281 -14.805 1 89.06 256 GLU B CA 1
ATOM 5849 C C . GLU B 1 256 ? -11.594 -40.094 -14.281 1 89.06 256 GLU B C 1
ATOM 5851 O O . GLU B 1 256 ? -11.891 -40.438 -13.133 1 89.06 256 GLU B O 1
ATOM 5856 N N . LYS B 1 257 ? -12.477 -39.5 -15.133 1 86.31 257 LYS B N 1
ATOM 5857 C CA . LYS B 1 257 ? -13.844 -39.125 -14.773 1 86.31 257 LYS B CA 1
ATOM 5858 C C . LYS B 1 257 ? -14.586 -40.312 -14.156 1 86.31 257 LYS B C 1
ATOM 5860 O O . LYS B 1 257 ? -15.383 -40.125 -13.234 1 86.31 257 LYS B O 1
ATOM 5865 N N . SER B 1 258 ? -14.344 -41.438 -14.75 1 88.31 258 SER B N 1
ATOM 5866 C CA . SER B 1 258 ? -15.055 -42.625 -14.328 1 88.31 258 SER B CA 1
ATOM 5867 C C . SER B 1 258 ? -14.617 -43.062 -12.938 1 88.31 258 SER B C 1
ATOM 5869 O O . SER B 1 258 ? -15.352 -43.781 -12.242 1 88.31 258 SER B O 1
ATOM 5871 N N . ASP B 1 259 ? -13.508 -42.688 -12.492 1 90.69 259 ASP B N 1
ATOM 5872 C CA . ASP B 1 259 ? -12.93 -43.156 -11.227 1 90.69 259 ASP B CA 1
ATOM 5873 C C . ASP B 1 259 ? -13.086 -42.094 -10.133 1 90.69 259 ASP B C 1
ATOM 5875 O O . ASP B 1 259 ? -12.664 -42.312 -9 1 90.69 259 ASP B O 1
ATOM 5879 N N . ARG B 1 260 ? -13.68 -41 -10.531 1 91.44 260 ARG B N 1
ATOM 5880 C CA . ARG B 1 260 ? -13.805 -39.906 -9.586 1 91.44 260 ARG B CA 1
ATOM 5881 C C . ARG B 1 260 ? -14.898 -40.188 -8.562 1 91.44 260 ARG B C 1
ATOM 5883 O O . ARG B 1 260 ? -15.969 -40.688 -8.906 1 91.44 260 ARG B O 1
ATOM 5890 N N . THR B 1 261 ? -14.523 -39.938 -7.273 1 85.5 261 THR B N 1
ATOM 5891 C CA . THR B 1 261 ? -15.469 -40.062 -6.172 1 85.5 261 THR B CA 1
ATOM 5892 C C . THR B 1 261 ? -15.703 -38.688 -5.508 1 85.5 261 THR B C 1
ATOM 5894 O O . THR B 1 261 ? -14.812 -37.844 -5.508 1 85.5 261 THR B O 1
ATOM 5897 N N . PRO B 1 262 ? -16.922 -38.625 -4.988 1 79.62 262 PRO B N 1
ATOM 5898 C CA . PRO B 1 262 ? -17.172 -37.344 -4.301 1 79.62 262 PRO B CA 1
ATOM 5899 C C . PRO B 1 262 ? -16.234 -37.125 -3.119 1 79.62 262 PRO B C 1
ATOM 5901 O O . PRO B 1 262 ? -15.898 -38.062 -2.398 1 79.62 262 PRO B O 1
ATOM 5904 N N . ASP B 1 263 ? -15.789 -35.906 -3.012 1 79.25 263 ASP B N 1
ATOM 5905 C CA . ASP B 1 263 ? -14.945 -35.531 -1.88 1 79.25 263 ASP B CA 1
ATOM 5906 C C . ASP B 1 263 ? -15.773 -35.344 -0.609 1 79.25 263 ASP B C 1
ATOM 5908 O O . ASP B 1 263 ? -16.703 -34.531 -0.569 1 79.25 263 ASP B O 1
ATOM 5912 N N . ASN B 1 264 ? -15.453 -36.062 0.449 1 81.88 264 ASN B N 1
ATOM 5913 C CA . ASN B 1 264 ? -16.172 -36 1.717 1 81.88 264 ASN B CA 1
ATOM 5914 C C . ASN B 1 264 ? -15.25 -35.562 2.855 1 81.88 264 ASN B C 1
ATOM 5916 O O . ASN B 1 264 ? -15.477 -35.906 4.012 1 81.88 264 ASN B O 1
ATOM 5920 N N . LEU B 1 265 ? -14.305 -34.906 2.512 1 87.19 265 LEU B N 1
ATOM 5921 C CA . LEU B 1 265 ? -13.328 -34.469 3.506 1 87.19 265 LEU B CA 1
ATOM 5922 C C . LEU B 1 265 ? -13.953 -33.469 4.477 1 87.19 265 LEU B C 1
ATOM 5924 O O . LEU B 1 265 ? -14.688 -32.562 4.062 1 87.19 265 LEU B O 1
ATOM 5928 N N . ASP B 1 266 ? -13.719 -33.688 5.734 1 87.56 266 ASP B N 1
ATOM 5929 C CA . ASP B 1 266 ? -14.07 -32.656 6.719 1 87.56 266 ASP B CA 1
ATOM 5930 C C . ASP B 1 266 ? -12.891 -31.719 6.977 1 87.56 266 ASP B C 1
ATOM 5932 O O . ASP B 1 266 ? -11.789 -31.938 6.477 1 87.56 266 ASP B O 1
ATOM 5936 N N . LYS B 1 267 ? -13.109 -30.719 7.727 1 83.69 267 LYS B N 1
ATOM 5937 C CA . LYS B 1 267 ? -12.117 -29.672 7.949 1 83.69 267 LYS B CA 1
ATOM 5938 C C . LYS B 1 267 ? -10.859 -30.219 8.602 1 83.69 267 LYS B C 1
ATOM 5940 O O . LYS B 1 267 ? -9.75 -29.781 8.297 1 83.69 267 LYS B O 1
ATOM 5945 N N . HIS B 1 268 ? -10.984 -31.094 9.555 1 87.62 268 HIS B N 1
ATOM 5946 C CA . HIS B 1 268 ? -9.828 -31.656 10.242 1 87.62 268 HIS B CA 1
ATOM 5947 C C . HIS B 1 268 ? -8.977 -32.5 9.289 1 87.62 268 HIS B C 1
ATOM 5949 O O . HIS B 1 268 ? -7.746 -32.438 9.336 1 87.62 268 HIS B O 1
ATOM 5955 N N . SER B 1 269 ? -9.656 -33.25 8.531 1 91.44 269 SER B N 1
ATOM 5956 C CA . SER B 1 269 ? -8.953 -34.062 7.535 1 91.44 269 SER B CA 1
ATOM 5957 C C . SER B 1 269 ? -8.344 -33.188 6.449 1 91.44 269 SER B C 1
ATOM 5959 O O . SER B 1 269 ? -7.277 -33.5 5.918 1 91.44 269 SER B O 1
ATOM 5961 N N . PHE B 1 270 ? -9.008 -32.156 6.164 1 93.31 270 PHE B N 1
ATOM 5962 C CA . PHE B 1 270 ? -8.523 -31.188 5.184 1 93.31 270 PHE B CA 1
ATOM 5963 C C . PHE B 1 270 ? -7.145 -30.656 5.574 1 93.31 270 PHE B C 1
ATOM 5965 O O . PHE B 1 270 ? -6.215 -30.672 4.77 1 93.31 270 PHE B O 1
ATOM 5972 N N . ILE B 1 271 ? -6.977 -30.234 6.848 1 95.19 271 ILE B N 1
ATOM 5973 C CA . ILE B 1 271 ? -5.723 -29.688 7.336 1 95.19 271 ILE B CA 1
ATOM 5974 C C . ILE B 1 271 ? -4.602 -30.703 7.172 1 95.19 271 ILE B C 1
ATOM 5976 O O . ILE B 1 271 ? -3.484 -30.359 6.785 1 95.19 271 ILE B O 1
ATOM 5980 N N . LYS B 1 272 ? -4.918 -31.984 7.332 1 94.12 272 LYS B N 1
ATOM 5981 C CA . LYS B 1 272 ? -3.924 -33.062 7.281 1 94.12 272 LYS B CA 1
ATOM 5982 C C . LYS B 1 272 ? -3.479 -33.312 5.848 1 94.12 272 LYS B C 1
ATOM 5984 O O . LYS B 1 272 ? -2.416 -33.906 5.621 1 94.12 272 LYS B O 1
ATOM 5989 N N . THR B 1 273 ? -4.285 -32.938 4.902 1 94.81 273 THR B N 1
ATOM 5990 C CA . THR B 1 273 ? -3.953 -33.188 3.506 1 94.81 273 THR B CA 1
ATOM 5991 C C . THR B 1 273 ? -3.01 -32.125 2.969 1 94.81 273 THR B C 1
ATOM 5993 O O . THR B 1 273 ? -2.398 -32.281 1.912 1 94.81 273 THR B O 1
ATOM 5996 N N . LEU B 1 274 ? -2.906 -30.984 3.648 1 96.69 274 LEU B N 1
ATOM 5997 C CA . LEU B 1 274 ? -2.076 -29.891 3.17 1 96.69 274 LEU B CA 1
ATOM 5998 C C . LEU B 1 274 ? -0.599 -30.266 3.217 1 96.69 274 LEU B C 1
ATOM 6000 O O . LEU B 1 274 ? -0.145 -30.891 4.172 1 96.69 274 LEU B O 1
ATOM 6004 N N . VAL B 1 275 ? 0.13 -29.922 2.154 1 96.44 275 VAL B N 1
ATOM 6005 C CA . VAL B 1 275 ? 1.568 -30.172 2.117 1 96.44 275 VAL B CA 1
ATOM 6006 C C . VAL B 1 275 ? 2.266 -29.297 3.164 1 96.44 275 VAL B C 1
ATOM 6008 O O . VAL B 1 275 ? 1.814 -28.188 3.457 1 96.44 275 VAL B O 1
ATOM 6011 N N . SER B 1 276 ? 3.365 -29.781 3.74 1 96.12 276 SER B N 1
ATOM 6012 C CA . SER B 1 276 ? 4.133 -29.016 4.711 1 96.12 276 SER B CA 1
ATOM 6013 C C . SER B 1 276 ? 4.691 -27.734 4.09 1 96.12 276 SER B C 1
ATOM 6015 O O . SER B 1 276 ? 5.094 -27.734 2.924 1 96.12 276 SER B O 1
ATOM 6017 N N . SER B 1 277 ? 4.703 -26.703 4.875 1 98.25 277 SER B N 1
ATOM 6018 C CA . SER B 1 277 ? 5.301 -25.453 4.414 1 98.25 277 SER B CA 1
ATOM 6019 C C . SER B 1 277 ? 6.758 -25.344 4.844 1 98.25 277 SER B C 1
ATOM 6021 O O . SER B 1 277 ? 7.207 -26.078 5.727 1 98.25 277 SER B O 1
ATOM 6023 N N . TYR B 1 278 ? 7.605 -24.484 4.188 1 98.69 278 TYR B N 1
ATOM 6024 C CA . TYR B 1 278 ? 8.961 -24.219 4.652 1 98.69 278 TYR B CA 1
ATOM 6025 C C . TYR B 1 278 ? 8.953 -23.641 6.07 1 98.69 278 TYR B C 1
ATOM 6027 O O . TYR B 1 278 ? 9.797 -24 6.891 1 98.69 278 TYR B O 1
ATOM 6035 N N . ILE B 1 279 ? 7.984 -22.734 6.371 1 98.5 279 ILE B N 1
ATOM 6036 C CA . ILE B 1 279 ? 7.934 -22.078 7.676 1 98.5 279 ILE B CA 1
ATOM 6037 C C . ILE B 1 279 ? 7.664 -23.125 8.758 1 98.5 279 ILE B C 1
ATOM 6039 O O . ILE B 1 279 ? 8.141 -22.984 9.891 1 98.5 279 ILE B O 1
ATOM 6043 N N . SER B 1 280 ? 6.938 -24.203 8.461 1 97.69 280 SER B N 1
ATOM 6044 C CA . SER B 1 280 ? 6.672 -25.266 9.43 1 97.69 280 SER B CA 1
ATOM 6045 C C . SER B 1 280 ? 7.918 -26.109 9.672 1 97.69 280 SER B C 1
ATOM 6047 O O . SER B 1 280 ? 8.031 -26.766 10.703 1 97.69 280 SER B O 1
ATOM 6049 N N . LEU B 1 281 ? 8.898 -26.125 8.711 1 97.5 281 LEU B N 1
ATOM 6050 C CA . LEU B 1 281 ? 10.133 -26.891 8.812 1 97.5 281 LEU B CA 1
ATOM 6051 C C . LEU B 1 281 ? 11.234 -26.047 9.461 1 97.5 281 LEU B C 1
ATOM 6053 O O . LEU B 1 281 ? 12.258 -26.594 9.891 1 97.5 281 LEU B O 1
ATOM 6057 N N . ASP B 1 282 ? 11.039 -24.766 9.539 1 98 282 ASP B N 1
ATOM 6058 C CA . ASP B 1 282 ? 12.078 -23.797 9.867 1 98 282 ASP B CA 1
ATOM 6059 C C . ASP B 1 282 ? 12.438 -23.859 11.352 1 98 282 ASP B C 1
ATOM 6061 O O . ASP B 1 282 ? 11.617 -23.531 12.211 1 98 282 ASP B O 1
ATOM 6065 N N . THR B 1 283 ? 13.656 -24.25 11.633 1 96.94 283 THR B N 1
ATOM 6066 C CA . THR B 1 283 ? 14.117 -24.344 13.016 1 96.94 283 THR B CA 1
ATOM 6067 C C . THR B 1 283 ? 15.047 -23.188 13.352 1 96.94 283 THR B C 1
ATOM 6069 O O . THR B 1 283 ? 15.367 -22.953 14.523 1 96.94 283 THR B O 1
ATOM 6072 N N . GLU B 1 284 ? 15.445 -22.375 12.352 1 97.5 284 GLU B N 1
ATOM 6073 C CA . GLU B 1 284 ? 16.469 -21.359 12.578 1 97.5 284 GLU B CA 1
ATOM 6074 C C . GLU B 1 284 ? 15.914 -19.953 12.367 1 97.5 284 GLU B C 1
ATOM 6076 O O . GLU B 1 284 ? 16.594 -18.969 12.617 1 97.5 284 GLU B O 1
ATOM 6081 N N . GLY B 1 285 ? 14.734 -19.844 11.891 1 98 285 GLY B N 1
ATOM 6082 C CA . GLY B 1 285 ? 14.164 -18.531 11.594 1 98 285 GLY B CA 1
ATOM 6083 C C . GLY B 1 285 ? 14.68 -17.938 10.289 1 98 285 GLY B C 1
ATOM 6084 O O . GLY B 1 285 ? 14.852 -16.719 10.18 1 98 285 GLY B O 1
ATOM 6085 N N . ARG B 1 286 ? 15 -18.828 9.273 1 98.19 286 ARG B N 1
ATOM 6086 C CA . ARG B 1 286 ? 15.586 -18.328 8.031 1 98.19 286 ARG B CA 1
ATOM 6087 C C . ARG B 1 286 ? 14.57 -18.344 6.898 1 98.19 286 ARG B C 1
ATOM 6089 O O . ARG B 1 286 ? 14.914 -18.094 5.742 1 98.19 286 ARG B O 1
ATOM 6096 N N . VAL B 1 287 ? 13.266 -18.625 7.215 1 98.81 287 VAL B N 1
ATOM 6097 C CA . VAL B 1 287 ? 12.188 -18.594 6.234 1 98.81 287 VAL B CA 1
ATOM 6098 C C . VAL B 1 287 ? 11.328 -17.344 6.457 1 98.81 287 VAL B C 1
ATOM 6100 O O . VAL B 1 287 ? 10.93 -17.047 7.59 1 98.81 287 VAL B O 1
ATOM 6103 N N . VAL B 1 288 ? 11.102 -16.562 5.441 1 98.88 288 VAL B N 1
ATOM 6104 C CA . VAL B 1 288 ? 10.094 -15.508 5.387 1 98.88 288 VAL B CA 1
ATOM 6105 C C . VAL B 1 288 ? 8.93 -15.953 4.508 1 98.88 288 VAL B C 1
ATOM 6107 O O . VAL B 1 288 ? 9.094 -16.156 3.301 1 98.88 288 VAL B O 1
ATOM 6110 N N . ARG B 1 289 ? 7.797 -16.094 5.102 1 98.88 289 ARG B N 1
ATOM 6111 C CA . ARG B 1 289 ? 6.629 -16.562 4.355 1 98.88 289 ARG B CA 1
ATOM 6112 C C . ARG B 1 289 ? 5.715 -15.398 4 1 98.88 289 ARG B C 1
ATOM 6114 O O . ARG B 1 289 ? 5.41 -14.555 4.848 1 98.88 289 ARG B O 1
ATOM 6121 N N . LEU B 1 290 ? 5.32 -15.336 2.775 1 98.88 290 LEU B N 1
ATOM 6122 C CA . LEU B 1 290 ? 4.375 -14.352 2.27 1 98.88 290 LEU B CA 1
ATOM 6123 C C . LEU B 1 290 ? 3.025 -14.992 1.963 1 98.88 290 LEU B C 1
ATOM 6125 O O . LEU B 1 290 ? 2.932 -15.859 1.091 1 98.88 290 LEU B O 1
ATOM 6129 N N . ASP B 1 291 ? 2.004 -14.602 2.715 1 98.56 291 ASP B N 1
ATOM 6130 C CA . ASP B 1 291 ? 0.634 -15.047 2.494 1 98.56 291 ASP B CA 1
ATOM 6131 C C . ASP B 1 291 ? -0.276 -13.883 2.125 1 98.56 291 ASP B C 1
ATOM 6133 O O . ASP B 1 291 ? 0.094 -12.719 2.303 1 98.56 291 ASP B O 1
ATOM 6137 N N . SER B 1 292 ? -1.438 -14.227 1.552 1 97.38 292 SER B N 1
ATOM 6138 C CA . SER B 1 292 ? -2.357 -13.18 1.105 1 97.38 292 SER B CA 1
ATOM 6139 C C . SER B 1 292 ? -3.789 -13.703 1.035 1 97.38 292 SER B C 1
ATOM 6141 O O . SER B 1 292 ? -4.012 -14.898 0.835 1 97.38 292 SER B O 1
ATOM 6143 N N . PHE B 1 293 ? -4.762 -12.836 1.192 1 98.25 293 PHE B N 1
ATOM 6144 C CA . PHE B 1 293 ? -6.168 -13.156 0.982 1 98.25 293 PHE B CA 1
ATOM 6145 C C . PHE B 1 293 ? -6.539 -13.023 -0.49 1 98.25 293 PHE B C 1
ATOM 6147 O O . PHE B 1 293 ? -7.695 -13.234 -0.865 1 98.25 293 PHE B O 1
ATOM 6154 N N . SER B 1 294 ? -5.625 -12.781 -1.381 1 97.25 294 SER B N 1
ATOM 6155 C CA . SER B 1 294 ? -5.883 -12.438 -2.775 1 97.25 294 SER B CA 1
ATOM 6156 C C . SER B 1 294 ? -6.57 -13.578 -3.51 1 97.25 294 SER B C 1
ATOM 6158 O O . SER B 1 294 ? -7.453 -13.352 -4.34 1 97.25 294 SER B O 1
ATOM 6160 N N . LYS B 1 295 ? -6.121 -14.812 -3.193 1 97.31 295 LYS B N 1
ATOM 6161 C CA . LYS B 1 295 ? -6.621 -15.945 -3.963 1 97.31 295 LYS B CA 1
ATOM 6162 C C . LYS B 1 295 ? -7.656 -16.734 -3.168 1 97.31 295 LYS B C 1
ATOM 6164 O O . LYS B 1 295 ? -8.305 -17.641 -3.703 1 97.31 295 LYS B O 1
ATOM 6169 N N . VAL B 1 296 ? -7.848 -16.328 -1.913 1 97.69 296 VAL B N 1
ATOM 6170 C CA . VAL B 1 296 ? -8.773 -17.109 -1.096 1 97.69 296 VAL B CA 1
ATOM 6171 C C . VAL B 1 296 ? -10 -16.25 -0.758 1 97.69 296 VAL B C 1
ATOM 6173 O O . VAL B 1 296 ? -11.055 -16.797 -0.418 1 97.69 296 VAL B O 1
ATOM 6176 N N . LEU B 1 297 ? -9.891 -14.914 -0.765 1 97.94 297 LEU B N 1
ATOM 6177 C CA . LEU B 1 297 ? -11.031 -14.023 -0.583 1 97.94 297 LEU B CA 1
ATOM 6178 C C . LEU B 1 297 ? -11.219 -13.133 -1.803 1 97.94 297 LEU B C 1
ATOM 6180 O O . LEU B 1 297 ? -12.211 -13.266 -2.529 1 97.94 297 LEU B O 1
ATOM 6184 N N . ALA B 1 298 ? -10.25 -12.211 -2.041 1 97.81 298 ALA B N 1
ATOM 6185 C CA . ALA B 1 298 ? -10.328 -11.32 -3.193 1 97.81 298 ALA B CA 1
ATOM 6186 C C . ALA B 1 298 ? -9.023 -10.555 -3.387 1 97.81 298 ALA B C 1
ATOM 6188 O O . ALA B 1 298 ? -8.492 -9.969 -2.439 1 97.81 298 ALA B O 1
ATOM 6189 N N . PRO B 1 299 ? -8.539 -10.539 -4.637 1 96.75 299 PRO B N 1
ATOM 6190 C CA . PRO B 1 299 ? -7.266 -9.867 -4.898 1 96.75 299 PRO B CA 1
ATOM 6191 C C . PRO B 1 299 ? -7.305 -8.375 -4.559 1 96.75 299 PRO B C 1
ATOM 6193 O O . PRO B 1 299 ? -6.34 -7.836 -4.012 1 96.75 299 PRO B O 1
ATOM 6196 N N . GLY B 1 300 ? -8.406 -7.688 -4.781 1 97.31 300 GLY B N 1
ATOM 6197 C CA . GLY B 1 300 ? -8.516 -6.246 -4.621 1 97.31 300 GLY B CA 1
ATOM 6198 C C . GLY B 1 300 ? -8.594 -5.816 -3.168 1 97.31 300 GLY B C 1
ATOM 6199 O O . GLY B 1 300 ? -8.516 -4.625 -2.865 1 97.31 300 GLY B O 1
ATOM 6200 N N . ALA B 1 301 ? -8.75 -6.77 -2.252 1 97.62 301 ALA B N 1
ATOM 6201 C CA . ALA B 1 301 ? -8.727 -6.41 -0.838 1 97.62 301 ALA B CA 1
ATOM 6202 C C . ALA B 1 301 ? -7.371 -5.824 -0.446 1 97.62 301 ALA B C 1
ATOM 6204 O O . ALA B 1 301 ? -7.281 -5.012 0.478 1 97.62 301 ALA B O 1
ATOM 6205 N N . ARG B 1 302 ? -6.297 -6.266 -1.18 1 97.88 302 ARG B N 1
ATOM 6206 C CA . ARG B 1 302 ? -4.922 -5.84 -0.938 1 97.88 302 ARG B CA 1
ATOM 6207 C C . ARG B 1 302 ? -4.531 -6.055 0.521 1 97.88 302 ARG B C 1
ATOM 6209 O O . ARG B 1 302 ? -4.008 -5.148 1.169 1 97.88 302 ARG B O 1
ATOM 6216 N N . LEU B 1 303 ? -4.801 -7.242 1.016 1 98.19 303 LEU B N 1
ATOM 6217 C CA . LEU B 1 303 ? -4.48 -7.629 2.387 1 98.19 303 LEU B CA 1
ATOM 6218 C C . LEU B 1 303 ? -3.732 -8.953 2.418 1 98.19 303 LEU B C 1
ATOM 6220 O O . LEU B 1 303 ? -4.242 -9.969 1.939 1 98.19 303 LEU B O 1
ATOM 6224 N N . GLY B 1 304 ? -2.527 -8.93 2.834 1 98.25 304 GLY B N 1
ATOM 6225 C CA . GLY B 1 304 ? -1.686 -10.094 3.066 1 98.25 304 GLY B CA 1
ATOM 6226 C C . GLY B 1 304 ? -0.889 -10.008 4.355 1 98.25 304 GLY B C 1
ATOM 6227 O O . GLY B 1 304 ? -1.136 -9.125 5.184 1 98.25 304 GLY B O 1
ATOM 6228 N N . TRP B 1 305 ? -0.004 -10.945 4.582 1 98.81 305 TRP B N 1
ATOM 6229 C CA . TRP B 1 305 ? 0.808 -10.883 5.793 1 98.81 305 TRP B CA 1
ATOM 6230 C C . TRP B 1 305 ? 2.127 -11.625 5.602 1 98.81 305 TRP B C 1
ATOM 6232 O O . TRP B 1 305 ? 2.262 -12.438 4.684 1 98.81 305 TRP B O 1
ATOM 6242 N N . ILE B 1 306 ? 3.092 -11.25 6.375 1 98.88 306 ILE B N 1
ATOM 6243 C CA . ILE B 1 306 ? 4.43 -11.828 6.402 1 98.88 306 ILE B CA 1
ATOM 6244 C C . ILE B 1 306 ? 4.652 -12.555 7.727 1 98.88 306 ILE B C 1
ATOM 6246 O O . ILE B 1 306 ? 4.348 -12.016 8.797 1 98.88 306 ILE B O 1
ATOM 6250 N N . VAL B 1 307 ? 5.086 -13.773 7.676 1 98.81 307 VAL B N 1
ATOM 6251 C CA . VAL B 1 307 ? 5.465 -14.547 8.859 1 98.81 307 VAL B CA 1
ATOM 6252 C C . VAL B 1 307 ? 6.977 -14.75 8.875 1 98.81 307 VAL B C 1
ATOM 6254 O O . VAL B 1 307 ? 7.586 -15.031 7.844 1 98.81 307 VAL B O 1
ATOM 6257 N N . GLY B 1 308 ? 7.637 -14.594 9.953 1 98.62 308 GLY B N 1
ATOM 6258 C CA . GLY B 1 308 ? 9.062 -14.797 10.141 1 98.62 308 GLY B CA 1
ATOM 6259 C C . GLY B 1 308 ? 9.523 -14.508 11.555 1 98.62 308 GLY B C 1
ATOM 6260 O O . GLY B 1 308 ? 8.703 -14.305 12.453 1 98.62 308 GLY B O 1
ATOM 6261 N N . GLN B 1 309 ? 10.828 -14.555 11.789 1 98.31 309 GLN B N 1
ATOM 6262 C CA . GLN B 1 309 ? 11.344 -14.25 13.117 1 98.31 309 GLN B CA 1
ATOM 6263 C C . GLN B 1 309 ? 11.164 -12.773 13.453 1 98.31 309 GLN B C 1
ATOM 6265 O O . GLN B 1 309 ? 11.273 -11.914 12.578 1 98.31 309 GLN B O 1
ATOM 6270 N N . LYS B 1 310 ? 10.914 -12.453 14.656 1 97.62 310 LYS B N 1
ATOM 6271 C CA . LYS B 1 310 ? 10.555 -11.125 15.133 1 97.62 310 LYS B CA 1
ATOM 6272 C C . LYS B 1 310 ? 11.625 -10.102 14.781 1 97.62 310 LYS B C 1
ATOM 6274 O O . LYS B 1 310 ? 11.312 -8.969 14.398 1 97.62 310 LYS B O 1
ATOM 6279 N N . ASN B 1 311 ? 12.859 -10.461 14.891 1 96.44 311 ASN B N 1
ATOM 6280 C CA . ASN B 1 311 ? 13.961 -9.539 14.664 1 96.44 311 ASN B CA 1
ATOM 6281 C C . ASN B 1 311 ? 14 -9.055 13.219 1 96.44 311 ASN B C 1
ATOM 6283 O O . ASN B 1 311 ? 14.242 -7.871 12.961 1 96.44 311 ASN B O 1
ATOM 6287 N N . LEU B 1 312 ? 13.789 -9.953 12.297 1 97.5 312 LEU B N 1
ATOM 6288 C CA . LEU B 1 312 ? 13.766 -9.562 10.891 1 97.5 312 LEU B CA 1
ATOM 6289 C C . LEU B 1 312 ? 12.523 -8.742 10.57 1 97.5 312 LEU B C 1
ATOM 6291 O O . LEU B 1 312 ? 12.586 -7.773 9.812 1 97.5 312 LEU B O 1
ATOM 6295 N N . LEU B 1 313 ? 11.367 -9.125 11.195 1 98.06 313 LEU B N 1
ATOM 6296 C CA . LEU B 1 313 ? 10.109 -8.43 10.938 1 98.06 313 LEU B CA 1
ATOM 6297 C C . LEU B 1 313 ? 10.164 -6.996 11.445 1 98.06 313 LEU B C 1
ATOM 6299 O O . LEU B 1 313 ? 9.508 -6.109 10.891 1 98.06 313 LEU B O 1
ATOM 6303 N N . GLU B 1 314 ? 10.953 -6.699 12.438 1 96.25 314 GLU B N 1
ATOM 6304 C CA . GLU B 1 314 ? 11.117 -5.34 12.938 1 96.25 314 GLU B CA 1
ATOM 6305 C C . GLU B 1 314 ? 11.648 -4.414 11.844 1 96.25 314 GLU B C 1
ATOM 6307 O O . GLU B 1 314 ? 11.281 -3.236 11.789 1 96.25 314 GLU B O 1
ATOM 6312 N N . LYS B 1 315 ? 12.484 -4.953 10.977 1 96.69 315 LYS B N 1
ATOM 6313 C CA . LYS B 1 315 ? 13.023 -4.164 9.875 1 96.69 315 LYS B CA 1
ATOM 6314 C C . LYS B 1 315 ? 11.945 -3.875 8.828 1 96.69 315 LYS B C 1
ATOM 6316 O O . LYS B 1 315 ? 11.914 -2.787 8.25 1 96.69 315 LYS B O 1
ATOM 6321 N N . TYR B 1 316 ? 11.07 -4.859 8.656 1 97.5 316 TYR B N 1
ATOM 6322 C CA . TYR B 1 316 ? 9.93 -4.625 7.777 1 97.5 316 TYR B CA 1
ATOM 6323 C C . TYR B 1 316 ? 9.047 -3.506 8.32 1 97.5 316 TYR B C 1
ATOM 6325 O O . TYR B 1 316 ? 8.555 -2.666 7.562 1 97.5 316 TYR B O 1
ATOM 6333 N N . LEU B 1 317 ? 8.828 -3.541 9.617 1 95.75 317 LEU B N 1
ATOM 6334 C CA . LEU B 1 317 ? 7.941 -2.566 10.242 1 95.75 317 LEU B CA 1
ATOM 6335 C C . LEU B 1 317 ? 8.492 -1.152 10.094 1 95.75 317 LEU B C 1
ATOM 6337 O O . LEU B 1 317 ? 7.742 -0.216 9.805 1 95.75 317 LEU B O 1
ATOM 6341 N N . LYS B 1 318 ? 9.75 -0.993 10.297 1 94.12 318 LYS B N 1
ATOM 6342 C CA . LYS B 1 318 ? 10.383 0.31 10.102 1 94.12 318 LYS B CA 1
ATOM 6343 C C . LYS B 1 318 ? 10.234 0.789 8.664 1 94.12 318 LYS B C 1
ATOM 6345 O O . LYS B 1 318 ? 10.055 1.983 8.414 1 94.12 318 LYS B O 1
ATOM 6350 N N . GLN B 1 319 ? 10.328 -0.123 7.727 1 95.62 319 GLN B N 1
ATOM 6351 C CA . GLN B 1 319 ? 10.117 0.208 6.32 1 95.62 319 GLN B CA 1
ATOM 6352 C C . GLN B 1 319 ? 8.672 0.604 6.055 1 95.62 319 GLN B C 1
ATOM 6354 O O . GLN B 1 319 ? 8.406 1.6 5.375 1 95.62 319 GLN B O 1
ATOM 6359 N N . HIS B 1 320 ? 7.711 -0.199 6.578 1 95.56 320 HIS B N 1
ATOM 6360 C CA . HIS B 1 320 ? 6.293 0.081 6.391 1 95.56 320 HIS B CA 1
ATOM 6361 C C . HIS B 1 320 ? 5.93 1.468 6.914 1 95.56 320 HIS B C 1
ATOM 6363 O O . HIS B 1 320 ? 5.156 2.191 6.281 1 95.56 320 HIS B O 1
ATOM 6369 N N . ASP B 1 321 ? 6.523 1.886 7.957 1 92.5 321 ASP B N 1
ATOM 6370 C CA . ASP B 1 321 ? 6.215 3.156 8.609 1 92.5 321 ASP B CA 1
ATOM 6371 C C . ASP B 1 321 ? 6.445 4.328 7.66 1 92.5 321 ASP B C 1
ATOM 6373 O O . ASP B 1 321 ? 5.766 5.352 7.754 1 92.5 321 ASP B O 1
ATOM 6377 N N . VAL B 1 322 ? 7.336 4.176 6.707 1 93.12 322 VAL B N 1
ATOM 6378 C CA . VAL B 1 322 ? 7.707 5.312 5.871 1 93.12 322 VAL B CA 1
ATOM 6379 C C . VAL B 1 322 ? 7.375 5.012 4.41 1 93.12 322 VAL B C 1
ATOM 6381 O O . VAL B 1 322 ? 7.859 5.695 3.506 1 93.12 322 VAL B O 1
ATOM 6384 N N . THR B 1 323 ? 6.625 3.957 4.137 1 94.81 323 THR B N 1
ATOM 6385 C CA . THR B 1 323 ? 6.195 3.605 2.785 1 94.81 323 THR B CA 1
ATOM 6386 C C . THR B 1 323 ? 4.684 3.41 2.73 1 94.81 323 THR B C 1
ATOM 6388 O O . THR B 1 323 ? 3.932 4.379 2.6 1 94.81 323 THR B O 1
ATOM 6391 N N . ILE B 1 324 ? 4.211 2.246 3.25 1 95.5 324 ILE B N 1
ATOM 6392 C CA . ILE B 1 324 ? 2.781 1.991 3.131 1 95.5 324 ILE B CA 1
ATOM 6393 C C . ILE B 1 324 ? 2.078 2.365 4.434 1 95.5 324 ILE B C 1
ATOM 6395 O O . ILE B 1 324 ? 0.848 2.438 4.484 1 95.5 324 ILE B O 1
ATOM 6399 N N . GLN B 1 325 ? 2.803 2.637 5.48 1 94.19 325 GLN B N 1
ATOM 6400 C CA . GLN B 1 325 ? 2.293 2.879 6.824 1 94.19 325 GLN B CA 1
ATOM 6401 C C . GLN B 1 325 ? 1.518 1.672 7.348 1 94.19 325 GLN B C 1
ATOM 6403 O O . GLN B 1 325 ? 2.064 0.849 8.086 1 94.19 325 GLN B O 1
ATOM 6408 N N . ILE B 1 326 ? 0.367 1.449 6.812 1 93.44 326 ILE B N 1
ATOM 6409 C CA . ILE B 1 326 ? -0.496 0.346 7.223 1 93.44 326 ILE B CA 1
ATOM 6410 C C . ILE B 1 326 ? -1.452 -0.009 6.086 1 93.44 326 ILE B C 1
ATOM 6412 O O . ILE B 1 326 ? -1.742 0.826 5.227 1 93.44 326 ILE B O 1
ATOM 6416 N N . ALA B 1 327 ? -1.916 -1.262 6.051 1 96.62 327 ALA B N 1
ATOM 6417 C CA . ALA B 1 327 ? -2.951 -1.652 5.094 1 96.62 327 ALA B CA 1
ATOM 6418 C C . ALA B 1 327 ? -4.238 -0.871 5.332 1 96.62 327 ALA B C 1
ATOM 6420 O O . ALA B 1 327 ? -4.504 -0.422 6.453 1 96.62 327 ALA B O 1
ATOM 6421 N N . SER B 1 328 ? -5.066 -0.716 4.316 1 98.19 328 SER B N 1
ATOM 6422 C CA . SER B 1 328 ? -6.297 0.067 4.367 1 98.19 328 SER B CA 1
ATOM 6423 C C . SER B 1 328 ? -7.148 -0.318 5.574 1 98.19 328 SER B C 1
ATOM 6425 O O . SER B 1 328 ? -7.426 -1.499 5.797 1 98.19 328 SER B O 1
ATOM 6427 N N . GLY B 1 329 ? -7.559 0.728 6.32 1 98.5 329 GLY B N 1
ATOM 6428 C CA . GLY B 1 329 ? -8.414 0.5 7.473 1 98.5 329 GLY B CA 1
ATOM 6429 C C . GLY B 1 329 ? -9.766 -0.096 7.105 1 98.5 329 GLY B C 1
ATOM 6430 O O . GLY B 1 329 ? -10.305 -0.916 7.848 1 98.5 329 GLY B O 1
ATOM 6431 N N . PHE B 1 330 ? -10.367 0.282 5.914 1 98.62 330 PHE B N 1
ATOM 6432 C CA . PHE B 1 330 ? -11.602 -0.32 5.438 1 98.62 330 PHE B CA 1
ATOM 6433 C C . PHE B 1 330 ? -11.438 -1.823 5.25 1 98.62 330 PHE B C 1
ATOM 6435 O O . PHE B 1 330 ? -12.273 -2.605 5.707 1 98.62 330 PHE B O 1
ATOM 6442 N N . ALA B 1 331 ? -10.344 -2.221 4.574 1 98.62 331 ALA B N 1
ATOM 6443 C CA . ALA B 1 331 ? -10.086 -3.633 4.305 1 98.62 331 ALA B CA 1
ATOM 6444 C C . ALA B 1 331 ? -9.93 -4.418 5.605 1 98.62 331 ALA B C 1
ATOM 6446 O O . ALA B 1 331 ? -10.477 -5.512 5.746 1 98.62 331 ALA B O 1
ATOM 6447 N N . GLN B 1 332 ? -9.188 -3.83 6.562 1 98.62 332 GLN B N 1
ATOM 6448 C CA . GLN B 1 332 ? -8.961 -4.52 7.828 1 98.62 332 GLN B CA 1
ATOM 6449 C C . GLN B 1 332 ? -10.273 -4.711 8.586 1 98.62 332 GLN B C 1
ATOM 6451 O O . GLN B 1 332 ? -10.547 -5.797 9.102 1 98.62 332 GLN B O 1
ATOM 6456 N N . SER B 1 333 ? -11.117 -3.652 8.664 1 98.44 333 SER B N 1
ATOM 6457 C CA . SER B 1 333 ? -12.383 -3.73 9.391 1 98.44 333 SER B CA 1
ATOM 6458 C C . SER B 1 333 ? -13.328 -4.738 8.742 1 98.44 333 SER B C 1
ATOM 6460 O O . SER B 1 333 ? -13.938 -5.559 9.438 1 98.44 333 SER B O 1
ATOM 6462 N N . ILE B 1 334 ? -13.43 -4.727 7.445 1 98.69 334 ILE B N 1
ATOM 6463 C CA . ILE B 1 334 ? -14.391 -5.551 6.715 1 98.69 334 ILE B CA 1
ATOM 6464 C C . ILE B 1 334 ? -13.953 -7.012 6.762 1 98.69 334 ILE B C 1
ATOM 6466 O O . ILE B 1 334 ? -14.75 -7.895 7.098 1 98.69 334 ILE B O 1
ATOM 6470 N N . VAL B 1 335 ? -12.672 -7.324 6.457 1 98.75 335 VAL B N 1
ATOM 6471 C CA . VAL B 1 335 ? -12.172 -8.695 6.445 1 98.75 335 VAL B CA 1
ATOM 6472 C C . VAL B 1 335 ? -12.164 -9.258 7.863 1 98.75 335 VAL B C 1
ATOM 6474 O O . VAL B 1 335 ? -12.531 -10.414 8.086 1 98.75 335 VAL B O 1
ATOM 6477 N N . ASN B 1 336 ? -11.734 -8.406 8.844 1 98.56 336 ASN B N 1
ATOM 6478 C CA . ASN B 1 336 ? -11.812 -8.852 10.234 1 98.56 336 ASN B CA 1
ATOM 6479 C C . ASN B 1 336 ? -13.25 -9.203 10.625 1 98.56 336 ASN B C 1
ATOM 6481 O O . ASN B 1 336 ? -13.484 -10.219 11.281 1 98.56 336 ASN B O 1
ATOM 6485 N N . GLY B 1 337 ? -14.195 -8.305 10.305 1 98.25 337 GLY B N 1
ATOM 6486 C CA . GLY B 1 337 ? -15.594 -8.57 10.609 1 98.25 337 GLY B CA 1
ATOM 6487 C C . GLY B 1 337 ? -16.078 -9.906 10.062 1 98.25 337 GLY B C 1
ATOM 6488 O O . GLY B 1 337 ? -16.75 -10.656 10.766 1 98.25 337 GLY B O 1
ATOM 6489 N N . LEU B 1 338 ? -15.688 -10.203 8.82 1 98.44 338 LEU B N 1
ATOM 6490 C CA . LEU B 1 338 ? -16.031 -11.469 8.172 1 98.44 338 LEU B CA 1
ATOM 6491 C C . LEU B 1 338 ? -15.422 -12.648 8.922 1 98.44 338 LEU B C 1
ATOM 6493 O O . LEU B 1 338 ? -16.125 -13.594 9.273 1 98.44 338 LEU B O 1
ATOM 6497 N N . LEU B 1 339 ? -14.148 -12.609 9.188 1 98.5 339 LEU B N 1
ATOM 6498 C CA . LEU B 1 339 ? -13.391 -13.703 9.781 1 98.5 339 LEU B CA 1
ATOM 6499 C C . LEU B 1 339 ? -13.859 -13.984 11.203 1 98.5 339 LEU B C 1
ATOM 6501 O O . LEU B 1 339 ? -13.953 -15.141 11.617 1 98.5 339 LEU B O 1
ATOM 6505 N N . GLN B 1 340 ? -14.156 -12.922 11.938 1 97.75 340 GLN B N 1
ATOM 6506 C CA . GLN B 1 340 ? -14.586 -13.094 13.32 1 97.75 340 GLN B CA 1
ATOM 6507 C C . GLN B 1 340 ? -15.953 -13.766 13.398 1 97.75 340 GLN B C 1
ATOM 6509 O O . GLN B 1 340 ? -16.219 -14.539 14.32 1 97.75 340 GLN B O 1
ATOM 6514 N N . ARG B 1 341 ? -16.828 -13.492 12.453 1 97.5 341 ARG B N 1
ATOM 6515 C CA . ARG B 1 341 ? -18.141 -14.148 12.422 1 97.5 341 ARG B CA 1
ATOM 6516 C C . ARG B 1 341 ? -18 -15.594 11.961 1 97.5 341 ARG B C 1
ATOM 6518 O O . ARG B 1 341 ? -18.75 -16.469 12.422 1 97.5 341 ARG B O 1
ATOM 6525 N N . TRP B 1 342 ? -17.125 -15.828 10.969 1 97.56 342 TRP B N 1
ATOM 6526 C CA . TRP B 1 342 ? -16.875 -17.188 10.5 1 97.56 342 TRP B CA 1
ATOM 6527 C C . TRP B 1 342 ? -16.172 -18.016 11.57 1 97.56 342 TRP B C 1
ATOM 6529 O O . TRP B 1 342 ? -16.469 -19.188 11.75 1 97.56 342 TRP B O 1
ATOM 6539 N N . GLY B 1 343 ? -15.281 -17.344 12.359 1 97.38 343 GLY B N 1
ATOM 6540 C CA . GLY B 1 343 ? -14.352 -18.078 13.195 1 97.38 343 GLY B CA 1
ATOM 6541 C C . GLY B 1 343 ? -13.367 -18.922 12.406 1 97.38 343 GLY B C 1
ATOM 6542 O O . GLY B 1 343 ? -13.445 -18.984 11.172 1 97.38 343 GLY B O 1
ATOM 6543 N N . GLN B 1 344 ? -12.453 -19.562 13.117 1 97.31 344 GLN B N 1
ATOM 6544 C CA . GLN B 1 344 ? -11.484 -20.422 12.445 1 97.31 344 GLN B CA 1
ATOM 6545 C C . GLN B 1 344 ? -12.18 -21.562 11.703 1 97.31 344 GLN B C 1
ATOM 6547 O O . GLN B 1 344 ? -11.789 -21.906 10.586 1 97.31 344 GLN B O 1
ATOM 6552 N N . GLU B 1 345 ? -13.211 -22.109 12.297 1 96.69 345 GLU B N 1
ATOM 6553 C CA . GLU B 1 345 ? -13.914 -23.234 11.688 1 96.69 345 GLU B CA 1
ATOM 6554 C C . GLU B 1 345 ? -14.594 -22.828 10.383 1 96.69 345 GLU B C 1
ATOM 6556 O O . GLU B 1 345 ? -14.508 -23.547 9.383 1 96.69 345 GLU B O 1
ATOM 6561 N N . GLY B 1 346 ? -15.352 -21.703 10.453 1 96.75 346 GLY B N 1
ATOM 6562 C CA . GLY B 1 346 ? -15.992 -21.219 9.25 1 96.75 346 GLY B CA 1
ATOM 6563 C C . GLY B 1 346 ? -15.016 -20.875 8.141 1 96.75 346 GLY B C 1
ATOM 6564 O O . GLY B 1 346 ? -15.281 -21.141 6.965 1 96.75 346 GLY B O 1
ATOM 6565 N N . TYR B 1 347 ? -13.875 -20.312 8.469 1 97.88 347 TYR B N 1
ATOM 6566 C CA . TYR B 1 347 ? -12.852 -20 7.488 1 97.88 347 TYR B CA 1
ATOM 6567 C C . TYR B 1 347 ? -12.281 -21.266 6.867 1 97.88 347 TYR B C 1
ATOM 6569 O O . TYR B 1 347 ? -12.078 -21.328 5.652 1 97.88 347 TYR B O 1
ATOM 6577 N N . LEU B 1 348 ? -12.07 -22.281 7.676 1 97.19 348 LEU B N 1
ATOM 6578 C CA . LEU B 1 348 ? -11.594 -23.562 7.168 1 97.19 348 LEU B CA 1
ATOM 6579 C C . LEU B 1 348 ? -12.617 -24.203 6.238 1 97.19 348 LEU B C 1
ATOM 6581 O O . LEU B 1 348 ? -12.25 -24.812 5.238 1 97.19 348 LEU B O 1
ATOM 6585 N N . ASN B 1 349 ? -13.891 -24.047 6.547 1 96.31 349 ASN B N 1
ATOM 6586 C CA . ASN B 1 349 ? -14.93 -24.531 5.645 1 96.31 349 ASN B CA 1
ATOM 6587 C C . ASN B 1 349 ? -14.867 -23.812 4.293 1 96.31 349 ASN B C 1
ATOM 6589 O O . ASN B 1 349 ? -15.07 -24.438 3.25 1 96.31 349 ASN B O 1
ATOM 6593 N N . TRP B 1 350 ? -14.664 -22.531 4.34 1 97.25 350 TRP B N 1
ATOM 6594 C CA . TRP B 1 350 ? -14.516 -21.766 3.107 1 97.25 350 TRP B CA 1
ATOM 6595 C C . TRP B 1 350 ? -13.359 -22.281 2.27 1 97.25 350 TRP B C 1
ATOM 6597 O O . TRP B 1 350 ? -13.5 -22.5 1.063 1 97.25 350 TRP B O 1
ATOM 6607 N N . LEU B 1 351 ? -12.227 -22.516 2.887 1 97.38 351 LEU B N 1
ATOM 6608 C CA . LEU B 1 351 ? -11.039 -23.016 2.201 1 97.38 351 LEU B CA 1
ATOM 6609 C C . LEU B 1 351 ? -11.289 -24.406 1.621 1 97.38 351 LEU B C 1
ATOM 6611 O O . LEU B 1 351 ? -10.82 -24.719 0.526 1 97.38 351 LEU B O 1
ATOM 6615 N N . LEU B 1 352 ? -12 -25.203 2.332 1 96.06 352 LEU B N 1
ATOM 6616 C CA . LEU B 1 352 ? -12.359 -26.547 1.856 1 96.06 352 LEU B CA 1
ATOM 6617 C C . LEU B 1 352 ? -13.227 -26.469 0.606 1 96.06 352 LEU B C 1
ATOM 6619 O O . LEU B 1 352 ? -13.031 -27.219 -0.344 1 96.06 352 LEU B O 1
ATOM 6623 N N . GLU B 1 353 ? -14.172 -25.578 0.614 1 95.38 353 GLU B N 1
ATOM 6624 C CA . GLU B 1 353 ? -15.031 -25.406 -0.556 1 95.38 353 GLU B CA 1
ATOM 6625 C C . GLU B 1 353 ? -14.242 -24.859 -1.741 1 95.38 353 GLU B C 1
ATOM 6627 O O . GLU B 1 353 ? -14.523 -25.203 -2.893 1 95.38 353 GLU B O 1
ATOM 6632 N N . LEU B 1 354 ? -13.305 -23.969 -1.465 1 96.19 354 LEU B N 1
ATOM 6633 C CA . LEU B 1 354 ? -12.422 -23.516 -2.527 1 96.19 354 LEU B CA 1
ATOM 6634 C C . LEU B 1 354 ? -11.672 -24.688 -3.156 1 96.19 354 LEU B C 1
ATOM 6636 O O . LEU B 1 354 ? -11.539 -24.766 -4.379 1 96.19 354 LEU B O 1
ATOM 6640 N N . ARG B 1 355 ? -11.133 -25.562 -2.311 1 95.38 355 ARG B N 1
ATOM 6641 C CA . ARG B 1 355 ? -10.477 -26.781 -2.795 1 95.38 355 ARG B CA 1
ATOM 6642 C C . ARG B 1 355 ? -11.383 -27.547 -3.746 1 95.38 355 ARG B C 1
ATOM 6644 O O . ARG B 1 355 ? -10.953 -27.953 -4.828 1 95.38 355 ARG B O 1
ATOM 6651 N N . ARG B 1 356 ? -12.602 -27.734 -3.367 1 94.25 356 ARG B N 1
ATOM 6652 C CA . ARG B 1 356 ? -13.555 -28.5 -4.176 1 94.25 356 ARG B CA 1
ATOM 6653 C C . ARG B 1 356 ? -13.82 -27.797 -5.504 1 94.25 356 ARG B C 1
ATOM 6655 O O . ARG B 1 356 ? -13.82 -28.438 -6.559 1 94.25 356 ARG B O 1
ATOM 6662 N N . THR B 1 357 ? -14.008 -26.5 -5.402 1 93.81 357 THR B N 1
ATOM 6663 C CA . THR B 1 357 ? -14.297 -25.719 -6.598 1 93.81 357 THR B CA 1
ATOM 6664 C C . THR B 1 357 ? -13.125 -25.781 -7.578 1 93.81 357 THR B C 1
ATOM 6666 O O . THR B 1 357 ? -13.32 -26.031 -8.766 1 93.81 357 THR B O 1
ATOM 6669 N N . TYR B 1 358 ? -11.93 -25.609 -7.141 1 95.06 358 TYR B N 1
ATOM 6670 C CA . TYR B 1 358 ? -10.766 -25.578 -8.016 1 95.06 358 TYR B CA 1
ATOM 6671 C C . TYR B 1 358 ? -10.414 -26.984 -8.484 1 95.06 358 TYR B C 1
ATOM 6673 O O . TYR B 1 358 ? -9.859 -27.172 -9.578 1 95.06 358 TYR B O 1
ATOM 6681 N N . THR B 1 359 ? -10.727 -28.047 -7.676 1 95.5 359 THR B N 1
ATOM 6682 C CA . THR B 1 359 ? -10.578 -29.422 -8.141 1 95.5 359 THR B CA 1
ATOM 6683 C C . THR B 1 359 ? -11.43 -29.656 -9.383 1 95.5 359 THR B C 1
ATOM 6685 O O . THR B 1 359 ? -10.953 -30.234 -10.367 1 95.5 359 THR B O 1
ATOM 6688 N N . ASN B 1 360 ? -12.641 -29.219 -9.32 1 93.75 360 ASN B N 1
ATOM 6689 C CA . ASN B 1 360 ? -13.555 -29.406 -10.453 1 93.75 360 ASN B CA 1
ATOM 6690 C C . ASN B 1 360 ? -13.07 -28.641 -11.688 1 93.75 360 ASN B C 1
ATOM 6692 O O . ASN B 1 360 ? -13.094 -29.172 -12.797 1 93.75 360 ASN B O 1
ATOM 6696 N N . LYS B 1 361 ? -12.656 -27.438 -11.492 1 94.38 361 LYS B N 1
ATOM 6697 C CA . LYS B 1 361 ? -12.156 -26.625 -12.602 1 94.38 361 LYS B CA 1
ATOM 6698 C C . LYS B 1 361 ? -10.906 -27.25 -13.219 1 94.38 361 LYS B C 1
ATOM 6700 O O . LYS B 1 361 ? -10.789 -27.328 -14.445 1 94.38 361 LYS B O 1
ATOM 6705 N N . ARG B 1 362 ? -9.992 -27.656 -12.383 1 96.25 362 ARG B N 1
ATOM 6706 C CA . ARG B 1 362 ? -8.766 -28.312 -12.836 1 96.25 362 ARG B CA 1
ATOM 6707 C C . ARG B 1 362 ? -9.078 -29.594 -13.594 1 96.25 362 ARG B C 1
ATOM 6709 O O . ARG B 1 362 ? -8.492 -29.859 -14.641 1 96.25 362 ARG B O 1
ATOM 6716 N N . ASN B 1 363 ? -10 -30.391 -13.07 1 96.25 363 ASN B N 1
ATOM 6717 C CA . ASN B 1 363 ? -10.391 -31.641 -13.742 1 96.25 363 ASN B CA 1
ATOM 6718 C C . ASN B 1 363 ? -10.953 -31.359 -15.133 1 96.25 363 ASN B C 1
ATOM 6720 O O . ASN B 1 363 ? -10.609 -32.062 -16.094 1 96.25 363 ASN B O 1
ATOM 6724 N N . ALA B 1 364 ? -11.75 -30.375 -15.227 1 94.81 364 ALA B N 1
ATOM 6725 C CA . ALA B 1 364 ? -12.32 -30 -16.516 1 94.81 364 ALA B CA 1
ATOM 6726 C C . ALA B 1 364 ? -11.219 -29.609 -17.5 1 94.81 364 ALA B C 1
ATOM 6728 O O . ALA B 1 364 ? -11.25 -30 -18.672 1 94.81 364 ALA B O 1
ATOM 6729 N N . ALA B 1 365 ? -10.312 -28.844 -17.062 1 95.62 365 ALA B N 1
ATOM 6730 C CA . ALA B 1 365 ? -9.195 -28.406 -17.891 1 95.62 365 ALA B CA 1
ATOM 6731 C C . ALA B 1 365 ? -8.367 -29.609 -18.359 1 95.62 365 ALA B C 1
ATOM 6733 O O . ALA B 1 365 ? -8.031 -29.719 -19.531 1 95.62 365 ALA B O 1
ATOM 6734 N N . LEU B 1 366 ? -8.047 -30.5 -17.422 1 96.25 366 LEU B N 1
ATOM 6735 C CA . LEU B 1 366 ? -7.18 -31.625 -17.734 1 96.25 366 LEU B CA 1
ATOM 6736 C C . LEU B 1 366 ? -7.895 -32.625 -18.641 1 96.25 366 LEU B C 1
ATOM 6738 O O . LEU B 1 366 ? -7.266 -33.281 -19.484 1 96.25 366 LEU B O 1
ATOM 6742 N N . ASP B 1 367 ? -9.195 -32.781 -18.422 1 96.5 367 ASP B N 1
ATOM 6743 C CA . ASP B 1 367 ? -9.969 -33.594 -19.328 1 96.5 367 ASP B CA 1
ATOM 6744 C C . ASP B 1 367 ? -9.859 -33.094 -20.766 1 96.5 367 ASP B C 1
ATOM 6746 O O . ASP B 1 367 ? -9.719 -33.875 -21.703 1 96.5 367 ASP B O 1
ATOM 6750 N N . ALA B 1 368 ? -10 -31.781 -20.891 1 96.69 368 ALA B N 1
ATOM 6751 C CA . ALA B 1 368 ? -9.883 -31.172 -22.203 1 96.69 368 ALA B CA 1
ATOM 6752 C C . ALA B 1 368 ? -8.469 -31.297 -22.766 1 96.69 368 ALA B C 1
ATOM 6754 O O . ALA B 1 368 ? -8.281 -31.578 -23.953 1 96.69 368 ALA B O 1
ATOM 6755 N N . VAL B 1 369 ? -7.461 -31.109 -21.984 1 96.88 369 VAL B N 1
ATOM 6756 C CA . VAL B 1 369 ? -6.07 -31.266 -22.391 1 96.88 369 VAL B CA 1
ATOM 6757 C C . VAL B 1 369 ? -5.836 -32.688 -22.891 1 96.88 369 VAL B C 1
ATOM 6759 O O . VAL B 1 369 ? -5.25 -32.906 -23.953 1 96.88 369 VAL B O 1
ATOM 6762 N N . GLU B 1 370 ? -6.324 -33.656 -22.156 1 96.19 370 GLU B N 1
ATOM 6763 C CA . GLU B 1 370 ? -6.188 -35.062 -22.516 1 96.19 370 GLU B CA 1
ATOM 6764 C C . GLU B 1 370 ? -6.871 -35.375 -23.844 1 96.19 370 GLU B C 1
ATOM 6766 O O . GLU B 1 370 ? -6.375 -36.188 -24.641 1 96.19 370 GLU B O 1
ATOM 6771 N N . ALA B 1 371 ? -7.914 -34.688 -24.031 1 96.38 371 ALA B N 1
ATOM 6772 C CA . ALA B 1 371 ? -8.727 -34.969 -25.219 1 96.38 371 ALA B CA 1
ATOM 6773 C C . ALA B 1 371 ? -8.148 -34.312 -26.453 1 96.38 371 ALA B C 1
ATOM 6775 O O . ALA B 1 371 ? -8.219 -34.875 -27.562 1 96.38 371 ALA B O 1
ATOM 6776 N N . TYR B 1 372 ? -7.574 -33.094 -26.266 1 97.62 372 TYR B N 1
ATOM 6777 C CA . TYR B 1 372 ? -7.387 -32.281 -27.469 1 97.62 372 TYR B CA 1
ATOM 6778 C C . TYR B 1 372 ? -5.91 -32.031 -27.719 1 97.62 372 TYR B C 1
ATOM 6780 O O . TYR B 1 372 ? -5.508 -31.734 -28.844 1 97.62 372 TYR B O 1
ATOM 6788 N N . VAL B 1 373 ? -5.074 -31.969 -26.766 1 97.81 373 VAL B N 1
ATOM 6789 C CA . VAL B 1 373 ? -3.656 -31.672 -26.938 1 97.81 373 VAL B CA 1
ATOM 6790 C C . VAL B 1 373 ? -2.924 -32.906 -27.453 1 97.81 373 VAL B C 1
ATOM 6792 O O . VAL B 1 373 ? -3.004 -33.969 -26.844 1 97.81 373 VAL B O 1
ATOM 6795 N N . PRO B 1 374 ? -2.24 -32.781 -28.562 1 98.25 374 PRO B N 1
ATOM 6796 C CA . PRO B 1 374 ? -1.615 -33.938 -29.156 1 98.25 374 PRO B CA 1
ATOM 6797 C C . PRO B 1 374 ? -0.455 -34.5 -28.328 1 98.25 374 PRO B C 1
ATOM 6799 O O . PRO B 1 374 ? 0.583 -33.844 -28.203 1 98.25 374 PRO B O 1
ATOM 6802 N N . LYS B 1 375 ? -0.463 -35.688 -27.891 1 96.81 375 LYS B N 1
ATOM 6803 C CA . LYS B 1 375 ? 0.52 -36.344 -27 1 96.81 375 LYS B CA 1
ATOM 6804 C C . LYS B 1 375 ? 1.781 -36.719 -27.781 1 96.81 375 LYS B C 1
ATOM 6806 O O . LYS B 1 375 ? 2.818 -37 -27.172 1 96.81 375 LYS B O 1
ATOM 6811 N N . GLU B 1 376 ? 1.697 -36.656 -29.109 1 97.12 376 GLU B N 1
ATOM 6812 C CA . GLU B 1 376 ? 2.855 -36.938 -29.953 1 97.12 376 GLU B CA 1
ATOM 6813 C C . GLU B 1 376 ? 3.951 -35.906 -29.75 1 97.12 376 GLU B C 1
ATOM 6815 O O . GLU B 1 376 ? 5.133 -36.188 -29.953 1 97.12 376 GLU B O 1
ATOM 6820 N N . ILE B 1 377 ? 3.537 -34.75 -29.328 1 97.88 377 ILE B N 1
ATOM 6821 C CA . ILE B 1 377 ? 4.523 -33.688 -29.297 1 97.88 377 ILE B CA 1
ATOM 6822 C C . ILE B 1 377 ? 4.527 -33.031 -27.906 1 97.88 377 ILE B C 1
ATOM 6824 O O . ILE B 1 377 ? 5.41 -32.219 -27.594 1 97.88 377 ILE B O 1
ATOM 6828 N N . ALA B 1 378 ? 3.514 -33.344 -27.078 1 97.5 378 ALA B N 1
ATOM 6829 C CA . ALA B 1 378 ? 3.336 -32.562 -25.859 1 97.5 378 ALA B CA 1
ATOM 6830 C C . ALA B 1 378 ? 3.232 -33.469 -24.625 1 97.5 378 ALA B C 1
ATOM 6832 O O . ALA B 1 378 ? 2.795 -34.625 -24.734 1 97.5 378 ALA B O 1
ATOM 6833 N N . GLU B 1 379 ? 3.654 -33 -23.516 1 95.5 379 GLU B N 1
ATOM 6834 C CA . GLU B 1 379 ? 3.502 -33.625 -22.219 1 95.5 379 GLU B CA 1
ATOM 6835 C C . GLU B 1 379 ? 3.135 -32.625 -21.141 1 95.5 379 GLU B C 1
ATOM 6837 O O . GLU B 1 379 ? 3.412 -31.438 -21.266 1 95.5 379 GLU B O 1
ATOM 6842 N N . TRP B 1 380 ? 2.453 -33.062 -20.094 1 94.62 380 TRP B N 1
ATOM 6843 C CA . TRP B 1 380 ? 2.02 -32.219 -18.969 1 94.62 380 TRP B CA 1
ATOM 6844 C C . TRP B 1 380 ? 1.849 -33.094 -17.719 1 94.62 380 TRP B C 1
ATOM 6846 O O . TRP B 1 380 ? 1.859 -34.312 -17.781 1 94.62 380 TRP B O 1
ATOM 6856 N N . ILE B 1 381 ? 1.852 -32.438 -16.531 1 91 381 ILE B N 1
ATOM 6857 C CA . ILE B 1 381 ? 1.483 -33.094 -15.281 1 91 381 ILE B CA 1
ATOM 6858 C C . ILE B 1 381 ? 0.263 -32.375 -14.68 1 91 381 ILE B C 1
ATOM 6860 O O . ILE B 1 381 ? 0.128 -31.172 -14.773 1 91 381 ILE B O 1
ATOM 6864 N N . PRO B 1 382 ? -0.592 -33.188 -14.148 1 95.19 382 PRO B N 1
ATOM 6865 C CA . PRO B 1 382 ? -1.725 -32.562 -13.477 1 95.19 382 PRO B CA 1
ATOM 6866 C C . PRO B 1 382 ? -1.296 -31.703 -12.281 1 95.19 382 PRO B C 1
ATOM 6868 O O . PRO B 1 382 ? -0.687 -32.219 -11.344 1 95.19 382 PRO B O 1
ATOM 6871 N N . PRO B 1 383 ? -1.577 -30.453 -12.344 1 95.5 383 PRO B N 1
ATOM 6872 C CA . PRO B 1 383 ? -1.258 -29.656 -11.156 1 95.5 383 PRO B CA 1
ATOM 6873 C C . PRO B 1 383 ? -2.014 -30.125 -9.914 1 95.5 383 PRO B C 1
ATOM 6875 O O . PRO B 1 383 ? -3.18 -30.516 -10 1 95.5 383 PRO B O 1
ATOM 6878 N N . THR B 1 384 ? -1.403 -30.047 -8.758 1 95.81 384 THR B N 1
ATOM 6879 C CA . THR B 1 384 ? -2.023 -30.469 -7.508 1 95.81 384 THR B CA 1
ATOM 6880 C C . THR B 1 384 ? -2.461 -29.266 -6.68 1 95.81 384 THR B C 1
ATOM 6882 O O . THR B 1 384 ? -3.16 -29.406 -5.676 1 95.81 384 THR B O 1
ATOM 6885 N N . ALA B 1 385 ? -2.102 -28.078 -7.055 1 97.12 385 ALA B N 1
ATOM 6886 C CA . ALA B 1 385 ? -2.465 -26.828 -6.406 1 97.12 385 ALA B CA 1
ATOM 6887 C C . ALA B 1 385 ? -2.387 -25.656 -7.387 1 97.12 385 ALA B C 1
ATOM 6889 O O . ALA B 1 385 ? -1.817 -25.797 -8.469 1 97.12 385 ALA B O 1
ATOM 6890 N N . GLY B 1 386 ? -3.023 -24.594 -7.016 1 96.5 386 GLY B N 1
ATOM 6891 C CA . GLY B 1 386 ? -2.873 -23.359 -7.766 1 96.5 386 GLY B CA 1
ATOM 6892 C C . GLY B 1 386 ? -3.977 -23.141 -8.781 1 96.5 386 GLY B C 1
ATOM 6893 O O . GLY B 1 386 ? -5.129 -23.5 -8.547 1 96.5 386 GLY B O 1
ATOM 6894 N N . MET B 1 387 ? -3.605 -22.422 -9.844 1 96.81 387 MET B N 1
ATOM 6895 C CA . MET B 1 387 ? -4.621 -21.953 -10.781 1 96.81 387 MET B CA 1
ATOM 6896 C C . MET B 1 387 ? -4.199 -22.234 -12.227 1 96.81 387 MET B C 1
ATOM 6898 O O . MET B 1 387 ? -4.883 -21.828 -13.164 1 96.81 387 MET B O 1
ATOM 6902 N N . PHE B 1 388 ? -3.027 -22.969 -12.422 1 96.62 388 PHE B N 1
ATOM 6903 C CA . PHE B 1 388 ? -2.428 -23 -13.75 1 96.62 388 PHE B CA 1
ATOM 6904 C C . PHE B 1 388 ? -2.111 -24.438 -14.164 1 96.62 388 PHE B C 1
ATOM 6906 O O . PHE B 1 388 ? -1.936 -25.297 -13.312 1 96.62 388 PHE B O 1
ATOM 6913 N N . PHE B 1 389 ? -2.127 -24.641 -15.445 1 95.69 389 PHE B N 1
ATOM 6914 C CA . PHE B 1 389 ? -1.55 -25.844 -16.031 1 95.69 389 PHE B CA 1
ATOM 6915 C C . PHE B 1 389 ? -0.465 -25.484 -17.031 1 95.69 389 PHE B C 1
ATOM 6917 O O . PHE B 1 389 ? -0.426 -24.375 -17.547 1 95.69 389 PHE B O 1
ATOM 6924 N N . TRP B 1 390 ? 0.401 -26.391 -17.219 1 95.88 390 TRP B N 1
ATOM 6925 C CA . TRP B 1 390 ? 1.667 -26.203 -17.922 1 95.88 390 TRP B CA 1
ATOM 6926 C C . TRP B 1 390 ? 1.892 -27.312 -18.938 1 95.88 390 TRP B C 1
ATOM 6928 O O . TRP B 1 390 ? 1.928 -28.484 -18.594 1 95.88 390 TRP B O 1
ATOM 6938 N N . ILE B 1 391 ? 2.025 -26.891 -20.234 1 96.69 391 ILE B N 1
ATOM 6939 C CA . ILE B 1 391 ? 2.203 -27.859 -21.297 1 96.69 391 ILE B CA 1
ATOM 6940 C C . ILE B 1 391 ? 3.611 -27.734 -21.875 1 96.69 391 ILE B C 1
ATOM 6942 O O . ILE B 1 391 ? 4.008 -26.672 -22.344 1 96.69 391 ILE B O 1
ATOM 6946 N N . LYS B 1 392 ? 4.332 -28.781 -21.859 1 95.69 392 LYS B N 1
ATOM 6947 C CA . LYS B 1 392 ? 5.641 -28.875 -22.5 1 95.69 392 LYS B CA 1
ATOM 6948 C C . LYS B 1 392 ? 5.52 -29.453 -23.906 1 95.69 392 LYS B C 1
ATOM 6950 O O . LYS B 1 392 ? 4.887 -30.484 -24.094 1 95.69 392 LYS B O 1
ATOM 6955 N N . ILE B 1 393 ? 6.113 -28.781 -24.828 1 97.38 393 ILE B N 1
ATOM 6956 C CA . ILE B 1 393 ? 6.039 -29.203 -26.234 1 97.38 393 ILE B CA 1
ATOM 6957 C C . ILE B 1 393 ? 7.449 -29.375 -26.797 1 97.38 393 ILE B C 1
ATOM 6959 O O . ILE B 1 393 ? 8.32 -28.531 -26.547 1 97.38 393 ILE B O 1
ATOM 6963 N N . ASP B 1 394 ? 7.621 -30.406 -27.578 1 97.44 394 ASP B N 1
ATOM 6964 C CA . ASP B 1 394 ? 8.906 -30.656 -28.219 1 97.44 394 ASP B CA 1
ATOM 6965 C C . ASP B 1 394 ? 9 -29.938 -29.562 1 97.44 394 ASP B C 1
ATOM 6967 O O . ASP B 1 394 ? 8.539 -30.438 -30.594 1 97.44 394 ASP B O 1
ATOM 6971 N N . ALA B 1 395 ? 9.719 -28.859 -29.562 1 97.12 395 ALA B N 1
ATOM 6972 C CA . ALA B 1 395 ? 9.828 -28.016 -30.75 1 97.12 395 ALA B CA 1
ATOM 6973 C C . ALA B 1 395 ? 10.555 -28.75 -31.875 1 97.12 395 ALA B C 1
ATOM 6975 O O . ALA B 1 395 ? 10.328 -28.453 -33.062 1 97.12 395 ALA B O 1
ATOM 6976 N N . SER B 1 396 ? 11.398 -29.719 -31.578 1 97 396 SER B N 1
ATOM 6977 C CA . SER B 1 396 ? 12.203 -30.406 -32.562 1 97 396 SER B CA 1
ATOM 6978 C C . SER B 1 396 ? 11.32 -31.234 -33.5 1 97 396 SER B C 1
ATOM 6980 O O . SER B 1 396 ? 11.766 -31.641 -34.594 1 97 396 SER B O 1
ATOM 6982 N N . LYS B 1 397 ? 10.133 -31.438 -33.094 1 97.5 397 LYS B N 1
ATOM 6983 C CA . LYS B 1 397 ? 9.211 -32.25 -33.875 1 97.5 397 LYS B CA 1
ATOM 6984 C C . LYS B 1 397 ? 8.531 -31.391 -34.969 1 97.5 397 LYS B C 1
ATOM 6986 O O . LYS B 1 397 ? 7.809 -31.922 -35.812 1 97.5 397 LYS B O 1
ATOM 6991 N N . HIS B 1 398 ? 8.719 -30.141 -34.906 1 97.62 398 HIS B N 1
ATOM 6992 C CA . HIS B 1 398 ? 8.211 -29.266 -35.969 1 97.62 398 HIS B CA 1
ATOM 6993 C C . HIS B 1 398 ? 9.055 -29.391 -37.25 1 97.62 398 HIS B C 1
ATOM 6995 O O . HIS B 1 398 ? 10.289 -29.328 -37.188 1 97.62 398 HIS B O 1
ATOM 7001 N N . ALA B 1 399 ? 8.43 -29.375 -38.375 1 97.19 399 ALA B N 1
ATOM 7002 C CA . ALA B 1 399 ? 9.102 -29.641 -39.625 1 97.19 399 ALA B CA 1
ATOM 7003 C C . ALA B 1 399 ? 10.078 -28.531 -39.969 1 97.19 399 ALA B C 1
ATOM 7005 O O . ALA B 1 399 ? 11.141 -28.781 -40.562 1 97.19 399 ALA B O 1
ATOM 7006 N N . ASP B 1 400 ? 9.789 -27.344 -39.594 1 96.69 400 ASP B N 1
ATOM 7007 C CA . ASP B 1 400 ? 10.602 -26.203 -39.969 1 96.69 400 ASP B CA 1
ATOM 7008 C C . ASP B 1 400 ? 11.398 -25.672 -38.781 1 96.69 400 ASP B C 1
ATOM 7010 O O . ASP B 1 400 ? 11.773 -24.484 -38.781 1 96.69 400 ASP B O 1
ATOM 7014 N N . PHE B 1 401 ? 11.578 -26.469 -37.75 1 96.94 401 PHE B N 1
ATOM 7015 C CA . PHE B 1 401 ? 12.242 -26.016 -36.531 1 96.94 401 PHE B CA 1
ATOM 7016 C C . PHE B 1 401 ? 13.633 -25.469 -36.875 1 96.94 401 PHE B C 1
ATOM 7018 O O . PHE B 1 401 ? 14.023 -24.422 -36.375 1 96.94 401 PHE B O 1
ATOM 7025 N N . VAL B 1 402 ? 14.383 -26.156 -37.719 1 95.94 402 VAL B N 1
ATOM 7026 C CA . VAL B 1 402 ? 15.742 -25.75 -38.094 1 95.94 402 VAL B CA 1
ATOM 7027 C C . VAL B 1 402 ? 15.68 -24.688 -39.188 1 95.94 402 VAL B C 1
ATOM 7029 O O . VAL B 1 402 ? 16.25 -23.594 -39.031 1 95.94 402 VAL B O 1
ATOM 7032 N N . SER B 1 403 ? 14.953 -24.875 -40.312 1 97.06 403 SER B N 1
ATOM 7033 C CA . SER B 1 403 ? 14.984 -24.062 -41.531 1 97.06 403 SER B CA 1
ATOM 7034 C C . SER B 1 403 ? 14.352 -22.688 -41.281 1 97.06 403 SER B C 1
ATOM 7036 O O . SER B 1 403 ? 14.906 -21.672 -41.688 1 97.06 403 SER B O 1
ATOM 7038 N N . LYS B 1 404 ? 13.234 -22.703 -40.531 1 96.56 404 LYS B N 1
ATOM 7039 C CA . LYS B 1 404 ? 12.469 -21.469 -40.375 1 96.56 404 LYS B CA 1
ATOM 7040 C C . LYS B 1 404 ? 12.75 -20.797 -39.031 1 96.56 404 LYS B C 1
ATOM 7042 O O . LYS B 1 404 ? 12.789 -19.578 -38.938 1 96.56 404 LYS B O 1
ATOM 7047 N N . TYR B 1 405 ? 12.977 -21.578 -38.031 1 96.75 405 TYR B N 1
ATOM 7048 C CA . TYR B 1 405 ? 13.039 -21.016 -36.688 1 96.75 405 TYR B CA 1
ATOM 7049 C C . TYR B 1 405 ? 14.461 -21.094 -36.125 1 96.75 405 TYR B C 1
ATOM 7051 O O . TYR B 1 405 ? 14.68 -20.828 -34.938 1 96.75 405 TYR B O 1
ATOM 7059 N N . ASP B 1 406 ? 15.492 -21.438 -36.906 1 95.56 406 ASP B N 1
ATOM 7060 C CA . ASP B 1 406 ? 16.906 -21.453 -36.562 1 95.56 406 ASP B CA 1
ATOM 7061 C C . ASP B 1 406 ? 17.156 -22.281 -35.312 1 95.56 406 ASP B C 1
ATOM 7063 O O . ASP B 1 406 ? 17.938 -21.891 -34.438 1 95.56 406 ASP B O 1
ATOM 7067 N N . SER B 1 407 ? 16.344 -23.359 -35.125 1 95.19 407 SER B N 1
ATOM 7068 C CA . SER B 1 407 ? 16.453 -24.25 -33.969 1 95.19 407 SER B CA 1
ATOM 7069 C C . SER B 1 407 ? 16.266 -23.484 -32.656 1 95.19 407 SER B C 1
ATOM 7071 O O . SER B 1 407 ? 16.891 -23.812 -31.641 1 95.19 407 SER B O 1
ATOM 7073 N N . ASP B 1 408 ? 15.461 -22.391 -32.688 1 94.81 408 ASP B N 1
ATOM 7074 C CA . ASP B 1 408 ? 15.117 -21.594 -31.516 1 94.81 408 ASP B CA 1
ATOM 7075 C C . ASP B 1 408 ? 13.672 -21.828 -31.094 1 94.81 408 ASP B C 1
ATOM 7077 O O . ASP B 1 408 ? 12.742 -21.328 -31.719 1 94.81 408 ASP B O 1
ATOM 7081 N N . PRO B 1 409 ? 13.508 -22.5 -30.031 1 95.75 409 PRO B N 1
ATOM 7082 C CA . PRO B 1 409 ? 12.141 -22.812 -29.609 1 95.75 409 PRO B CA 1
ATOM 7083 C C . PRO B 1 409 ? 11.328 -21.562 -29.281 1 95.75 409 PRO B C 1
ATOM 7085 O O . PRO B 1 409 ? 10.102 -21.562 -29.422 1 95.75 409 PRO B O 1
ATOM 7088 N N . GLU B 1 410 ? 11.93 -20.469 -28.891 1 94.38 410 GLU B N 1
ATOM 7089 C CA . GLU B 1 410 ? 11.211 -19.25 -28.531 1 94.38 410 GLU B CA 1
ATOM 7090 C C . GLU B 1 410 ? 10.531 -18.625 -29.75 1 94.38 410 GLU B C 1
ATOM 7092 O O . GLU B 1 410 ? 9.438 -18.062 -29.641 1 94.38 410 GLU B O 1
ATOM 7097 N N . LYS B 1 411 ? 11.172 -18.719 -30.891 1 95.81 411 LYS B N 1
ATOM 7098 C CA . LYS B 1 411 ? 10.578 -18.219 -32.125 1 95.81 411 LYS B CA 1
ATOM 7099 C C . LYS B 1 411 ? 9.32 -18.984 -32.5 1 95.81 411 LYS B C 1
ATOM 7101 O O . LYS B 1 411 ? 8.305 -18.391 -32.875 1 95.81 411 LYS B O 1
ATOM 7106 N N . LEU B 1 412 ? 9.461 -20.281 -32.438 1 97.38 412 LEU B N 1
ATOM 7107 C CA . LEU B 1 412 ? 8.305 -21.125 -32.719 1 97.38 412 LEU B CA 1
ATOM 7108 C C . LEU B 1 412 ? 7.195 -20.891 -31.703 1 97.38 412 LEU B C 1
ATOM 7110 O O . LEU B 1 412 ? 6.016 -20.859 -32.062 1 97.38 412 LEU B O 1
ATOM 7114 N N . GLU B 1 413 ? 7.582 -20.781 -30.453 1 96.44 413 GLU B N 1
ATOM 7115 C CA . GLU B 1 413 ? 6.629 -20.516 -29.375 1 96.44 413 GLU B CA 1
ATOM 7116 C C . GLU B 1 413 ? 5.82 -19.25 -29.672 1 96.44 413 GLU B C 1
ATOM 7118 O O . GLU B 1 413 ? 4.602 -19.234 -29.484 1 96.44 413 GLU B O 1
ATOM 7123 N N . LEU B 1 414 ? 6.453 -18.141 -30.125 1 95.88 414 LEU B N 1
ATOM 7124 C CA . LEU B 1 414 ? 5.793 -16.875 -30.438 1 95.88 414 LEU B CA 1
ATOM 7125 C C . LEU B 1 414 ? 4.863 -17.031 -31.641 1 95.88 414 LEU B C 1
ATOM 7127 O O . LEU B 1 414 ? 3.797 -16.406 -31.688 1 95.88 414 LEU B O 1
ATOM 7131 N N . ASP B 1 415 ? 5.285 -17.828 -32.594 1 97.69 415 ASP B N 1
ATOM 7132 C CA . ASP B 1 415 ? 4.434 -18.094 -33.75 1 97.69 415 ASP B CA 1
ATOM 7133 C C . ASP B 1 415 ? 3.162 -18.828 -33.344 1 97.69 415 ASP B C 1
ATOM 7135 O O . ASP B 1 415 ? 2.076 -18.531 -33.844 1 97.69 415 ASP B O 1
ATOM 7139 N N . ILE B 1 416 ? 3.342 -19.797 -32.5 1 97.88 416 ILE B N 1
ATOM 7140 C CA . ILE B 1 416 ? 2.191 -20.562 -32 1 97.88 416 ILE B CA 1
ATOM 7141 C C . ILE B 1 416 ? 1.288 -19.656 -31.172 1 97.88 416 ILE B C 1
ATOM 7143 O O . ILE B 1 416 ? 0.061 -19.75 -31.25 1 97.88 416 ILE B O 1
ATOM 7147 N N . TYR B 1 417 ? 1.892 -18.812 -30.344 1 96.62 417 TYR B N 1
ATOM 7148 C CA . TYR B 1 417 ? 1.153 -17.812 -29.578 1 96.62 417 TYR B CA 1
ATOM 7149 C C . TYR B 1 417 ? 0.283 -16.953 -30.484 1 96.62 417 TYR B C 1
ATOM 7151 O O . TYR B 1 417 ? -0.919 -16.812 -30.25 1 96.62 417 TYR B O 1
ATOM 7159 N N . GLN B 1 418 ? 0.847 -16.438 -31.578 1 96.69 418 GLN B N 1
ATOM 7160 C CA . GLN B 1 418 ? 0.118 -15.586 -32.5 1 96.69 418 GLN B CA 1
ATOM 7161 C C . GLN B 1 418 ? -0.956 -16.391 -33.25 1 96.69 418 GLN B C 1
ATOM 7163 O O . GLN B 1 418 ? -2.068 -15.891 -33.438 1 96.69 418 GLN B O 1
ATOM 7168 N N . ALA B 1 419 ? -0.616 -17.578 -33.656 1 97.88 419 ALA B N 1
ATOM 7169 C CA . ALA B 1 419 ? -1.592 -18.453 -34.312 1 97.88 419 ALA B CA 1
ATOM 7170 C C . ALA B 1 419 ? -2.789 -18.719 -33.406 1 97.88 419 ALA B C 1
ATOM 7172 O O . ALA B 1 419 ? -3.924 -18.812 -33.875 1 97.88 419 ALA B O 1
ATOM 7173 N N . GLY B 1 420 ? -2.516 -18.938 -32.094 1 97.31 420 GLY B N 1
ATOM 7174 C CA . GLY B 1 420 ? -3.59 -19.109 -31.141 1 97.31 420 GLY B CA 1
ATOM 7175 C C . GLY B 1 420 ? -4.516 -17.906 -31.062 1 97.31 420 GLY B C 1
ATOM 7176 O O . GLY B 1 420 ? -5.738 -18.062 -31.141 1 97.31 420 GLY B O 1
ATOM 7177 N N . ILE B 1 421 ? -3.945 -16.719 -30.938 1 95.75 421 ILE B N 1
ATOM 7178 C CA . ILE B 1 421 ? -4.723 -15.492 -30.891 1 95.75 421 ILE B CA 1
ATOM 7179 C C . ILE B 1 421 ? -5.594 -15.375 -32.125 1 95.75 421 ILE B C 1
ATOM 7181 O O . ILE B 1 421 ? -6.797 -15.117 -32.031 1 95.75 421 ILE B O 1
ATOM 7185 N N . ASP B 1 422 ? -4.965 -15.625 -33.281 1 96.69 422 ASP B N 1
ATOM 7186 C CA . ASP B 1 422 ? -5.676 -15.531 -34.562 1 96.69 422 ASP B CA 1
ATOM 7187 C C . ASP B 1 422 ? -6.816 -16.547 -34.625 1 96.69 422 ASP B C 1
ATOM 7189 O O . ASP B 1 422 ? -7.828 -16.297 -35.281 1 96.69 422 ASP B O 1
ATOM 7193 N N . HIS B 1 423 ? -6.621 -17.625 -33.938 1 97.31 423 HIS B N 1
ATOM 7194 C CA . HIS B 1 423 ? -7.605 -18.703 -34 1 97.31 423 HIS B CA 1
ATOM 7195 C C . HIS B 1 423 ? -8.586 -18.609 -32.812 1 97.31 423 HIS B C 1
ATOM 7197 O O . HIS B 1 423 ? -9.414 -19.5 -32.625 1 97.31 423 HIS B O 1
ATOM 7203 N N . GLY B 1 424 ? -8.398 -17.609 -31.938 1 96.31 424 GLY B N 1
ATOM 7204 C CA . GLY B 1 424 ? -9.406 -17.297 -30.938 1 96.31 424 GLY B CA 1
ATOM 7205 C C . GLY B 1 424 ? -9.078 -17.844 -29.562 1 96.31 424 GLY B C 1
ATOM 7206 O O . GLY B 1 424 ? -9.961 -18 -28.719 1 96.31 424 GLY B O 1
ATOM 7207 N N . VAL B 1 425 ? -7.871 -18.203 -29.266 1 96.94 425 VAL B N 1
ATOM 7208 C CA . VAL B 1 425 ? -7.484 -18.688 -27.938 1 96.94 425 VAL B CA 1
ATOM 7209 C C . VAL B 1 425 ? -6.156 -18.062 -27.531 1 96.94 425 VAL B C 1
ATOM 7211 O O . VAL B 1 425 ? -5.258 -17.891 -28.359 1 96.94 425 VAL B O 1
ATOM 7214 N N . LEU B 1 426 ? -6.094 -17.688 -26.25 1 95.44 426 LEU B N 1
ATOM 7215 C CA . LEU B 1 426 ? -4.879 -17.078 -25.703 1 95.44 426 LEU B CA 1
ATOM 7216 C C . LEU B 1 426 ? -4.234 -17.969 -24.656 1 95.44 426 LEU B C 1
ATOM 7218 O O . LEU B 1 426 ? -4.84 -18.25 -23.625 1 95.44 426 LEU B O 1
ATOM 7222 N N . MET B 1 427 ? -3.098 -18.516 -24.984 1 95.38 427 MET B N 1
ATOM 7223 C CA . MET B 1 427 ? -2.178 -19.203 -24.078 1 95.38 427 MET B CA 1
ATOM 7224 C C . MET B 1 427 ? -0.886 -18.406 -23.922 1 95.38 427 MET B C 1
ATOM 7226 O O . MET B 1 427 ? -0.459 -17.719 -24.844 1 95.38 427 MET B O 1
ATOM 7230 N N . ILE B 1 428 ? -0.247 -18.484 -22.766 1 95.25 428 ILE B N 1
ATOM 7231 C CA . ILE B 1 428 ? 0.905 -17.641 -22.5 1 95.25 428 ILE B CA 1
ATOM 7232 C C . ILE B 1 428 ? 2.193 -18.406 -22.75 1 95.25 428 ILE B C 1
ATOM 7234 O O . ILE B 1 428 ? 2.396 -19.484 -22.188 1 95.25 428 ILE B O 1
ATOM 7238 N N . PRO B 1 429 ? 3.094 -17.844 -23.562 1 94.88 429 PRO B N 1
ATOM 7239 C CA . PRO B 1 429 ? 4.379 -18.5 -23.812 1 94.88 429 PRO B CA 1
ATOM 7240 C C . PRO B 1 429 ? 5.203 -18.688 -22.547 1 94.88 429 PRO B C 1
ATOM 7242 O O . PRO B 1 429 ? 5.309 -17.766 -21.734 1 94.88 429 PRO B O 1
ATOM 7245 N N . GLY B 1 430 ? 5.766 -19.859 -22.422 1 93.62 430 GLY B N 1
ATOM 7246 C CA . GLY B 1 430 ? 6.531 -20.188 -21.234 1 93.62 430 GLY B CA 1
ATOM 7247 C C . GLY B 1 430 ? 7.777 -19.344 -21.078 1 93.62 430 GLY B C 1
ATOM 7248 O O . GLY B 1 430 ? 8.156 -19 -19.953 1 93.62 430 GLY B O 1
ATOM 7249 N N . HIS B 1 431 ? 8.383 -18.953 -22.188 1 92.38 431 HIS B N 1
ATOM 7250 C CA . HIS B 1 431 ? 9.664 -18.266 -22.109 1 92.38 431 HIS B CA 1
ATOM 7251 C C . HIS B 1 431 ? 9.492 -16.844 -21.547 1 92.38 431 HIS B C 1
ATOM 7253 O O . HIS B 1 431 ? 10.469 -16.203 -21.156 1 92.38 431 HIS B O 1
ATOM 7259 N N . TRP B 1 432 ? 8.25 -16.375 -21.438 1 91.44 432 TRP B N 1
ATOM 7260 C CA . TRP B 1 432 ? 8.008 -15.078 -20.812 1 91.44 432 TRP B CA 1
ATOM 7261 C C . TRP B 1 432 ? 8.258 -15.141 -19.312 1 91.44 432 TRP B C 1
ATOM 7263 O O . TRP B 1 432 ? 8.398 -14.109 -18.656 1 91.44 432 TRP B O 1
ATOM 7273 N N . PHE B 1 433 ? 8.328 -16.359 -18.766 1 93.44 433 PHE B N 1
ATOM 7274 C CA . PHE B 1 433 ? 8.539 -16.562 -17.328 1 93.44 433 PHE B CA 1
ATOM 7275 C C . PHE B 1 433 ? 9.977 -16.984 -17.047 1 93.44 433 PHE B C 1
ATOM 7277 O O . PHE B 1 433 ? 10.344 -17.234 -15.898 1 93.44 433 PHE B O 1
ATOM 7284 N N . LEU B 1 434 ? 10.734 -17.141 -18.078 1 91.31 434 LEU B N 1
ATOM 7285 C CA . LEU B 1 434 ? 12.094 -17.656 -17.953 1 91.31 434 LEU B CA 1
ATOM 7286 C C . LEU B 1 434 ? 13.008 -16.625 -17.297 1 91.31 434 LEU B C 1
ATOM 7288 O O . LEU B 1 434 ? 12.977 -15.445 -17.641 1 91.31 434 LEU B O 1
ATOM 7292 N N . VAL B 1 435 ? 13.688 -17.109 -16.281 1 89.44 435 VAL B N 1
ATOM 7293 C CA . VAL B 1 435 ? 14.781 -16.328 -15.703 1 89.44 435 VAL B CA 1
ATOM 7294 C C . VAL B 1 435 ? 16.047 -16.516 -16.547 1 89.44 435 VAL B C 1
ATOM 7296 O O . VAL B 1 435 ? 16.578 -17.625 -16.625 1 89.44 435 VAL B O 1
ATOM 7299 N N . LYS B 1 436 ? 16.297 -15.578 -17.375 1 74.06 436 LYS B N 1
ATOM 7300 C CA . LYS B 1 436 ? 17.312 -15.742 -18.422 1 74.06 436 LYS B CA 1
ATOM 7301 C C . LYS B 1 436 ? 18.719 -15.602 -17.844 1 74.06 436 LYS B C 1
ATOM 7303 O O . LYS B 1 436 ? 18.953 -14.766 -16.969 1 74.06 436 LYS B O 1
ATOM 7308 N N . GLU B 1 437 ? 19.391 -16.734 -18.031 1 65 437 GLU B N 1
ATOM 7309 C CA . GLU B 1 437 ? 20.844 -16.609 -17.922 1 65 437 GLU B CA 1
ATOM 7310 C C . GLU B 1 437 ? 21.469 -16.234 -19.281 1 65 437 GLU B C 1
ATOM 7312 O O . GLU B 1 437 ? 20.922 -16.578 -20.328 1 65 437 GLU B O 1
ATOM 7317 N N . LYS B 1 438 ? 22.266 -15.219 -19.453 1 55.31 438 LYS B N 1
ATOM 7318 C CA . LYS B 1 438 ? 22.922 -14.727 -20.656 1 55.31 438 LYS B CA 1
ATOM 7319 C C . LYS B 1 438 ? 23.281 -15.875 -21.594 1 55.31 438 LYS B C 1
ATOM 7321 O O . LYS B 1 438 ? 23.219 -15.727 -22.812 1 55.31 438 LYS B O 1
ATOM 7326 N N . ASN B 1 439 ? 23.656 -17 -20.969 1 52.03 439 ASN B N 1
ATOM 7327 C CA . ASN B 1 439 ? 24.328 -17.938 -21.859 1 52.03 439 ASN B CA 1
ATOM 7328 C C . ASN B 1 439 ? 23.719 -19.328 -21.797 1 52.03 439 ASN B C 1
ATOM 7330 O O . ASN B 1 439 ? 24.375 -20.328 -22.094 1 52.03 439 ASN B O 1
ATOM 7334 N N . HIS B 1 440 ? 22.422 -19.422 -21.484 1 57.09 440 HIS B N 1
ATOM 7335 C CA . HIS B 1 440 ? 22.047 -20.828 -21.344 1 57.09 440 HIS B CA 1
ATOM 7336 C C . HIS B 1 440 ? 21.562 -21.406 -22.672 1 57.09 440 HIS B C 1
ATOM 7338 O O . HIS B 1 440 ? 20.844 -20.734 -23.422 1 57.09 440 HIS B O 1
ATOM 7344 N N . PRO B 1 441 ? 22.219 -22.531 -23.141 1 58.69 441 PRO B N 1
ATOM 7345 C CA . PRO B 1 441 ? 21.766 -23.172 -24.375 1 58.69 441 PRO B CA 1
ATOM 7346 C C . PRO B 1 441 ? 20.25 -23.359 -24.406 1 58.69 441 PRO B C 1
ATOM 7348 O O . PRO B 1 441 ? 19.656 -23.812 -23.422 1 58.69 441 PRO B O 1
ATOM 7351 N N . LYS B 1 442 ? 19.891 -22.969 -25.484 1 69.31 442 LYS B N 1
ATOM 7352 C CA . LYS B 1 442 ? 18.453 -23.141 -25.688 1 69.31 442 LYS B CA 1
ATOM 7353 C C . LYS B 1 442 ? 18.125 -24.594 -26.047 1 69.31 442 LYS B C 1
ATOM 7355 O O . LYS B 1 442 ? 18.766 -25.172 -26.922 1 69.31 442 LYS B O 1
ATOM 7360 N N . GLY B 1 443 ? 17.5 -25.266 -25.25 1 83.56 443 GLY B N 1
ATOM 7361 C CA . GLY B 1 443 ? 17 -26.594 -25.594 1 83.56 443 GLY B CA 1
ATOM 7362 C C . GLY B 1 443 ? 15.938 -26.578 -26.672 1 83.56 443 GLY B C 1
ATOM 7363 O O . GLY B 1 443 ? 15.898 -25.656 -27.5 1 83.56 443 GLY B O 1
ATOM 7364 N N . THR B 1 444 ? 15.234 -27.766 -26.859 1 93.12 444 THR B N 1
ATOM 7365 C CA . THR B 1 444 ? 14.203 -27.891 -27.875 1 93.12 444 THR B CA 1
ATOM 7366 C C . THR B 1 444 ? 12.812 -27.812 -27.266 1 93.12 444 THR B C 1
ATOM 7368 O O . THR B 1 444 ? 11.805 -27.922 -27.969 1 93.12 444 THR B O 1
ATOM 7371 N N . SER B 1 445 ? 12.773 -27.578 -25.969 1 92.69 445 SER B N 1
ATOM 7372 C CA . SER B 1 445 ? 11.477 -27.562 -25.312 1 92.69 445 SER B CA 1
ATOM 7373 C C . SER B 1 445 ? 10.867 -26.172 -25.344 1 92.69 445 SER B C 1
ATOM 7375 O O . SER B 1 445 ? 11.578 -25.172 -25.203 1 92.69 445 SER B O 1
ATOM 7377 N N . MET B 1 446 ? 9.664 -26.078 -25.625 1 94.94 446 MET B N 1
ATOM 7378 C CA . MET B 1 446 ? 8.883 -24.859 -25.406 1 94.94 446 MET B CA 1
ATOM 7379 C C . MET B 1 446 ? 7.699 -25.141 -24.469 1 94.94 446 MET B C 1
ATOM 7381 O O . MET B 1 446 ? 7.371 -26.297 -24.203 1 94.94 446 MET B O 1
ATOM 7385 N N . PHE B 1 447 ? 7.16 -24.094 -23.938 1 94.75 447 PHE B N 1
ATOM 7386 C CA . PHE B 1 447 ? 6.141 -24.25 -22.906 1 94.75 447 PHE B CA 1
ATOM 7387 C C . PHE B 1 447 ? 5.004 -23.25 -23.109 1 94.75 447 PHE B C 1
ATOM 7389 O O . PHE B 1 447 ? 5.223 -22.156 -23.625 1 94.75 447 PHE B O 1
ATOM 7396 N N . PHE B 1 448 ? 3.84 -23.656 -22.719 1 96.75 448 PHE B N 1
ATOM 7397 C CA . PHE B 1 448 ? 2.697 -22.766 -22.641 1 96.75 448 PHE B CA 1
ATOM 7398 C C . PHE B 1 448 ? 1.979 -22.906 -21.312 1 96.75 448 PHE B C 1
ATOM 7400 O O . PHE B 1 448 ? 1.772 -24.031 -20.828 1 96.75 448 PHE B O 1
ATOM 7407 N N . ARG B 1 449 ? 1.617 -21.828 -20.703 1 96.44 449 ARG B N 1
ATOM 7408 C CA . ARG B 1 449 ? 0.829 -21.797 -19.469 1 96.44 449 ARG B CA 1
ATOM 7409 C C . ARG B 1 449 ? -0.62 -21.422 -19.766 1 96.44 449 ARG B C 1
ATOM 7411 O O . ARG B 1 449 ? -0.883 -20.438 -20.453 1 96.44 449 ARG B O 1
ATOM 7418 N N . GLY B 1 450 ? -1.508 -22.203 -19.281 1 95.75 450 GLY B N 1
ATOM 7419 C CA . GLY B 1 450 ? -2.918 -21.844 -19.219 1 95.75 450 GLY B CA 1
ATOM 7420 C C . GLY B 1 450 ? -3.463 -21.812 -17.812 1 95.75 450 GLY B C 1
ATOM 7421 O O . GLY B 1 450 ? -2.787 -22.234 -16.875 1 95.75 450 GLY B O 1
ATOM 7422 N N . THR B 1 451 ? -4.688 -21.234 -17.641 1 96 451 THR B N 1
ATOM 7423 C CA . THR B 1 451 ? -5.336 -21.188 -16.344 1 96 451 THR B CA 1
ATOM 7424 C C . THR B 1 451 ? -6.715 -21.828 -16.391 1 96 451 THR B C 1
ATOM 7426 O O . THR B 1 451 ? -7.344 -21.859 -17.453 1 96 451 THR B O 1
ATOM 7429 N N . PHE B 1 452 ? -7.16 -22.422 -15.344 1 96 452 PHE B N 1
ATOM 7430 C CA . PHE B 1 452 ? -8.531 -22.906 -15.227 1 96 452 PHE B CA 1
ATOM 7431 C C . PHE B 1 452 ? -9.336 -22.047 -14.258 1 96 452 PHE B C 1
ATOM 7433 O O . PHE B 1 452 ? -10.492 -22.344 -13.977 1 96 452 PHE B O 1
ATOM 7440 N N . ALA B 1 453 ? -8.734 -20.984 -13.812 1 93.62 453 ALA B N 1
ATOM 7441 C CA . ALA B 1 453 ? -9.352 -20.172 -12.766 1 93.62 453 ALA B CA 1
ATOM 7442 C C . ALA B 1 453 ? -10.305 -19.141 -13.359 1 93.62 453 ALA B C 1
ATOM 7444 O O . ALA B 1 453 ? -11.344 -18.828 -12.766 1 93.62 453 ALA B O 1
ATOM 7445 N N . SER B 1 454 ? -10.055 -18.594 -14.5 1 88.56 454 SER B N 1
ATOM 7446 C CA . SER B 1 454 ? -10.633 -17.328 -14.93 1 88.56 454 SER B CA 1
ATOM 7447 C C . SER B 1 454 ? -11.852 -17.547 -15.82 1 88.56 454 SER B C 1
ATOM 7449 O O . SER B 1 454 ? -12.539 -16.594 -16.188 1 88.56 454 SER B O 1
ATOM 7451 N N . VAL B 1 455 ? -12.109 -18.75 -16.297 1 87.44 455 VAL B N 1
ATOM 7452 C CA . VAL B 1 455 ? -13.18 -18.984 -17.266 1 87.44 455 VAL B CA 1
ATOM 7453 C C . VAL B 1 455 ? -14.078 -20.125 -16.781 1 87.44 455 VAL B C 1
ATOM 7455 O O . VAL B 1 455 ? -13.688 -20.906 -15.906 1 87.44 455 VAL B O 1
ATOM 7458 N N . THR B 1 456 ? -15.156 -20.188 -17.359 1 88 456 THR B N 1
ATOM 7459 C CA . THR B 1 456 ? -16.094 -21.281 -17.062 1 88 456 THR B CA 1
ATOM 7460 C C . THR B 1 456 ? -15.633 -22.578 -17.719 1 88 456 THR B C 1
ATOM 7462 O O . THR B 1 456 ? -14.758 -22.578 -18.578 1 88 456 THR B O 1
ATOM 7465 N N . GLU B 1 457 ? -16.203 -23.625 -17.266 1 89.94 457 GLU B N 1
ATOM 7466 C CA . GLU B 1 457 ? -15.836 -24.953 -17.781 1 89.94 457 GLU B CA 1
ATOM 7467 C C . GLU B 1 457 ? -16.062 -25.047 -19.281 1 89.94 457 GLU B C 1
ATOM 7469 O O . GLU B 1 457 ? -15.258 -25.641 -20 1 89.94 457 GLU B O 1
ATOM 7474 N N . ASP B 1 458 ? -17.156 -24.5 -19.688 1 91.5 458 ASP B N 1
ATOM 7475 C CA . ASP B 1 458 ? -17.484 -24.562 -21.109 1 91.5 458 ASP B CA 1
ATOM 7476 C C . ASP B 1 458 ? -16.438 -23.812 -21.938 1 91.5 458 ASP B C 1
ATOM 7478 O O . ASP B 1 458 ? -16.016 -24.281 -23 1 91.5 458 ASP B O 1
ATOM 7482 N N . LYS B 1 459 ? -16.047 -22.703 -21.484 1 91.44 459 LYS B N 1
ATOM 7483 C CA . LYS B 1 459 ? -15.047 -21.906 -22.172 1 91.44 459 LYS B CA 1
ATOM 7484 C C . LYS B 1 459 ? -13.68 -22.594 -22.141 1 91.44 459 LYS B C 1
ATOM 7486 O O . LYS B 1 459 ? -12.898 -22.484 -23.094 1 91.44 459 LYS B O 1
ATOM 7491 N N . LEU B 1 460 ? -13.422 -23.297 -21.109 1 92.88 460 LEU B N 1
ATOM 7492 C CA . LEU B 1 460 ? -12.188 -24.078 -21 1 92.88 460 LEU B CA 1
ATOM 7493 C C . LEU B 1 460 ? -12.109 -25.141 -22.078 1 92.88 460 LEU B C 1
ATOM 7495 O O . LEU B 1 460 ? -11.07 -25.312 -22.719 1 92.88 460 LEU B O 1
ATOM 7499 N N . GLN B 1 461 ? -13.211 -25.797 -22.266 1 95.19 461 GLN B N 1
ATOM 7500 C CA . GLN B 1 461 ? -13.273 -26.844 -23.281 1 95.19 461 GLN B CA 1
ATOM 7501 C C . GLN B 1 461 ? -13.062 -26.266 -24.672 1 95.19 461 GLN B C 1
ATOM 7503 O O . GLN B 1 461 ? -12.258 -26.797 -25.453 1 95.19 461 GLN B O 1
ATOM 7508 N N . VAL B 1 462 ? -13.727 -25.188 -24.891 1 96.25 462 VAL B N 1
ATOM 7509 C CA . VAL B 1 462 ? -13.625 -24.547 -26.203 1 96.25 462 VAL B CA 1
ATOM 7510 C C . VAL B 1 462 ? -12.195 -24.062 -26.422 1 96.25 462 VAL B C 1
ATOM 7512 O O . VAL B 1 462 ? -11.609 -24.297 -27.484 1 96.25 462 VAL B O 1
ATOM 7515 N N . GLY B 1 463 ? -11.664 -23.391 -25.469 1 96.69 463 GLY B N 1
ATOM 7516 C CA . GLY B 1 463 ? -10.328 -22.828 -25.594 1 96.69 463 GLY B CA 1
ATOM 7517 C C . GLY B 1 463 ? -9.266 -23.891 -25.828 1 96.69 463 GLY B C 1
ATOM 7518 O O . GLY B 1 463 ? -8.398 -23.719 -26.703 1 96.69 463 GLY B O 1
ATOM 7519 N N . LEU B 1 464 ? -9.32 -24.969 -25.125 1 97.69 464 LEU B N 1
ATOM 7520 C CA . LEU B 1 464 ? -8.297 -26 -25.234 1 97.69 464 LEU B CA 1
ATOM 7521 C C . LEU B 1 464 ? -8.477 -26.812 -26.531 1 97.69 464 LEU B C 1
ATOM 7523 O O . LEU B 1 464 ? -7.496 -27.281 -27.094 1 97.69 464 LEU B O 1
ATOM 7527 N N . LYS B 1 465 ? -9.727 -26.906 -26.984 1 98.12 465 LYS B N 1
ATOM 7528 C CA . LYS B 1 465 ? -9.953 -27.5 -28.312 1 98.12 465 LYS B CA 1
ATOM 7529 C C . LYS B 1 465 ? -9.297 -26.656 -29.391 1 98.12 465 LYS B C 1
ATOM 7531 O O . LYS B 1 465 ? -8.602 -27.188 -30.266 1 98.12 465 LYS B O 1
ATOM 7536 N N . LEU B 1 466 ? -9.539 -25.391 -29.344 1 98.25 466 LEU B N 1
ATOM 7537 C CA . LEU B 1 466 ? -8.953 -24.469 -30.312 1 98.25 466 LEU B CA 1
ATOM 7538 C C . LEU B 1 466 ? -7.43 -24.547 -30.281 1 98.25 466 LEU B C 1
ATOM 7540 O O . LEU B 1 466 ? -6.773 -24.547 -31.328 1 98.25 466 LEU B O 1
ATOM 7544 N N . PHE B 1 467 ? -6.871 -24.609 -29.125 1 98.25 467 PHE B N 1
ATOM 7545 C CA . PHE B 1 467 ? -5.418 -24.688 -29 1 98.25 467 PHE B CA 1
ATOM 7546 C C . PHE B 1 467 ? -4.887 -25.984 -29.594 1 98.25 467 PHE B C 1
ATOM 7548 O O . PHE B 1 467 ? -3.854 -25.984 -30.266 1 98.25 467 PHE B O 1
ATOM 7555 N N . GLY B 1 468 ? -5.594 -27.062 -29.281 1 98.31 468 GLY B N 1
ATOM 7556 C CA . GLY B 1 468 ? -5.234 -28.328 -29.891 1 98.31 468 GLY B CA 1
ATOM 7557 C C . GLY B 1 468 ? -5.223 -28.266 -31.406 1 98.31 468 GLY B C 1
ATOM 7558 O O . GLY B 1 468 ? -4.32 -28.812 -32.062 1 98.31 468 GLY B O 1
ATOM 7559 N N . GLU B 1 469 ? -6.199 -27.609 -31.984 1 98.44 469 GLU B N 1
ATOM 7560 C CA . GLU B 1 469 ? -6.273 -27.438 -33.438 1 98.44 469 GLU B CA 1
ATOM 7561 C C . GLU B 1 469 ? -5.07 -26.656 -33.969 1 98.44 469 GLU B C 1
ATOM 7563 O O . GLU B 1 469 ? -4.512 -27 -35 1 98.44 469 GLU B O 1
ATOM 7568 N N . VAL B 1 470 ? -4.738 -25.641 -33.25 1 98.5 470 VAL B N 1
ATOM 7569 C CA . VAL B 1 470 ? -3.59 -24.828 -33.625 1 98.5 470 VAL B CA 1
ATOM 7570 C C . VAL B 1 470 ? -2.326 -25.688 -33.625 1 98.5 470 VAL B C 1
ATOM 7572 O O . VAL B 1 470 ? -1.527 -25.625 -34.562 1 98.5 470 VAL B O 1
ATOM 7575 N N . LEU B 1 471 ? -2.143 -26.484 -32.594 1 98.5 471 LEU B N 1
ATOM 7576 C CA . LEU B 1 471 ? -0.963 -27.344 -32.5 1 98.5 471 LEU B CA 1
ATOM 7577 C C . LEU B 1 471 ? -0.941 -28.359 -33.625 1 98.5 471 LEU B C 1
ATOM 7579 O O . LEU B 1 471 ? 0.103 -28.594 -34.25 1 98.5 471 LEU B O 1
ATOM 7583 N N . ARG B 1 472 ? -2.064 -28.969 -33.938 1 98.19 472 ARG B N 1
ATOM 7584 C CA . ARG B 1 472 ? -2.141 -29.984 -35 1 98.19 472 ARG B CA 1
ATOM 7585 C C . ARG B 1 472 ? -1.814 -29.359 -36.344 1 98.19 472 ARG B C 1
ATOM 7587 O O . ARG B 1 472 ? -1.11 -29.969 -37.156 1 98.19 472 ARG B O 1
ATOM 7594 N N . LYS B 1 473 ? -2.285 -28.203 -36.531 1 97.88 473 LYS B N 1
ATOM 7595 C CA . LYS B 1 473 ? -1.998 -27.516 -37.781 1 97.88 473 LYS B CA 1
ATOM 7596 C C . LYS B 1 473 ? -0.519 -27.156 -37.875 1 97.88 473 LYS B C 1
ATOM 7598 O O . LYS B 1 473 ? 0.111 -27.375 -38.906 1 97.88 473 LYS B O 1
ATOM 7603 N N . GLN B 1 474 ? 0.013 -26.531 -36.844 1 97.31 474 GLN B N 1
ATOM 7604 C CA . GLN B 1 474 ? 1.397 -26.078 -36.812 1 97.31 474 GLN B CA 1
ATOM 7605 C C . GLN B 1 474 ? 2.365 -27.234 -37 1 97.31 474 GLN B C 1
ATOM 7607 O O . GLN B 1 474 ? 3.416 -27.094 -37.625 1 97.31 474 GLN B O 1
ATOM 7612 N N . PHE B 1 475 ? 2.021 -28.406 -36.5 1 97.81 475 PHE B N 1
ATOM 7613 C CA . PHE B 1 475 ? 2.936 -29.547 -36.531 1 97.81 475 PHE B CA 1
ATOM 7614 C C . PHE B 1 475 ? 2.527 -30.547 -37.594 1 97.81 475 PHE B C 1
ATOM 7616 O O . PHE B 1 475 ? 3.115 -31.625 -37.719 1 97.81 475 PHE B O 1
ATOM 7623 N N . ASN B 1 476 ? 1.506 -30.234 -38.375 1 96.75 476 ASN B N 1
ATOM 7624 C CA . ASN B 1 476 ? 1.008 -31.078 -39.438 1 96.75 476 ASN B CA 1
ATOM 7625 C C . ASN B 1 476 ? 0.619 -32.469 -38.938 1 96.75 476 ASN B C 1
ATOM 7627 O O . ASN B 1 476 ? 1.104 -33.469 -39.438 1 96.75 476 ASN B O 1
ATOM 7631 N N . LEU B 1 477 ? -0.159 -32.5 -37.969 1 96 477 LEU B N 1
ATOM 7632 C CA . LEU B 1 477 ? -0.632 -33.75 -37.375 1 96 477 LEU B CA 1
ATOM 7633 C C . LEU B 1 477 ? -2.049 -34.062 -37.844 1 96 477 LEU B C 1
ATOM 7635 O O . LEU B 1 477 ? -2.814 -33.156 -38.188 1 96 477 LEU B O 1
#

pLDDT: mean 94.08, std 7.52, range [39.66, 98.94]